Protein AF-A0A7J6L8Q7-F1 (afdb_monomer_lite)

InterPro domains:
  IPR004131 Pyrophosphate-energised proton pump [MF_01129] (77-822)
  IPR004131 Pyrophosphate-energised proton pump [PF03030] (88-817)
  IPR004131 Pyrophosphate-energised proton pump [PTHR31998] (104-821)
  IPR004131 Pyrophosphate-energised proton pump [TIGR01104] (84-822)
  IPR004424 4-diphosphocytidyl-2C-methyl-D-erythritol kinase [MF_00061] (928-1193)
  IPR006204 GHMP kinase N-terminal domain [PF00288] (993-1068)
  IPR014721 Small ribosomal subunit protein uS5 domain 2-type fold, subgroup [G3DSA:3.30.230.10] (916-1086)
  IPR020568 Ribosomal protein uS5 domain 2-type superfamily [SSF54211] (928-1085)
  IPR036554 GHMP kinase, C-terminal domain superfamily [G3DSA:3.30.70.890] (1096-1189)
  IPR036554 GHMP kinase, C-terminal domain superfamily [SSF55060] (1097-1183)

Radius of gyration: 38.2 Å; chains: 1; bounding box: 98×146×80 Å

Structure (mmCIF, N/CA/C/O backbone):
data_AF-A0A7J6L8Q7-F1
#
_entry.id   AF-A0A7J6L8Q7-F1
#
loop_
_atom_site.group_PDB
_atom_site.id
_atom_site.type_symbol
_atom_site.label_atom_id
_atom_site.label_alt_id
_atom_site.label_comp_id
_atom_site.label_asym_id
_atom_site.label_entity_id
_atom_site.label_seq_id
_atom_site.pdbx_PDB_ins_code
_atom_site.Cartn_x
_atom_site.Cartn_y
_atom_site.Cartn_z
_atom_site.occupancy
_atom_site.B_iso_or_equiv
_atom_site.auth_seq_id
_atom_site.auth_comp_id
_atom_site.auth_asym_id
_atom_site.auth_atom_id
_atom_site.pdbx_PDB_model_num
ATOM 1 N N . MET A 1 1 ? -12.107 59.059 9.192 1.00 25.80 1 MET A N 1
ATOM 2 C CA . MET A 1 1 ? -12.293 60.509 9.416 1.00 25.80 1 MET A CA 1
ATOM 3 C C . MET A 1 1 ? -12.096 61.217 8.083 1.00 25.80 1 MET A C 1
ATOM 5 O O . MET A 1 1 ? -11.189 60.836 7.359 1.00 25.80 1 MET A O 1
ATOM 9 N N . SER A 1 2 ? -13.020 62.126 7.769 1.00 32.31 2 SER A N 1
ATOM 10 C CA . SER A 1 2 ? -13.209 62.971 6.568 1.00 32.31 2 SER A CA 1
ATOM 11 C C . SER A 1 2 ? -11.951 63.774 6.161 1.00 32.31 2 SER A C 1
ATOM 13 O O . SER A 1 2 ? -11.139 64.045 7.037 1.00 32.31 2 SER A O 1
ATOM 15 N N . VAL A 1 3 ? -11.696 64.191 4.909 1.00 26.30 3 VAL A N 1
ATOM 16 C CA . VAL A 1 3 ? -12.485 65.068 4.011 1.00 26.30 3 VAL A CA 1
ATOM 17 C C . VAL A 1 3 ? -11.912 65.011 2.564 1.00 26.30 3 VAL A C 1
ATOM 19 O O . VAL A 1 3 ? -10.710 64.850 2.387 1.00 26.30 3 VAL A O 1
ATOM 22 N N . GLU A 1 4 ? -12.815 65.215 1.596 1.00 26.66 4 GLU A N 1
ATOM 23 C CA . GLU A 1 4 ? -12.697 65.734 0.211 1.00 26.66 4 GLU A CA 1
ATOM 24 C C . GLU A 1 4 ? -12.301 64.888 -1.016 1.00 26.66 4 GLU A C 1
ATOM 26 O O . GLU A 1 4 ? -11.191 64.403 -1.206 1.00 26.66 4 GLU A O 1
ATOM 31 N N . MET A 1 5 ? -13.307 64.854 -1.901 1.00 34.25 5 MET A N 1
ATOM 32 C CA . MET A 1 5 ? -13.326 64.590 -3.330 1.00 34.25 5 MET A CA 1
ATOM 33 C C . MET A 1 5 ? -12.489 65.621 -4.096 1.00 34.25 5 MET A C 1
ATOM 35 O O . MET A 1 5 ? -12.777 66.811 -4.027 1.00 34.25 5 MET A O 1
ATOM 39 N N . ASN A 1 6 ? -11.529 65.155 -4.885 1.00 26.23 6 ASN A N 1
ATOM 40 C CA . ASN A 1 6 ? -11.306 65.544 -6.281 1.00 26.23 6 ASN A CA 1
ATOM 41 C C . ASN A 1 6 ? -10.277 64.555 -6.858 1.00 26.23 6 ASN A C 1
ATOM 43 O O . ASN A 1 6 ? -9.420 64.077 -6.126 1.00 26.23 6 ASN A O 1
ATOM 47 N N . ASP A 1 7 ? -10.418 64.203 -8.135 1.00 27.53 7 ASP A N 1
ATOM 48 C CA . ASP A 1 7 ? -9.632 63.205 -8.896 1.00 27.53 7 ASP A CA 1
ATOM 49 C C . ASP A 1 7 ? -10.177 61.762 -8.964 1.00 27.53 7 ASP A C 1
ATOM 51 O O . ASP A 1 7 ? -9.454 60.820 -9.290 1.00 27.53 7 ASP A O 1
ATOM 55 N N . MET A 1 8 ? -11.494 61.575 -8.808 1.00 26.86 8 MET A N 1
ATOM 56 C CA . MET A 1 8 ? -12.193 60.461 -9.472 1.00 26.86 8 MET A CA 1
ATOM 57 C C . MET A 1 8 ? -12.725 60.919 -10.833 1.00 26.86 8 MET A C 1
ATOM 59 O O . MET A 1 8 ? -13.871 61.337 -10.964 1.00 26.86 8 MET A O 1
ATOM 63 N N . ALA A 1 9 ? -11.881 60.815 -11.858 1.00 28.19 9 ALA A N 1
ATOM 64 C CA . ALA A 1 9 ? -12.306 60.853 -13.255 1.00 28.19 9 ALA A CA 1
ATOM 65 C C . ALA A 1 9 ? -11.353 60.029 -14.138 1.00 28.19 9 ALA A C 1
ATOM 67 O O . ALA A 1 9 ? -10.681 60.584 -14.997 1.00 28.19 9 ALA A O 1
ATOM 68 N N . ALA A 1 10 ? -11.271 58.712 -13.896 1.00 26.73 10 ALA A N 1
ATOM 69 C CA . ALA A 1 10 ? -10.892 57.699 -14.900 1.00 26.73 10 ALA A CA 1
ATOM 70 C C . ALA A 1 10 ? -11.037 56.258 -14.355 1.00 26.73 10 ALA A C 1
ATOM 72 O O . ALA A 1 10 ? -10.087 55.482 -14.335 1.00 26.73 10 ALA A O 1
ATOM 73 N N . ILE A 1 11 ? -12.236 55.889 -13.899 1.00 33.75 11 ILE A N 1
ATOM 74 C CA . ILE A 1 11 ? -12.713 54.495 -13.904 1.00 33.75 11 ILE A CA 1
ATOM 75 C C . ILE A 1 11 ? -14.142 54.582 -14.453 1.00 33.75 11 ILE A C 1
ATOM 77 O O . ILE A 1 11 ? -14.962 55.280 -13.854 1.00 33.75 11 ILE A O 1
ATOM 81 N N . PRO A 1 12 ? -14.425 53.983 -15.623 1.00 33.72 12 PRO A N 1
ATOM 82 C CA . PRO A 1 12 ? -15.104 52.687 -15.583 1.00 33.72 12 PRO A CA 1
ATOM 83 C C . PRO A 1 12 ? -14.661 51.680 -16.662 1.00 33.72 12 PRO A C 1
ATOM 85 O O . PRO A 1 12 ? -14.015 52.036 -17.638 1.00 33.72 12 PRO A O 1
ATOM 88 N N . GLU A 1 13 ? -15.098 50.430 -16.446 1.00 26.98 13 GLU A N 1
ATOM 89 C CA . GLU A 1 13 ? -15.091 49.258 -17.350 1.00 26.98 13 GLU A CA 1
ATOM 90 C C . GLU A 1 13 ? -13.937 48.245 -17.210 1.00 26.98 13 GLU A C 1
ATOM 92 O O . GLU A 1 13 ? -13.098 48.087 -18.087 1.00 26.98 13 GLU A O 1
ATOM 97 N N . ALA A 1 14 ? -13.954 47.447 -16.133 1.00 31.03 14 ALA A N 1
ATOM 98 C CA . ALA A 1 14 ? -13.229 46.163 -16.082 1.00 31.03 14 ALA A CA 1
ATOM 99 C C . ALA A 1 14 ? -14.108 44.948 -15.703 1.00 31.03 14 ALA A C 1
ATOM 101 O O . ALA A 1 14 ? -13.593 43.846 -15.552 1.00 31.03 14 ALA A O 1
ATOM 102 N N . PHE A 1 15 ? -15.433 45.112 -15.573 1.00 33.34 15 PHE A N 1
ATOM 103 C CA . PHE A 1 15 ? -16.356 44.022 -15.200 1.00 33.34 15 PHE A CA 1
ATOM 104 C C . PHE A 1 15 ? -17.655 43.985 -16.030 1.00 33.34 15 PHE A C 1
ATOM 106 O O . PHE A 1 15 ? -18.718 43.634 -15.525 1.00 33.34 15 PHE A O 1
ATOM 113 N N . GLY A 1 16 ? -17.586 44.306 -17.324 1.00 36.53 16 GLY A N 1
ATOM 114 C CA . GLY A 1 16 ? -18.729 44.126 -18.223 1.00 36.53 16 GLY A CA 1
ATOM 115 C C . GLY A 1 16 ? -18.394 44.362 -19.693 1.00 36.53 16 GLY A C 1
ATOM 116 O O . GLY A 1 16 ? -18.393 45.496 -20.142 1.00 36.53 16 GLY A O 1
ATOM 117 N N . GLY A 1 17 ? -18.144 43.284 -20.440 1.00 25.72 17 GLY A N 1
ATOM 118 C CA . GLY A 1 17 ? -17.993 43.268 -21.900 1.00 25.72 17 GLY A CA 1
ATOM 119 C C . GLY A 1 17 ? -18.067 41.824 -22.428 1.00 25.72 17 GLY A C 1
ATOM 120 O O . GLY A 1 17 ? -17.743 40.904 -21.672 1.00 25.72 17 GLY A O 1
ATOM 121 N N . PRO A 1 18 ? -18.555 41.584 -23.663 1.00 26.09 18 PRO A N 1
ATOM 122 C CA . PRO A 1 18 ? -18.848 40.241 -24.168 1.00 26.09 18 PRO A CA 1
ATOM 123 C C . PRO A 1 18 ? -17.570 39.409 -24.323 1.00 26.09 18 PRO A C 1
ATOM 125 O O . PRO A 1 18 ? -16.492 39.960 -24.517 1.00 26.09 18 PRO A O 1
ATOM 128 N N . MET A 1 19 ? -17.709 38.080 -24.249 1.00 31.22 19 MET A N 1
ATOM 129 C CA . MET A 1 19 ? -16.639 37.099 -24.463 1.00 31.22 19 MET A CA 1
ATOM 130 C C . MET A 1 19 ? -15.773 37.451 -25.684 1.00 31.22 19 MET A C 1
ATOM 132 O O . MET A 1 19 ? -16.155 37.179 -26.821 1.00 31.22 19 MET A O 1
ATOM 136 N N . VAL A 1 20 ? -14.590 38.023 -25.452 1.00 26.64 20 VAL A N 1
ATOM 137 C CA . VAL A 1 20 ? -13.554 38.157 -26.478 1.00 26.64 20 VAL A CA 1
ATOM 138 C C . VAL A 1 20 ? -12.566 37.018 -26.279 1.00 26.64 20 VAL A C 1
ATOM 140 O O . VAL A 1 20 ? -11.847 36.959 -25.282 1.00 26.64 20 VAL A O 1
ATOM 143 N N . ASN A 1 21 ? -12.561 36.104 -27.249 1.00 30.62 21 ASN A N 1
ATOM 144 C CA . ASN A 1 21 ? -11.523 35.104 -27.468 1.00 30.62 21 ASN A CA 1
ATOM 145 C C . ASN A 1 21 ? -10.135 35.755 -27.386 1.00 30.62 21 ASN A C 1
ATOM 147 O O . ASN A 1 21 ? -9.696 36.399 -28.337 1.00 30.62 21 ASN A O 1
ATOM 151 N N . TYR A 1 22 ? -9.418 35.547 -26.282 1.00 28.62 22 TYR A N 1
ATOM 152 C CA . TYR A 1 22 ? -7.996 35.868 -26.210 1.00 28.62 22 TYR A CA 1
ATOM 153 C C . TYR A 1 22 ? -7.189 34.632 -26.620 1.00 28.62 22 TYR A C 1
ATOM 155 O O . TYR A 1 22 ? -6.690 33.870 -25.792 1.00 28.62 22 TYR A O 1
ATOM 163 N N . GLN A 1 23 ? -7.101 34.409 -27.933 1.00 32.41 23 GLN A N 1
ATOM 164 C CA . GLN A 1 23 ? -6.080 33.546 -28.516 1.00 32.41 23 GLN A CA 1
ATOM 165 C C . GLN A 1 23 ? -4.807 34.358 -28.798 1.00 32.41 23 GLN A C 1
ATOM 167 O O . GLN A 1 23 ? -4.817 35.328 -29.548 1.00 32.41 23 GLN A O 1
ATOM 172 N N . SER A 1 24 ? -3.695 33.835 -28.277 1.00 38.16 24 SER A N 1
ATOM 173 C CA . SER A 1 24 ? -2.312 33.986 -28.758 1.00 38.16 24 SER A CA 1
ATOM 174 C C . SER A 1 24 ? -1.552 35.304 -28.507 1.00 38.16 24 SER A C 1
ATOM 176 O O . SER A 1 24 ? -1.888 36.366 -29.016 1.00 38.16 24 SER A O 1
ATOM 178 N N . SER A 1 25 ? -0.445 35.182 -27.759 1.00 31.56 25 SER A N 1
ATOM 179 C CA . SER A 1 25 ? 0.814 35.962 -27.825 1.00 31.56 25 SER A CA 1
ATOM 180 C C . SER A 1 25 ? 1.642 35.572 -26.585 1.00 31.56 25 SER A C 1
ATOM 182 O O . SER A 1 25 ? 1.124 35.664 -25.481 1.00 31.56 25 SER A O 1
ATOM 184 N N . ARG A 1 26 ? 2.881 35.062 -26.591 1.00 34.50 26 ARG A N 1
ATOM 185 C CA . ARG A 1 26 ? 3.995 34.888 -27.541 1.00 34.50 26 ARG A CA 1
ATOM 186 C C . ARG A 1 26 ? 4.554 33.474 -27.257 1.00 34.50 26 ARG A C 1
ATOM 188 O O . ARG A 1 26 ? 4.876 33.196 -26.105 1.00 34.50 26 ARG A O 1
ATOM 195 N N . LYS A 1 27 ? 4.690 32.623 -28.287 1.00 38.53 27 LYS A N 1
ATOM 196 C CA . LYS A 1 27 ? 4.791 31.138 -28.236 1.00 38.53 27 LYS A CA 1
ATOM 197 C C . LYS A 1 27 ? 3.476 30.506 -27.770 1.00 38.53 27 LYS A C 1
ATOM 199 O O . LYS A 1 27 ? 3.126 30.637 -26.608 1.00 38.53 27 LYS A O 1
ATOM 204 N N . GLY A 1 28 ? 2.734 29.870 -28.675 1.00 34.56 28 GLY A N 1
ATOM 205 C CA . GLY A 1 28 ? 1.398 29.312 -28.433 1.00 34.56 28 GLY A CA 1
ATOM 206 C C . GLY A 1 28 ? 1.339 28.202 -27.378 1.00 34.56 28 GLY A C 1
ATOM 207 O O . GLY A 1 28 ? 1.118 27.051 -27.721 1.00 34.56 28 GLY A O 1
ATOM 208 N N . LYS A 1 29 ? 1.510 28.541 -26.098 1.00 43.66 29 LYS A N 1
ATOM 209 C CA . LYS A 1 29 ? 1.202 27.657 -24.976 1.00 43.66 29 LYS A CA 1
ATOM 210 C C . LYS A 1 29 ? -0.260 27.839 -24.598 1.00 43.66 29 LYS A C 1
ATOM 212 O O . LYS A 1 29 ? -0.662 28.902 -24.128 1.00 43.66 29 LYS A O 1
ATOM 217 N N . GLN A 1 30 ? -1.052 26.801 -24.824 1.00 43.91 30 GLN A N 1
ATOM 218 C CA . GLN A 1 30 ? -2.382 26.675 -24.246 1.00 43.91 30 GLN A CA 1
ATOM 219 C C . GLN A 1 30 ? -2.193 26.435 -22.741 1.00 43.91 30 GLN A C 1
ATOM 221 O O . GLN A 1 30 ? -1.557 25.458 -22.354 1.00 43.91 30 GLN A O 1
ATOM 226 N N . TYR A 1 31 ? -2.671 27.348 -21.890 1.00 50.81 31 TYR A N 1
ATOM 227 C CA . TYR A 1 31 ? -2.677 27.103 -20.445 1.00 50.81 31 TYR A CA 1
ATOM 228 C C . TYR A 1 31 ? -3.661 25.972 -20.160 1.00 50.81 31 TYR A C 1
ATOM 230 O O . TYR A 1 31 ? -4.850 26.101 -20.459 1.00 50.81 31 TYR A O 1
ATOM 238 N N . THR A 1 32 ? -3.150 24.879 -19.608 1.00 54.16 32 THR A N 1
ATOM 239 C CA . THR A 1 32 ? -3.900 23.651 -19.334 1.00 54.16 32 THR A CA 1
ATOM 240 C C . THR A 1 32 ? -4.656 23.723 -18.008 1.00 54.16 32 THR A C 1
ATOM 242 O O . THR A 1 32 ? -5.660 23.037 -17.848 1.00 54.16 32 THR A O 1
ATOM 245 N N . SER A 1 33 ? -4.245 24.598 -17.075 1.00 65.56 33 SER A N 1
ATOM 246 C CA . SER A 1 33 ? -4.936 24.778 -15.789 1.00 65.56 33 SER A CA 1
ATOM 247 C C . SER A 1 33 ? -5.021 26.235 -15.304 1.00 65.56 33 SER A C 1
ATOM 249 O O . SER A 1 33 ? -4.219 27.097 -15.670 1.00 65.56 33 SER A O 1
ATOM 251 N N . GLU A 1 34 ? -5.988 26.515 -14.423 1.00 70.19 34 GLU A N 1
ATOM 252 C CA . GLU A 1 34 ? -6.129 27.817 -13.744 1.00 70.19 34 GLU A CA 1
ATOM 253 C C . GLU A 1 34 ? -4.918 28.155 -12.859 1.00 70.19 34 GLU A C 1
ATOM 255 O O . GLU A 1 34 ? -4.528 29.317 -12.746 1.00 70.19 34 GLU A O 1
ATOM 260 N N . ILE A 1 35 ? -4.254 27.143 -12.288 1.00 67.81 35 ILE A N 1
ATOM 261 C CA . ILE A 1 35 ? -3.023 27.338 -11.511 1.00 67.81 35 ILE A CA 1
ATOM 262 C C . ILE A 1 35 ? -1.913 27.883 -12.418 1.00 67.81 35 ILE A C 1
ATOM 264 O O . ILE A 1 35 ? -1.219 28.821 -12.031 1.00 67.81 35 ILE A O 1
ATOM 268 N N . GLU A 1 36 ? -1.770 27.368 -13.643 1.00 72.25 36 GLU A N 1
ATOM 269 C CA . GLU A 1 36 ? -0.781 27.879 -14.602 1.00 72.25 36 GLU A CA 1
ATOM 270 C C . GLU A 1 36 ? -1.059 29.331 -14.992 1.00 72.25 36 GLU A C 1
ATOM 272 O O . GLU A 1 36 ? -0.122 30.124 -15.096 1.00 72.25 36 GLU A O 1
ATOM 277 N N . ARG A 1 37 ? -2.335 29.702 -15.161 1.00 71.94 37 ARG A N 1
ATOM 278 C CA . ARG A 1 37 ? -2.736 31.091 -15.431 1.00 71.94 37 ARG A CA 1
ATOM 279 C C . ARG A 1 37 ? -2.356 32.006 -14.274 1.00 71.94 37 ARG A C 1
ATOM 281 O O . ARG A 1 37 ? -1.705 33.027 -14.494 1.00 71.94 37 ARG A O 1
ATOM 288 N N . LEU A 1 38 ? -2.704 31.624 -13.046 1.00 75.50 38 LEU A N 1
ATOM 289 C CA . LEU A 1 38 ? -2.363 32.383 -11.842 1.00 75.50 38 LEU A CA 1
ATOM 290 C C . LEU A 1 38 ? -0.849 32.529 -11.683 1.00 75.50 38 LEU A C 1
ATOM 292 O O . LEU A 1 38 ? -0.355 33.629 -11.435 1.00 75.50 38 LEU A O 1
ATOM 296 N N . VAL A 1 39 ? -0.100 31.439 -11.861 1.00 76.00 39 VAL A N 1
ATOM 297 C CA . VAL A 1 39 ? 1.364 31.448 -11.796 1.00 76.00 39 VAL A CA 1
ATOM 298 C C . VAL A 1 39 ? 1.953 32.346 -12.880 1.00 76.00 39 VAL A C 1
ATOM 300 O O . VAL A 1 39 ? 2.870 33.120 -12.605 1.00 76.00 39 VAL A O 1
ATOM 303 N N . TYR A 1 40 ? 1.436 32.275 -14.106 1.00 75.44 40 TYR A N 1
ATOM 304 C CA . TYR A 1 40 ? 1.881 33.127 -15.201 1.00 75.44 40 TYR A CA 1
ATOM 305 C C . TYR A 1 40 ? 1.666 34.606 -14.870 1.00 75.44 40 TYR A C 1
ATOM 307 O O . TYR A 1 40 ? 2.618 35.384 -14.941 1.00 75.44 40 TYR A O 1
ATOM 315 N N . VAL A 1 41 ? 0.464 34.980 -14.425 1.00 77.62 41 VAL A N 1
ATOM 316 C CA . VAL A 1 41 ? 0.143 36.351 -14.000 1.00 77.62 41 VAL A CA 1
ATOM 317 C C . VAL A 1 41 ? 1.072 36.795 -12.869 1.00 77.62 41 VAL A C 1
ATOM 319 O O . VAL A 1 41 ? 1.698 37.850 -12.966 1.00 77.62 41 VAL A O 1
ATOM 322 N N . TYR A 1 42 ? 1.259 35.961 -11.842 1.00 78.56 42 TYR A N 1
ATOM 323 C CA . TYR A 1 42 ? 2.189 36.234 -10.745 1.00 78.56 42 TYR A CA 1
ATOM 324 C C . TYR A 1 42 ? 3.633 36.412 -11.231 1.00 78.56 42 TYR A C 1
ATOM 326 O O . TYR A 1 42 ? 4.381 37.246 -10.723 1.00 78.56 42 TYR A O 1
ATOM 334 N N . ASN A 1 43 ? 4.056 35.654 -12.241 1.00 79.81 43 ASN A N 1
ATOM 335 C CA . ASN A 1 43 ? 5.396 35.749 -12.804 1.00 79.81 43 ASN A CA 1
ATOM 336 C C . ASN A 1 43 ? 5.610 37.017 -13.633 1.00 79.81 43 ASN A C 1
ATOM 338 O O . ASN A 1 43 ? 6.722 37.549 -13.584 1.00 79.81 43 ASN A O 1
ATOM 342 N N . GLN A 1 44 ? 4.569 37.534 -14.291 1.00 79.31 44 GLN A N 1
ATOM 343 C CA . GLN A 1 44 ? 4.596 38.805 -15.027 1.00 79.31 44 GLN A CA 1
ATOM 344 C C . GLN A 1 44 ? 4.605 40.042 -14.117 1.00 79.31 44 GLN A C 1
ATOM 346 O O . GLN A 1 44 ? 5.009 41.117 -14.552 1.00 79.31 44 GLN A O 1
ATOM 351 N N . MET A 1 45 ? 4.203 39.909 -12.849 1.00 82.94 45 MET A N 1
ATOM 352 C CA . MET A 1 45 ? 4.239 41.020 -11.895 1.00 82.94 45 MET A CA 1
ATOM 353 C C . MET A 1 45 ? 5.663 41.547 -11.681 1.00 82.94 45 MET A C 1
ATOM 355 O O . MET A 1 45 ? 6.634 40.780 -11.592 1.00 82.94 45 MET A O 1
ATOM 359 N N . ASP A 1 46 ? 5.788 42.867 -11.548 1.00 82.25 46 ASP A N 1
ATOM 360 C CA . ASP A 1 46 ? 7.059 43.504 -11.232 1.00 82.25 46 ASP A CA 1
ATOM 361 C C . ASP A 1 46 ? 7.523 43.142 -9.807 1.00 82.25 46 ASP A C 1
ATOM 363 O O . ASP A 1 46 ? 6.790 42.588 -8.979 1.00 82.25 46 ASP A O 1
ATOM 367 N N . TRP A 1 47 ? 8.795 43.411 -9.512 1.00 71.81 47 TRP A N 1
ATOM 368 C CA . TRP A 1 47 ? 9.358 43.103 -8.197 1.00 71.81 47 TRP A CA 1
ATOM 369 C C . TRP A 1 47 ? 8.614 43.828 -7.070 1.00 71.81 47 TRP A C 1
ATOM 371 O O . TRP A 1 47 ? 8.431 43.248 -6.000 1.00 71.81 47 TRP A O 1
ATOM 381 N N . LYS A 1 48 ? 8.146 45.063 -7.306 1.00 73.56 48 LYS A N 1
ATOM 382 C CA . LYS A 1 48 ? 7.381 45.817 -6.309 1.00 73.56 48 LYS A CA 1
ATOM 383 C C . LYS A 1 48 ? 6.050 45.131 -6.020 1.00 73.56 48 LYS A C 1
ATOM 385 O O . LYS A 1 48 ? 5.790 44.875 -4.854 1.00 73.56 48 LYS A O 1
ATOM 390 N N . ALA A 1 49 ? 5.273 44.738 -7.026 1.00 75.31 49 ALA A N 1
ATOM 391 C CA . ALA A 1 49 ? 4.019 44.009 -6.856 1.00 75.31 49 ALA A CA 1
ATOM 392 C C . ALA A 1 49 ? 4.225 42.658 -6.161 1.00 75.31 49 ALA A C 1
ATOM 394 O O . ALA A 1 49 ? 3.498 42.346 -5.223 1.00 75.31 49 ALA A O 1
ATOM 395 N N . LYS A 1 50 ? 5.263 41.890 -6.522 1.00 76.12 50 LYS A N 1
ATOM 396 C CA . LYS A 1 50 ? 5.605 40.630 -5.829 1.00 76.12 50 LYS A CA 1
ATOM 397 C C . LYS A 1 50 ? 5.933 40.860 -4.355 1.00 76.12 50 LYS A C 1
ATOM 399 O O . LYS A 1 50 ? 5.463 40.117 -3.492 1.00 76.12 50 LYS A O 1
ATOM 404 N N . LYS A 1 51 ? 6.720 41.896 -4.059 1.00 75.12 51 LYS A N 1
ATOM 405 C CA . LYS A 1 51 ? 7.096 42.279 -2.694 1.00 75.12 51 LYS A CA 1
ATOM 406 C C . LYS A 1 51 ? 5.879 42.768 -1.902 1.00 75.12 51 LYS A C 1
ATOM 408 O O . LYS A 1 51 ? 5.703 42.350 -0.763 1.00 75.12 51 LYS A O 1
ATOM 413 N N . THR A 1 52 ? 5.018 43.575 -2.520 1.00 75.06 52 THR A N 1
ATOM 414 C CA . THR A 1 52 ? 3.752 44.046 -1.948 1.00 75.06 52 THR A CA 1
ATOM 415 C C . THR A 1 52 ? 2.835 42.875 -1.637 1.00 75.06 52 THR A C 1
ATOM 417 O O . THR A 1 52 ? 2.419 42.760 -0.499 1.00 75.06 52 THR A O 1
ATOM 420 N N . ILE A 1 53 ? 2.605 41.946 -2.569 1.00 75.69 53 ILE A N 1
ATOM 421 C CA . ILE A 1 53 ? 1.796 40.741 -2.321 1.00 75.69 53 ILE A CA 1
ATOM 422 C C . ILE A 1 53 ? 2.379 39.922 -1.171 1.00 75.69 53 ILE A C 1
ATOM 424 O O . ILE A 1 53 ? 1.647 39.519 -0.276 1.00 75.69 53 ILE A O 1
ATOM 428 N N . THR A 1 54 ? 3.698 39.722 -1.148 1.00 70.81 54 THR A N 1
ATOM 429 C CA . THR A 1 54 ? 4.362 38.949 -0.087 1.00 70.81 54 THR A CA 1
ATOM 430 C C . THR A 1 54 ? 4.197 39.615 1.283 1.00 70.81 54 THR A C 1
ATOM 432 O O . THR A 1 54 ? 3.857 38.944 2.255 1.00 70.81 54 THR A O 1
ATOM 435 N N . TYR A 1 55 ? 4.385 40.935 1.374 1.00 74.19 55 TYR A N 1
ATOM 436 C CA . TYR A 1 55 ? 4.171 41.673 2.620 1.00 74.19 55 TYR A CA 1
ATOM 437 C C . TYR A 1 55 ? 2.699 41.789 2.999 1.00 74.19 55 TYR A C 1
ATOM 439 O O . TYR A 1 55 ? 2.395 41.697 4.179 1.00 74.19 55 TYR A O 1
ATOM 447 N N . SER A 1 56 ? 1.785 41.954 2.045 1.00 72.31 56 SER A N 1
ATOM 448 C CA . SER A 1 56 ? 0.341 41.969 2.288 1.00 72.31 56 SER A CA 1
ATOM 449 C C . SER A 1 56 ? -0.145 40.617 2.794 1.00 72.31 56 SER A C 1
ATOM 451 O O . SER A 1 56 ? -0.951 40.578 3.716 1.00 72.31 56 SER A O 1
ATOM 453 N N . LEU A 1 57 ? 0.387 39.515 2.259 1.00 73.81 57 LEU A N 1
ATOM 454 C CA . LEU A 1 57 ? 0.142 38.176 2.779 1.00 73.81 57 LEU A CA 1
ATOM 455 C C . LEU A 1 57 ? 0.699 38.062 4.202 1.00 73.81 57 LEU A C 1
ATOM 457 O O . LEU A 1 57 ? -0.067 37.774 5.112 1.00 73.81 57 LEU A O 1
ATOM 461 N N . LEU A 1 58 ? 1.979 38.352 4.443 1.00 71.81 58 LEU A N 1
ATOM 462 C CA . LEU A 1 58 ? 2.566 38.277 5.791 1.00 71.81 58 LEU A CA 1
ATOM 463 C C . LEU A 1 58 ? 1.837 39.167 6.810 1.00 71.81 58 LEU A C 1
ATOM 465 O O . LEU A 1 58 ? 1.515 38.719 7.904 1.00 71.81 58 LEU A O 1
ATOM 469 N N . LEU A 1 59 ? 1.529 40.413 6.457 1.00 71.81 59 LEU A N 1
ATOM 470 C CA . LEU A 1 59 ? 0.787 41.333 7.316 1.00 71.81 59 LEU A CA 1
ATOM 471 C C . LEU A 1 59 ? -0.644 40.834 7.536 1.00 71.81 59 LEU A C 1
ATOM 473 O O . LEU A 1 59 ? -1.133 40.887 8.659 1.00 71.81 59 LEU A O 1
ATOM 477 N N . GLY A 1 60 ? -1.288 40.297 6.498 1.00 76.06 60 GLY A N 1
ATOM 478 C CA . GLY A 1 60 ? -2.595 39.649 6.577 1.00 76.06 60 GLY A CA 1
ATOM 479 C C . GLY A 1 60 ? -2.609 38.455 7.532 1.00 76.06 60 GLY A C 1
ATOM 480 O O . GLY A 1 60 ? -3.587 38.287 8.251 1.00 76.06 60 GLY A O 1
ATOM 481 N N . TYR A 1 61 ? -1.510 37.697 7.627 1.00 77.50 61 TYR A N 1
ATOM 482 C CA . TYR A 1 61 ? -1.395 36.529 8.508 1.00 77.50 61 TYR A CA 1
ATOM 483 C C . TYR A 1 61 ? -1.476 36.973 9.958 1.00 77.50 61 TYR A C 1
ATOM 485 O O . TYR A 1 61 ? -2.355 36.556 10.709 1.00 77.50 61 TYR A O 1
ATOM 493 N N . PHE A 1 62 ? -0.582 37.893 10.325 1.00 75.69 62 PHE A N 1
ATOM 494 C CA . PHE A 1 62 ? -0.526 38.448 11.669 1.00 75.69 62 PHE A CA 1
ATOM 495 C C . PHE A 1 62 ? -1.785 39.250 12.001 1.00 75.69 62 PHE A C 1
ATOM 497 O O . PHE A 1 62 ? -2.242 39.197 13.137 1.00 75.69 62 PHE A O 1
ATOM 504 N N . SER A 1 63 ? -2.383 39.933 11.021 1.00 69.69 63 SER A N 1
ATOM 505 C CA . SER A 1 63 ? -3.639 40.667 11.205 1.00 69.69 63 SER A CA 1
ATOM 506 C C . SER A 1 63 ? -4.814 39.726 11.457 1.00 69.69 63 SER A C 1
ATOM 508 O O . SER A 1 63 ? -5.578 39.970 12.382 1.00 69.69 63 SER A O 1
ATOM 510 N N . LEU A 1 64 ? -4.948 38.631 10.701 1.00 75.00 64 LEU A N 1
ATOM 511 C CA . LEU A 1 64 ? -5.995 37.627 10.912 1.00 75.00 64 LEU A CA 1
ATOM 512 C C . LEU A 1 64 ? -5.831 36.935 12.263 1.00 75.00 64 LEU A C 1
ATOM 514 O O . LEU A 1 64 ? -6.801 36.841 13.007 1.00 75.00 64 LEU A O 1
ATOM 518 N N . LEU A 1 65 ? -4.615 36.517 12.623 1.00 73.00 65 LEU A N 1
ATOM 519 C CA . LEU A 1 65 ? -4.345 35.933 13.940 1.00 73.00 65 LEU A CA 1
ATOM 520 C C . LEU A 1 65 ? -4.633 36.919 15.079 1.00 73.00 65 LEU A C 1
ATOM 522 O O . LEU A 1 65 ? -5.197 36.532 16.102 1.00 73.00 65 LEU A O 1
ATOM 526 N N . LEU A 1 66 ? -4.288 38.198 14.901 1.00 70.94 66 LEU A N 1
ATOM 527 C CA . LEU A 1 66 ? -4.599 39.251 15.864 1.00 70.94 66 LEU A CA 1
ATOM 528 C C . LEU A 1 66 ? -6.112 39.471 15.975 1.00 70.94 66 LEU A C 1
ATOM 530 O O . LEU A 1 66 ? -6.622 39.532 17.086 1.00 70.94 66 LEU A O 1
ATOM 534 N N . ILE A 1 67 ? -6.837 39.535 14.855 1.00 71.75 67 ILE A N 1
ATOM 535 C CA . ILE A 1 67 ? -8.300 39.665 14.829 1.00 71.75 67 ILE A CA 1
ATOM 536 C C . ILE A 1 67 ? -8.948 38.465 15.520 1.00 71.75 67 ILE A C 1
ATOM 538 O O . ILE A 1 67 ? -9.775 38.663 16.400 1.00 71.75 67 ILE A O 1
ATOM 542 N N . PHE A 1 68 ? -8.542 37.231 15.210 1.00 68.25 68 PHE A N 1
ATOM 543 C CA . PHE A 1 68 ? -9.061 36.043 15.893 1.00 68.25 68 PHE A CA 1
ATOM 544 C C . PHE A 1 68 ? -8.784 36.085 17.396 1.00 68.25 68 PHE A C 1
ATOM 546 O O . PHE A 1 68 ? -9.684 35.799 18.184 1.00 68.25 68 PHE A O 1
ATOM 553 N N . ARG A 1 69 ? -7.585 36.509 17.808 1.00 72.44 69 ARG A N 1
ATOM 554 C CA . ARG A 1 69 ? -7.244 36.685 19.226 1.00 72.44 69 ARG A CA 1
ATOM 555 C C . ARG A 1 69 ? -8.068 37.781 19.908 1.00 72.44 69 ARG A C 1
ATOM 557 O O . ARG A 1 69 ? -8.351 37.666 21.094 1.00 72.44 69 ARG A O 1
ATOM 564 N N . LEU A 1 70 ? -8.433 38.840 19.188 1.00 68.06 70 LEU A N 1
ATOM 565 C CA . LEU A 1 70 ? -9.267 39.929 19.705 1.00 68.06 70 LEU A CA 1
ATOM 566 C C . LEU A 1 70 ? -10.760 39.559 19.729 1.00 68.06 70 LEU A C 1
ATOM 568 O O . LEU A 1 70 ? -11.482 40.016 20.610 1.00 68.06 70 LEU A O 1
ATOM 572 N N . CYS A 1 71 ? -11.224 38.736 18.785 1.00 62.56 71 CYS A N 1
ATOM 573 C CA . CYS A 1 71 ? -12.627 38.342 18.638 1.00 62.56 71 CYS A CA 1
ATOM 574 C C . CYS A 1 71 ? -13.001 37.074 19.418 1.00 62.56 71 CYS A C 1
ATOM 576 O O . CYS A 1 71 ? -14.179 36.876 19.708 1.00 62.56 71 CYS A O 1
ATOM 578 N N . THR A 1 72 ? -12.038 36.206 19.747 1.00 66.44 72 THR A N 1
ATOM 579 C CA . THR A 1 72 ? -12.287 34.944 20.458 1.00 66.44 72 THR A CA 1
ATOM 580 C C . THR A 1 72 ? -11.512 34.897 21.771 1.00 66.44 72 THR A C 1
ATOM 582 O O . THR A 1 72 ? -10.292 35.028 21.801 1.00 66.44 72 THR A O 1
ATOM 585 N N . SER A 1 73 ? -12.229 34.703 22.878 1.00 62.53 73 SER A N 1
ATOM 586 C CA . SER A 1 73 ? -11.638 34.464 24.202 1.00 62.53 73 SER A CA 1
ATOM 587 C C . SER A 1 73 ? -11.378 32.979 24.476 1.00 62.53 73 SER A C 1
ATOM 589 O O . SER A 1 73 ? -10.690 32.637 25.436 1.00 62.53 73 SER A O 1
ATOM 591 N N . ASP A 1 74 ? -11.919 32.094 23.637 1.00 76.75 74 ASP A N 1
ATOM 592 C CA . ASP A 1 74 ? -11.781 30.650 23.767 1.00 76.75 74 ASP A CA 1
ATOM 593 C C . ASP A 1 74 ? -10.519 30.130 23.065 1.00 76.75 74 ASP A C 1
ATOM 595 O O . ASP A 1 74 ? -10.411 30.154 21.836 1.00 76.75 74 ASP A O 1
ATOM 599 N N . PHE A 1 75 ? -9.587 29.602 23.861 1.00 80.44 75 PHE A N 1
ATOM 600 C CA . PHE A 1 75 ? -8.312 29.061 23.389 1.00 80.44 75 PHE A CA 1
ATOM 601 C C . PHE A 1 75 ? -8.487 27.959 22.333 1.00 80.44 75 PHE A C 1
ATOM 603 O O . PHE A 1 75 ? -7.739 27.930 21.359 1.00 80.44 75 PHE A O 1
ATOM 610 N N . ALA A 1 76 ? -9.497 27.094 22.475 1.00 77.00 76 ALA A N 1
ATOM 611 C CA . ALA A 1 76 ? -9.741 25.996 21.541 1.00 77.00 76 ALA A CA 1
ATOM 612 C C . ALA A 1 76 ? -10.115 26.491 20.133 1.00 77.00 76 ALA A C 1
ATOM 614 O O . ALA A 1 76 ? -9.567 26.036 19.123 1.00 77.00 76 ALA A O 1
ATOM 615 N N . THR A 1 77 ? -11.031 27.465 20.063 1.00 79.81 77 THR A N 1
ATOM 616 C CA . THR A 1 77 ? -11.422 28.112 18.800 1.00 79.81 77 THR A CA 1
ATOM 617 C C . THR A 1 77 ? -10.237 28.845 18.186 1.00 79.81 77 THR A C 1
ATOM 619 O O . THR A 1 77 ? -9.992 28.716 16.988 1.00 79.81 77 THR A O 1
ATOM 622 N N . LEU A 1 78 ? -9.470 29.570 19.008 1.00 82.75 78 LEU A N 1
ATOM 623 C CA . LEU A 1 78 ? -8.293 30.304 18.557 1.00 82.75 78 LEU A CA 1
ATOM 624 C C . LEU A 1 78 ? -7.231 29.366 17.970 1.00 82.75 78 LEU A C 1
ATOM 626 O O . LEU A 1 78 ? -6.704 29.653 16.896 1.00 82.75 78 LEU A O 1
ATOM 630 N N . ALA A 1 79 ? -6.935 28.245 18.633 1.00 83.81 79 ALA A N 1
ATOM 631 C CA . ALA A 1 79 ? -5.956 27.266 18.165 1.00 83.81 79 ALA A CA 1
ATOM 632 C C . ALA A 1 79 ? -6.379 26.636 16.828 1.00 83.81 79 ALA A C 1
ATOM 634 O O . ALA A 1 79 ? -5.594 26.612 15.881 1.00 83.81 79 ALA A O 1
ATOM 635 N N . THR A 1 80 ? -7.645 26.224 16.714 1.00 86.25 80 THR A N 1
ATOM 636 C CA . THR A 1 80 ? -8.196 25.617 15.489 1.00 86.25 80 THR A CA 1
ATOM 637 C C . THR A 1 80 ? -8.234 26.614 14.325 1.00 86.25 80 THR A C 1
ATOM 639 O O . THR A 1 80 ? -7.831 26.296 13.208 1.00 86.25 80 THR A O 1
ATOM 642 N N . ALA A 1 81 ? -8.658 27.857 14.576 1.00 86.31 81 ALA A N 1
ATOM 643 C CA . ALA A 1 81 ? -8.648 28.913 13.565 1.00 86.31 81 ALA A CA 1
ATOM 644 C C . ALA A 1 81 ? -7.220 29.279 13.137 1.00 86.31 81 ALA A C 1
ATOM 646 O O . ALA A 1 81 ? -6.967 29.487 11.952 1.00 86.31 81 ALA A O 1
ATOM 647 N N . SER A 1 82 ? -6.269 29.306 14.075 1.00 86.31 82 SER A N 1
ATOM 648 C CA . SER A 1 82 ? -4.855 29.556 13.772 1.00 86.31 82 SER A CA 1
ATOM 649 C C . SER A 1 82 ? -4.262 28.451 12.897 1.00 86.31 82 SER A C 1
ATOM 651 O O . SER A 1 82 ? -3.512 28.752 11.967 1.00 86.31 82 SER A O 1
ATOM 653 N N . ALA A 1 83 ? -4.632 27.191 13.144 1.00 90.31 83 ALA A N 1
ATOM 654 C CA . ALA A 1 83 ? -4.231 26.059 12.314 1.00 90.31 83 ALA A CA 1
ATOM 655 C C . ALA A 1 83 ? -4.792 26.176 10.886 1.00 90.31 83 ALA A C 1
ATOM 657 O O . ALA A 1 83 ? -4.045 26.058 9.912 1.00 90.31 83 ALA A O 1
ATOM 658 N N . LEU A 1 84 ? -6.076 26.534 10.746 1.00 90.75 84 LEU A N 1
ATOM 659 C CA . LEU A 1 84 ? -6.692 26.796 9.442 1.00 90.75 84 LEU A CA 1
ATOM 660 C C . LEU A 1 84 ? -5.993 27.946 8.702 1.00 90.75 84 LEU A C 1
ATOM 662 O O . LEU A 1 84 ? -5.637 27.801 7.534 1.00 90.75 84 LEU A O 1
ATOM 666 N N . VAL A 1 85 ? -5.736 29.069 9.375 1.00 88.44 85 VAL A N 1
ATOM 667 C CA . VAL A 1 85 ? -5.012 30.198 8.776 1.00 88.44 85 VAL A CA 1
ATOM 668 C C . VAL A 1 85 ? -3.613 29.752 8.339 1.00 88.44 85 VAL A C 1
ATOM 670 O O . VAL A 1 85 ? -3.235 29.985 7.196 1.00 88.44 85 VAL A O 1
ATOM 673 N N . THR A 1 86 ? -2.870 29.035 9.183 1.00 88.50 86 THR A N 1
ATOM 674 C CA . THR A 1 86 ? -1.528 28.529 8.841 1.00 88.50 86 THR A CA 1
ATOM 675 C C . THR A 1 86 ? -1.555 27.624 7.606 1.00 88.50 86 THR A C 1
ATOM 677 O O . THR A 1 86 ? -0.702 27.770 6.728 1.00 88.50 86 THR A O 1
ATOM 680 N N . SER A 1 87 ? -2.568 26.759 7.476 1.00 91.81 87 SER A N 1
ATOM 681 C CA . SER A 1 87 ? -2.739 25.908 6.290 1.00 91.81 87 SER A CA 1
ATOM 682 C C . SER A 1 87 ? -2.922 26.724 5.003 1.00 91.81 87 SER A C 1
ATOM 684 O O . SER A 1 87 ? -2.246 26.467 4.008 1.00 91.81 87 SER A O 1
ATOM 686 N N . ILE A 1 88 ? -3.732 27.788 5.040 1.00 89.94 88 ILE A N 1
ATOM 687 C CA . ILE A 1 88 ? -3.927 28.707 3.908 1.00 89.94 88 ILE A CA 1
ATOM 688 C C . ILE A 1 88 ? -2.605 29.400 3.540 1.00 89.94 88 ILE A C 1
ATOM 690 O O . ILE A 1 88 ? -2.264 29.525 2.363 1.00 89.94 88 ILE A O 1
ATOM 694 N N . TYR A 1 89 ? -1.818 29.814 4.535 1.00 86.50 89 TYR A N 1
ATOM 695 C CA . TYR A 1 89 ? -0.513 30.439 4.307 1.00 86.50 89 TYR A CA 1
ATOM 696 C C . TYR A 1 89 ? 0.515 29.501 3.690 1.00 86.50 89 TYR A C 1
ATOM 698 O O . TYR A 1 89 ? 1.280 29.911 2.815 1.00 86.50 89 TYR A O 1
ATOM 706 N N . ALA A 1 90 ? 0.512 28.237 4.091 1.00 89.81 90 ALA A N 1
ATOM 707 C CA . ALA A 1 90 ? 1.359 27.247 3.457 1.00 89.81 90 ALA A CA 1
ATOM 708 C C . ALA A 1 90 ? 0.940 26.951 2.017 1.00 89.81 90 ALA A C 1
ATOM 710 O O . ALA A 1 90 ? 1.820 26.774 1.181 1.00 89.81 90 ALA A O 1
ATOM 711 N N . LEU A 1 91 ? -0.357 26.989 1.686 1.00 90.56 91 LEU A N 1
ATOM 712 C CA . LEU A 1 91 ? -0.810 26.915 0.291 1.00 90.56 91 LEU A CA 1
ATOM 713 C C . LEU A 1 91 ? -0.304 28.109 -0.534 1.00 90.56 91 LEU A C 1
ATOM 715 O O . LEU A 1 91 ? 0.127 27.926 -1.673 1.00 90.56 91 LEU A O 1
ATOM 719 N N . PHE A 1 92 ? -0.265 29.320 0.035 1.00 88.44 92 PHE A N 1
ATOM 720 C CA . PHE A 1 92 ? 0.370 30.468 -0.626 1.00 88.44 92 PHE A CA 1
ATOM 721 C C . PHE A 1 92 ? 1.879 30.272 -0.828 1.00 88.44 92 PHE A C 1
ATOM 723 O O . PHE A 1 92 ? 2.410 30.607 -1.890 1.00 88.44 92 PHE A O 1
ATOM 730 N N . PHE A 1 93 ? 2.583 29.718 0.162 1.00 88.25 93 PHE A N 1
ATOM 731 C CA . PHE A 1 93 ? 4.006 29.405 0.023 1.00 88.25 93 PHE A CA 1
ATOM 732 C C . PHE A 1 93 ? 4.251 28.293 -1.009 1.00 88.25 93 PHE A C 1
ATOM 734 O O . PHE A 1 93 ? 5.161 28.407 -1.831 1.00 88.25 93 PHE A O 1
ATOM 741 N N . ALA A 1 94 ? 3.395 27.272 -1.054 1.00 91.19 94 ALA A N 1
ATOM 742 C CA . ALA A 1 94 ? 3.409 26.252 -2.093 1.00 91.19 94 ALA A CA 1
ATOM 743 C C . ALA A 1 94 ? 3.200 26.894 -3.476 1.00 91.19 94 ALA A C 1
ATOM 745 O O . ALA A 1 94 ? 4.000 26.679 -4.384 1.00 91.19 94 ALA A O 1
ATOM 746 N N . PHE A 1 95 ? 2.218 27.783 -3.636 1.00 87.88 95 PHE A N 1
ATOM 747 C CA . PHE A 1 95 ? 2.025 28.524 -4.886 1.00 87.88 95 PHE A CA 1
ATOM 748 C C . PHE A 1 95 ? 3.275 29.322 -5.300 1.00 87.88 95 PHE A C 1
ATOM 750 O O . PHE A 1 95 ? 3.632 29.361 -6.479 1.00 87.88 95 PHE A O 1
ATOM 757 N N . TRP A 1 96 ? 3.995 29.909 -4.341 1.00 88.25 96 TRP A N 1
ATOM 758 C CA . TRP A 1 96 ? 5.278 30.558 -4.607 1.00 88.25 96 TRP A CA 1
ATOM 759 C C . TRP A 1 96 ? 6.359 29.571 -5.092 1.00 88.25 96 TRP A C 1
ATOM 761 O O . TRP A 1 96 ? 7.093 29.894 -6.031 1.00 88.25 96 TRP A O 1
ATOM 771 N N . LEU A 1 97 ? 6.437 28.361 -4.520 1.00 90.00 97 LEU A N 1
ATOM 772 C CA . LEU A 1 97 ? 7.332 27.294 -4.997 1.00 90.00 97 LEU A CA 1
ATOM 773 C C . LEU A 1 97 ? 6.977 26.851 -6.418 1.00 90.00 97 LEU A C 1
ATOM 775 O O . LEU A 1 97 ? 7.863 26.767 -7.269 1.00 90.00 97 LEU A O 1
ATOM 779 N N . ALA A 1 98 ? 5.690 26.645 -6.704 1.00 88.81 98 ALA A N 1
ATOM 780 C CA . ALA A 1 98 ? 5.216 26.344 -8.049 1.00 88.81 98 ALA A CA 1
ATOM 781 C C . ALA A 1 98 ? 5.632 27.457 -9.022 1.00 88.81 98 ALA A C 1
ATOM 783 O O . ALA A 1 98 ? 6.238 27.192 -10.059 1.00 88.81 98 ALA A O 1
ATOM 784 N N . ALA A 1 99 ? 5.416 28.724 -8.656 1.00 86.94 99 ALA A N 1
ATOM 785 C CA . ALA A 1 99 ? 5.838 29.856 -9.468 1.00 86.94 99 ALA A CA 1
ATOM 786 C C . ALA A 1 99 ? 7.351 29.891 -9.722 1.00 86.94 99 ALA A C 1
ATOM 788 O O . ALA A 1 99 ? 7.767 30.267 -10.820 1.00 86.94 99 ALA A O 1
ATOM 789 N N . PHE A 1 100 ? 8.174 29.479 -8.752 1.00 88.44 100 PHE A N 1
ATOM 790 C CA . PHE A 1 100 ? 9.614 29.305 -8.945 1.00 88.44 100 PHE A CA 1
ATOM 791 C C . PHE A 1 100 ? 9.925 28.211 -9.980 1.00 88.44 100 PHE A C 1
ATOM 793 O O . PHE A 1 100 ? 10.723 28.457 -10.886 1.00 88.44 100 PHE A O 1
ATOM 800 N N . VAL A 1 101 ? 9.277 27.046 -9.895 1.00 90.50 101 VAL A N 1
ATOM 801 C CA . VAL A 1 101 ? 9.456 25.941 -10.854 1.00 90.50 101 VAL A CA 1
ATOM 802 C C . VAL A 1 101 ? 9.053 26.383 -12.266 1.00 90.50 101 VAL A C 1
ATOM 804 O O . VAL A 1 101 ? 9.858 26.309 -13.191 1.00 90.50 101 VAL A O 1
ATOM 807 N N . PHE A 1 102 ? 7.866 26.971 -12.430 1.00 87.62 102 PHE A N 1
ATOM 808 C CA . PHE A 1 102 ? 7.320 27.354 -13.739 1.00 87.62 102 PHE A CA 1
ATOM 809 C C . PHE A 1 102 ? 8.056 28.491 -14.458 1.00 87.62 102 PHE A C 1
ATOM 811 O O . PHE A 1 102 ? 7.868 28.661 -15.662 1.00 87.62 102 PHE A O 1
ATOM 818 N N . ARG A 1 103 ? 8.898 29.269 -13.762 1.00 87.69 103 ARG A N 1
ATOM 819 C CA . ARG A 1 103 ? 9.772 30.270 -14.408 1.00 87.69 103 ARG A CA 1
ATOM 820 C C . ARG A 1 103 ? 10.887 29.647 -15.242 1.00 87.69 103 ARG A C 1
ATOM 822 O O . ARG A 1 103 ? 11.437 30.339 -16.094 1.00 87.69 103 ARG A O 1
ATOM 829 N N . HIS A 1 104 ? 11.237 28.393 -14.976 1.00 89.38 104 HIS A N 1
ATOM 830 C CA . HIS A 1 104 ? 12.282 27.686 -15.703 1.00 89.38 104 HIS A CA 1
ATOM 831 C C . HIS A 1 104 ? 11.706 27.072 -16.983 1.00 89.38 104 HIS A C 1
ATOM 833 O O . HIS A 1 104 ? 10.526 26.705 -17.039 1.00 89.38 104 HIS A O 1
ATOM 839 N N . ASP A 1 105 ? 12.527 27.027 -18.032 1.00 90.75 105 ASP A N 1
ATOM 840 C CA . ASP A 1 105 ? 12.119 26.532 -19.343 1.00 90.75 105 ASP A CA 1
ATOM 841 C C . ASP A 1 105 ? 11.997 25.002 -19.382 1.00 90.75 105 ASP A C 1
ATOM 843 O O . ASP A 1 105 ? 12.608 24.288 -18.593 1.00 90.75 105 ASP A O 1
ATOM 847 N N . GLU A 1 106 ? 11.207 24.512 -20.333 1.00 89.25 106 GLU A N 1
ATOM 848 C CA . GLU A 1 106 ? 10.920 23.085 -20.552 1.00 89.25 106 GLU A CA 1
ATOM 849 C C . GLU A 1 106 ? 11.923 22.430 -21.518 1.00 89.25 106 GLU A C 1
ATOM 851 O O . GLU A 1 106 ? 11.598 21.456 -22.184 1.00 89.25 106 GLU A O 1
ATOM 856 N N . GLY A 1 107 ? 13.131 22.983 -21.655 1.00 89.81 107 GLY A N 1
ATOM 857 C CA . GLY A 1 107 ? 14.150 22.421 -22.539 1.00 89.81 107 GLY A CA 1
ATOM 858 C C . GLY A 1 107 ? 13.867 22.629 -24.027 1.00 89.81 107 GLY A C 1
ATOM 859 O O . GLY A 1 107 ? 13.145 23.549 -24.428 1.00 89.81 107 GLY A O 1
ATOM 860 N N . ASP A 1 108 ? 14.503 21.804 -24.856 1.00 91.75 108 ASP A N 1
ATOM 861 C CA . ASP A 1 108 ? 14.354 21.834 -26.313 1.00 91.75 108 ASP A CA 1
ATOM 862 C C . ASP A 1 108 ? 13.112 21.061 -26.793 1.00 91.75 108 ASP A C 1
ATOM 864 O O . ASP A 1 108 ? 12.348 20.500 -26.008 1.00 91.75 108 ASP A O 1
ATOM 868 N N . ALA A 1 109 ? 12.876 21.075 -28.107 1.00 92.12 109 ALA A N 1
ATOM 869 C CA . ALA A 1 109 ? 11.718 20.416 -28.706 1.00 92.12 109 ALA A CA 1
ATOM 870 C C . ALA A 1 109 ? 11.749 18.885 -28.545 1.00 92.12 109 ALA A C 1
ATOM 872 O O . ALA A 1 109 ? 10.687 18.272 -28.473 1.00 92.12 109 ALA A O 1
ATOM 873 N N . ALA A 1 110 ? 12.939 18.276 -28.465 1.00 90.00 110 ALA A N 1
ATOM 874 C CA . ALA A 1 110 ? 13.074 16.836 -28.268 1.00 90.00 110 ALA A CA 1
ATOM 875 C C . ALA A 1 110 ? 12.607 16.451 -26.859 1.00 90.00 110 ALA A C 1
ATOM 877 O O . ALA A 1 110 ? 11.748 15.583 -26.724 1.00 90.00 110 ALA A O 1
ATOM 878 N N . MET A 1 111 ? 13.063 17.172 -25.830 1.00 92.94 111 MET A N 1
ATOM 879 C CA . MET A 1 111 ? 12.594 16.989 -24.450 1.00 92.94 111 MET A CA 1
ATOM 880 C C . MET A 1 111 ? 11.075 17.163 -24.321 1.00 92.94 111 MET A C 1
ATOM 882 O O . MET A 1 111 ? 10.407 16.333 -23.707 1.00 92.94 111 MET A O 1
ATOM 886 N N . GLN A 1 112 ? 10.512 18.211 -24.933 1.00 92.00 112 GLN A N 1
ATOM 887 C CA . GLN A 1 112 ? 9.064 18.467 -24.902 1.00 92.00 112 GLN A CA 1
ATOM 888 C C . GLN A 1 112 ? 8.269 17.336 -25.567 1.00 92.00 112 GLN A C 1
ATOM 890 O O . GLN A 1 112 ? 7.259 16.902 -25.022 1.00 92.00 112 GLN A O 1
ATOM 895 N N . SER A 1 113 ? 8.765 16.794 -26.685 1.00 89.19 113 SER A N 1
ATOM 896 C CA . SER A 1 113 ? 8.096 15.700 -27.399 1.00 89.19 113 SER A CA 1
ATOM 897 C C . SER A 1 113 ? 7.997 14.390 -26.606 1.00 89.19 113 SER A C 1
ATOM 899 O O . SER A 1 113 ? 7.137 13.570 -26.918 1.00 89.19 113 SER A O 1
ATOM 901 N N . ILE A 1 114 ? 8.847 14.207 -25.588 1.00 91.81 114 ILE A N 1
ATOM 902 C CA . ILE A 1 114 ? 8.791 13.076 -24.650 1.00 91.81 114 ILE A CA 1
ATOM 903 C C . ILE A 1 114 ? 7.949 13.425 -23.418 1.00 91.81 114 ILE A C 1
ATOM 905 O O . ILE A 1 114 ? 7.139 12.619 -22.967 1.00 91.81 114 ILE A O 1
ATOM 909 N N . ALA A 1 115 ? 8.100 14.641 -22.891 1.00 91.25 115 ALA A N 1
ATOM 910 C CA . ALA A 1 115 ? 7.372 15.090 -21.708 1.00 91.25 115 ALA A CA 1
ATOM 911 C C . ALA A 1 115 ? 5.851 15.178 -21.932 1.00 91.25 115 ALA A C 1
ATOM 913 O O . ALA A 1 115 ? 5.079 14.908 -21.012 1.00 91.25 115 ALA A O 1
ATOM 914 N N . ASP A 1 116 ? 5.411 15.538 -23.142 1.00 91.00 116 ASP A N 1
ATOM 915 C CA . ASP A 1 116 ? 3.990 15.673 -23.471 1.00 91.00 116 ASP A CA 1
ATOM 916 C C . ASP A 1 116 ? 3.218 14.340 -23.350 1.00 91.00 116 ASP A C 1
ATOM 918 O O . ASP A 1 116 ? 2.250 14.311 -22.585 1.00 91.00 116 ASP A O 1
ATOM 922 N N . PRO A 1 117 ? 3.653 13.220 -23.969 1.00 90.75 117 PRO A N 1
ATOM 923 C CA . PRO A 1 117 ? 3.047 11.904 -23.749 1.00 90.75 117 PRO A CA 1
ATOM 924 C C . PRO A 1 117 ? 3.027 11.448 -22.285 1.00 90.75 117 PRO A C 1
ATOM 926 O O . PRO A 1 117 ? 2.033 10.874 -21.842 1.00 90.75 117 PRO A O 1
ATOM 929 N N . ILE A 1 118 ? 4.089 11.721 -21.514 1.00 92.88 118 ILE A N 1
ATOM 930 C CA . ILE A 1 118 ? 4.141 11.384 -20.080 1.00 92.88 118 ILE A CA 1
ATOM 931 C C . ILE A 1 118 ? 3.058 12.156 -19.318 1.00 92.88 118 ILE A C 1
ATOM 933 O O . ILE A 1 118 ? 2.330 11.593 -18.496 1.00 92.88 118 ILE A O 1
ATOM 937 N N . ARG A 1 119 ? 2.909 13.450 -19.611 1.00 92.12 119 ARG A N 1
ATOM 938 C CA . ARG A 1 119 ? 1.882 14.301 -19.005 1.00 92.12 119 ARG A CA 1
ATOM 939 C C . ARG A 1 119 ? 0.474 13.843 -19.383 1.00 92.12 119 ARG A C 1
ATOM 941 O O . ARG A 1 119 ? -0.358 13.684 -18.494 1.00 92.12 119 ARG A O 1
ATOM 948 N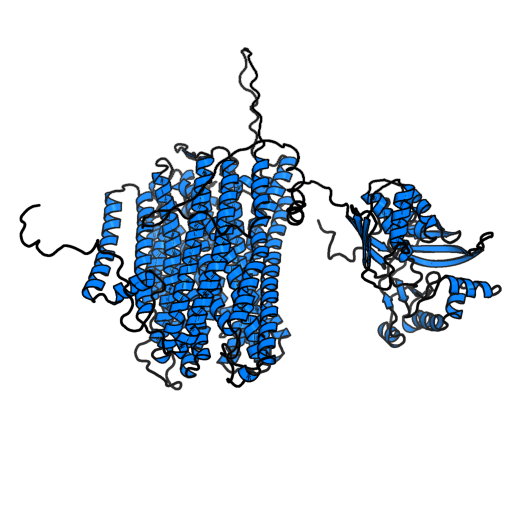 N . GLU A 1 120 ? 0.215 13.607 -20.667 1.00 90.38 120 GLU A N 1
ATOM 949 C CA . GLU A 1 120 ? -1.090 13.147 -21.159 1.00 90.38 120 GLU A CA 1
ATOM 950 C C . GLU A 1 120 ? -1.467 11.777 -20.578 1.00 90.38 120 GLU A C 1
ATOM 952 O O . GLU A 1 120 ? -2.596 11.590 -20.120 1.00 90.38 120 GLU A O 1
ATOM 957 N N . GLY A 1 121 ? -0.516 10.838 -20.531 1.00 90.81 121 GLY A N 1
ATOM 958 C CA . GLY A 1 121 ? -0.709 9.517 -19.934 1.00 90.81 121 GLY A CA 1
ATOM 959 C C . GLY A 1 121 ? -1.007 9.589 -18.435 1.00 90.81 121 GLY A C 1
ATOM 960 O O . GLY A 1 121 ? -1.946 8.946 -17.963 1.00 90.81 121 GLY A O 1
ATOM 961 N N . SER A 1 122 ? -0.270 10.426 -17.699 1.00 92.12 122 SER A N 1
ATOM 962 C CA . SER A 1 122 ? -0.452 10.606 -16.252 1.00 92.12 122 SER A CA 1
ATOM 963 C C . SER A 1 122 ? -1.797 11.245 -15.914 1.00 92.12 122 SER A C 1
ATOM 965 O O . SER A 1 122 ? -2.535 10.730 -15.074 1.00 92.12 122 SER A O 1
ATOM 967 N N . GLU A 1 123 ? -2.159 12.340 -16.592 1.00 90.31 123 GLU A N 1
ATOM 968 C CA . GLU A 1 123 ? -3.444 13.021 -16.388 1.00 90.31 123 GLU A CA 1
ATOM 969 C C . GLU A 1 123 ? -4.624 12.132 -16.826 1.00 90.31 123 GLU A C 1
ATOM 971 O O . GLU A 1 123 ? -5.651 12.077 -16.142 1.00 90.31 123 GLU A O 1
ATOM 976 N N . GLY A 1 124 ? -4.459 11.374 -17.917 1.00 89.06 124 GLY A N 1
ATOM 977 C CA . GLY A 1 124 ? -5.444 10.417 -18.414 1.00 89.06 124 GLY A CA 1
ATOM 978 C C . GLY A 1 124 ? -5.702 9.262 -17.445 1.00 89.06 124 GLY A C 1
ATOM 979 O O . GLY A 1 124 ? -6.855 9.010 -17.084 1.00 89.06 124 GLY A O 1
ATOM 980 N N . PHE A 1 125 ? -4.651 8.579 -16.976 1.00 89.56 125 PHE A N 1
ATOM 981 C CA . PHE A 1 125 ? -4.793 7.495 -15.999 1.00 89.56 125 PHE A CA 1
ATOM 982 C C . PHE A 1 125 ? -5.386 8.005 -14.684 1.00 89.56 125 PHE A C 1
ATOM 984 O O . PHE A 1 125 ? -6.330 7.403 -14.164 1.00 89.56 125 PHE A O 1
ATOM 991 N N . PHE A 1 126 ? -4.906 9.153 -14.195 1.00 87.88 126 PHE A N 1
ATOM 992 C CA . PHE A 1 126 ? -5.422 9.778 -12.982 1.00 87.88 126 PHE A CA 1
ATOM 993 C C . PHE A 1 126 ? -6.931 10.027 -13.076 1.00 87.88 126 PHE A C 1
ATOM 995 O O . PHE A 1 126 ? -7.676 9.628 -12.180 1.00 87.88 126 PHE A O 1
ATOM 1002 N N . ALA A 1 127 ? -7.411 10.616 -14.177 1.00 87.88 127 ALA A N 1
ATOM 1003 C CA . ALA A 1 127 ? -8.835 10.884 -14.377 1.00 87.88 127 ALA A CA 1
ATOM 1004 C C . ALA A 1 127 ? -9.693 9.605 -14.308 1.00 87.88 127 ALA A C 1
ATOM 1006 O O . ALA A 1 127 ? -10.783 9.613 -13.726 1.00 87.88 127 ALA A O 1
ATOM 1007 N N . VAL A 1 128 ? -9.202 8.488 -14.854 1.00 88.62 128 VAL A N 1
ATOM 1008 C CA . VAL A 1 128 ? -9.927 7.209 -14.841 1.00 88.62 128 VAL A CA 1
ATOM 1009 C C . VAL A 1 128 ? -9.863 6.530 -13.469 1.00 88.62 128 VAL A C 1
ATOM 1011 O O . VAL A 1 128 ? -10.897 6.076 -12.960 1.00 88.62 128 VAL A O 1
ATOM 1014 N N . GLN A 1 129 ? -8.683 6.475 -12.844 1.00 91.00 129 GLN A N 1
ATOM 1015 C CA . GLN A 1 129 ? -8.492 5.875 -11.521 1.00 91.00 129 GLN A CA 1
ATOM 1016 C C . GLN A 1 129 ? -9.313 6.624 -10.474 1.00 91.00 129 GLN A C 1
ATOM 1018 O O . GLN A 1 129 ? -10.147 6.023 -9.796 1.00 91.00 129 GLN A O 1
ATOM 1023 N N . TYR A 1 130 ? -9.174 7.945 -10.403 1.00 89.88 130 TYR A N 1
ATOM 1024 C CA . TYR A 1 130 ? -9.879 8.761 -9.421 1.00 89.88 130 TYR A CA 1
ATOM 1025 C C . TYR A 1 130 ? -11.369 8.877 -9.726 1.00 89.88 130 TYR A C 1
ATOM 1027 O O . TYR A 1 130 ? -12.173 8.918 -8.799 1.00 89.88 130 TYR A O 1
ATOM 1035 N N . GLY A 1 131 ? -11.775 8.830 -10.998 1.00 89.81 131 GLY A N 1
ATOM 1036 C CA . GLY A 1 131 ? -13.184 8.691 -11.366 1.00 89.81 131 GLY A CA 1
ATOM 1037 C C . GLY A 1 131 ? -13.796 7.372 -10.877 1.00 89.81 131 GLY A C 1
ATOM 1038 O O . GLY A 1 131 ? -14.975 7.327 -10.525 1.00 89.81 131 GLY A O 1
ATOM 1039 N N . THR A 1 132 ? -13.007 6.296 -10.817 1.00 90.12 132 THR A N 1
ATOM 1040 C CA . THR A 1 132 ? -13.429 5.005 -10.253 1.00 90.12 132 THR A CA 1
ATOM 1041 C C . THR A 1 132 ? -13.476 5.061 -8.729 1.00 90.12 132 THR A C 1
ATOM 1043 O O . THR A 1 132 ? -14.493 4.696 -8.141 1.00 90.12 132 THR A O 1
ATOM 1046 N N . ILE A 1 133 ? -12.430 5.596 -8.093 1.00 91.50 133 ILE A N 1
ATOM 1047 C CA . ILE A 1 133 ? -12.371 5.787 -6.639 1.00 91.50 133 ILE A CA 1
ATOM 1048 C C . ILE A 1 133 ? -13.530 6.672 -6.169 1.00 91.50 133 ILE A C 1
ATOM 1050 O O . ILE A 1 133 ? -14.218 6.305 -5.227 1.00 91.50 133 ILE A O 1
ATOM 1054 N N . ALA A 1 134 ? -13.835 7.772 -6.861 1.00 93.12 134 ALA A N 1
ATOM 1055 C CA . ALA A 1 134 ? -14.951 8.653 -6.521 1.00 93.12 134 ALA A CA 1
ATOM 1056 C C . ALA A 1 134 ? -16.302 7.920 -6.526 1.00 93.12 134 ALA A C 1
ATOM 1058 O O . ALA A 1 134 ? -17.111 8.124 -5.623 1.00 93.12 134 ALA A O 1
ATOM 1059 N N . LYS A 1 135 ? -16.543 7.024 -7.496 1.00 92.88 135 LYS A N 1
ATOM 1060 C CA . LYS A 1 135 ? -17.759 6.190 -7.525 1.00 92.88 135 LYS A CA 1
ATOM 1061 C C . LYS A 1 135 ? -17.820 5.252 -6.318 1.00 92.88 135 LYS A C 1
ATOM 1063 O O . LYS A 1 135 ? -18.874 5.139 -5.696 1.00 92.88 135 LYS A O 1
ATOM 1068 N N . ILE A 1 136 ? -16.697 4.618 -5.969 1.00 91.06 136 ILE A N 1
ATOM 1069 C CA . ILE A 1 136 ? -16.588 3.743 -4.791 1.00 91.06 136 ILE A CA 1
ATOM 1070 C C . ILE A 1 136 ? -16.790 4.551 -3.499 1.00 91.06 136 ILE A C 1
ATOM 1072 O O . ILE A 1 136 ? -17.503 4.099 -2.610 1.00 91.06 136 ILE A O 1
ATOM 1076 N N . SER A 1 137 ? -16.242 5.763 -3.403 1.00 93.50 137 SER A N 1
ATOM 1077 C CA . SER A 1 137 ? -16.405 6.647 -2.246 1.00 93.50 137 SER A CA 1
ATOM 1078 C C . SER A 1 137 ? -17.845 7.131 -2.087 1.00 93.50 137 SER A C 1
ATOM 1080 O O . SER A 1 137 ? -18.383 7.078 -0.987 1.00 93.50 137 SER A O 1
ATOM 1082 N N . VAL A 1 138 ? -18.520 7.551 -3.162 1.00 94.62 138 VAL A N 1
ATOM 1083 C CA . VAL A 1 138 ? -19.945 7.938 -3.098 1.00 94.62 138 VAL A CA 1
ATOM 1084 C C . VAL A 1 138 ? -20.801 6.769 -2.627 1.00 94.62 138 VAL A C 1
ATOM 1086 O O . VAL A 1 138 ? -21.681 6.936 -1.782 1.00 94.62 138 VAL A O 1
ATOM 1089 N N . LEU A 1 139 ? -20.506 5.571 -3.126 1.00 92.62 139 LEU A N 1
ATOM 1090 C CA . LEU A 1 139 ? -21.142 4.365 -2.639 1.00 92.62 139 LEU A CA 1
ATOM 1091 C C . LEU A 1 139 ? -20.873 4.135 -1.143 1.00 92.62 139 LEU A C 1
ATOM 1093 O O . LEU A 1 139 ? -21.809 3.927 -0.373 1.00 92.62 139 LEU A O 1
ATOM 1097 N N . ALA A 1 140 ? -19.609 4.137 -0.726 1.00 91.06 140 ALA A N 1
ATOM 1098 C CA . ALA A 1 140 ? -19.241 3.893 0.662 1.00 91.06 140 ALA A CA 1
ATOM 1099 C C . ALA A 1 140 ? -19.914 4.915 1.590 1.00 91.06 140 ALA A C 1
ATOM 1101 O O . ALA A 1 140 ? -20.475 4.530 2.610 1.00 91.06 140 ALA A O 1
ATOM 1102 N N . ALA A 1 141 ? -19.974 6.188 1.189 1.00 93.94 141 ALA A N 1
ATOM 1103 C CA . ALA A 1 141 ? -20.689 7.239 1.905 1.00 93.94 141 ALA A CA 1
ATOM 1104 C C . ALA A 1 141 ? -22.192 6.946 2.033 1.00 93.94 141 ALA A C 1
ATOM 1106 O O . ALA A 1 141 ? -22.762 7.140 3.104 1.00 93.94 141 ALA A O 1
ATOM 1107 N N . PHE A 1 142 ? -22.834 6.438 0.976 1.00 93.31 142 PHE A N 1
ATOM 1108 C CA . PHE A 1 142 ? -24.235 6.017 1.030 1.00 93.31 142 PHE A CA 1
ATOM 1109 C C . PHE A 1 142 ? -24.449 4.829 1.979 1.00 93.31 142 PHE A C 1
ATOM 1111 O O . PHE A 1 142 ? -25.396 4.834 2.766 1.00 93.31 142 PHE A O 1
ATOM 1118 N N . LEU A 1 143 ? -23.560 3.830 1.954 1.00 89.69 143 LEU A N 1
ATOM 1119 C CA . LEU A 1 143 ? -23.625 2.687 2.870 1.00 89.69 143 LEU A CA 1
ATOM 1120 C C . LEU A 1 143 ? -23.409 3.117 4.325 1.00 89.69 143 LEU A C 1
ATOM 1122 O O . LEU A 1 143 ? -24.158 2.686 5.199 1.00 89.69 143 LEU A O 1
ATOM 1126 N N . LEU A 1 144 ? -22.446 4.007 4.583 1.00 88.75 144 LEU A N 1
ATOM 1127 C CA . LEU A 1 144 ? -22.232 4.610 5.900 1.00 88.75 144 LEU A CA 1
ATOM 1128 C C . LEU A 1 144 ? -23.456 5.405 6.353 1.00 88.75 144 LEU A C 1
ATOM 1130 O O . LEU A 1 144 ? -23.894 5.253 7.488 1.00 88.75 144 LEU A O 1
ATOM 1134 N N . PHE A 1 145 ? -24.048 6.209 5.471 1.00 90.69 145 PHE A N 1
ATOM 1135 C CA . PHE A 1 145 ? -25.265 6.952 5.778 1.00 90.69 145 PHE A CA 1
ATOM 1136 C C . PHE A 1 145 ? -26.406 6.008 6.190 1.00 90.69 145 PHE A C 1
ATOM 1138 O O . PHE A 1 145 ? -27.022 6.204 7.236 1.00 90.69 145 PHE A O 1
ATOM 1145 N N . MET A 1 146 ? -26.647 4.945 5.415 1.00 88.19 146 MET A N 1
ATOM 1146 C CA . MET A 1 146 ? -27.680 3.943 5.715 1.00 88.19 146 MET A CA 1
ATOM 1147 C C . MET A 1 146 ? -27.401 3.164 7.005 1.00 88.19 146 MET A C 1
ATOM 1149 O O . MET A 1 146 ? -28.320 2.779 7.726 1.00 88.19 146 MET A O 1
ATOM 1153 N N . LEU A 1 147 ? -26.131 2.953 7.324 1.00 84.06 147 LEU A N 1
ATOM 1154 C CA . LEU A 1 147 ? -25.717 2.300 8.555 1.00 84.06 147 LEU A CA 1
ATOM 1155 C C . LEU A 1 147 ? -25.957 3.201 9.770 1.00 84.06 147 LEU A C 1
ATOM 1157 O O . LEU A 1 147 ? -26.565 2.766 10.745 1.00 84.06 147 LEU A O 1
ATOM 1161 N N . TYR A 1 148 ? -25.556 4.468 9.703 1.00 81.62 148 TYR A N 1
ATOM 1162 C CA . TYR A 1 148 ? -25.703 5.405 10.816 1.00 81.62 148 TYR A CA 1
ATOM 1163 C C . TYR A 1 148 ? -27.143 5.898 11.012 1.00 81.62 148 TYR A C 1
ATOM 1165 O O . TYR A 1 148 ? -27.515 6.189 12.143 1.00 81.62 148 TYR A O 1
ATOM 1173 N N . ILE A 1 149 ? -27.982 5.942 9.969 1.00 84.00 149 ILE A N 1
ATOM 1174 C CA . ILE A 1 149 ? -29.411 6.275 10.132 1.00 84.00 149 ILE A CA 1
ATOM 1175 C C . ILE A 1 149 ? -30.191 5.144 10.813 1.00 84.00 149 ILE A C 1
ATOM 1177 O O . ILE A 1 149 ? -31.200 5.395 11.463 1.00 84.00 149 ILE A O 1
ATOM 1181 N N . SER A 1 150 ? -29.717 3.898 10.692 1.00 74.69 150 SER A N 1
ATOM 1182 C CA . SER A 1 150 ? -30.296 2.745 11.392 1.00 74.69 150 SER A CA 1
ATOM 1183 C C . SER A 1 150 ? -29.942 2.696 12.887 1.00 74.69 150 SER A C 1
ATOM 1185 O O . SER A 1 150 ? -30.397 1.801 13.596 1.00 74.69 150 SER A O 1
ATOM 1187 N N . ARG A 1 151 ? -29.127 3.649 13.360 1.00 69.69 151 ARG A N 1
ATOM 1188 C CA . ARG A 1 151 ? -28.698 3.795 14.753 1.00 69.69 151 ARG A CA 1
ATOM 1189 C C . ARG A 1 151 ? -29.739 4.576 15.561 1.00 69.69 151 ARG A C 1
ATOM 1191 O O . ARG A 1 151 ? -30.376 5.487 15.040 1.00 69.69 151 ARG A O 1
ATOM 1198 N N . ASP A 1 152 ? -29.826 4.278 16.854 1.00 67.50 152 ASP A N 1
ATOM 1199 C CA . ASP A 1 152 ? -30.513 5.140 17.820 1.00 67.50 152 ASP A CA 1
ATOM 1200 C C . ASP A 1 152 ? -29.781 6.481 18.017 1.00 67.50 152 ASP A C 1
ATOM 1202 O O . ASP A 1 152 ? -28.587 6.619 17.721 1.00 67.50 152 ASP A O 1
ATOM 1206 N N . ASP A 1 153 ? -30.501 7.479 18.533 1.00 66.50 153 ASP A N 1
ATOM 1207 C CA . ASP A 1 153 ? -29.953 8.810 18.794 1.00 66.50 153 ASP A CA 1
ATOM 1208 C C . ASP A 1 153 ? -28.719 8.741 19.704 1.00 66.50 153 ASP A C 1
ATOM 1210 O O . ASP A 1 153 ? -28.704 8.078 20.744 1.00 66.50 153 ASP A O 1
ATOM 1214 N N . THR A 1 154 ? -27.653 9.435 19.300 1.00 64.56 154 THR A N 1
ATOM 1215 C CA . THR A 1 154 ? -26.389 9.420 20.038 1.00 64.56 154 THR A CA 1
ATOM 1216 C C . THR A 1 154 ? -26.415 10.516 21.086 1.00 64.56 154 THR A C 1
ATOM 1218 O O . THR A 1 154 ? -26.409 11.705 20.769 1.00 64.56 154 THR A O 1
ATOM 1221 N N . VAL A 1 155 ? -26.430 10.120 22.353 1.00 59.75 155 VAL A N 1
ATOM 1222 C CA . VAL A 1 155 ? -26.251 11.048 23.467 1.00 59.75 155 VAL A CA 1
ATOM 1223 C C . VAL A 1 155 ? -24.749 11.231 23.687 1.00 59.75 155 VAL A C 1
ATOM 1225 O O . VAL A 1 155 ? -24.105 10.393 24.311 1.00 59.75 155 VAL A O 1
ATOM 1228 N N . LEU A 1 156 ? -24.173 12.315 23.168 1.00 57.81 156 LEU A N 1
ATOM 1229 C CA . LEU A 1 156 ? -22.809 12.719 23.512 1.00 57.81 156 LEU A CA 1
ATOM 1230 C C . LEU A 1 156 ? -22.880 13.438 24.863 1.00 57.81 156 LEU A C 1
ATOM 1232 O O . LEU A 1 156 ? -23.241 14.611 24.928 1.00 57.81 156 LEU A O 1
ATOM 1236 N N . GLY A 1 157 ? -22.650 12.729 25.972 1.00 51.38 157 GLY A N 1
ATOM 1237 C CA . GLY A 1 157 ? -22.857 13.314 27.299 1.00 51.38 157 GLY A CA 1
ATOM 1238 C C . GLY A 1 157 ? -22.176 12.615 28.475 1.00 51.38 157 GLY A C 1
ATOM 1239 O O . GLY A 1 157 ? -22.646 11.586 28.941 1.00 51.38 157 GLY A O 1
ATOM 1240 N N . ALA A 1 158 ? -21.159 13.302 29.009 1.00 39.34 158 ALA A N 1
ATOM 1241 C CA . ALA A 1 158 ? -20.725 13.376 30.408 1.00 39.34 158 ALA A CA 1
ATOM 1242 C C . ALA A 1 158 ? -20.299 12.093 31.143 1.00 39.34 158 ALA A C 1
ATOM 1244 O O . ALA A 1 158 ? -20.829 11.777 32.210 1.00 39.34 158 ALA A O 1
ATOM 1245 N N . VAL A 1 159 ? -19.183 11.499 30.724 1.00 39.84 159 VAL A N 1
ATOM 1246 C CA . VAL A 1 159 ? -18.223 11.013 31.729 1.00 39.84 159 VAL A CA 1
ATOM 1247 C C . VAL A 1 159 ? -17.525 12.265 32.288 1.00 39.84 159 VAL A C 1
ATOM 1249 O O . VAL A 1 159 ? -16.527 12.701 31.740 1.00 39.84 159 VAL A O 1
ATOM 1252 N N . GLY A 1 160 ? -18.122 12.944 33.283 1.00 39.69 160 GLY A N 1
ATOM 1253 C CA . GLY A 1 160 ? -17.497 14.125 33.924 1.00 39.69 160 GLY A CA 1
ATOM 1254 C C . GLY A 1 160 ? -18.354 15.387 34.145 1.00 39.69 160 GLY A C 1
ATOM 1255 O O . GLY A 1 160 ? -17.821 16.414 34.552 1.00 39.69 160 GLY A O 1
ATOM 1256 N N . GLY A 1 161 ? -19.676 15.354 33.928 1.00 37.72 161 GLY A N 1
ATOM 1257 C CA . GLY A 1 161 ? -20.585 16.445 34.344 1.00 37.72 161 GLY A CA 1
ATOM 1258 C C . GLY A 1 161 ? -20.878 17.569 33.328 1.00 37.72 161 GLY A C 1
ATOM 1259 O O . GLY A 1 161 ? -21.465 18.584 33.707 1.00 37.72 161 GLY A O 1
ATOM 1260 N N . GLY A 1 162 ? -20.520 17.411 32.048 1.00 46.75 162 GLY A N 1
ATOM 1261 C CA . GLY A 1 162 ? -20.946 18.310 30.958 1.00 46.75 162 GLY A CA 1
ATOM 1262 C C . GLY A 1 162 ? -22.443 18.201 30.602 1.00 46.75 162 GLY A C 1
ATOM 1263 O O . GLY A 1 162 ? -23.122 17.240 30.965 1.00 46.75 162 GLY A O 1
ATOM 1264 N N . LYS A 1 163 ? -22.997 19.182 29.869 1.00 50.56 163 LYS A N 1
ATOM 1265 C CA . LYS A 1 163 ? -24.365 19.072 29.317 1.00 50.56 163 LYS A CA 1
ATOM 1266 C C . LYS A 1 163 ? -24.368 18.043 28.183 1.00 50.56 163 LYS A C 1
ATOM 1268 O O . LYS A 1 163 ? -23.662 18.231 27.198 1.00 50.56 163 LYS A O 1
ATOM 1273 N N . ALA A 1 164 ? -25.187 17.000 28.303 1.00 59.09 164 ALA A N 1
ATOM 1274 C CA . ALA A 1 164 ? -25.370 16.018 27.241 1.00 59.09 164 ALA A CA 1
ATOM 1275 C C . ALA A 1 164 ? -25.904 16.691 25.963 1.00 59.09 164 ALA A C 1
ATOM 1277 O O . ALA A 1 164 ? -26.972 17.305 25.977 1.00 59.09 164 ALA A O 1
ATOM 1278 N N . THR A 1 165 ? -25.152 16.584 24.870 1.00 64.75 165 THR A N 1
ATOM 1279 C CA . THR A 1 165 ? -25.567 17.000 23.532 1.00 64.75 165 THR A CA 1
ATOM 1280 C C . THR A 1 165 ? -26.120 15.778 22.812 1.00 64.75 165 THR A C 1
ATOM 1282 O O . THR A 1 165 ? -25.397 14.837 22.493 1.00 64.75 165 THR A O 1
ATOM 1285 N N . THR A 1 166 ? -27.424 15.766 22.562 1.00 67.81 166 THR A N 1
ATOM 1286 C CA . THR A 1 166 ? -28.062 14.729 21.751 1.00 67.81 166 THR A CA 1
ATOM 1287 C C . THR A 1 166 ? -27.877 15.051 20.274 1.00 67.81 166 THR A C 1
ATOM 1289 O O . THR A 1 166 ? -28.363 16.067 19.777 1.00 67.81 166 THR A O 1
ATOM 1292 N N . VAL A 1 167 ? -27.173 14.178 19.557 1.00 72.75 167 VAL A N 1
ATOM 1293 C CA . VAL A 1 167 ? -27.054 14.241 18.100 1.00 72.75 167 VAL A CA 1
ATOM 1294 C C . VAL A 1 167 ? -27.988 13.191 17.513 1.00 72.75 167 VAL A C 1
ATOM 1296 O O . VAL A 1 167 ? -27.837 11.996 17.773 1.00 72.75 167 VAL A O 1
ATOM 1299 N N . SER A 1 168 ? -28.976 13.648 16.739 1.00 80.62 168 SER A N 1
ATOM 1300 C CA . SER A 1 168 ? -29.931 12.745 16.085 1.00 80.62 168 SER A CA 1
ATOM 1301 C C . SER A 1 168 ? -29.224 11.740 15.171 1.00 80.62 168 SER A C 1
ATOM 1303 O O . SER A 1 168 ? -28.177 12.049 14.591 1.00 80.62 168 SER A O 1
ATOM 1305 N N . SER A 1 169 ? -29.814 10.561 14.991 1.00 79.00 169 SER A N 1
ATOM 1306 C CA . SER A 1 169 ? -29.308 9.533 14.067 1.00 79.00 169 SER A CA 1
ATOM 1307 C C . SER A 1 169 ? -29.086 10.064 12.644 1.00 79.00 169 SER A C 1
ATOM 1309 O O . SER A 1 169 ? -28.041 9.821 12.036 1.00 79.00 169 SER A O 1
ATOM 1311 N N . LEU A 1 170 ? -30.014 10.887 12.141 1.00 84.38 170 LEU A N 1
ATOM 1312 C CA . LEU A 1 170 ? -29.896 11.555 10.843 1.00 84.38 170 LEU A CA 1
ATOM 1313 C C . LEU A 1 170 ? -28.701 12.516 10.794 1.00 84.38 170 LEU A C 1
ATOM 1315 O O . LEU A 1 170 ? -27.961 12.534 9.811 1.00 84.38 170 LEU A O 1
ATOM 1319 N N . ALA A 1 171 ? -28.499 13.312 11.846 1.00 84.31 171 ALA A N 1
ATOM 1320 C CA . ALA A 1 171 ? -27.367 14.226 11.922 1.00 84.31 171 ALA A CA 1
ATOM 1321 C C . ALA A 1 171 ? -26.032 13.474 11.942 1.00 84.31 171 ALA A C 1
ATOM 1323 O O . ALA A 1 171 ? -25.128 13.848 11.201 1.00 84.31 171 ALA A O 1
ATOM 1324 N N . MET A 1 172 ? -25.919 12.394 12.720 1.00 81.69 172 MET A N 1
ATOM 1325 C CA . MET A 1 172 ? -24.719 11.552 12.737 1.00 81.69 172 MET A CA 1
ATOM 1326 C C . MET A 1 172 ? -24.440 10.944 11.363 1.00 81.69 172 MET A C 1
ATOM 1328 O O . MET A 1 172 ? -23.317 11.030 10.876 1.00 81.69 172 MET A O 1
ATOM 1332 N N . ALA A 1 173 ? -25.465 10.397 10.707 1.00 86.25 173 ALA A N 1
ATOM 1333 C CA . ALA A 1 173 ? -25.332 9.832 9.369 1.00 86.25 173 ALA A CA 1
ATOM 1334 C C . ALA A 1 173 ? -24.833 10.865 8.349 1.00 86.25 173 ALA A C 1
ATOM 1336 O O . ALA A 1 173 ? -23.926 10.574 7.569 1.00 86.25 173 ALA A O 1
ATOM 1337 N N . LEU A 1 174 ? -25.384 12.084 8.379 1.00 90.75 174 LEU A N 1
ATOM 1338 C CA . LEU A 1 174 ? -24.943 13.180 7.515 1.00 90.75 174 LEU A CA 1
ATOM 1339 C C . LEU A 1 174 ? -23.520 13.630 7.840 1.00 90.75 174 LEU A C 1
ATOM 1341 O O . LEU A 1 174 ? -22.725 13.806 6.923 1.00 90.75 174 LEU A O 1
ATOM 1345 N N . ILE A 1 175 ? -23.182 13.804 9.119 1.00 90.12 175 ILE A N 1
ATOM 1346 C CA . ILE A 1 175 ? -21.843 14.230 9.535 1.00 90.12 175 ILE A CA 1
ATOM 1347 C C . ILE A 1 175 ? -20.814 13.190 9.097 1.00 90.12 175 ILE A C 1
ATOM 1349 O O . ILE A 1 175 ? -19.875 13.552 8.398 1.00 90.12 175 ILE A O 1
ATOM 1353 N N . THR A 1 176 ? -21.001 11.910 9.422 1.00 88.50 176 THR A N 1
ATOM 1354 C CA . THR A 1 176 ? -20.050 10.850 9.061 1.00 88.50 176 THR A CA 1
ATOM 1355 C C . THR A 1 176 ? -19.903 10.702 7.546 1.00 88.50 176 THR A C 1
ATOM 1357 O O . THR A 1 176 ? -18.780 10.610 7.056 1.00 88.50 176 THR A O 1
ATOM 1360 N N . ALA A 1 177 ? -21.002 10.729 6.782 1.00 92.69 177 ALA A N 1
ATOM 1361 C CA . ALA A 1 177 ? -20.938 10.636 5.323 1.00 92.69 177 ALA A CA 1
ATOM 1362 C C . ALA A 1 177 ? -20.271 11.871 4.686 1.00 92.69 177 ALA A C 1
ATOM 1364 O O . ALA A 1 177 ? -19.447 11.732 3.781 1.00 92.69 177 ALA A O 1
ATOM 1365 N N . CYS A 1 178 ? -20.575 13.080 5.168 1.00 93.56 178 CYS A N 1
ATOM 1366 C CA . CYS A 1 178 ? -19.969 14.313 4.666 1.00 93.56 178 CYS A CA 1
ATOM 1367 C C . CYS A 1 178 ? -18.485 14.411 5.026 1.00 93.56 178 CYS A C 1
ATOM 1369 O O . CYS A 1 178 ? -17.679 14.741 4.160 1.00 93.56 178 CYS A O 1
ATOM 1371 N N . THR A 1 179 ? -18.097 14.109 6.270 1.00 93.88 179 THR A N 1
ATOM 1372 C CA . THR A 1 179 ? -16.682 14.126 6.672 1.00 93.88 179 THR A CA 1
ATOM 1373 C C . THR A 1 179 ? -15.884 13.076 5.915 1.00 93.88 179 THR A C 1
ATOM 1375 O O . THR A 1 179 ? -14.784 13.385 5.464 1.00 93.88 179 THR A O 1
ATOM 1378 N N . PHE A 1 180 ? -16.465 11.899 5.663 1.00 95.00 180 PHE A N 1
ATOM 1379 C CA . PHE A 1 180 ? -15.900 10.888 4.772 1.00 95.00 180 PHE A CA 1
ATOM 1380 C C . PHE A 1 180 ? -15.655 11.413 3.356 1.00 95.00 180 PHE A C 1
ATOM 1382 O O . PHE A 1 180 ? -14.543 11.290 2.842 1.00 95.00 180 PHE A O 1
ATOM 1389 N N . LEU A 1 181 ? -16.646 12.052 2.728 1.00 96.00 181 LEU A N 1
ATOM 1390 C CA . LEU A 1 181 ? -16.480 12.599 1.378 1.00 96.00 181 LEU A CA 1
ATOM 1391 C C . LEU A 1 181 ? -15.457 13.740 1.333 1.00 96.00 181 LEU A C 1
ATOM 1393 O O . LEU A 1 181 ? -14.691 13.825 0.376 1.00 96.00 181 LEU A O 1
ATOM 1397 N N . ILE A 1 182 ? -15.407 14.588 2.365 1.00 95.56 182 ILE A N 1
ATOM 1398 C CA . ILE A 1 182 ? -14.403 15.654 2.475 1.00 95.56 182 ILE A CA 1
ATOM 1399 C C . ILE A 1 182 ? -13.001 15.053 2.638 1.00 95.56 182 ILE A C 1
ATOM 1401 O O . ILE A 1 182 ? -12.082 15.487 1.951 1.00 95.56 182 ILE A O 1
ATOM 1405 N N . GLY A 1 183 ? -12.831 14.035 3.486 1.00 95.25 183 GLY A N 1
ATOM 1406 C CA . GLY A 1 183 ? -11.555 13.332 3.657 1.00 95.25 183 GLY A CA 1
ATOM 1407 C C . GLY A 1 183 ? -11.079 12.668 2.368 1.00 95.25 183 GLY A C 1
ATOM 1408 O O . GLY A 1 183 ? -9.937 12.867 1.955 1.00 95.25 183 GLY A O 1
ATOM 1409 N N . ALA A 1 184 ? -11.984 11.973 1.673 1.00 95.75 184 ALA A N 1
ATOM 1410 C CA . ALA A 1 184 ? -11.714 11.384 0.365 1.00 95.75 184 ALA A CA 1
ATOM 1411 C C . ALA A 1 184 ? -11.324 12.451 -0.673 1.00 95.75 184 ALA A C 1
ATOM 1413 O O . ALA A 1 184 ? -10.358 12.276 -1.412 1.00 95.75 184 ALA A O 1
ATOM 1414 N N . PHE A 1 185 ? -12.033 13.582 -0.712 1.00 95.69 185 PHE A N 1
ATOM 1415 C CA . PHE A 1 185 ? -11.728 14.683 -1.624 1.00 95.69 185 PHE A CA 1
ATOM 1416 C C . PHE A 1 185 ? -10.370 15.333 -1.328 1.00 95.69 185 PHE A C 1
ATOM 1418 O O . PHE A 1 185 ? -9.589 15.565 -2.249 1.00 95.69 185 PHE A O 1
ATOM 1425 N N . CYS A 1 186 ? -10.059 15.603 -0.058 1.00 96.00 186 CYS A N 1
ATOM 1426 C CA . CYS A 1 186 ? -8.791 16.211 0.338 1.00 96.00 186 CYS A CA 1
ATOM 1427 C C . CYS A 1 186 ? -7.598 15.282 0.069 1.00 96.00 186 CYS A C 1
ATOM 1429 O O . CYS A 1 186 ? -6.606 15.740 -0.496 1.00 96.00 186 CYS A O 1
ATOM 1431 N N . SER A 1 187 ? -7.716 13.988 0.396 1.00 95.44 187 SER A N 1
ATOM 1432 C CA . SER A 1 187 ? -6.710 12.971 0.051 1.00 95.44 187 SER A CA 1
ATOM 1433 C C . SER A 1 187 ? -6.520 12.894 -1.463 1.00 95.44 187 SER A C 1
ATOM 1435 O O . SER A 1 187 ? -5.395 12.887 -1.970 1.00 95.44 187 SER A O 1
ATOM 1437 N N . ALA A 1 188 ? -7.629 12.944 -2.207 1.00 94.56 188 ALA A N 1
ATOM 1438 C CA . ALA A 1 188 ? -7.568 12.894 -3.648 1.00 94.56 188 ALA A CA 1
ATOM 1439 C C . ALA A 1 188 ? -6.858 14.118 -4.258 1.00 94.56 188 ALA A C 1
ATOM 1441 O O . ALA A 1 188 ? -6.036 13.982 -5.167 1.00 94.56 188 ALA A O 1
ATOM 1442 N N . LEU A 1 189 ? -7.147 15.311 -3.735 1.00 93.69 189 LEU A N 1
ATOM 1443 C CA . LEU A 1 189 ? -6.511 16.553 -4.162 1.00 93.69 189 LEU A CA 1
ATOM 1444 C C . LEU A 1 189 ? -5.017 16.583 -3.810 1.00 93.69 189 LEU A C 1
ATOM 1446 O O . LEU A 1 189 ? -4.228 17.101 -4.597 1.00 93.69 189 LEU A O 1
ATOM 1450 N N . ALA A 1 190 ? -4.621 16.009 -2.670 1.00 92.69 190 ALA A N 1
ATOM 1451 C CA . ALA A 1 190 ? -3.217 15.872 -2.293 1.00 92.69 190 ALA A CA 1
ATOM 1452 C C . ALA A 1 190 ? -2.448 14.982 -3.287 1.00 92.69 190 ALA A C 1
ATOM 1454 O O . ALA A 1 190 ? -1.394 15.390 -3.778 1.00 92.69 190 ALA A O 1
ATOM 1455 N N . GLY A 1 191 ? -3.008 13.822 -3.656 1.00 92.56 191 GLY A N 1
ATOM 1456 C CA . GLY A 1 191 ? -2.439 12.954 -4.695 1.00 92.56 191 GLY A CA 1
ATOM 1457 C C . GLY A 1 191 ? -2.362 13.637 -6.066 1.00 92.56 191 GLY A C 1
ATOM 1458 O O . GLY A 1 191 ? -1.325 13.589 -6.729 1.00 92.56 191 GLY A O 1
ATOM 1459 N N . TYR A 1 192 ? -3.420 14.358 -6.459 1.00 92.44 192 TYR A N 1
ATOM 1460 C CA . TYR A 1 192 ? -3.432 15.140 -7.699 1.00 92.44 192 TYR A CA 1
ATOM 1461 C C . TYR A 1 192 ? -2.345 16.214 -7.719 1.00 92.44 192 TYR A C 1
ATOM 1463 O O . TYR A 1 192 ? -1.639 16.346 -8.712 1.00 92.44 192 TYR A O 1
ATOM 1471 N N . ALA A 1 193 ? -2.200 16.984 -6.637 1.00 92.06 193 ALA A N 1
ATOM 1472 C CA . ALA A 1 193 ? -1.216 18.057 -6.553 1.00 92.06 193 ALA A CA 1
ATOM 1473 C C . ALA A 1 193 ? 0.219 17.532 -6.710 1.00 92.06 193 ALA A C 1
ATOM 1475 O O . ALA A 1 193 ? 1.029 18.193 -7.363 1.00 92.06 193 ALA A O 1
ATOM 1476 N N . GLY A 1 194 ? 0.501 16.343 -6.160 1.00 92.06 194 GLY A N 1
ATOM 1477 C CA . GLY A 1 194 ? 1.760 15.623 -6.347 1.00 92.06 194 GLY A CA 1
ATOM 1478 C C . GLY A 1 194 ? 2.034 15.292 -7.811 1.00 92.06 194 GLY A C 1
ATOM 1479 O O . GLY A 1 194 ? 2.989 15.807 -8.388 1.00 92.06 194 GLY A O 1
ATOM 1480 N N . MET A 1 195 ? 1.159 14.513 -8.449 1.00 93.25 195 MET A N 1
ATOM 1481 C CA . MET A 1 195 ? 1.325 14.161 -9.866 1.00 93.25 195 MET A CA 1
ATOM 1482 C C . MET A 1 195 ? 1.382 15.402 -10.766 1.00 93.25 195 MET A C 1
ATOM 1484 O O . MET A 1 195 ? 2.267 15.515 -11.613 1.00 93.25 195 MET A O 1
ATOM 1488 N N . TRP A 1 196 ? 0.494 16.374 -10.536 1.00 92.50 196 TRP A N 1
ATOM 1489 C CA . TRP A 1 196 ? 0.371 17.581 -11.351 1.00 92.50 196 TRP A CA 1
ATOM 1490 C C . TRP A 1 196 ? 1.661 18.406 -11.389 1.00 92.50 196 TRP A C 1
ATOM 1492 O O . TRP A 1 196 ? 2.024 18.912 -12.457 1.00 92.50 196 TRP A O 1
ATOM 1502 N N . VAL A 1 197 ? 2.356 18.550 -10.251 1.00 92.62 197 VAL A N 1
ATOM 1503 C CA . VAL A 1 197 ? 3.645 19.255 -10.213 1.00 92.62 197 VAL A CA 1
ATOM 1504 C C . VAL A 1 197 ? 4.765 18.406 -10.805 1.00 92.62 197 VAL A C 1
ATOM 1506 O O . VAL A 1 197 ? 5.600 18.956 -11.520 1.00 92.62 197 VAL A O 1
ATOM 1509 N N . SER A 1 198 ? 4.770 17.092 -10.567 1.00 92.81 198 SER A N 1
ATOM 1510 C CA . SER A 1 198 ? 5.846 16.190 -10.993 1.00 92.81 198 SER A CA 1
ATOM 1511 C C . SER A 1 198 ? 5.972 16.119 -12.513 1.00 92.81 198 SER A C 1
ATOM 1513 O O . SER A 1 198 ? 7.048 16.412 -13.038 1.00 92.81 198 SER A O 1
ATOM 1515 N N . VAL A 1 199 ? 4.857 15.924 -13.230 1.00 92.88 199 VAL A N 1
ATOM 1516 C CA . VAL A 1 199 ? 4.825 15.876 -14.710 1.00 92.88 199 VAL A CA 1
ATOM 1517 C C . VAL A 1 199 ? 5.191 17.202 -15.383 1.00 92.88 199 VAL A C 1
ATOM 1519 O O . VAL A 1 199 ? 5.403 17.266 -16.590 1.00 92.88 199 VAL A O 1
ATOM 1522 N N . ARG A 1 200 ? 5.211 18.301 -14.621 1.00 92.69 200 ARG A N 1
ATOM 1523 C CA . ARG A 1 200 ? 5.626 19.631 -15.092 1.00 92.69 200 ARG A CA 1
ATOM 1524 C C . ARG A 1 200 ? 7.047 19.966 -14.644 1.00 92.69 200 ARG A C 1
ATOM 1526 O O . ARG A 1 200 ? 7.714 20.783 -15.284 1.00 92.69 200 ARG A O 1
ATOM 1533 N N . ALA A 1 201 ? 7.512 19.386 -13.545 1.00 94.81 201 ALA A N 1
ATOM 1534 C CA . ALA A 1 201 ? 8.836 19.617 -12.996 1.00 94.81 201 ALA A CA 1
ATOM 1535 C C . ALA A 1 201 ? 9.901 18.751 -13.675 1.00 94.81 201 ALA A C 1
ATOM 1537 O O . ALA A 1 201 ? 10.986 19.270 -13.927 1.00 94.81 201 ALA A O 1
ATOM 1538 N N . ASN A 1 202 ? 9.594 17.498 -14.019 1.00 94.81 202 ASN A N 1
ATOM 1539 C CA . ASN A 1 202 ? 10.528 16.542 -14.625 1.00 94.81 202 ASN A CA 1
ATOM 1540 C C . ASN A 1 202 ? 11.321 17.134 -15.812 1.00 94.81 202 ASN A C 1
ATOM 1542 O O . ASN A 1 202 ? 12.542 17.250 -15.741 1.00 94.81 202 ASN A O 1
ATOM 1546 N N . VAL A 1 203 ? 10.647 17.663 -16.837 1.00 95.19 203 VAL A N 1
ATOM 1547 C CA . VAL A 1 203 ? 11.282 18.256 -18.027 1.00 95.19 203 VAL A CA 1
ATOM 1548 C C . VAL A 1 203 ? 12.119 19.501 -17.699 1.00 95.19 203 VAL A C 1
ATOM 1550 O O . VAL A 1 203 ? 13.135 19.788 -18.335 1.00 95.19 203 VAL A O 1
ATOM 1553 N N . ARG A 1 204 ? 11.727 20.255 -16.665 1.00 95.25 204 ARG A N 1
ATOM 1554 C CA . ARG A 1 204 ? 12.464 21.441 -16.197 1.00 95.25 204 ARG A CA 1
ATOM 1555 C C . ARG A 1 204 ? 13.726 21.044 -15.444 1.00 95.25 204 ARG A C 1
ATOM 1557 O O . ARG A 1 204 ? 14.735 21.741 -15.549 1.00 95.25 204 ARG A O 1
ATOM 1564 N N . VAL A 1 205 ? 13.683 19.932 -14.712 1.00 94.50 205 VAL A N 1
ATOM 1565 C CA . VAL A 1 205 ? 14.858 19.332 -14.075 1.00 94.50 205 VAL A CA 1
ATOM 1566 C C . VAL A 1 205 ? 15.818 18.817 -15.149 1.00 94.50 205 VAL A C 1
ATOM 1568 O O . VAL A 1 205 ? 16.993 19.179 -15.094 1.00 94.50 205 VAL A O 1
ATOM 1571 N N . SER A 1 206 ? 15.328 18.118 -16.182 1.00 93.38 206 SER A N 1
ATOM 1572 C CA . SER A 1 206 ? 16.132 17.698 -17.345 1.00 93.38 206 SER A CA 1
ATOM 1573 C C . SER A 1 206 ? 16.809 18.888 -18.037 1.00 93.38 206 SER A C 1
ATOM 1575 O O . SER A 1 206 ? 18.015 18.874 -18.293 1.00 93.38 206 SER A O 1
ATOM 1577 N N . SER A 1 207 ? 16.070 19.976 -18.288 1.00 93.50 207 SER A N 1
ATOM 1578 C CA . SER A 1 207 ? 16.636 21.191 -18.895 1.00 93.50 207 SER A CA 1
ATOM 1579 C C . SER A 1 207 ? 17.671 21.876 -17.993 1.00 93.50 207 SER A C 1
ATOM 1581 O O . SER A 1 207 ? 18.707 22.353 -18.465 1.00 93.50 207 SER A O 1
ATOM 1583 N N . ALA A 1 208 ? 17.429 21.914 -16.680 1.00 90.62 208 ALA A N 1
ATOM 1584 C CA . ALA A 1 208 ? 18.358 22.500 -15.721 1.00 90.62 208 ALA A CA 1
ATOM 1585 C C . ALA A 1 208 ? 19.641 21.675 -15.560 1.00 90.62 208 ALA A C 1
ATOM 1587 O O . ALA A 1 208 ? 20.713 22.269 -15.405 1.00 90.62 208 ALA A O 1
ATOM 1588 N N . ALA A 1 209 ? 19.559 20.343 -15.651 1.00 88.81 209 ALA A N 1
ATOM 1589 C CA . ALA A 1 209 ? 20.710 19.443 -15.586 1.00 88.81 209 ALA A CA 1
ATOM 1590 C C . ALA A 1 209 ? 21.744 19.749 -16.683 1.00 88.81 209 ALA A C 1
ATOM 1592 O O . ALA A 1 209 ? 22.942 19.694 -16.425 1.00 88.81 209 ALA A O 1
ATOM 1593 N N . ARG A 1 210 ? 21.300 20.222 -17.857 1.00 87.06 210 ARG A N 1
ATOM 1594 C CA . ARG A 1 210 ? 22.182 20.663 -18.956 1.00 87.06 210 ARG A CA 1
ATOM 1595 C C . ARG A 1 210 ? 23.040 21.886 -18.639 1.00 87.06 210 ARG A C 1
ATOM 1597 O O . ARG A 1 210 ? 23.961 22.184 -19.387 1.00 87.06 210 ARG A O 1
ATOM 1604 N N . ARG A 1 211 ? 22.686 22.668 -17.614 1.00 82.06 211 ARG A N 1
ATOM 1605 C CA . ARG A 1 211 ? 23.310 23.977 -17.339 1.00 82.06 211 ARG A CA 1
ATOM 1606 C C . ARG A 1 211 ? 23.943 24.036 -15.963 1.00 82.06 211 ARG A C 1
ATOM 1608 O O . ARG A 1 211 ? 25.022 24.597 -15.799 1.00 82.06 211 ARG A O 1
ATOM 1615 N N . CYS A 1 212 ? 23.228 23.555 -14.947 1.00 81.19 212 CYS A N 1
ATOM 1616 C CA . CYS A 1 212 ? 23.609 23.745 -13.559 1.00 81.19 212 CYS A CA 1
ATOM 1617 C C . CYS A 1 212 ? 23.008 22.667 -12.650 1.00 81.19 212 CYS A C 1
ATOM 1619 O O . CYS A 1 212 ? 21.819 22.708 -12.325 1.00 81.19 212 CYS A O 1
ATOM 1621 N N . TYR A 1 213 ? 23.877 21.800 -12.128 1.00 82.56 213 TYR A N 1
ATOM 1622 C CA . TYR A 1 213 ? 23.549 20.793 -11.114 1.00 82.56 213 TYR A CA 1
ATOM 1623 C C . TYR A 1 213 ? 22.793 21.378 -9.907 1.00 82.56 213 TYR A C 1
ATOM 1625 O O . TYR A 1 213 ? 21.743 20.876 -9.512 1.00 82.56 213 TYR A O 1
ATOM 1633 N N . ASN A 1 214 ? 23.257 22.515 -9.369 1.00 85.19 214 ASN A N 1
ATOM 1634 C CA . ASN A 1 214 ? 22.592 23.180 -8.244 1.00 85.19 214 ASN A CA 1
ATOM 1635 C C . ASN A 1 214 ? 21.161 23.643 -8.579 1.00 85.19 214 ASN A C 1
ATOM 1637 O O . ASN A 1 214 ? 20.302 23.682 -7.703 1.00 85.19 214 ASN A O 1
ATOM 1641 N N . THR A 1 215 ? 20.896 24.022 -9.830 1.00 87.12 215 THR A N 1
ATOM 1642 C CA . THR A 1 215 ? 19.544 24.424 -10.242 1.00 87.12 215 THR A CA 1
ATOM 1643 C C . THR A 1 215 ? 18.650 23.197 -10.409 1.00 87.12 215 THR A C 1
ATOM 1645 O O . THR A 1 215 ? 17.505 23.235 -9.968 1.00 87.12 215 THR A O 1
ATOM 1648 N N . ALA A 1 216 ? 19.183 22.098 -10.956 1.00 89.38 216 ALA A N 1
ATOM 1649 C CA . ALA A 1 216 ? 18.462 20.834 -11.107 1.00 89.38 216 ALA A CA 1
ATOM 1650 C C . ALA A 1 216 ? 17.992 20.273 -9.753 1.00 89.38 216 ALA A C 1
ATOM 1652 O O . ALA A 1 216 ? 16.796 20.050 -9.570 1.00 89.38 216 ALA A O 1
ATOM 1653 N N . ILE A 1 217 ? 18.890 20.159 -8.764 1.00 89.56 217 ILE A N 1
ATOM 1654 C CA . ILE A 1 217 ? 18.525 19.672 -7.421 1.00 89.56 217 ILE A CA 1
ATOM 1655 C C . ILE A 1 217 ? 17.526 20.605 -6.716 1.00 89.56 217 ILE A C 1
ATOM 1657 O O . ILE A 1 217 ? 16.591 20.135 -6.072 1.00 89.56 217 ILE A O 1
ATOM 1661 N N . GLN A 1 218 ? 17.668 21.930 -6.865 1.00 90.69 218 GLN A N 1
ATOM 1662 C CA . GLN A 1 218 ? 16.727 22.891 -6.279 1.00 90.69 218 GLN A CA 1
ATOM 1663 C C . GLN A 1 218 ? 15.338 22.803 -6.906 1.00 90.69 218 GLN A C 1
ATOM 1665 O O . GLN A 1 218 ? 14.349 22.914 -6.185 1.00 90.69 218 GLN A O 1
ATOM 1670 N N . LEU A 1 219 ? 15.253 22.645 -8.228 1.00 92.19 219 LEU A N 1
ATOM 1671 C CA . LEU A 1 219 ? 13.979 22.489 -8.926 1.00 92.19 219 LEU A CA 1
ATOM 1672 C C . LEU A 1 219 ? 13.288 21.197 -8.519 1.00 92.19 219 LEU A C 1
ATOM 1674 O O . LEU A 1 219 ? 12.123 21.245 -8.132 1.00 92.19 219 LEU A O 1
ATOM 1678 N N . CYS A 1 220 ? 14.028 20.090 -8.539 1.00 92.19 220 CYS A N 1
ATOM 1679 C CA . CYS A 1 220 ? 13.516 18.782 -8.165 1.00 92.19 220 CYS A CA 1
ATOM 1680 C C . CYS A 1 220 ? 12.979 18.797 -6.723 1.00 92.19 220 CYS A C 1
ATOM 1682 O O . CYS A 1 220 ? 11.811 18.499 -6.476 1.00 92.19 220 CYS A O 1
ATOM 1684 N N . PHE A 1 221 ? 13.782 19.286 -5.769 1.00 92.44 221 PHE A N 1
ATOM 1685 C CA . PHE A 1 221 ? 13.387 19.306 -4.360 1.00 92.44 221 PHE A CA 1
ATOM 1686 C C . PHE A 1 221 ? 12.238 20.277 -4.061 1.00 92.44 221 PHE A C 1
ATOM 1688 O O . PHE A 1 221 ? 11.357 19.972 -3.262 1.00 92.44 221 PHE A O 1
ATOM 1695 N N . ARG A 1 222 ? 12.208 21.460 -4.692 1.00 93.94 222 ARG A N 1
ATOM 1696 C CA . ARG A 1 222 ? 11.122 22.437 -4.481 1.00 93.94 222 ARG A CA 1
ATOM 1697 C C . ARG A 1 222 ? 9.806 22.003 -5.113 1.00 93.94 222 ARG A C 1
ATOM 1699 O O . ARG A 1 222 ? 8.759 22.353 -4.575 1.00 93.94 222 ARG A O 1
ATOM 1706 N N . ALA A 1 223 ? 9.852 21.258 -6.216 1.00 94.19 223 ALA A N 1
ATOM 1707 C CA . ALA A 1 223 ? 8.671 20.626 -6.788 1.00 94.19 223 ALA A CA 1
ATOM 1708 C C . ALA A 1 223 ? 8.108 19.562 -5.832 1.00 94.19 223 ALA A C 1
ATOM 1710 O O . ALA A 1 223 ? 6.930 19.630 -5.487 1.00 94.19 223 ALA A O 1
ATOM 1711 N N . GLY A 1 224 ? 8.958 18.682 -5.290 1.00 93.25 224 GLY A N 1
ATOM 1712 C CA . GLY A 1 224 ? 8.543 17.751 -4.233 1.00 93.25 224 GLY A CA 1
ATOM 1713 C C . GLY A 1 224 ? 8.005 18.465 -2.986 1.00 93.25 224 GLY A C 1
ATOM 1714 O O . GLY A 1 224 ? 6.990 18.065 -2.422 1.00 93.25 224 GLY A O 1
ATOM 1715 N N . GLY A 1 225 ? 8.620 19.588 -2.612 1.00 93.44 225 GLY A N 1
ATOM 1716 C CA . GLY A 1 225 ? 8.183 20.455 -1.520 1.00 93.44 225 GLY A CA 1
ATOM 1717 C C . GLY A 1 225 ? 6.801 21.084 -1.702 1.00 93.44 225 GLY A C 1
ATOM 1718 O O . GLY A 1 225 ? 6.043 21.187 -0.737 1.00 93.44 225 GLY A O 1
ATOM 1719 N N . PHE A 1 226 ? 6.444 21.476 -2.931 1.00 94.94 226 PHE A N 1
ATOM 1720 C CA . PHE A 1 226 ? 5.092 21.935 -3.259 1.00 94.94 226 PHE A CA 1
ATOM 1721 C C . PHE A 1 226 ? 4.058 20.856 -2.936 1.00 94.94 226 PHE A C 1
ATOM 1723 O O . PHE A 1 226 ? 3.098 21.131 -2.216 1.00 94.94 226 PHE A O 1
ATOM 1730 N N . ALA A 1 227 ? 4.285 19.635 -3.428 1.00 93.88 227 ALA A N 1
ATOM 1731 C CA . ALA A 1 227 ? 3.386 18.510 -3.209 1.00 93.88 227 ALA A CA 1
ATOM 1732 C C . ALA A 1 227 ? 3.210 18.220 -1.710 1.00 93.88 227 ALA A C 1
ATOM 1734 O O . ALA A 1 227 ? 2.083 18.113 -1.230 1.00 93.88 227 ALA A O 1
ATOM 1735 N N . SER A 1 228 ? 4.308 18.203 -0.948 1.00 94.56 228 SER A N 1
ATOM 1736 C CA . SER A 1 228 ? 4.277 17.942 0.495 1.00 94.56 228 SER A CA 1
ATOM 1737 C C . SER A 1 228 ? 3.539 19.010 1.297 1.00 94.56 228 SER A C 1
ATOM 1739 O O . SER A 1 228 ? 2.790 18.686 2.217 1.00 94.56 228 SER A O 1
ATOM 1741 N N . LEU A 1 229 ? 3.721 20.289 0.956 1.00 95.00 229 LEU A N 1
ATOM 1742 C CA . LEU A 1 229 ? 3.027 21.384 1.636 1.00 95.00 229 LEU A CA 1
ATOM 1743 C C . LEU A 1 229 ? 1.534 21.380 1.350 1.00 95.00 229 LEU A C 1
ATOM 1745 O O . LEU A 1 229 ? 0.753 21.574 2.276 1.00 95.00 229 LEU A O 1
ATOM 1749 N N . VAL A 1 230 ? 1.140 21.156 0.092 1.00 95.50 230 VAL A N 1
ATOM 1750 C CA . VAL A 1 230 ? -0.278 21.020 -0.260 1.00 95.50 230 VAL A CA 1
ATOM 1751 C C . VAL A 1 230 ? -0.879 19.838 0.489 1.00 95.50 230 VAL A C 1
ATOM 1753 O O . VAL A 1 230 ? -1.941 19.989 1.082 1.00 95.50 230 VAL A O 1
ATOM 1756 N N . ASN A 1 231 ? -0.178 18.705 0.536 1.00 95.06 231 ASN A N 1
ATOM 1757 C CA . ASN A 1 231 ? -0.624 17.515 1.246 1.00 95.06 231 ASN A CA 1
ATOM 1758 C C . ASN A 1 231 ? -0.963 17.811 2.721 1.00 95.06 231 ASN A C 1
ATOM 1760 O O . ASN A 1 231 ? -2.127 17.733 3.119 1.00 95.06 231 ASN A O 1
ATOM 1764 N N . VAL A 1 232 ? 0.017 18.255 3.514 1.00 94.62 232 VAL A N 1
ATOM 1765 C CA . VAL A 1 232 ? -0.192 18.494 4.954 1.00 94.62 232 VAL A CA 1
ATOM 1766 C C . VAL A 1 232 ? -1.138 19.674 5.211 1.00 94.62 232 VAL A C 1
ATOM 1768 O O . VAL A 1 232 ? -1.963 19.617 6.126 1.00 94.62 232 VAL A O 1
ATOM 1771 N N . ALA A 1 233 ? -1.116 20.713 4.366 1.00 95.62 233 ALA A N 1
ATOM 1772 C CA . ALA A 1 233 ? -2.073 21.814 4.463 1.00 95.62 233 ALA A CA 1
ATOM 1773 C C . ALA A 1 233 ? -3.523 21.347 4.260 1.00 95.62 233 ALA A C 1
ATOM 1775 O O . ALA A 1 233 ? -4.412 21.825 4.964 1.00 95.62 233 ALA A O 1
ATOM 1776 N N . MET A 1 234 ? -3.773 20.405 3.346 1.00 95.31 234 MET A N 1
ATOM 1777 C CA . MET A 1 234 ? -5.110 19.848 3.123 1.00 95.31 234 MET A CA 1
ATOM 1778 C C . MET A 1 234 ? -5.584 18.980 4.298 1.00 95.31 234 MET A C 1
ATOM 1780 O O . MET A 1 234 ? -6.785 18.985 4.591 1.00 95.31 234 MET A O 1
ATOM 1784 N N . VAL A 1 235 ? -4.670 18.296 5.002 1.00 94.88 235 VAL A N 1
ATOM 1785 C CA . VAL A 1 235 ? -4.999 17.549 6.231 1.00 94.88 235 VAL A CA 1
ATOM 1786 C C . VAL A 1 235 ? -5.438 18.507 7.338 1.00 94.88 235 VAL A C 1
ATOM 1788 O O . VAL A 1 235 ? -6.577 18.454 7.808 1.00 94.88 235 VAL A O 1
ATOM 1791 N N . ILE A 1 236 ? -4.554 19.434 7.725 1.00 94.44 236 ILE A N 1
ATOM 1792 C CA . ILE A 1 236 ? -4.812 20.370 8.829 1.00 94.44 236 ILE A CA 1
ATOM 1793 C C . ILE A 1 236 ? -5.995 21.276 8.499 1.00 94.44 236 ILE A C 1
ATOM 1795 O O . ILE A 1 236 ? -6.870 21.487 9.340 1.00 94.44 236 ILE A O 1
ATOM 1799 N N . GLY A 1 237 ? -6.029 21.813 7.278 1.00 94.44 237 GLY A N 1
ATOM 1800 C CA . GLY A 1 237 ? -7.092 22.691 6.811 1.00 94.44 237 GLY A CA 1
ATOM 1801 C C . GLY A 1 237 ? -8.441 21.980 6.784 1.00 94.44 237 GLY A C 1
ATOM 1802 O O . GLY A 1 237 ? -9.419 22.536 7.277 1.00 94.44 237 GLY A O 1
ATOM 1803 N N . GLY A 1 238 ? -8.490 20.735 6.295 1.00 94.00 238 GLY A N 1
ATOM 1804 C CA . GLY A 1 238 ? -9.707 19.922 6.270 1.00 94.00 238 GLY A CA 1
ATOM 1805 C C . GLY A 1 238 ? -10.254 19.637 7.669 1.00 94.00 238 GLY A C 1
ATOM 1806 O O . GLY A 1 238 ? -11.419 19.927 7.939 1.00 94.00 238 GLY A O 1
ATOM 1807 N N . LEU A 1 239 ? -9.409 19.144 8.579 1.00 93.38 239 LEU A N 1
ATOM 1808 C CA . LEU A 1 239 ? -9.802 18.862 9.963 1.00 93.38 239 LEU A CA 1
ATOM 1809 C C . LEU A 1 239 ? -10.237 20.135 10.703 1.00 93.38 239 LEU A C 1
ATOM 1811 O O . LEU A 1 239 ? -11.320 20.174 11.288 1.00 93.38 239 LEU A O 1
ATOM 1815 N N . SER A 1 240 ? -9.444 21.207 10.610 1.00 92.94 240 SER A N 1
ATOM 1816 C CA . SER A 1 240 ? -9.737 22.485 11.275 1.00 92.94 240 SER A CA 1
ATOM 1817 C C . SER A 1 240 ? -11.023 23.124 10.747 1.00 92.94 240 SER A C 1
ATOM 1819 O O . SER A 1 240 ? -11.819 23.653 11.523 1.00 92.94 240 SER A O 1
ATOM 1821 N N . PHE A 1 241 ? -11.261 23.052 9.432 1.00 92.06 241 PHE A N 1
ATOM 1822 C CA . PHE A 1 241 ? -12.485 23.552 8.811 1.00 92.06 241 PHE A CA 1
ATOM 1823 C C . PHE A 1 241 ? -13.720 22.815 9.335 1.00 92.06 241 PHE A C 1
ATOM 1825 O O . PHE A 1 241 ? -14.670 23.462 9.779 1.00 92.06 241 PHE A O 1
ATOM 1832 N N . ILE A 1 242 ? -13.698 21.477 9.343 1.00 91.62 242 ILE A N 1
ATOM 1833 C CA . ILE A 1 242 ? -14.838 20.687 9.819 1.00 91.62 242 ILE A CA 1
ATOM 1834 C C . ILE A 1 242 ? -15.093 20.957 11.307 1.00 91.62 242 ILE A C 1
ATOM 1836 O O . ILE A 1 242 ? -16.243 21.152 11.691 1.00 91.62 242 ILE A O 1
ATOM 1840 N N . MET A 1 243 ? -14.052 21.043 12.142 1.00 88.50 243 MET A N 1
ATOM 1841 C CA . MET A 1 243 ? -14.208 21.376 13.565 1.00 88.50 243 MET A CA 1
ATOM 1842 C C . MET A 1 243 ? -14.898 22.726 13.789 1.00 88.50 243 MET A C 1
ATOM 1844 O O . MET A 1 243 ? -15.790 22.829 14.632 1.00 88.50 243 MET A O 1
ATOM 1848 N N . ILE A 1 244 ? -14.513 23.758 13.031 1.00 88.06 244 ILE A N 1
ATOM 1849 C CA . ILE A 1 244 ? -15.141 25.084 13.117 1.00 88.06 244 ILE A CA 1
ATOM 1850 C C . ILE A 1 244 ? -16.608 25.004 12.682 1.00 88.06 244 ILE A C 1
ATOM 1852 O O . ILE A 1 244 ? -17.480 25.511 13.385 1.00 88.06 244 ILE A O 1
ATOM 1856 N N . VAL A 1 245 ? -16.898 24.332 11.563 1.00 88.81 245 VAL A N 1
ATOM 1857 C CA . VAL A 1 245 ? -18.269 24.163 11.056 1.00 88.81 245 VAL A CA 1
ATOM 1858 C C . VAL A 1 245 ? -19.145 23.408 12.057 1.00 88.81 245 VAL A C 1
ATOM 1860 O O . VAL A 1 245 ? -20.243 23.868 12.367 1.00 88.81 245 VAL A O 1
ATOM 1863 N N . LEU A 1 246 ? -18.660 22.296 12.618 1.00 86.25 246 LEU A N 1
ATOM 1864 C CA . LEU A 1 246 ? -19.389 21.524 13.627 1.00 86.25 246 LEU A CA 1
ATOM 1865 C C . LEU A 1 246 ? -19.719 22.370 14.853 1.00 86.25 246 LEU A C 1
ATOM 1867 O O . LEU A 1 246 ? -20.820 22.268 15.380 1.00 86.25 246 LEU A O 1
ATOM 1871 N N . ARG A 1 247 ? -18.809 23.252 15.268 1.00 81.94 247 ARG A N 1
ATOM 1872 C CA . ARG A 1 247 ? -19.026 24.143 16.408 1.00 81.94 247 ARG A CA 1
ATOM 1873 C C . ARG A 1 247 ? -20.003 25.282 16.117 1.00 81.94 247 ARG A C 1
ATOM 1875 O O . ARG A 1 247 ? -20.694 25.737 17.022 1.00 81.94 247 ARG A O 1
ATOM 1882 N N . VAL A 1 248 ? -20.086 25.733 14.866 1.00 84.19 248 VAL A N 1
ATOM 1883 C CA . VAL A 1 248 ? -21.106 26.702 14.432 1.00 84.19 248 VAL A CA 1
ATOM 1884 C C . VAL A 1 248 ? -22.490 26.050 14.390 1.00 84.19 248 VAL A C 1
ATOM 1886 O O . VAL A 1 248 ? -23.461 26.663 14.826 1.00 84.19 248 VAL A O 1
ATOM 1889 N N . ILE A 1 249 ? -22.586 24.810 13.897 1.00 84.44 249 ILE A N 1
ATOM 1890 C CA . ILE A 1 249 ? -23.853 24.065 13.802 1.00 84.44 249 ILE A CA 1
ATOM 1891 C C . ILE A 1 249 ? -24.318 23.579 15.185 1.00 84.44 249 ILE A C 1
ATOM 1893 O O . ILE A 1 249 ? -25.506 23.660 15.493 1.00 84.44 249 ILE A O 1
ATOM 1897 N N . TYR A 1 250 ? -23.388 23.132 16.034 1.00 82.31 250 TYR A N 1
ATOM 1898 C CA . TYR A 1 250 ? -23.629 22.668 17.403 1.00 82.31 250 TYR A CA 1
ATOM 1899 C C . TYR A 1 250 ? -22.833 23.505 18.418 1.00 82.31 250 TYR A C 1
ATOM 1901 O O . TYR A 1 250 ? -21.816 23.044 18.940 1.00 82.31 250 TYR A O 1
ATOM 1909 N N . PRO A 1 251 ? -23.294 24.721 18.771 1.00 78.44 251 PRO A N 1
ATOM 1910 C CA . PRO A 1 251 ? -22.588 25.590 19.718 1.00 78.44 251 PRO A CA 1
ATOM 1911 C C . PRO A 1 251 ? -22.406 24.994 21.120 1.00 78.44 251 PRO A C 1
ATOM 1913 O O . PRO A 1 251 ? -21.559 25.458 21.881 1.00 78.44 251 PRO A O 1
ATOM 1916 N N . THR A 1 252 ? -23.213 23.991 21.480 1.00 74.69 252 THR A N 1
ATOM 1917 C CA . THR A 1 252 ? -23.141 23.282 22.766 1.00 74.69 252 THR A CA 1
ATOM 1918 C C . THR A 1 252 ? -22.165 22.108 22.766 1.00 74.69 252 THR A C 1
ATOM 1920 O O . THR A 1 252 ? -21.916 21.562 23.838 1.00 74.69 252 THR A O 1
ATOM 1923 N N . LEU A 1 253 ? -21.627 21.716 21.604 1.00 75.38 253 LEU A N 1
ATOM 1924 C CA . LEU A 1 253 ? -20.673 20.617 21.485 1.00 75.38 253 LEU A CA 1
ATOM 1925 C C . LEU A 1 253 ? -19.362 20.994 22.182 1.00 75.38 253 LEU A C 1
ATOM 1927 O O . LEU A 1 253 ? -18.736 22.008 21.855 1.00 75.38 253 LEU A O 1
ATOM 1931 N N . GLU A 1 254 ? -18.942 20.175 23.143 1.00 76.44 254 GLU A N 1
ATOM 1932 C CA . GLU A 1 254 ? -17.657 20.370 23.807 1.00 76.44 254 GLU A CA 1
ATOM 1933 C C . GLU A 1 254 ? -16.507 20.046 22.846 1.00 76.44 254 GLU A C 1
ATOM 1935 O O . GLU A 1 254 ? -16.583 19.136 22.019 1.00 76.44 254 GLU A O 1
ATOM 1940 N N . PHE A 1 255 ? -15.426 20.823 22.931 1.00 78.81 255 PHE A N 1
ATOM 1941 C CA . PHE A 1 255 ? -14.318 20.764 21.972 1.00 78.81 255 PHE A CA 1
ATOM 1942 C C . PHE A 1 255 ? -13.655 19.381 21.906 1.00 78.81 255 PHE A C 1
ATOM 1944 O O . PHE A 1 255 ? -13.200 18.955 20.850 1.00 78.81 255 PHE A O 1
ATOM 1951 N N . GLN A 1 256 ? -13.650 18.674 23.030 1.00 74.88 256 GLN A N 1
ATOM 1952 C CA . GLN A 1 256 ? -13.063 17.354 23.233 1.00 74.88 256 GLN A CA 1
ATOM 1953 C C . GLN A 1 256 ? -13.835 16.242 22.530 1.00 74.88 256 GLN A C 1
ATOM 1955 O O . GLN A 1 256 ? -13.259 15.215 22.193 1.00 74.88 256 GLN A O 1
ATOM 1960 N N . GLN A 1 257 ? -15.130 16.453 22.293 1.00 75.75 257 GLN A N 1
ATOM 1961 C CA . GLN A 1 257 ? -16.019 15.472 21.671 1.00 75.75 257 GLN A CA 1
ATOM 1962 C C . GLN A 1 257 ? -16.055 15.622 20.147 1.00 75.75 257 GLN A C 1
ATOM 1964 O O . GLN A 1 257 ? -16.426 14.690 19.438 1.00 75.75 257 GLN A O 1
ATOM 1969 N N . ALA A 1 258 ? -15.647 16.782 19.620 1.00 81.19 258 ALA A N 1
ATOM 1970 C CA . ALA A 1 258 ? -15.634 17.041 18.184 1.00 81.19 258 ALA A CA 1
ATOM 1971 C C . ALA A 1 258 ? -14.784 16.039 17.368 1.00 81.19 258 ALA A C 1
ATOM 1973 O O . ALA A 1 258 ? -15.270 15.619 16.318 1.00 81.19 258 ALA A O 1
ATOM 1974 N N . PRO A 1 259 ? -13.585 15.597 17.807 1.00 84.69 259 PRO A N 1
ATOM 1975 C CA . PRO A 1 259 ? -12.769 14.631 17.065 1.00 84.69 259 PRO A CA 1
ATOM 1976 C C . PRO A 1 259 ? -13.469 13.297 16.765 1.00 84.69 259 PRO A C 1
ATOM 1978 O O . PRO A 1 259 ? -13.290 12.756 15.675 1.00 84.69 259 PRO A O 1
ATOM 1981 N N . LEU A 1 260 ? -14.332 12.806 17.664 1.00 77.19 260 LEU A N 1
ATOM 1982 C CA . LEU A 1 260 ? -15.107 11.570 17.458 1.00 77.19 260 LEU A CA 1
ATOM 1983 C C . LEU A 1 260 ? -16.069 11.677 16.260 1.00 77.19 260 LEU A C 1
ATOM 1985 O O . LEU A 1 260 ? -16.365 10.691 15.589 1.00 77.19 260 LEU A O 1
ATOM 1989 N N . LEU A 1 261 ? -16.518 12.891 15.931 1.00 82.06 261 LEU A N 1
ATOM 1990 C CA . LEU A 1 261 ? -17.376 13.157 14.771 1.00 82.06 261 LEU A CA 1
ATOM 1991 C C . LEU A 1 261 ? -16.595 13.251 13.450 1.00 82.06 261 LEU A C 1
ATOM 1993 O O . LEU A 1 261 ? -17.192 13.248 12.372 1.00 82.06 261 LEU A O 1
ATOM 1997 N N . LEU A 1 262 ? -15.264 13.331 13.519 1.00 87.31 262 LEU A N 1
ATOM 1998 C CA . LEU A 1 262 ? -14.371 13.450 12.364 1.00 87.31 262 LEU A CA 1
ATOM 1999 C C . LEU A 1 262 ? -13.833 12.098 11.888 1.00 87.31 262 LEU A C 1
ATOM 2001 O O . LEU A 1 262 ? -13.121 12.046 10.891 1.00 87.31 262 LEU A O 1
ATOM 2005 N N . VAL A 1 263 ? -14.191 11.001 12.553 1.00 82.25 263 VAL A N 1
ATOM 2006 C CA . VAL A 1 263 ? -13.739 9.637 12.237 1.00 82.25 263 VAL A CA 1
ATOM 2007 C C . VAL A 1 263 ? -14.021 9.253 10.773 1.00 82.25 263 VAL A C 1
ATOM 2009 O O . VAL A 1 263 ? -13.204 8.587 10.135 1.00 82.25 263 VAL A O 1
ATOM 2012 N N . GLY A 1 264 ? -15.111 9.769 10.189 1.00 88.25 264 GLY A N 1
ATOM 2013 C CA . GLY A 1 264 ? -15.405 9.617 8.761 1.00 88.25 264 GLY A CA 1
ATOM 2014 C C . GLY A 1 264 ? -14.300 10.167 7.850 1.00 88.25 264 GLY A C 1
ATOM 2015 O O . GLY A 1 264 ? -13.961 9.518 6.865 1.00 88.25 264 GLY A O 1
ATOM 2016 N N . TYR A 1 265 ? -13.682 11.302 8.201 1.00 92.75 265 TYR A N 1
ATOM 2017 C CA . TYR A 1 265 ? -12.601 11.931 7.427 1.00 92.75 265 TYR A CA 1
ATOM 2018 C C . TYR A 1 265 ? -11.393 11.009 7.264 1.00 92.75 265 TYR A C 1
ATOM 2020 O O . TYR A 1 265 ? -10.906 10.838 6.146 1.00 92.75 265 TYR A O 1
ATOM 2028 N N . GLY A 1 266 ? -10.952 10.382 8.361 1.00 90.31 266 GLY A N 1
ATOM 2029 C CA . GLY A 1 266 ? -9.853 9.417 8.341 1.00 90.31 266 GLY A CA 1
ATOM 2030 C C . GLY A 1 266 ? -10.167 8.236 7.425 1.00 90.31 266 GLY A C 1
ATOM 2031 O O . GLY A 1 266 ? -9.382 7.925 6.539 1.00 90.31 266 GLY A O 1
ATOM 2032 N N . PHE A 1 267 ? -11.360 7.648 7.543 1.00 90.25 267 PHE A N 1
ATOM 2033 C CA . PHE A 1 267 ? -11.753 6.529 6.682 1.00 90.25 267 PHE A CA 1
ATOM 2034 C C . PHE A 1 267 ? -11.858 6.908 5.196 1.00 90.25 267 PHE A C 1
ATOM 2036 O O . PHE A 1 267 ? -11.419 6.147 4.332 1.00 90.25 267 PHE A O 1
ATOM 2043 N N . GLY A 1 268 ? -12.386 8.094 4.882 1.00 93.94 268 GLY A N 1
ATOM 2044 C CA . GLY A 1 268 ? -12.421 8.606 3.510 1.00 93.94 268 GLY A CA 1
ATOM 2045 C C . GLY A 1 268 ? -11.025 8.759 2.916 1.00 93.94 268 GLY A C 1
ATOM 2046 O O . GLY A 1 268 ? -10.791 8.355 1.776 1.00 93.94 268 GLY A O 1
ATOM 2047 N N . ALA A 1 269 ? -10.088 9.279 3.710 1.00 93.88 269 ALA A N 1
ATOM 2048 C CA . ALA A 1 269 ? -8.684 9.374 3.339 1.00 93.88 269 ALA A CA 1
ATOM 2049 C C . ALA A 1 269 ? -8.049 7.991 3.110 1.00 93.88 269 ALA A C 1
ATOM 2051 O O . ALA A 1 269 ? -7.436 7.779 2.064 1.00 93.88 269 ALA A O 1
ATOM 2052 N N . SER A 1 270 ? -8.257 7.035 4.026 1.00 92.00 270 SER A N 1
ATOM 2053 C CA . SER A 1 270 ? -7.700 5.680 3.912 1.00 92.00 270 SER A CA 1
ATOM 2054 C C . SER A 1 270 ? -8.220 4.918 2.703 1.00 92.00 270 SER A C 1
ATOM 2056 O O . SER A 1 270 ? -7.451 4.218 2.044 1.00 92.00 270 SER A O 1
ATOM 2058 N N . LEU A 1 271 ? -9.504 5.069 2.366 1.00 91.81 271 LEU A N 1
ATOM 2059 C CA . LEU A 1 271 ? -10.077 4.396 1.202 1.00 91.81 271 LEU A CA 1
ATOM 2060 C C . LEU A 1 271 ? -9.438 4.890 -0.102 1.00 91.81 271 LEU A C 1
ATOM 2062 O O . LEU A 1 271 ? -9.087 4.081 -0.960 1.00 91.81 271 LEU A O 1
ATOM 2066 N N . VAL A 1 272 ? -9.265 6.208 -0.250 1.00 93.88 272 VAL A N 1
ATOM 2067 C CA . VAL A 1 272 ? -8.618 6.793 -1.432 1.00 93.88 272 VAL A CA 1
ATOM 2068 C C . VAL A 1 272 ? -7.154 6.376 -1.505 1.00 93.88 272 VAL A C 1
ATOM 2070 O O . VAL A 1 272 ? -6.727 5.899 -2.555 1.00 93.88 272 VAL A O 1
ATOM 2073 N N . ALA A 1 273 ? -6.415 6.484 -0.397 1.00 93.50 273 ALA A N 1
ATOM 2074 C CA . ALA A 1 273 ? -5.011 6.087 -0.323 1.00 93.50 273 ALA A CA 1
ATOM 2075 C C . ALA A 1 273 ? -4.803 4.626 -0.738 1.00 93.50 273 ALA A C 1
ATOM 2077 O O . ALA A 1 273 ? -3.907 4.329 -1.523 1.00 93.50 273 ALA A O 1
ATOM 2078 N N . MET A 1 274 ? -5.681 3.723 -0.293 1.00 93.31 274 MET A N 1
ATOM 2079 C CA . MET A 1 274 ? -5.579 2.299 -0.599 1.00 93.31 274 MET A CA 1
ATOM 2080 C C . MET A 1 274 ? -5.664 2.008 -2.100 1.00 93.31 274 MET A C 1
ATOM 2082 O O . MET A 1 274 ? -4.826 1.296 -2.652 1.00 93.31 274 MET A O 1
ATOM 2086 N N . PHE A 1 275 ? -6.672 2.559 -2.780 1.00 92.38 275 PHE A N 1
ATOM 2087 C CA . PHE A 1 275 ? -6.842 2.343 -4.219 1.00 92.38 275 PHE A CA 1
ATOM 2088 C C . PHE A 1 275 ? -5.852 3.154 -5.062 1.00 92.38 275 PHE A C 1
ATOM 2090 O O . PHE A 1 275 ? -5.465 2.693 -6.138 1.00 92.38 275 PHE A O 1
ATOM 2097 N N . ALA A 1 276 ? -5.432 4.332 -4.588 1.00 92.62 276 ALA A N 1
ATOM 2098 C CA . ALA A 1 276 ? -4.406 5.138 -5.239 1.00 92.62 276 ALA A CA 1
ATOM 2099 C C . ALA A 1 276 ? -3.058 4.404 -5.235 1.00 92.62 276 ALA A C 1
ATOM 2101 O O . ALA A 1 276 ? -2.495 4.180 -6.304 1.00 92.62 276 ALA A O 1
ATOM 2102 N N . GLN A 1 277 ? -2.604 3.943 -4.063 1.00 92.38 277 GLN A N 1
ATOM 2103 C CA . GLN A 1 277 ? -1.329 3.241 -3.899 1.00 92.38 277 GLN A CA 1
ATOM 2104 C C . GLN A 1 277 ? -1.315 1.899 -4.634 1.00 92.38 277 GLN A C 1
ATOM 2106 O O . GLN A 1 277 ? -0.389 1.618 -5.390 1.00 92.38 277 GLN A O 1
ATOM 2111 N N . LEU A 1 278 ? -2.357 1.079 -4.464 1.00 93.75 278 LEU A N 1
ATOM 2112 C CA . LEU A 1 278 ? -2.421 -0.235 -5.100 1.00 93.75 278 LEU A CA 1
ATOM 2113 C C . LEU A 1 278 ? -2.579 -0.122 -6.621 1.00 93.75 278 LEU A C 1
ATOM 2115 O O . LEU A 1 278 ? -1.887 -0.811 -7.366 1.00 93.75 278 LEU A O 1
ATOM 2119 N N . GLY A 1 279 ? -3.493 0.731 -7.092 1.00 93.38 279 GLY A N 1
ATOM 2120 C CA . GLY A 1 279 ? -3.728 0.921 -8.523 1.00 93.38 279 GLY A CA 1
ATOM 2121 C C . GLY A 1 279 ? -2.536 1.567 -9.224 1.00 93.38 279 GLY A C 1
ATOM 2122 O O . GLY A 1 279 ? -2.145 1.106 -10.293 1.00 93.38 279 GLY A O 1
ATOM 2123 N N . GLY A 1 280 ? -1.929 2.580 -8.601 1.00 92.38 280 GLY A N 1
ATOM 2124 C CA . GLY A 1 280 ? -0.713 3.218 -9.093 1.00 92.38 280 GLY A CA 1
ATOM 2125 C C . GLY A 1 280 ? 0.457 2.238 -9.131 1.00 92.38 280 GLY A C 1
ATOM 2126 O O . GLY A 1 280 ? 1.084 2.104 -10.174 1.00 92.38 280 GLY A O 1
ATOM 2127 N N . GLY A 1 281 ? 0.674 1.467 -8.059 1.00 92.94 281 GLY A N 1
ATOM 2128 C CA . GLY A 1 281 ? 1.720 0.440 -7.984 1.00 92.94 281 GLY A CA 1
ATOM 2129 C C . GLY A 1 281 ? 1.596 -0.640 -9.065 1.00 92.94 281 GLY A C 1
ATOM 2130 O O . GLY A 1 281 ? 2.569 -0.938 -9.754 1.00 92.94 281 GLY A O 1
ATOM 2131 N N . ILE A 1 282 ? 0.385 -1.176 -9.287 1.00 94.94 282 ILE A N 1
ATOM 2132 C CA . ILE A 1 282 ? 0.144 -2.162 -10.361 1.00 94.94 282 ILE A CA 1
ATOM 2133 C C . ILE A 1 282 ? 0.442 -1.560 -11.738 1.00 94.94 282 ILE A C 1
ATOM 2135 O O . ILE A 1 282 ? 0.954 -2.262 -12.610 1.00 94.94 282 ILE A O 1
ATOM 2139 N N . TYR A 1 283 ? 0.119 -0.280 -11.935 1.00 94.81 283 TYR A N 1
ATOM 2140 C CA . TYR A 1 283 ? 0.412 0.424 -13.175 1.00 94.81 283 TYR A CA 1
ATOM 2141 C C . TYR A 1 283 ? 1.924 0.568 -13.387 1.00 94.81 283 TYR A C 1
ATOM 2143 O O . TYR A 1 283 ? 2.420 0.082 -14.401 1.00 94.81 283 TYR A O 1
ATOM 2151 N N . THR A 1 284 ? 2.642 1.195 -12.441 1.00 92.44 284 THR A N 1
ATOM 2152 C CA . THR A 1 284 ? 4.081 1.477 -12.596 1.00 92.44 284 THR A CA 1
ATOM 2153 C C . THR A 1 284 ? 4.871 0.188 -12.738 1.00 92.44 284 THR A C 1
ATOM 2155 O O . THR A 1 284 ? 5.488 -0.034 -13.770 1.00 92.44 284 THR A O 1
ATOM 2158 N N . LYS A 1 285 ? 4.739 -0.752 -11.798 1.00 92.75 285 LYS A N 1
ATOM 2159 C CA . LYS A 1 285 ? 5.556 -1.969 -11.820 1.00 92.75 285 LYS A CA 1
ATOM 2160 C C . LYS A 1 285 ? 5.131 -2.964 -12.891 1.00 92.75 285 LYS A C 1
ATOM 2162 O O . LYS A 1 285 ? 5.919 -3.806 -13.305 1.00 92.75 285 LYS A O 1
ATOM 2167 N N . GLY A 1 286 ? 3.885 -2.880 -13.360 1.00 92.81 286 GLY A N 1
ATOM 2168 C CA . GLY A 1 286 ? 3.455 -3.609 -14.549 1.00 92.81 286 GLY A CA 1
ATOM 2169 C C . GLY A 1 286 ? 4.172 -3.125 -15.813 1.00 92.81 286 GLY A C 1
ATOM 2170 O O . GLY A 1 286 ? 4.471 -3.945 -16.679 1.00 92.81 286 GLY A O 1
ATOM 2171 N N . ALA A 1 287 ? 4.448 -1.820 -15.914 1.00 93.50 287 ALA A N 1
ATOM 2172 C CA . ALA A 1 287 ? 5.204 -1.229 -17.013 1.00 93.50 287 ALA A CA 1
ATOM 2173 C C . ALA A 1 287 ? 6.715 -1.459 -16.857 1.00 93.50 287 ALA A C 1
ATOM 2175 O O . ALA A 1 287 ? 7.309 -2.011 -17.778 1.00 93.50 287 ALA A O 1
ATOM 2176 N N . ASP A 1 288 ? 7.275 -1.131 -15.692 1.00 90.50 288 ASP A N 1
ATOM 2177 C CA . ASP A 1 288 ? 8.698 -1.229 -15.326 1.00 90.50 288 ASP A CA 1
ATOM 2178 C C . ASP A 1 288 ? 9.265 -2.635 -15.594 1.00 90.50 288 ASP A C 1
ATOM 2180 O O . ASP A 1 288 ? 10.066 -2.842 -16.505 1.00 90.50 288 ASP A O 1
ATOM 2184 N N . VAL A 1 289 ? 8.694 -3.668 -14.954 1.00 90.06 289 VAL A N 1
ATOM 2185 C CA . VAL A 1 289 ? 9.116 -5.070 -15.146 1.00 90.06 289 VAL A CA 1
ATOM 2186 C C . VAL A 1 289 ? 9.009 -5.501 -16.614 1.00 90.06 289 VAL A C 1
ATOM 2188 O O . VAL A 1 289 ? 9.823 -6.282 -17.111 1.00 90.06 289 VAL A O 1
ATOM 2191 N N . GLY A 1 290 ? 7.992 -5.009 -17.328 1.00 88.88 290 GLY A N 1
ATOM 2192 C CA . GLY A 1 290 ? 7.813 -5.300 -18.746 1.00 88.88 290 GLY A CA 1
ATOM 2193 C C . GLY A 1 290 ? 8.853 -4.624 -19.639 1.00 88.88 290 GLY A C 1
ATOM 2194 O O . GLY A 1 290 ? 9.342 -5.250 -20.584 1.00 88.88 290 GLY A O 1
ATOM 2195 N N . ALA A 1 291 ? 9.196 -3.373 -19.333 1.00 89.00 291 ALA A N 1
ATOM 2196 C CA . ALA A 1 291 ? 10.198 -2.588 -20.034 1.00 89.00 291 ALA A CA 1
ATOM 2197 C C . ALA A 1 291 ? 11.599 -3.165 -19.808 1.00 89.00 291 ALA A C 1
ATOM 2199 O O . ALA A 1 291 ? 12.319 -3.406 -20.780 1.00 89.00 291 ALA A O 1
ATOM 2200 N N . ASP A 1 292 ? 11.945 -3.461 -18.559 1.00 86.81 292 ASP A N 1
ATOM 2201 C CA . ASP A 1 292 ? 13.281 -3.879 -18.152 1.00 86.81 292 ASP A CA 1
ATOM 2202 C C . ASP A 1 292 ? 13.638 -5.297 -18.595 1.00 86.81 292 ASP A C 1
ATOM 2204 O O . ASP A 1 292 ? 14.736 -5.526 -19.111 1.00 86.81 292 ASP A O 1
ATOM 2208 N N . LEU A 1 293 ? 12.713 -6.256 -18.475 1.00 86.19 293 LEU A N 1
ATOM 2209 C CA . LEU A 1 293 ? 12.978 -7.631 -18.907 1.00 86.19 293 LEU A CA 1
ATOM 2210 C C . LEU A 1 293 ? 13.235 -7.705 -20.414 1.00 86.19 293 LEU A C 1
ATOM 2212 O O . LEU A 1 293 ? 14.220 -8.300 -20.854 1.00 86.19 293 LEU A O 1
ATOM 2216 N N . VAL A 1 294 ? 12.379 -7.084 -21.225 1.00 89.25 294 VAL A N 1
ATOM 2217 C CA . VAL A 1 294 ? 12.535 -7.173 -22.682 1.00 89.25 294 VAL A CA 1
ATOM 2218 C C . VAL A 1 294 ? 13.636 -6.237 -23.178 1.00 89.25 294 VAL A C 1
ATOM 2220 O O . VAL A 1 294 ? 14.402 -6.610 -24.064 1.00 89.25 294 VAL A O 1
ATOM 2223 N N . GLY A 1 295 ? 13.765 -5.045 -22.595 1.00 87.00 295 GLY A N 1
ATOM 2224 C CA . GLY A 1 295 ? 14.792 -4.074 -22.958 1.00 87.00 295 GLY A CA 1
ATOM 2225 C C . GLY A 1 295 ? 16.197 -4.529 -22.562 1.00 87.00 295 GLY A C 1
ATOM 2226 O O . GLY A 1 295 ? 17.034 -4.793 -23.427 1.00 87.00 295 GLY A O 1
ATOM 2227 N N . LYS A 1 296 ? 16.457 -4.661 -21.257 1.00 82.62 296 LYS A N 1
ATOM 2228 C CA . LYS A 1 296 ? 17.806 -4.904 -20.722 1.00 82.62 296 LYS A CA 1
ATOM 2229 C C . LYS A 1 296 ? 18.242 -6.362 -20.882 1.00 82.62 296 LYS A C 1
ATOM 2231 O O . LYS A 1 296 ? 19.385 -6.618 -21.260 1.00 82.62 296 LYS A O 1
ATOM 2236 N N . VAL A 1 297 ? 17.357 -7.326 -20.602 1.00 82.88 297 VAL A N 1
ATOM 2237 C CA . VAL A 1 297 ? 17.734 -8.756 -20.560 1.00 82.88 297 VAL A CA 1
ATOM 2238 C C . VAL A 1 297 ? 17.665 -9.418 -21.937 1.00 82.88 297 VAL A C 1
ATOM 2240 O O . VAL A 1 297 ? 18.585 -10.152 -22.299 1.00 82.88 297 VAL A O 1
ATOM 2243 N N . GLU A 1 298 ? 16.604 -9.170 -22.711 1.00 88.00 298 GLU A N 1
ATOM 2244 C CA . GLU A 1 298 ? 16.405 -9.819 -24.018 1.00 88.00 298 GLU A CA 1
ATOM 2245 C C . GLU A 1 298 ? 17.043 -9.047 -25.177 1.00 88.00 298 GLU A C 1
ATOM 2247 O O . GLU A 1 298 ? 17.762 -9.641 -25.982 1.00 88.00 298 GLU A O 1
ATOM 2252 N N . ALA A 1 299 ? 16.785 -7.740 -25.276 1.00 86.81 299 ALA A N 1
ATOM 2253 C CA . ALA A 1 299 ? 17.243 -6.917 -26.396 1.00 86.81 299 ALA A CA 1
ATOM 2254 C C . ALA A 1 299 ? 18.633 -6.293 -26.176 1.00 86.81 299 ALA A C 1
ATOM 2256 O O . ALA A 1 299 ? 19.284 -5.911 -27.149 1.00 86.81 299 ALA A O 1
ATOM 2257 N N . GLY A 1 300 ? 19.096 -6.191 -24.925 1.00 84.12 300 GLY A N 1
ATOM 2258 C CA . GLY A 1 300 ? 20.378 -5.571 -24.575 1.00 84.12 300 GLY A CA 1
ATOM 2259 C C . GLY A 1 300 ? 20.437 -4.070 -24.876 1.00 84.12 300 GLY A C 1
ATOM 2260 O O . GLY A 1 300 ? 21.510 -3.551 -25.189 1.00 84.12 300 GLY A O 1
ATOM 2261 N N . ILE A 1 301 ? 19.291 -3.383 -24.838 1.00 88.19 301 ILE A N 1
ATOM 2262 C CA . ILE A 1 301 ? 19.206 -1.926 -25.004 1.00 88.19 301 ILE A CA 1
ATOM 2263 C C . ILE A 1 301 ? 19.289 -1.216 -23.638 1.00 88.19 301 ILE A C 1
ATOM 2265 O O . ILE A 1 301 ? 18.976 -1.837 -22.619 1.00 88.19 301 ILE A O 1
ATOM 2269 N N . PRO A 1 302 ? 19.737 0.055 -23.597 1.00 84.38 302 PRO A N 1
ATOM 2270 C CA . PRO A 1 302 ? 19.766 0.856 -22.373 1.00 84.38 302 PRO A CA 1
ATOM 2271 C C . PRO A 1 302 ? 18.417 0.944 -21.635 1.00 84.38 302 PRO A C 1
ATOM 2273 O O . PRO A 1 302 ? 17.350 0.740 -22.215 1.00 84.38 302 PRO A O 1
ATOM 2276 N N . GLU A 1 303 ? 18.493 1.278 -20.343 1.00 82.25 303 GLU A N 1
ATOM 2277 C CA . GLU A 1 303 ? 17.351 1.744 -19.538 1.00 82.25 303 GLU A CA 1
ATOM 2278 C C . GLU A 1 303 ? 16.736 2.988 -20.189 1.00 82.25 303 GLU A C 1
ATOM 2280 O O . GLU A 1 303 ? 17.476 3.784 -20.757 1.00 82.25 303 GLU A O 1
ATOM 2285 N N . ASP A 1 304 ? 15.412 3.147 -20.131 1.00 87.12 304 ASP A N 1
ATOM 2286 C CA . ASP A 1 304 ? 14.688 4.288 -20.717 1.00 87.12 304 ASP A CA 1
ATOM 2287 C C . ASP A 1 304 ? 14.907 4.526 -22.223 1.00 87.12 304 ASP A C 1
ATOM 2289 O O . ASP A 1 304 ? 14.676 5.626 -22.733 1.00 87.12 304 ASP A O 1
ATOM 2293 N N . ASP A 1 305 ? 15.334 3.508 -22.975 1.00 89.88 305 ASP A N 1
ATOM 2294 C CA . ASP A 1 305 ? 15.614 3.676 -24.399 1.00 89.88 305 ASP A CA 1
ATOM 2295 C C . ASP A 1 305 ? 14.322 3.973 -25.197 1.00 89.88 305 ASP A C 1
ATOM 2297 O O . ASP A 1 305 ? 13.323 3.250 -25.078 1.00 89.88 305 ASP A O 1
ATOM 2301 N N . PRO A 1 306 ? 14.316 4.997 -26.073 1.00 89.94 306 PRO A N 1
ATOM 2302 C CA . PRO A 1 306 ? 13.128 5.390 -26.830 1.00 89.94 306 PRO A CA 1
ATOM 2303 C C . PRO A 1 306 ? 12.697 4.374 -27.896 1.00 89.94 306 PRO A C 1
ATOM 2305 O O . PRO A 1 306 ? 11.664 4.557 -28.532 1.00 89.94 306 PRO A O 1
ATOM 2308 N N . ARG A 1 307 ? 13.453 3.298 -28.124 1.00 92.19 307 ARG A N 1
ATOM 2309 C CA . ARG A 1 307 ? 13.016 2.164 -28.947 1.00 92.19 307 ARG A CA 1
ATOM 2310 C C . ARG A 1 307 ? 12.034 1.271 -28.195 1.00 92.19 307 ARG A C 1
ATOM 2312 O O . ARG A 1 307 ? 11.220 0.607 -28.827 1.00 92.19 307 ARG A O 1
ATOM 2319 N N . ASN A 1 308 ? 12.072 1.250 -26.865 1.00 94.06 308 ASN A N 1
ATOM 2320 C CA . ASN A 1 308 ? 11.208 0.396 -26.062 1.00 94.06 308 ASN A CA 1
ATOM 2321 C C . ASN A 1 308 ? 9.795 1.009 -25.918 1.00 94.06 308 ASN A C 1
ATOM 2323 O O . ASN A 1 308 ? 9.656 2.082 -25.338 1.00 94.06 308 ASN A O 1
ATOM 2327 N N . PRO A 1 309 ? 8.718 0.351 -26.393 1.00 93.12 309 PRO A N 1
ATOM 2328 C CA . PRO A 1 309 ? 7.354 0.881 -26.299 1.00 93.12 309 PRO A CA 1
ATOM 2329 C C . PRO A 1 309 ? 6.823 1.014 -24.864 1.00 93.12 309 PRO A C 1
ATOM 2331 O O . PRO A 1 309 ? 5.814 1.687 -24.655 1.00 93.12 309 PRO A O 1
ATOM 2334 N N . ALA A 1 310 ? 7.439 0.366 -23.873 1.00 94.75 310 ALA A N 1
ATOM 2335 C CA . ALA A 1 310 ? 6.971 0.407 -22.489 1.00 94.75 310 ALA A CA 1
ATOM 2336 C C . ALA A 1 310 ? 7.528 1.589 -21.671 1.00 94.75 310 ALA A C 1
ATOM 2338 O O . ALA A 1 310 ? 6.957 1.897 -20.630 1.00 94.75 310 ALA A O 1
ATOM 2339 N N . THR A 1 311 ? 8.555 2.303 -22.144 1.00 93.38 311 THR A N 1
ATOM 2340 C CA . THR A 1 311 ? 9.241 3.350 -21.355 1.00 93.38 311 THR A CA 1
ATOM 2341 C C . THR A 1 311 ? 8.347 4.534 -21.013 1.00 93.38 311 THR A C 1
ATOM 2343 O O . THR A 1 311 ? 8.325 4.973 -19.873 1.00 93.38 311 THR A O 1
ATOM 2346 N N . ILE A 1 312 ? 7.504 5.017 -21.933 1.00 93.56 312 ILE A N 1
ATOM 2347 C CA . ILE A 1 312 ? 6.531 6.069 -21.575 1.00 93.56 312 ILE A CA 1
ATOM 2348 C C . ILE A 1 312 ? 5.541 5.568 -20.516 1.00 93.56 312 ILE A C 1
ATOM 2350 O O . ILE A 1 312 ? 5.154 6.333 -19.637 1.00 93.56 312 ILE A O 1
ATOM 2354 N N . ALA A 1 313 ? 5.111 4.303 -20.586 1.00 94.06 313 ALA A N 1
ATOM 2355 C CA . ALA A 1 313 ? 4.203 3.750 -19.585 1.00 94.06 313 ALA A CA 1
ATOM 2356 C C . ALA A 1 313 ? 4.879 3.661 -18.210 1.00 94.06 313 ALA A C 1
ATOM 2358 O O . ALA A 1 313 ? 4.225 3.946 -17.213 1.00 94.06 313 ALA A O 1
ATOM 2359 N N . ASP A 1 314 ? 6.167 3.340 -18.171 1.00 93.25 314 ASP A N 1
ATOM 2360 C CA . ASP A 1 314 ? 6.974 3.323 -16.954 1.00 93.25 314 ASP A CA 1
ATOM 2361 C C . ASP A 1 314 ? 7.092 4.722 -16.326 1.00 93.25 314 ASP A C 1
ATOM 2363 O O . ASP A 1 314 ? 6.611 4.953 -15.217 1.00 93.25 314 ASP A O 1
ATOM 2367 N N . LEU A 1 315 ? 7.513 5.717 -17.116 1.00 92.81 315 LEU A N 1
ATOM 2368 C CA . LEU A 1 315 ? 7.638 7.106 -16.656 1.00 92.81 315 LEU A CA 1
ATOM 2369 C C . LEU A 1 315 ? 6.293 7.723 -16.233 1.00 92.81 315 LEU A C 1
ATOM 2371 O O . LEU A 1 315 ? 6.231 8.529 -15.301 1.00 92.81 315 LEU A O 1
ATOM 2375 N N . VAL A 1 316 ? 5.183 7.360 -16.889 1.00 94.31 316 VAL A N 1
ATOM 2376 C CA . VAL A 1 316 ? 3.830 7.709 -16.412 1.00 94.31 316 VAL A CA 1
ATOM 2377 C C . VAL A 1 316 ? 3.573 7.074 -15.044 1.00 94.31 316 VAL A C 1
ATOM 2379 O O . VAL A 1 316 ? 3.004 7.715 -14.158 1.00 94.31 316 VAL A O 1
ATOM 2382 N N . GLY A 1 317 ? 4.010 5.828 -14.876 1.00 91.44 317 GLY A N 1
ATOM 2383 C CA . GLY A 1 317 ? 3.931 5.053 -13.652 1.00 91.44 317 GLY A CA 1
ATOM 2384 C C . GLY A 1 317 ? 4.524 5.761 -12.444 1.00 91.44 317 GLY A C 1
ATOM 2385 O O . GLY A 1 317 ? 3.828 5.874 -11.435 1.00 91.44 317 GLY A O 1
ATOM 2386 N N . ASP A 1 318 ? 5.730 6.310 -12.551 1.00 91.25 318 ASP A N 1
ATOM 2387 C CA . ASP A 1 318 ? 6.382 7.017 -11.435 1.00 91.25 318 ASP A CA 1
ATOM 2388 C C . ASP A 1 318 ? 5.545 8.198 -10.922 1.00 91.25 318 ASP A C 1
ATOM 2390 O O . ASP A 1 318 ? 5.497 8.509 -9.729 1.00 91.25 318 ASP A O 1
ATOM 2394 N N . ASN A 1 319 ? 4.826 8.872 -11.823 1.00 92.19 319 ASN A N 1
ATOM 2395 C CA . ASN A 1 319 ? 3.989 10.008 -11.457 1.00 92.19 319 ASN A CA 1
ATOM 2396 C C . ASN A 1 319 ? 2.686 9.568 -10.769 1.00 92.19 319 ASN A C 1
ATOM 2398 O O . ASN A 1 319 ? 2.241 10.209 -9.812 1.00 92.19 319 ASN A O 1
ATOM 2402 N N . VAL A 1 320 ? 2.051 8.495 -11.248 1.00 90.50 320 VAL A N 1
ATOM 2403 C CA . VAL A 1 320 ? 0.733 8.049 -10.755 1.00 90.50 320 VAL A CA 1
ATOM 2404 C C . VAL A 1 320 ? 0.821 7.078 -9.574 1.00 90.50 320 VAL A C 1
ATOM 2406 O O . VAL A 1 320 ? -0.090 7.038 -8.750 1.00 90.50 320 VAL A O 1
ATOM 2409 N N . GLY A 1 321 ? 1.907 6.315 -9.469 1.00 86.62 321 GLY A N 1
ATOM 2410 C CA . GLY A 1 321 ? 2.218 5.437 -8.345 1.00 86.62 321 GLY A CA 1
ATOM 2411 C C . GLY A 1 321 ? 3.053 6.165 -7.302 1.00 86.62 321 GLY A C 1
ATOM 2412 O O . GLY A 1 321 ? 2.530 6.590 -6.269 1.00 86.62 321 GLY A O 1
ATOM 2413 N N . ASP A 1 322 ? 4.336 6.353 -7.601 1.00 85.94 322 ASP A N 1
ATOM 2414 C CA . ASP A 1 322 ? 5.338 6.785 -6.623 1.00 85.94 322 ASP A CA 1
ATOM 2415 C C . ASP A 1 322 ? 5.149 8.228 -6.132 1.00 85.94 322 ASP A C 1
ATOM 2417 O O . ASP A 1 322 ? 5.616 8.571 -5.044 1.00 85.94 322 ASP A O 1
ATOM 2421 N N . CYS A 1 323 ? 4.443 9.079 -6.886 1.00 88.31 323 CYS A N 1
ATOM 2422 C CA . CYS A 1 323 ? 4.105 10.434 -6.448 1.00 88.31 323 CYS A CA 1
ATOM 2423 C C . CYS A 1 323 ? 2.658 10.568 -5.942 1.00 88.31 323 CYS A C 1
ATOM 2425 O O . CYS A 1 323 ? 2.447 10.939 -4.782 1.00 88.31 323 CYS A O 1
ATOM 2427 N N . ALA A 1 324 ? 1.646 10.273 -6.771 1.00 91.62 324 ALA A N 1
ATOM 2428 C CA . ALA A 1 324 ? 0.244 10.452 -6.368 1.00 91.62 324 ALA A CA 1
ATOM 2429 C C . ALA A 1 324 ? -0.171 9.505 -5.232 1.00 91.62 324 ALA A C 1
ATOM 2431 O O . ALA A 1 324 ? -0.774 9.955 -4.252 1.00 91.62 324 ALA A O 1
ATOM 2432 N N . GLY A 1 325 ? 0.176 8.218 -5.351 1.00 89.38 325 GLY A N 1
ATOM 2433 C CA . GLY A 1 325 ? -0.092 7.201 -4.335 1.00 89.38 325 GLY A CA 1
ATOM 2434 C C . GLY A 1 325 ? 0.588 7.547 -3.014 1.00 89.38 325 GLY A C 1
ATOM 2435 O O . GLY A 1 325 ? -0.082 7.641 -1.985 1.00 89.38 325 GLY A O 1
ATOM 2436 N N . GLN A 1 326 ? 1.883 7.873 -3.062 1.00 88.12 326 GLN A N 1
ATOM 2437 C CA . GLN A 1 326 ? 2.662 8.229 -1.873 1.00 88.12 326 GLN A CA 1
ATOM 2438 C C . GLN A 1 326 ? 2.117 9.476 -1.163 1.00 88.12 326 GLN A C 1
ATOM 2440 O O . GLN A 1 326 ? 2.061 9.527 0.068 1.00 88.12 326 GLN A O 1
ATOM 2445 N N . CYS A 1 327 ? 1.674 10.488 -1.919 1.00 91.69 327 CYS A N 1
ATOM 2446 C CA . CYS A 1 327 ? 1.014 11.651 -1.335 1.00 91.69 327 CYS A CA 1
ATOM 2447 C C . CYS A 1 327 ? -0.302 11.259 -0.643 1.00 91.69 327 CYS A C 1
ATOM 2449 O O . CYS A 1 327 ? -0.550 11.710 0.476 1.00 91.69 327 CYS A O 1
ATOM 2451 N N . ALA A 1 328 ? -1.122 10.401 -1.255 1.00 92.19 328 ALA A N 1
ATOM 2452 C CA . ALA A 1 328 ? -2.366 9.934 -0.646 1.00 92.19 328 ALA A CA 1
ATOM 2453 C C . ALA A 1 328 ? -2.125 9.087 0.623 1.00 92.19 328 ALA A C 1
ATOM 2455 O O . ALA A 1 328 ? -2.832 9.271 1.613 1.00 92.19 328 ALA A O 1
ATOM 2456 N N . ASP A 1 329 ? -1.105 8.224 0.637 1.00 89.50 329 ASP A N 1
ATOM 2457 C CA . ASP A 1 329 ? -0.693 7.443 1.815 1.00 89.50 329 ASP A CA 1
ATOM 2458 C C . ASP A 1 329 ? -0.195 8.334 2.966 1.00 89.50 329 ASP A C 1
ATOM 2460 O O . ASP A 1 329 ? -0.620 8.208 4.119 1.00 89.50 329 ASP A O 1
ATOM 2464 N N . THR A 1 330 ? 0.677 9.299 2.674 1.00 88.75 330 THR A N 1
ATOM 2465 C CA . THR A 1 330 ? 1.182 10.193 3.726 1.00 88.75 330 THR A CA 1
ATOM 2466 C C . THR A 1 330 ? 0.078 11.109 4.265 1.00 88.75 330 THR A C 1
ATOM 2468 O O . THR A 1 330 ? 0.035 11.367 5.469 1.00 88.75 330 THR A O 1
ATOM 2471 N N . PHE A 1 331 ? -0.853 11.544 3.404 1.00 92.94 331 PHE A N 1
ATOM 2472 C CA . PHE A 1 331 ? -2.046 12.293 3.812 1.00 92.94 331 PHE A CA 1
ATOM 2473 C C . PHE A 1 331 ? -2.851 11.509 4.854 1.00 92.94 331 PHE A C 1
ATOM 2475 O O . PHE A 1 331 ? -3.192 12.026 5.917 1.00 92.94 331 PHE A O 1
ATOM 2482 N N . GLU A 1 332 ? -3.144 10.249 4.534 1.00 91.12 332 GLU A N 1
ATOM 2483 C CA . GLU A 1 332 ? -3.882 9.318 5.383 1.00 91.12 332 GLU A CA 1
ATOM 2484 C C . GLU A 1 332 ? -3.186 9.119 6.731 1.00 91.12 332 GLU A C 1
ATOM 2486 O O . GLU A 1 332 ? -3.827 9.252 7.772 1.00 91.12 332 GLU A O 1
ATOM 2491 N N . SER A 1 333 ? -1.868 8.916 6.711 1.00 89.00 333 SER A N 1
ATOM 2492 C CA . SER A 1 333 ? -1.060 8.679 7.911 1.00 89.00 333 SER A CA 1
ATOM 2493 C C . SER A 1 333 ? -1.128 9.847 8.894 1.00 89.00 333 SER A C 1
ATOM 2495 O O . SER A 1 333 ? -1.329 9.652 10.093 1.00 89.00 333 SER A O 1
ATOM 2497 N N . ILE A 1 334 ? -0.984 11.073 8.383 1.00 90.81 334 ILE A N 1
ATOM 2498 C CA . ILE A 1 334 ? -1.033 12.293 9.197 1.00 90.81 334 ILE A CA 1
ATOM 2499 C C . ILE A 1 334 ? -2.463 12.547 9.686 1.00 90.81 334 ILE A C 1
ATOM 2501 O O . ILE A 1 334 ? -2.665 12.902 10.845 1.00 90.81 334 ILE A O 1
ATOM 2505 N N . ALA A 1 335 ? -3.472 12.326 8.839 1.00 91.50 335 ALA A N 1
ATOM 2506 C CA . ALA A 1 335 ? -4.871 12.476 9.228 1.00 91.50 335 ALA A CA 1
ATOM 2507 C C . ALA A 1 335 ? -5.264 11.503 10.350 1.00 91.50 335 ALA A C 1
ATOM 2509 O O . ALA A 1 335 ? -5.893 11.913 11.326 1.00 91.50 335 ALA A O 1
ATOM 2510 N N . ALA A 1 336 ? -4.883 10.229 10.227 1.00 87.25 336 ALA A N 1
ATOM 2511 C CA . ALA A 1 336 ? -5.171 9.197 11.215 1.00 87.25 336 ALA A CA 1
ATOM 2512 C C . ALA A 1 336 ? -4.464 9.468 12.550 1.00 87.25 336 ALA A C 1
ATOM 2514 O O . ALA A 1 336 ? -5.080 9.317 13.608 1.00 87.25 336 ALA A O 1
ATOM 2515 N N . GLU A 1 337 ? -3.206 9.914 12.515 1.00 90.50 337 GLU A N 1
ATOM 2516 C CA . GLU A 1 337 ? -2.465 10.292 13.718 1.00 90.50 337 GLU A CA 1
ATOM 2517 C C . GLU A 1 337 ? -3.107 11.486 14.430 1.00 90.50 337 GLU A C 1
ATOM 2519 O O . GLU A 1 337 ? -3.455 11.354 15.606 1.00 90.50 337 GLU A O 1
ATOM 2524 N N . ILE A 1 338 ? -3.345 12.598 13.719 1.00 91.69 338 ILE A N 1
ATOM 2525 C CA . ILE A 1 338 ? -3.982 13.791 14.293 1.00 91.69 338 ILE A CA 1
ATOM 2526 C C . ILE A 1 338 ? -5.313 13.403 14.941 1.00 91.69 338 ILE A C 1
ATOM 2528 O O . ILE A 1 338 ? -5.534 13.710 16.108 1.00 91.69 338 ILE A O 1
ATOM 2532 N N . LEU A 1 339 ? -6.188 12.688 14.226 1.00 88.44 339 LEU A N 1
ATOM 2533 C CA . LEU A 1 339 ? -7.496 12.287 14.751 1.00 88.44 339 LEU A CA 1
ATOM 2534 C C . LEU A 1 339 ? -7.383 11.424 16.014 1.00 88.44 339 LEU A C 1
ATOM 2536 O O . LEU A 1 339 ? -8.032 11.725 17.016 1.00 88.44 339 LEU A O 1
ATOM 2540 N N . SER A 1 340 ? -6.540 10.391 15.992 1.00 85.62 340 SER A N 1
ATOM 2541 C CA . SER A 1 340 ? -6.377 9.472 17.128 1.00 85.62 340 SER A CA 1
ATOM 2542 C C . SER A 1 340 ? -5.823 10.190 18.354 1.00 85.62 340 SER A C 1
ATOM 2544 O O . SER A 1 340 ? -6.306 10.010 19.471 1.00 85.62 340 SER A O 1
ATOM 2546 N N . ALA A 1 341 ? -4.836 11.059 18.148 1.00 88.94 341 ALA A N 1
ATOM 2547 C CA . ALA A 1 341 ? -4.250 11.837 19.221 1.00 88.94 341 ALA A CA 1
ATOM 2548 C C . ALA A 1 341 ? -5.211 12.874 19.809 1.00 88.94 341 ALA A C 1
ATOM 2550 O O . ALA A 1 341 ? -5.216 13.087 21.021 1.00 88.94 341 ALA A O 1
ATOM 2551 N N . MET A 1 342 ? -6.037 13.503 18.971 1.00 88.81 342 MET A N 1
ATOM 2552 C CA . MET A 1 342 ? -7.085 14.415 19.420 1.00 88.81 342 MET A CA 1
ATOM 2553 C C . MET A 1 342 ? -8.126 13.692 20.284 1.00 88.81 342 MET A C 1
ATOM 2555 O O . MET A 1 342 ? -8.529 14.230 21.315 1.00 88.81 342 MET A O 1
ATOM 2559 N N . ILE A 1 343 ? -8.529 12.475 19.895 1.00 83.38 343 ILE A N 1
ATOM 2560 C CA . ILE A 1 343 ? -9.465 11.631 20.657 1.00 83.38 343 ILE A CA 1
ATOM 2561 C C . ILE A 1 343 ? -8.863 11.259 22.022 1.00 83.38 343 ILE A C 1
ATOM 2563 O O . ILE A 1 343 ? -9.482 11.517 23.055 1.00 83.38 343 ILE A O 1
ATOM 2567 N N . LEU A 1 344 ? -7.627 10.745 22.045 1.00 82.38 344 LEU A N 1
ATOM 2568 C CA . LEU A 1 344 ? -6.929 10.383 23.288 1.00 82.38 344 LEU A CA 1
ATOM 2569 C C . LEU A 1 344 ? -6.693 11.598 24.198 1.00 82.38 344 LEU 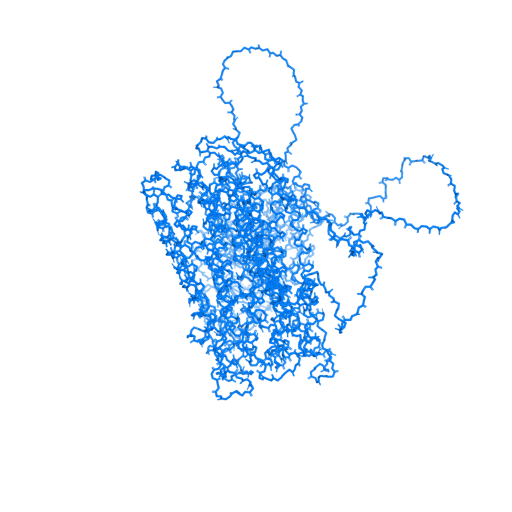A C 1
ATOM 2571 O O . LEU A 1 344 ? -6.880 11.516 25.412 1.00 82.38 344 LEU A O 1
ATOM 2575 N N . GLY A 1 345 ? -6.316 12.742 23.618 1.00 84.06 345 GLY A N 1
ATOM 2576 C CA . GLY A 1 345 ? -6.128 13.998 24.346 1.00 84.06 345 GLY A CA 1
ATOM 2577 C C . GLY A 1 345 ? -7.422 14.530 24.966 1.00 84.06 345 GLY A C 1
ATOM 2578 O O . GLY A 1 345 ? -7.384 15.106 26.052 1.00 84.06 345 GLY A O 1
ATOM 2579 N N . GLY A 1 346 ? -8.565 14.302 24.308 1.00 79.44 346 GLY A N 1
ATOM 2580 C CA . GLY A 1 346 ? -9.892 14.592 24.848 1.00 79.44 346 GLY A CA 1
ATOM 2581 C C . GLY A 1 346 ? -10.237 13.683 26.027 1.00 79.44 346 GLY A C 1
ATOM 2582 O O . GLY A 1 346 ? -10.537 14.185 27.110 1.00 79.44 346 GLY A O 1
ATOM 2583 N N . SER A 1 347 ? -10.107 12.360 25.855 1.00 75.31 347 SER A N 1
ATOM 2584 C CA . SER A 1 347 ? -10.444 11.396 26.914 1.00 75.31 347 SER A CA 1
ATOM 2585 C C . SER A 1 347 ? -9.585 11.564 28.169 1.00 75.31 347 SER A C 1
ATOM 2587 O O . SER A 1 347 ? -10.122 11.487 29.273 1.00 75.31 347 SER A O 1
ATOM 2589 N N . LEU A 1 348 ? -8.280 11.818 28.026 1.00 75.31 348 LEU A N 1
ATOM 2590 C CA . LEU A 1 348 ? -7.375 12.012 29.165 1.00 75.31 348 LEU A CA 1
ATOM 2591 C C . LEU A 1 348 ? -7.797 13.196 30.049 1.00 75.31 348 LEU A C 1
ATOM 2593 O O . LEU A 1 348 ? -7.599 13.188 31.266 1.00 75.31 348 LEU A O 1
ATOM 2597 N N . ALA A 1 349 ? -8.348 14.238 29.434 1.00 66.12 349 ALA A N 1
ATOM 2598 C CA . ALA A 1 349 ? -8.612 15.493 30.109 1.00 66.12 349 ALA A CA 1
ATOM 2599 C C . ALA A 1 349 ? -10.040 15.595 30.689 1.00 66.12 349 ALA A C 1
ATOM 2601 O O . ALA A 1 349 ? -10.231 16.358 31.640 1.00 66.12 349 ALA A O 1
ATOM 2602 N N . ASP A 1 350 ? -10.996 14.793 30.202 1.00 63.34 350 ASP A N 1
ATOM 2603 C CA . ASP A 1 350 ? -12.354 14.677 30.767 1.00 63.34 350 ASP A CA 1
ATOM 2604 C C . ASP A 1 350 ? -12.366 13.963 32.137 1.00 63.34 350 ASP A C 1
ATOM 2606 O O . ASP A 1 350 ? -13.114 14.341 33.039 1.00 63.34 350 ASP A O 1
ATOM 2610 N N . GLU A 1 351 ? -11.486 12.983 32.353 1.00 55.97 351 GLU A N 1
ATOM 2611 C CA . GLU A 1 351 ? -11.457 12.186 33.593 1.00 55.97 351 GLU A CA 1
ATOM 2612 C C . GLU A 1 351 ? -10.596 12.805 34.707 1.00 55.97 351 GLU A C 1
ATOM 2614 O O . GLU A 1 351 ? -10.823 12.561 35.894 1.00 55.97 351 GLU A O 1
ATOM 2619 N N . GLY A 1 352 ? -9.633 13.659 34.349 1.00 52.78 352 GLY A N 1
ATOM 2620 C CA . GLY A 1 352 ? -8.706 14.297 35.290 1.00 52.78 352 GLY A CA 1
ATOM 2621 C C . GLY A 1 352 ? -9.252 15.521 36.037 1.00 52.78 352 GLY A C 1
ATOM 2622 O O . GLY A 1 352 ? -8.481 16.179 36.731 1.00 52.78 352 GLY A O 1
ATOM 2623 N N . SER A 1 353 ? -10.534 15.886 35.875 1.00 54.94 353 SER A N 1
ATOM 2624 C CA . SER A 1 353 ? -11.094 17.165 36.368 1.00 54.94 353 SER A CA 1
ATOM 2625 C C . SER A 1 353 ? -10.238 18.383 35.967 1.00 54.94 353 SER A C 1
ATOM 2627 O O . SER A 1 353 ? -10.081 19.338 36.734 1.00 54.94 353 SER A O 1
ATOM 2629 N N . MET A 1 354 ? -9.623 18.342 34.777 1.00 64.44 354 MET A N 1
ATOM 2630 C CA . MET A 1 354 ? -8.742 19.410 34.306 1.00 64.44 354 MET A CA 1
ATOM 2631 C C . MET A 1 354 ? -9.561 20.613 33.814 1.00 64.44 354 MET A C 1
ATOM 2633 O O . MET A 1 354 ? -10.660 20.478 33.280 1.00 64.44 354 MET A O 1
ATOM 2637 N N . ASN A 1 355 ? -9.025 21.826 33.986 1.00 68.81 355 ASN A N 1
ATOM 2638 C CA . ASN A 1 355 ? -9.666 23.048 33.491 1.00 68.81 355 ASN A CA 1
ATOM 2639 C C . ASN A 1 355 ? -9.853 22.997 31.965 1.00 68.81 355 ASN A C 1
ATOM 2641 O O . ASN A 1 355 ? -8.916 22.645 31.252 1.00 68.81 355 ASN A O 1
ATOM 2645 N N . LYS A 1 356 ? -10.992 23.496 31.457 1.00 68.19 356 LYS A N 1
ATOM 2646 C CA . LYS A 1 356 ? -11.344 23.498 30.016 1.00 68.19 356 LYS A CA 1
ATOM 2647 C C . LYS A 1 356 ? -10.234 24.014 29.084 1.00 68.19 356 LYS A C 1
ATOM 2649 O O . LYS A 1 356 ? -10.098 23.527 27.966 1.00 68.19 356 LYS A O 1
ATOM 2654 N N . GLY A 1 357 ? -9.428 24.979 29.540 1.00 70.38 357 GLY A N 1
ATOM 2655 C CA . GLY A 1 357 ? -8.286 25.505 28.782 1.00 70.38 357 GLY A CA 1
ATOM 2656 C C . GLY A 1 357 ? -7.113 24.525 28.643 1.00 70.38 357 GLY A C 1
ATOM 2657 O O . GLY A 1 357 ? -6.489 24.482 27.589 1.00 70.38 357 GLY A O 1
ATOM 2658 N N . VAL A 1 358 ? -6.844 23.707 29.666 1.00 76.75 358 VAL A N 1
ATOM 2659 C CA . VAL A 1 358 ? -5.822 22.645 29.621 1.00 76.75 358 VAL A CA 1
ATOM 2660 C C . VAL A 1 358 ? -6.287 21.539 28.678 1.00 76.75 358 VAL A C 1
ATOM 2662 O O . VAL A 1 358 ? -5.561 21.158 27.770 1.00 76.75 358 VAL A O 1
ATOM 2665 N N . THR A 1 359 ? -7.541 21.112 28.814 1.00 76.88 359 THR A N 1
ATOM 2666 C CA . THR A 1 359 ? -8.196 20.106 27.969 1.00 76.88 359 THR A CA 1
ATOM 2667 C C . THR A 1 359 ? -8.151 20.486 26.481 1.00 76.88 359 THR A C 1
ATOM 2669 O O . THR A 1 359 ? -7.834 19.667 25.622 1.00 76.88 359 THR A O 1
ATOM 2672 N N . ALA A 1 360 ? -8.397 21.759 26.159 1.00 80.50 360 ALA A N 1
ATOM 2673 C CA . ALA A 1 360 ? -8.245 22.281 24.802 1.00 80.50 360 ALA A CA 1
ATOM 2674 C C . ALA A 1 360 ? -6.796 22.233 24.284 1.00 80.50 360 ALA A C 1
ATOM 2676 O O . ALA A 1 360 ? -6.586 22.046 23.088 1.00 80.50 360 ALA A O 1
ATOM 2677 N N . GLY A 1 361 ? -5.808 22.379 25.171 1.00 85.81 361 GLY A N 1
ATOM 2678 C CA . GLY A 1 361 ? -4.386 22.228 24.864 1.00 85.81 361 GLY A CA 1
ATOM 2679 C C . GLY A 1 361 ? -4.034 20.833 24.358 1.00 85.81 361 GLY A C 1
ATOM 2680 O O . GLY A 1 361 ? -3.446 20.714 23.288 1.00 85.81 361 GLY A O 1
ATOM 2681 N N . PHE A 1 362 ? -4.460 19.785 25.064 1.00 87.56 362 PHE A N 1
ATOM 2682 C CA . PHE A 1 362 ? -4.196 18.393 24.673 1.00 87.56 362 PHE A CA 1
ATOM 2683 C C . PHE A 1 362 ? -4.840 18.034 23.329 1.00 87.56 362 PHE A C 1
ATOM 2685 O O . PHE A 1 362 ? -4.190 17.432 22.479 1.00 87.56 362 PHE A O 1
ATOM 2692 N N . VAL A 1 363 ? -6.085 18.466 23.105 1.00 88.50 363 VAL A N 1
ATOM 2693 C CA . VAL A 1 363 ? -6.808 18.206 21.851 1.00 88.50 363 VAL A CA 1
ATOM 2694 C C . VAL A 1 363 ? -6.234 19.017 20.685 1.00 88.50 363 VAL A C 1
ATOM 2696 O O . VAL A 1 363 ? -6.135 18.506 19.582 1.00 88.50 363 VAL A O 1
ATOM 2699 N N . ALA A 1 364 ? -5.825 20.274 20.874 1.00 90.00 364 ALA A N 1
ATOM 2700 C CA . ALA A 1 364 ? -5.300 21.091 19.772 1.00 90.00 364 ALA A CA 1
ATOM 2701 C C . ALA A 1 364 ? -3.804 20.860 19.475 1.00 90.00 364 ALA A C 1
ATOM 2703 O O . ALA A 1 364 ? -3.310 21.306 18.437 1.00 90.00 364 ALA A O 1
ATOM 2704 N N . PHE A 1 365 ? -3.077 20.179 20.366 1.00 91.94 365 PHE A N 1
ATOM 2705 C CA . PHE A 1 365 ? -1.636 19.948 20.245 1.00 91.94 365 PHE A CA 1
ATOM 2706 C C . PHE A 1 365 ? -1.202 19.293 18.916 1.00 91.94 365 PHE A C 1
ATOM 2708 O O . PHE A 1 365 ? -0.282 19.832 18.296 1.00 91.94 365 PHE A O 1
ATOM 2715 N N . PRO A 1 366 ? -1.859 18.230 18.402 1.00 92.88 366 PRO A N 1
ATOM 2716 C CA . PRO A 1 366 ? -1.434 17.580 17.157 1.00 92.88 366 PRO A CA 1
ATOM 2717 C C . PRO A 1 366 ? -1.519 18.523 15.944 1.00 92.88 366 PRO A C 1
ATOM 2719 O O . PRO A 1 366 ? -0.611 18.570 15.116 1.00 92.88 366 PRO A O 1
ATOM 2722 N N . LEU A 1 367 ? -2.562 19.364 15.876 1.00 93.12 367 LEU A N 1
ATOM 2723 C CA . LEU A 1 367 ? -2.706 20.382 14.825 1.00 93.12 367 LEU A CA 1
ATOM 2724 C C . LEU A 1 367 ? -1.550 21.394 14.862 1.00 93.12 367 LEU A C 1
ATOM 2726 O O . LEU A 1 367 ? -1.019 21.780 13.819 1.00 93.12 367 LEU A O 1
ATOM 2730 N N . ALA A 1 368 ? -1.139 21.807 16.064 1.00 92.88 368 ALA A N 1
ATOM 2731 C CA . ALA A 1 368 ? -0.039 22.747 16.247 1.00 92.88 368 ALA A CA 1
ATOM 2732 C C . ALA A 1 368 ? 1.318 22.148 15.840 1.00 92.88 368 ALA A C 1
ATOM 2734 O O . ALA A 1 368 ? 2.127 22.851 15.231 1.00 92.88 368 ALA A O 1
ATOM 2735 N N . VAL A 1 369 ? 1.555 20.861 16.127 1.00 94.44 369 VAL A N 1
ATOM 2736 C CA . VAL A 1 369 ? 2.781 20.153 15.717 1.00 94.44 369 VAL A CA 1
ATOM 2737 C C . VAL A 1 369 ? 2.921 20.140 14.196 1.00 94.44 369 VAL A C 1
ATOM 2739 O O . VAL A 1 369 ? 3.983 20.488 13.685 1.00 94.44 369 VAL A O 1
ATOM 2742 N N . HIS A 1 370 ? 1.857 19.826 13.455 1.00 94.88 370 HIS A N 1
ATOM 2743 C CA . HIS A 1 370 ? 1.929 19.791 11.989 1.00 94.88 370 HIS A CA 1
ATOM 2744 C C . HIS A 1 370 ? 1.960 21.184 11.348 1.00 94.88 370 HIS A C 1
ATOM 2746 O O . HIS A 1 370 ? 2.610 21.382 10.323 1.00 94.88 370 HIS A O 1
ATOM 2752 N N . CYS A 1 371 ? 1.361 22.199 11.983 1.00 93.69 371 CYS A N 1
ATOM 2753 C CA . CYS A 1 371 ? 1.586 23.597 11.597 1.00 93.69 371 CYS A CA 1
ATOM 2754 C C . CYS A 1 371 ? 3.058 24.002 11.755 1.00 93.69 371 CYS A C 1
ATOM 2756 O O . CYS A 1 371 ? 3.605 24.698 10.898 1.00 93.69 371 CYS A O 1
ATOM 2758 N N . MET A 1 372 ? 3.709 23.558 12.834 1.00 93.75 372 MET A N 1
ATOM 2759 C CA . MET A 1 372 ? 5.142 23.756 13.028 1.00 93.75 372 MET A CA 1
ATOM 2760 C C . MET A 1 372 ? 5.953 23.007 11.968 1.00 93.75 372 MET A C 1
ATOM 2762 O O . MET A 1 372 ? 6.828 23.640 11.377 1.00 93.75 372 MET A O 1
ATOM 2766 N N . ASP A 1 373 ? 5.660 21.728 11.696 1.00 94.69 373 ASP A N 1
ATOM 2767 C CA . ASP A 1 373 ? 6.335 20.931 10.655 1.00 94.69 373 ASP A CA 1
ATOM 2768 C C . ASP A 1 373 ? 6.353 21.685 9.318 1.00 94.69 373 ASP A C 1
ATOM 2770 O O . ASP A 1 373 ? 7.415 21.958 8.760 1.00 94.69 373 ASP A O 1
ATOM 2774 N N . MET A 1 374 ? 5.194 22.162 8.856 1.00 93.25 374 MET A N 1
ATOM 2775 C CA . MET A 1 374 ? 5.087 22.923 7.606 1.00 93.25 374 MET A CA 1
ATOM 2776 C C . MET A 1 374 ? 6.021 24.140 7.567 1.00 93.25 374 MET A C 1
ATOM 2778 O O . MET A 1 374 ? 6.631 24.421 6.530 1.00 93.25 374 MET A O 1
ATOM 2782 N N . VAL A 1 375 ? 6.186 24.848 8.687 1.00 90.56 375 VAL A N 1
ATOM 2783 C CA . VAL A 1 375 ? 7.077 26.013 8.787 1.00 90.56 375 VAL A CA 1
ATOM 2784 C C . VAL A 1 375 ? 8.549 25.594 8.804 1.00 90.56 375 VAL A C 1
ATOM 2786 O O . VAL A 1 375 ? 9.337 26.107 8.004 1.00 90.56 375 VAL A O 1
ATOM 2789 N N . VAL A 1 376 ? 8.947 24.667 9.681 1.00 92.38 376 VAL A N 1
ATOM 2790 C CA . VAL A 1 376 ? 10.359 24.255 9.824 1.00 92.38 376 VAL A CA 1
ATOM 2791 C C . VAL A 1 376 ? 10.859 23.509 8.587 1.00 92.38 376 VAL A C 1
ATOM 2793 O O . VAL A 1 376 ? 11.990 23.728 8.142 1.00 92.38 376 VAL A O 1
ATOM 2796 N N . SER A 1 377 ? 9.998 22.708 7.961 1.00 93.25 377 SER A N 1
ATOM 2797 C CA . SER A 1 377 ? 10.274 22.035 6.695 1.00 93.25 377 SER A CA 1
ATOM 2798 C C . SER A 1 377 ? 10.389 23.038 5.547 1.00 93.25 377 SER A C 1
ATOM 2800 O O . SER A 1 377 ? 11.296 22.911 4.726 1.00 93.25 377 SER A O 1
ATOM 2802 N N . SER A 1 378 ? 9.579 24.106 5.526 1.00 90.12 378 SER A N 1
ATOM 2803 C CA . SER A 1 378 ? 9.731 25.207 4.557 1.00 90.12 378 SER A CA 1
ATOM 2804 C C . SER A 1 378 ? 11.071 25.926 4.675 1.00 90.12 378 SER A C 1
ATOM 2806 O O . SER A 1 378 ? 11.706 26.218 3.658 1.00 90.12 378 SER A O 1
ATOM 2808 N N . VAL A 1 379 ? 11.548 26.163 5.900 1.00 89.31 379 VAL A N 1
ATOM 2809 C CA . VAL A 1 379 ? 12.893 26.710 6.128 1.00 89.31 379 VAL A CA 1
ATOM 2810 C C . VAL A 1 379 ? 13.956 25.737 5.615 1.00 89.31 379 VAL A C 1
ATOM 2812 O O . VAL A 1 379 ? 14.830 26.149 4.852 1.00 89.31 379 VAL A O 1
ATOM 2815 N N . GLY A 1 380 ? 13.842 24.448 5.948 1.00 89.06 380 GLY A N 1
ATOM 2816 C CA . GLY A 1 380 ? 14.730 23.388 5.459 1.00 89.06 380 GLY A CA 1
ATOM 2817 C C . GLY A 1 380 ? 14.835 23.327 3.939 1.00 89.06 380 GLY A C 1
ATOM 2818 O O . GLY A 1 380 ? 15.935 23.315 3.385 1.00 89.06 380 GLY A O 1
ATOM 2819 N N . MET A 1 381 ? 13.694 23.376 3.246 1.00 88.50 381 MET A N 1
ATOM 2820 C CA . MET A 1 381 ? 13.625 23.387 1.782 1.00 88.50 381 MET A CA 1
ATOM 2821 C C . MET A 1 381 ? 14.414 24.542 1.156 1.00 88.50 381 MET A C 1
ATOM 2823 O O . MET A 1 381 ? 15.007 24.394 0.086 1.00 88.50 381 MET A O 1
ATOM 2827 N N . MET A 1 382 ? 14.467 25.702 1.815 1.00 86.62 382 MET A N 1
ATOM 2828 C CA . MET A 1 382 ? 15.206 26.869 1.318 1.00 86.62 382 MET A CA 1
ATOM 2829 C C . MET A 1 382 ? 16.727 26.764 1.503 1.00 86.62 382 MET A C 1
ATOM 2831 O O . MET A 1 382 ? 17.473 27.504 0.841 1.00 86.62 382 MET A O 1
ATOM 2835 N N . LEU A 1 383 ? 17.188 25.843 2.356 1.00 87.50 383 LEU A N 1
ATOM 2836 C CA . LEU A 1 383 ? 18.602 25.576 2.627 1.00 87.50 383 LEU A CA 1
ATOM 2837 C C . LEU A 1 383 ? 19.241 24.606 1.625 1.00 87.50 383 LEU A C 1
ATOM 2839 O O . LEU A 1 383 ? 20.468 24.538 1.568 1.00 87.50 383 LEU A O 1
ATOM 2843 N N . ILE A 1 384 ? 18.449 23.909 0.802 1.00 86.75 384 ILE A N 1
ATOM 2844 C CA . ILE A 1 384 ? 18.957 23.017 -0.250 1.00 86.75 384 ILE A CA 1
ATOM 2845 C C . ILE A 1 384 ? 19.714 23.830 -1.303 1.00 86.75 384 ILE A C 1
ATOM 2847 O O . ILE A 1 384 ? 19.126 24.503 -2.155 1.00 86.75 384 ILE A O 1
ATOM 2851 N N . ARG A 1 385 ? 21.046 23.809 -1.202 1.00 81.56 385 ARG A N 1
ATOM 2852 C CA . ARG A 1 385 ? 21.990 24.476 -2.106 1.00 81.56 385 ARG A CA 1
ATOM 2853 C C . ARG A 1 385 ? 23.297 23.686 -2.147 1.00 81.56 385 ARG A C 1
ATOM 2855 O O . ARG A 1 385 ? 23.824 23.326 -1.096 1.00 81.56 385 ARG A O 1
ATOM 2862 N N . ALA A 1 386 ? 23.839 23.475 -3.339 1.00 75.50 386 ALA A N 1
ATOM 2863 C CA . ALA A 1 386 ? 25.211 23.015 -3.521 1.00 75.50 386 ALA A CA 1
ATOM 2864 C C . ALA A 1 386 ? 26.201 24.176 -3.290 1.00 75.50 386 ALA A C 1
ATOM 2866 O O . ALA A 1 386 ? 25.844 25.357 -3.411 1.00 75.50 386 ALA A O 1
ATOM 2867 N N . LYS A 1 387 ? 27.456 23.862 -2.947 1.00 62.84 387 LYS A N 1
ATOM 2868 C CA . LYS A 1 387 ? 28.513 24.871 -2.727 1.00 62.84 387 LYS A CA 1
ATOM 2869 C C . LYS A 1 387 ? 28.733 25.772 -3.961 1.00 62.84 387 LYS A C 1
ATOM 2871 O O . LYS A 1 387 ? 28.727 25.309 -5.099 1.00 62.84 387 LYS A O 1
ATOM 2876 N N . LYS A 1 388 ? 28.948 27.079 -3.726 1.00 45.69 388 LYS A N 1
ATOM 2877 C CA . LYS A 1 388 ? 29.246 28.081 -4.773 1.00 45.69 388 LYS A CA 1
ATOM 2878 C C . LYS A 1 388 ? 30.616 27.814 -5.408 1.00 45.69 388 LYS A C 1
ATOM 2880 O O . LYS A 1 388 ? 31.580 27.620 -4.677 1.00 45.69 388 LYS A O 1
ATOM 2885 N N . GLY A 1 389 ? 30.699 27.915 -6.737 1.00 46.91 389 GLY A N 1
ATOM 2886 C CA . GLY A 1 389 ? 31.960 27.819 -7.486 1.00 46.91 389 GLY A CA 1
ATOM 2887 C C . GLY A 1 389 ? 32.173 26.523 -8.273 1.00 46.91 389 GLY A C 1
ATOM 2888 O O . GLY A 1 389 ? 33.289 26.299 -8.714 1.00 46.91 389 GLY A O 1
ATOM 2889 N N . MET A 1 390 ? 31.143 25.692 -8.468 1.00 38.09 390 MET A N 1
ATOM 2890 C CA . MET A 1 390 ? 31.188 24.547 -9.389 1.00 38.09 390 MET A CA 1
ATOM 2891 C C . MET A 1 390 ? 30.545 24.921 -10.733 1.00 38.09 390 MET A C 1
ATOM 2893 O O . MET A 1 390 ? 29.318 25.064 -10.781 1.00 38.09 390 MET A O 1
ATOM 2897 N N . PRO A 1 391 ? 31.325 25.120 -11.811 1.00 47.59 391 PRO A N 1
ATOM 2898 C CA . PRO A 1 391 ? 30.781 25.263 -13.145 1.00 47.59 391 PRO A CA 1
ATOM 2899 C C . PRO A 1 391 ? 31.020 23.985 -13.976 1.00 47.59 391 PRO A C 1
ATOM 2901 O O . PRO A 1 391 ? 32.082 23.379 -13.922 1.00 47.59 391 PRO A O 1
ATOM 2904 N N . THR A 1 392 ? 30.010 23.643 -14.779 1.00 45.88 392 THR A N 1
ATOM 2905 C CA . THR A 1 392 ? 30.135 23.247 -16.195 1.00 45.88 392 THR A CA 1
ATOM 2906 C C . THR A 1 392 ? 31.104 22.115 -16.585 1.00 45.88 392 THR A C 1
ATOM 2908 O O . THR A 1 392 ? 32.312 22.314 -16.650 1.00 45.88 392 THR A O 1
ATOM 2911 N N . HIS A 1 393 ? 30.528 21.001 -17.051 1.00 42.72 393 HIS A N 1
ATOM 2912 C CA . HIS A 1 393 ? 31.013 20.222 -18.207 1.00 42.72 393 HIS A CA 1
ATOM 2913 C C . HIS A 1 393 ? 32.424 19.600 -18.171 1.00 42.72 393 HIS A C 1
ATOM 2915 O O . HIS A 1 393 ? 32.981 19.329 -19.229 1.00 42.72 393 HIS A O 1
ATOM 2921 N N . SER A 1 394 ? 33.044 19.338 -17.015 1.00 37.34 394 SER A N 1
ATOM 2922 C CA . SER A 1 394 ? 34.320 18.598 -17.019 1.00 37.34 394 SER A CA 1
ATOM 2923 C C . SER A 1 394 ? 34.412 17.561 -15.907 1.00 37.34 394 SER A C 1
ATOM 2925 O O . SER A 1 394 ? 34.689 17.858 -14.747 1.00 37.34 394 SER A O 1
ATOM 2927 N N . ALA A 1 395 ? 34.181 16.310 -16.299 1.00 42.09 395 ALA A N 1
ATOM 2928 C CA . ALA A 1 395 ? 34.038 15.127 -15.457 1.00 42.09 395 ALA A CA 1
ATOM 2929 C C . ALA A 1 395 ? 35.341 14.603 -14.813 1.00 42.09 395 ALA A C 1
ATOM 2931 O O . ALA A 1 395 ? 35.389 13.432 -14.439 1.00 42.09 395 ALA A O 1
ATOM 2932 N N . LYS A 1 396 ? 36.412 15.406 -14.691 1.00 39.59 396 LYS A N 1
ATOM 2933 C CA . LYS A 1 396 ? 37.712 14.882 -14.226 1.00 39.59 396 LYS A CA 1
ATOM 2934 C C . LYS A 1 396 ? 38.316 15.443 -12.941 1.00 39.59 396 LYS A C 1
ATOM 2936 O O . LYS A 1 396 ? 39.143 14.729 -12.399 1.00 39.59 396 LYS A O 1
ATOM 2941 N N . ASP A 1 397 ? 37.892 16.587 -12.390 1.00 37.84 397 ASP A N 1
ATOM 2942 C CA . ASP A 1 397 ? 38.578 17.133 -11.191 1.00 37.84 397 ASP A CA 1
ATOM 2943 C C . ASP A 1 397 ? 37.717 17.895 -10.160 1.00 37.84 397 ASP A C 1
ATOM 2945 O O . ASP A 1 397 ? 38.247 18.464 -9.205 1.00 37.84 397 ASP A O 1
ATOM 2949 N N . THR A 1 398 ? 36.387 17.890 -10.256 1.00 41.97 398 THR A N 1
ATOM 2950 C CA . THR A 1 398 ? 35.526 18.489 -9.219 1.00 41.97 398 THR A CA 1
ATOM 2951 C C . THR A 1 398 ? 34.669 17.421 -8.567 1.00 41.97 398 THR A C 1
ATOM 2953 O O . THR A 1 398 ? 33.779 16.863 -9.198 1.00 41.97 398 THR A O 1
ATOM 2956 N N . ALA A 1 399 ? 34.941 17.125 -7.294 1.00 46.97 399 ALA A N 1
ATOM 2957 C CA . ALA A 1 399 ? 34.094 16.270 -6.473 1.00 46.97 399 ALA A CA 1
ATOM 2958 C C . ALA A 1 399 ? 32.708 16.924 -6.323 1.00 46.97 399 ALA A C 1
ATOM 2960 O O . ALA A 1 399 ? 32.494 17.726 -5.410 1.00 46.97 399 ALA A O 1
ATOM 2961 N N . ASP A 1 400 ? 31.797 16.612 -7.250 1.00 58.56 400 ASP A N 1
ATOM 2962 C CA . ASP A 1 400 ? 30.383 16.965 -7.162 1.00 58.56 400 ASP A CA 1
ATOM 2963 C C . ASP A 1 400 ? 29.877 16.585 -5.769 1.00 58.56 400 ASP A C 1
ATOM 2965 O O . ASP A 1 400 ? 30.038 15.451 -5.310 1.00 58.56 400 ASP A O 1
ATOM 2969 N N . GLU A 1 401 ? 29.308 17.558 -5.060 1.00 69.25 401 GLU A N 1
ATOM 2970 C CA . GLU A 1 401 ? 28.766 17.319 -3.730 1.00 69.25 401 GLU A CA 1
ATOM 2971 C C . GLU A 1 401 ? 27.588 16.342 -3.840 1.00 69.25 401 GLU A C 1
ATOM 2973 O O . GLU A 1 401 ? 26.565 16.657 -4.455 1.00 69.25 401 GLU A O 1
ATOM 2978 N N . ASP A 1 402 ? 27.760 15.162 -3.240 1.00 76.25 402 ASP A N 1
ATOM 2979 C CA . ASP A 1 402 ? 26.750 14.105 -3.144 1.00 76.25 402 ASP A CA 1
ATOM 2980 C C . ASP A 1 402 ? 25.380 14.694 -2.727 1.00 76.25 402 ASP A C 1
ATOM 2982 O O . ASP A 1 402 ? 25.293 15.320 -1.655 1.00 76.25 402 ASP A O 1
ATOM 2986 N N . PRO A 1 403 ? 24.317 14.527 -3.550 1.00 77.62 403 PRO A N 1
ATOM 2987 C CA . PRO A 1 403 ? 23.004 15.099 -3.268 1.00 77.62 403 PRO A CA 1
ATOM 2988 C C . PRO A 1 403 ? 22.458 14.655 -1.905 1.00 77.62 403 PRO A C 1
ATOM 2990 O O . PRO A 1 403 ? 21.840 15.458 -1.197 1.00 77.62 403 PRO A O 1
ATOM 2993 N N . MET A 1 404 ? 22.782 13.435 -1.464 1.00 80.75 404 MET A N 1
ATOM 2994 C CA . MET A 1 404 ? 22.372 12.919 -0.162 1.00 80.75 404 MET A CA 1
ATOM 2995 C C . MET A 1 404 ? 22.975 13.739 0.985 1.00 80.75 404 MET A C 1
ATOM 2997 O O . MET A 1 404 ? 22.293 14.041 1.965 1.00 80.75 404 MET A O 1
ATOM 3001 N N . LYS A 1 405 ? 24.234 14.187 0.872 1.00 82.69 405 LYS A N 1
ATOM 3002 C CA . LYS A 1 405 ? 24.866 15.064 1.880 1.00 82.69 405 LYS A CA 1
ATOM 3003 C C . LYS A 1 405 ? 24.203 16.438 1.931 1.00 82.69 405 LYS A C 1
ATOM 3005 O O . LYS A 1 405 ? 24.095 17.026 3.010 1.00 82.69 405 LYS A O 1
ATOM 3010 N N . ILE A 1 406 ? 23.741 16.963 0.795 1.00 85.81 406 ILE A N 1
ATOM 3011 C CA . ILE A 1 406 ? 22.994 18.228 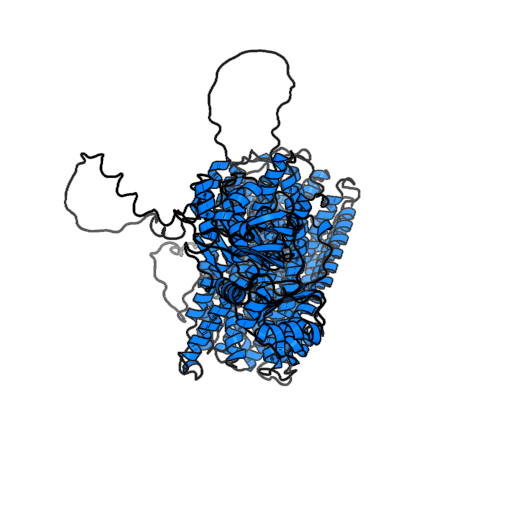0.743 1.00 85.81 406 ILE A CA 1
ATOM 3012 C C . ILE A 1 406 ? 21.671 18.079 1.501 1.00 85.81 406 ILE A C 1
ATOM 3014 O O . ILE A 1 406 ? 21.384 18.890 2.386 1.00 85.81 406 ILE A O 1
ATOM 3018 N N . MET A 1 407 ? 20.915 17.020 1.202 1.00 85.75 407 MET A N 1
ATOM 3019 C CA . MET A 1 407 ? 19.621 16.735 1.826 1.00 85.75 407 MET A CA 1
ATOM 3020 C C . MET A 1 407 ? 19.764 16.446 3.322 1.00 85.75 407 MET A C 1
ATOM 3022 O O . MET A 1 407 ? 19.035 17.034 4.114 1.00 85.75 407 MET A O 1
ATOM 3026 N N . LYS A 1 408 ? 20.767 15.656 3.735 1.00 84.25 408 LYS A N 1
ATOM 3027 C CA . LYS A 1 408 ? 21.064 15.373 5.150 1.00 84.25 408 LYS A CA 1
ATOM 3028 C C . LYS A 1 408 ? 21.369 16.640 5.947 1.00 84.25 408 LYS A C 1
ATOM 3030 O O . LYS A 1 408 ? 20.818 16.809 7.026 1.00 84.25 408 LYS A O 1
ATOM 3035 N N . ARG A 1 409 ? 22.184 17.566 5.421 1.00 86.75 409 ARG A N 1
ATOM 3036 C CA . ARG A 1 409 ? 22.467 18.845 6.109 1.00 86.75 409 ARG A CA 1
ATOM 3037 C C . ARG A 1 409 ? 21.203 19.671 6.328 1.00 86.75 409 ARG A C 1
ATOM 3039 O O . ARG A 1 409 ? 21.005 20.193 7.421 1.00 86.75 409 ARG A O 1
ATOM 3046 N N . ALA A 1 410 ? 20.364 19.795 5.300 1.00 88.69 410 ALA A N 1
ATOM 3047 C CA . ALA A 1 410 ? 19.103 20.519 5.417 1.00 88.69 410 ALA A CA 1
ATOM 3048 C C . ALA A 1 410 ? 18.144 19.815 6.389 1.00 88.69 410 ALA A C 1
ATOM 3050 O O . ALA A 1 410 ? 17.595 20.474 7.268 1.00 88.69 410 ALA A O 1
ATOM 3051 N N . TYR A 1 411 ? 18.037 18.485 6.308 1.00 88.31 411 TYR A N 1
ATOM 3052 C CA . TYR A 1 411 ? 17.236 17.675 7.222 1.00 88.31 411 TYR A CA 1
ATOM 3053 C C . TYR A 1 411 ? 17.696 17.815 8.676 1.00 88.31 411 TYR A C 1
ATOM 3055 O O . TYR A 1 411 ? 16.863 18.001 9.551 1.00 88.31 411 TYR A O 1
ATOM 3063 N N . SER A 1 412 ? 19.005 17.815 8.956 1.00 87.44 412 SER A N 1
ATOM 3064 C CA . SER A 1 412 ? 19.525 18.024 10.315 1.00 87.44 412 SER A CA 1
ATOM 3065 C C . SER A 1 412 ? 19.137 19.389 10.886 1.00 87.44 412 SER A C 1
ATOM 3067 O O . SER A 1 412 ? 18.811 19.484 12.067 1.00 87.44 412 SER A O 1
ATOM 3069 N N . VAL A 1 413 ? 19.142 20.445 10.063 1.00 89.50 413 VAL A N 1
ATOM 3070 C CA . VAL A 1 413 ? 18.679 21.775 10.493 1.00 89.50 413 VAL A CA 1
ATOM 3071 C C . VAL A 1 413 ? 17.169 21.776 10.725 1.00 89.50 413 VAL A C 1
ATOM 3073 O O . VAL A 1 413 ? 16.718 22.309 11.735 1.00 89.50 413 VAL A O 1
ATOM 3076 N N . THR A 1 414 ? 16.390 21.151 9.838 1.00 90.88 414 THR A N 1
ATOM 3077 C CA . THR A 1 414 ? 14.940 20.990 10.017 1.00 90.88 414 THR A CA 1
ATOM 3078 C C . THR A 1 414 ? 14.614 20.221 11.289 1.00 90.88 414 THR A C 1
ATOM 3080 O O . THR A 1 414 ? 13.797 20.695 12.068 1.00 90.88 414 THR A O 1
ATOM 3083 N N . LEU A 1 415 ? 15.293 19.103 11.549 1.00 90.69 415 LEU A N 1
ATOM 3084 C CA . LEU A 1 415 ? 15.120 18.296 12.753 1.00 90.69 415 LEU A CA 1
ATOM 3085 C C . LEU A 1 415 ? 15.485 19.091 14.010 1.00 90.69 415 LEU A C 1
ATOM 3087 O O . LEU A 1 415 ? 14.738 19.077 14.978 1.00 90.69 415 LEU A O 1
ATOM 3091 N N . PHE A 1 416 ? 16.585 19.849 13.990 1.00 91.88 416 PHE A N 1
ATOM 3092 C CA . PHE A 1 416 ? 16.951 20.721 15.107 1.00 91.88 416 PHE A CA 1
ATOM 3093 C C . PHE A 1 416 ? 15.876 21.783 15.388 1.00 91.88 416 PHE A C 1
ATOM 3095 O O . PHE A 1 416 ? 15.470 21.967 16.536 1.00 91.88 416 PHE A O 1
ATOM 3102 N N . LEU A 1 417 ? 15.382 22.462 14.347 1.00 91.81 417 LEU A N 1
ATOM 3103 C CA . LEU A 1 417 ? 14.307 23.447 14.478 1.00 91.81 417 LEU A CA 1
ATOM 3104 C C . LEU A 1 417 ? 12.992 22.808 14.939 1.00 91.81 417 LEU A C 1
ATOM 3106 O O . LEU A 1 417 ? 12.307 23.396 15.776 1.00 91.81 417 LEU A O 1
ATOM 3110 N N . ALA A 1 418 ? 12.666 21.613 14.443 1.00 92.62 418 ALA A N 1
ATOM 3111 C CA . ALA A 1 418 ? 11.509 20.836 14.870 1.00 92.62 418 ALA A CA 1
ATOM 3112 C C . ALA A 1 418 ? 11.610 20.481 16.358 1.00 92.62 418 ALA A C 1
ATOM 3114 O O . ALA A 1 418 ? 10.657 20.719 17.088 1.00 92.62 418 ALA A O 1
ATOM 3115 N N . THR A 1 419 ? 12.769 20.031 16.850 1.00 94.12 419 THR A N 1
ATOM 3116 C CA . THR A 1 419 ? 12.988 19.742 18.279 1.00 94.12 419 THR A CA 1
ATOM 3117 C C . THR A 1 419 ? 12.760 20.971 19.158 1.00 94.12 419 THR A C 1
ATOM 3119 O O . THR A 1 419 ? 12.074 20.887 20.178 1.00 94.12 419 THR A O 1
ATOM 3122 N N . ILE A 1 420 ? 13.299 22.133 18.768 1.00 93.94 420 ILE A N 1
ATOM 3123 C CA . ILE A 1 420 ? 13.106 23.384 19.518 1.00 93.94 420 ILE A CA 1
ATOM 3124 C C . ILE A 1 420 ? 11.642 23.834 19.471 1.00 93.94 420 ILE A C 1
ATOM 3126 O O . ILE A 1 420 ? 11.080 24.204 20.502 1.00 93.94 420 ILE A O 1
ATOM 3130 N N . GLY A 1 421 ? 11.009 23.787 18.299 1.00 92.44 421 GLY A N 1
ATOM 3131 C CA . GLY A 1 421 ? 9.597 24.128 18.155 1.00 92.44 421 GLY A CA 1
ATOM 3132 C C . GLY A 1 421 ? 8.698 23.198 18.974 1.00 92.44 421 GLY A C 1
ATOM 3133 O O . GLY A 1 421 ? 7.816 23.672 19.685 1.00 92.44 421 GLY A O 1
ATOM 3134 N N . PHE A 1 422 ? 8.978 21.895 18.968 1.00 94.56 422 PHE A N 1
ATOM 3135 C CA . PHE A 1 422 ? 8.226 20.888 19.710 1.00 94.56 422 PHE A CA 1
ATOM 3136 C C . PHE A 1 422 ? 8.356 21.096 21.221 1.00 94.56 422 PHE A C 1
ATOM 3138 O O . PHE A 1 422 ? 7.355 21.049 21.930 1.00 94.56 422 PHE A O 1
ATOM 3145 N N . LEU A 1 423 ? 9.555 21.432 21.718 1.00 94.75 423 LEU A N 1
ATOM 3146 C CA . LEU A 1 423 ? 9.775 21.820 23.118 1.00 94.75 423 LEU A CA 1
ATOM 3147 C C . LEU A 1 423 ? 8.886 23.004 23.527 1.00 94.75 423 LEU A C 1
ATOM 3149 O O . LEU A 1 423 ? 8.240 22.969 24.577 1.00 94.75 423 LEU A O 1
ATOM 3153 N N . VAL A 1 424 ? 8.839 24.046 22.690 1.00 93.69 424 VAL A N 1
ATOM 3154 C CA . VAL A 1 424 ? 8.007 25.235 22.927 1.00 93.69 424 VAL A CA 1
ATOM 3155 C C . VAL A 1 424 ? 6.521 24.874 22.903 1.00 93.69 424 VAL A C 1
ATOM 3157 O O . VAL A 1 424 ? 5.779 25.298 23.791 1.00 93.69 424 VAL A O 1
ATOM 3160 N N . LEU A 1 425 ? 6.084 24.051 21.946 1.00 93.00 425 LEU A N 1
ATOM 3161 C CA . LEU A 1 425 ? 4.696 23.602 21.853 1.00 93.00 425 LEU A CA 1
ATOM 3162 C C . LEU A 1 425 ? 4.286 22.748 23.054 1.00 93.00 425 LEU A C 1
ATOM 3164 O O . LEU A 1 425 ? 3.239 23.020 23.637 1.00 93.00 425 LEU A O 1
ATOM 3168 N N . CYS A 1 426 ? 5.111 21.792 23.495 1.00 92.38 426 CYS A N 1
ATOM 3169 C CA . CYS A 1 426 ? 4.854 21.036 24.722 1.00 92.38 426 CYS A CA 1
ATOM 3170 C C . CYS A 1 426 ? 4.709 21.982 25.919 1.00 92.38 426 CYS A C 1
ATOM 3172 O O . CYS A 1 426 ? 3.775 21.850 26.710 1.00 92.38 426 CYS A O 1
ATOM 3174 N N . ARG A 1 427 ? 5.588 22.987 26.030 1.00 90.75 427 ARG A N 1
ATOM 3175 C CA . ARG A 1 427 ? 5.543 23.973 27.115 1.00 90.75 427 ARG A CA 1
ATOM 3176 C C . ARG A 1 427 ? 4.313 24.886 27.070 1.00 90.75 427 ARG A C 1
ATOM 3178 O O . ARG A 1 427 ? 3.952 25.422 28.120 1.00 90.75 427 ARG A O 1
ATOM 3185 N N . TRP A 1 428 ? 3.692 25.099 25.912 1.00 88.25 428 TRP A N 1
ATOM 3186 C CA . TRP A 1 428 ? 2.496 25.939 25.769 1.00 88.25 428 TRP A CA 1
ATOM 3187 C C . TRP A 1 428 ? 1.184 25.160 25.840 1.00 88.25 428 TRP A C 1
ATOM 3189 O O . TRP A 1 428 ? 0.279 25.591 26.548 1.00 88.25 428 TRP A O 1
ATOM 3199 N N . PHE A 1 429 ? 1.077 24.033 25.141 1.00 88.38 429 PHE A N 1
ATOM 3200 C CA . PHE A 1 429 ? -0.166 23.265 25.022 1.00 88.38 429 PHE A CA 1
ATOM 3201 C C . PHE A 1 429 ? -0.322 22.206 26.117 1.00 88.38 429 PHE A C 1
ATOM 3203 O O . PHE A 1 429 ? -1.438 21.961 26.561 1.00 88.38 429 PHE A O 1
ATOM 3210 N N . LEU A 1 430 ? 0.779 21.603 26.581 1.00 87.69 430 LEU A N 1
ATOM 3211 C CA . LEU A 1 430 ? 0.766 20.485 27.539 1.00 87.69 430 LEU A CA 1
ATOM 3212 C C . LEU A 1 430 ? 1.235 20.907 28.940 1.00 87.69 430 LEU A C 1
ATOM 3214 O O . LEU A 1 430 ? 1.708 20.093 29.739 1.00 87.69 430 LEU A O 1
ATOM 3218 N N . TRP A 1 431 ? 1.144 22.201 29.247 1.00 85.62 431 TRP A N 1
ATOM 3219 C CA . TRP A 1 431 ? 1.496 22.712 30.563 1.00 85.62 431 TRP A CA 1
ATOM 3220 C C . TRP A 1 431 ? 0.339 22.541 31.542 1.00 85.62 431 TRP A C 1
ATOM 3222 O O . TRP A 1 431 ? -0.725 23.138 31.389 1.00 85.62 431 TRP A O 1
ATOM 3232 N N . VAL A 1 432 ? 0.592 21.760 32.588 1.00 81.69 432 VAL A N 1
ATOM 3233 C CA . VAL A 1 432 ? -0.329 21.559 33.704 1.00 81.69 432 VAL A CA 1
ATOM 3234 C C . VAL A 1 432 ? 0.274 22.227 34.947 1.00 81.69 432 VAL A C 1
ATOM 3236 O O . VAL A 1 432 ? 1.426 21.924 35.286 1.00 81.69 432 VAL A O 1
ATOM 3239 N N . PRO A 1 433 ? -0.454 23.135 35.631 1.00 79.75 433 PRO A N 1
ATOM 3240 C CA . PRO A 1 433 ? 0.042 23.807 36.829 1.00 79.75 433 PRO A CA 1
ATOM 3241 C C . PRO A 1 433 ? 0.586 22.822 37.871 1.00 79.75 433 PRO A C 1
ATOM 3243 O O . PRO A 1 433 ? 0.012 21.758 38.082 1.00 79.75 433 PRO A O 1
ATOM 3246 N N . ASN A 1 434 ? 1.678 23.194 38.546 1.00 76.25 434 ASN A N 1
ATOM 3247 C CA . ASN A 1 434 ? 2.313 22.417 39.622 1.00 76.25 434 ASN A CA 1
ATOM 3248 C C . ASN A 1 434 ? 2.851 21.026 39.223 1.00 76.25 434 ASN A C 1
ATOM 3250 O O . ASN A 1 434 ? 3.132 20.213 40.099 1.00 76.25 434 ASN A O 1
ATOM 3254 N N . THR A 1 435 ? 3.056 20.761 37.928 1.00 80.81 435 THR A N 1
ATOM 3255 C CA . THR A 1 435 ? 3.691 19.521 37.447 1.00 80.81 435 THR A CA 1
ATOM 3256 C C . THR A 1 435 ? 4.741 19.770 36.367 1.00 80.81 435 THR A C 1
ATOM 3258 O O . THR A 1 435 ? 4.755 20.811 35.708 1.00 80.81 435 THR A O 1
ATOM 3261 N N . ASN A 1 436 ? 5.582 18.761 36.129 1.00 85.31 436 ASN A N 1
ATOM 3262 C CA . ASN A 1 436 ? 6.517 18.716 35.002 1.00 85.31 436 ASN A CA 1
ATOM 3263 C C . ASN A 1 436 ? 5.954 17.943 33.790 1.00 85.31 436 ASN A C 1
ATOM 3265 O O . ASN A 1 436 ? 6.729 17.430 32.986 1.00 85.31 436 ASN A O 1
ATOM 3269 N N . SER A 1 437 ? 4.622 17.881 33.635 1.00 85.38 437 SER A N 1
ATOM 3270 C CA . SER A 1 437 ? 3.941 17.126 32.563 1.00 85.38 437 SER A CA 1
ATOM 3271 C C . SER A 1 437 ? 4.516 17.420 31.172 1.00 85.38 437 SER A C 1
ATOM 3273 O O . SER A 1 437 ? 4.891 16.512 30.435 1.00 85.38 437 SER A O 1
ATOM 3275 N N . TRP A 1 438 ? 4.668 18.705 30.837 1.00 89.62 438 TRP A N 1
ATOM 3276 C CA . TRP A 1 438 ? 5.166 19.155 29.534 1.00 89.62 438 TRP A CA 1
ATOM 3277 C C . TRP A 1 438 ? 6.577 18.640 29.201 1.00 89.62 438 TRP A C 1
ATOM 3279 O O . TRP A 1 438 ? 6.871 18.391 28.035 1.00 89.62 438 TRP A O 1
ATOM 3289 N N . ALA A 1 439 ? 7.449 18.477 30.203 1.00 92.81 439 ALA A N 1
ATOM 3290 C CA . ALA A 1 439 ? 8.823 18.019 30.005 1.00 92.81 439 ALA A CA 1
ATOM 3291 C C . ALA A 1 439 ? 8.875 16.508 29.741 1.00 92.81 439 ALA A C 1
ATOM 3293 O O . ALA A 1 439 ? 9.640 16.057 28.890 1.00 92.81 439 ALA A O 1
ATOM 3294 N N . TRP A 1 440 ? 8.022 15.734 30.419 1.00 93.25 440 TRP A N 1
ATOM 3295 C CA . TRP A 1 440 ? 7.861 14.305 30.152 1.00 93.25 440 TRP A CA 1
ATOM 3296 C C . TRP A 1 440 ? 7.279 14.052 28.762 1.00 93.25 440 TRP A C 1
ATOM 3298 O O . TRP A 1 440 ? 7.838 13.250 28.017 1.00 93.25 440 TRP A O 1
ATOM 3308 N N . PHE A 1 441 ? 6.243 14.799 28.363 1.00 93.31 441 PHE A N 1
ATOM 3309 C CA . PHE A 1 441 ? 5.694 14.716 27.006 1.00 93.31 441 PHE A CA 1
ATOM 3310 C C . PHE A 1 441 ? 6.696 15.167 25.937 1.00 93.31 441 PHE A C 1
ATOM 3312 O O . PHE A 1 441 ? 6.804 14.521 24.897 1.00 93.31 441 PHE A O 1
ATOM 3319 N N . PHE A 1 442 ? 7.495 16.208 26.197 1.00 95.56 442 PHE A N 1
ATOM 3320 C CA . PHE A 1 442 ? 8.619 16.545 25.320 1.00 95.56 442 PHE A CA 1
ATOM 3321 C C . PHE A 1 442 ? 9.594 15.369 25.187 1.00 95.56 442 PHE A C 1
ATOM 3323 O O . PHE A 1 442 ? 10.016 15.048 24.080 1.00 95.56 442 PHE A O 1
ATOM 3330 N N . GLY A 1 443 ? 9.906 14.691 26.293 1.00 95.94 443 GLY A N 1
ATOM 3331 C CA . GLY A 1 443 ? 10.708 13.474 26.279 1.00 95.94 443 GLY A CA 1
ATOM 3332 C C . GLY A 1 443 ? 10.100 12.365 25.407 1.00 95.94 443 GLY A C 1
ATOM 3333 O O . GLY A 1 443 ? 10.831 11.754 24.631 1.00 95.94 443 GLY A O 1
ATOM 3334 N N . CYS A 1 444 ? 8.779 12.152 25.453 1.00 95.12 444 CYS A N 1
ATOM 3335 C CA . CYS A 1 444 ? 8.091 11.222 24.549 1.00 95.12 444 CYS A CA 1
ATOM 3336 C C . CYS A 1 444 ? 8.282 11.617 23.077 1.00 95.12 444 CYS A C 1
ATOM 3338 O O . CYS A 1 444 ? 8.657 10.784 22.254 1.00 95.12 444 CYS A O 1
ATOM 3340 N N . GLY A 1 445 ? 8.089 12.897 22.747 1.00 95.00 445 GLY A N 1
ATOM 3341 C CA . GLY A 1 445 ? 8.315 13.413 21.394 1.00 95.00 445 GLY A CA 1
ATOM 3342 C C . GLY A 1 445 ? 9.767 13.266 20.936 1.00 95.00 445 GLY A C 1
ATOM 3343 O O . GLY A 1 445 ? 10.019 12.859 19.804 1.00 95.00 445 GLY A O 1
ATOM 3344 N N . ALA A 1 446 ? 10.730 13.511 21.825 1.00 95.44 446 ALA A N 1
ATOM 3345 C CA . ALA A 1 446 ? 12.153 13.334 21.547 1.00 95.44 446 ALA A CA 1
ATOM 3346 C C . ALA A 1 446 ? 12.511 11.864 21.270 1.00 95.44 446 ALA A C 1
ATOM 3348 O O . ALA A 1 446 ? 13.295 11.593 20.361 1.00 95.44 446 ALA A O 1
ATOM 3349 N N . VAL A 1 447 ? 11.903 10.912 21.990 1.00 95.50 447 VAL A N 1
ATOM 3350 C CA . VAL A 1 447 ? 12.011 9.475 21.682 1.00 95.50 447 VAL A CA 1
ATOM 3351 C C . VAL A 1 447 ? 11.474 9.183 20.278 1.00 95.50 447 VAL A C 1
ATOM 3353 O O . VAL A 1 447 ? 12.125 8.475 19.515 1.00 95.50 447 VAL A O 1
ATOM 3356 N N . GLY A 1 448 ? 10.334 9.767 19.906 1.00 93.38 448 GLY A N 1
ATOM 3357 C CA . GLY A 1 448 ? 9.772 9.672 18.557 1.00 93.38 448 GLY A CA 1
ATOM 3358 C C . GLY A 1 448 ? 10.692 10.211 17.459 1.00 93.38 448 GLY A C 1
ATOM 3359 O O . GLY A 1 448 ? 10.920 9.551 16.446 1.00 93.38 448 GLY A O 1
ATOM 3360 N N . MET A 1 449 ? 11.285 11.388 17.674 1.00 92.38 449 MET A N 1
ATOM 3361 C CA . MET A 1 449 ? 12.269 11.982 16.759 1.00 92.38 449 MET A CA 1
ATOM 3362 C C . MET A 1 449 ? 13.537 11.126 16.646 1.00 92.38 449 MET A C 1
ATOM 3364 O O . MET A 1 449 ? 14.069 10.940 15.551 1.00 92.38 449 MET A O 1
ATOM 3368 N N . ALA A 1 450 ? 14.015 10.570 17.763 1.00 92.50 450 ALA A N 1
ATOM 3369 C CA . ALA A 1 450 ? 15.141 9.643 17.765 1.00 92.50 450 ALA A CA 1
ATOM 3370 C C . ALA A 1 450 ? 14.803 8.355 17.000 1.00 92.50 450 ALA A C 1
ATOM 3372 O O . ALA A 1 450 ? 15.619 7.888 16.209 1.00 92.50 450 ALA A O 1
ATOM 3373 N N . CYS A 1 451 ? 13.589 7.823 17.176 1.00 90.75 451 CYS A N 1
ATOM 3374 C CA . CYS A 1 451 ? 13.077 6.683 16.419 1.00 90.75 451 CYS A CA 1
ATOM 3375 C C . CYS A 1 451 ? 13.062 6.985 14.912 1.00 90.75 451 CYS A C 1
ATOM 3377 O O . CYS A 1 451 ? 13.644 6.221 14.147 1.00 90.75 451 CYS A O 1
ATOM 3379 N N . SER A 1 452 ? 12.529 8.141 14.492 1.00 86.81 452 SER A N 1
ATOM 3380 C CA . SER A 1 452 ? 12.582 8.611 13.094 1.00 86.81 452 SER A CA 1
ATOM 3381 C C . SER A 1 452 ? 14.003 8.573 12.524 1.00 86.81 452 SER A C 1
ATOM 3383 O O . SER A 1 452 ? 14.262 7.978 11.477 1.00 86.81 452 SER A O 1
ATOM 3385 N N . TYR A 1 453 ? 14.955 9.162 13.250 1.00 86.38 453 TYR A N 1
ATOM 3386 C CA . TYR A 1 453 ? 16.349 9.221 12.824 1.00 86.38 453 TYR A CA 1
ATOM 3387 C C . TYR A 1 453 ? 16.999 7.830 12.729 1.00 86.38 453 TYR A C 1
ATOM 3389 O O . TYR A 1 453 ? 17.702 7.539 11.758 1.00 86.38 453 TYR A O 1
ATOM 3397 N N . LEU A 1 454 ? 16.736 6.949 13.699 1.00 90.38 454 LEU A N 1
ATOM 3398 C CA . LEU A 1 454 ? 17.222 5.569 13.684 1.00 90.38 454 LEU A CA 1
ATOM 3399 C C . LEU A 1 454 ? 16.636 4.772 12.516 1.00 90.38 454 LEU A C 1
ATOM 3401 O O . LEU A 1 454 ? 17.375 4.029 11.878 1.00 90.38 454 LEU A O 1
ATOM 3405 N N . PHE A 1 455 ? 15.356 4.955 12.189 1.00 87.31 455 PHE A N 1
ATOM 3406 C CA . PHE A 1 455 ? 14.718 4.307 11.040 1.00 87.31 455 PHE A CA 1
ATOM 3407 C C . PHE A 1 455 ? 15.416 4.644 9.724 1.00 87.31 455 PHE A C 1
ATOM 3409 O O . PHE A 1 455 ? 15.674 3.744 8.925 1.00 87.31 455 PHE A O 1
ATOM 3416 N N . VAL A 1 456 ? 15.775 5.914 9.524 1.00 82.50 456 VAL A N 1
ATOM 3417 C CA . VAL A 1 456 ? 16.533 6.351 8.343 1.00 82.50 456 VAL A CA 1
ATOM 3418 C C . VAL A 1 456 ? 17.895 5.654 8.283 1.00 82.50 456 VAL A C 1
ATOM 3420 O O . VAL A 1 456 ? 18.262 5.121 7.242 1.00 82.50 456 VAL A O 1
ATOM 3423 N N . ILE A 1 457 ? 18.632 5.593 9.398 1.00 86.69 457 ILE A N 1
ATOM 3424 C CA . ILE A 1 457 ? 19.950 4.933 9.439 1.00 86.69 457 ILE A CA 1
ATOM 3425 C C . ILE A 1 457 ? 19.834 3.428 9.189 1.00 86.69 457 ILE A C 1
ATOM 3427 O O . ILE A 1 457 ? 20.611 2.871 8.416 1.00 86.69 457 ILE A O 1
ATOM 3431 N N . ILE A 1 458 ? 18.882 2.764 9.847 1.00 90.81 458 ILE A N 1
ATOM 3432 C CA . ILE A 1 458 ? 18.683 1.317 9.728 1.00 90.81 458 ILE A CA 1
ATOM 3433 C C . ILE A 1 458 ? 18.289 0.965 8.293 1.00 90.81 458 ILE A C 1
ATOM 3435 O O . ILE A 1 458 ? 18.885 0.069 7.703 1.00 90.81 458 ILE A O 1
ATOM 3439 N N . THR A 1 459 ? 17.336 1.694 7.709 1.00 88.12 459 THR A N 1
ATOM 3440 C CA . THR A 1 459 ? 16.908 1.477 6.319 1.00 88.12 459 THR A CA 1
ATOM 3441 C C . THR A 1 459 ? 18.077 1.686 5.363 1.00 88.12 459 THR A C 1
ATOM 3443 O O . THR A 1 459 ? 18.330 0.833 4.512 1.00 88.12 459 THR A O 1
ATOM 3446 N N . GLN A 1 460 ? 18.864 2.749 5.558 1.00 85.19 460 GLN A N 1
ATOM 3447 C CA . GLN A 1 460 ? 20.064 3.005 4.762 1.00 85.19 460 GLN A CA 1
ATOM 3448 C C . GLN A 1 460 ? 21.089 1.862 4.884 1.00 85.19 460 GLN A C 1
ATOM 3450 O O . GLN A 1 460 ? 21.646 1.439 3.880 1.00 85.19 460 GLN A O 1
ATOM 3455 N N . TYR A 1 461 ? 21.316 1.304 6.075 1.00 90.44 461 TYR A N 1
ATOM 3456 C CA . TYR A 1 461 ? 22.258 0.192 6.262 1.00 90.44 461 TYR A CA 1
ATOM 3457 C C . TYR A 1 461 ? 21.897 -1.059 5.440 1.00 90.44 461 TYR A C 1
ATOM 3459 O O . TYR A 1 461 ? 22.786 -1.764 4.956 1.00 90.44 461 TYR A O 1
ATOM 3467 N N . TYR A 1 462 ? 20.600 -1.335 5.276 1.00 91.56 462 TYR A N 1
ATOM 3468 C CA . TYR A 1 462 ? 20.111 -2.498 4.531 1.00 91.56 462 TYR A CA 1
ATOM 3469 C C . TYR A 1 462 ? 19.909 -2.246 3.037 1.00 91.56 462 TYR A C 1
ATOM 3471 O O . TYR A 1 462 ? 19.933 -3.204 2.269 1.00 91.56 462 TYR A O 1
ATOM 3479 N N . THR A 1 463 ? 19.723 -0.991 2.624 1.00 87.38 463 THR A N 1
ATOM 3480 C CA . THR A 1 463 ? 19.354 -0.654 1.241 1.00 87.38 463 THR A CA 1
ATOM 3481 C C . THR A 1 463 ? 20.428 0.109 0.481 1.00 87.38 463 THR A C 1
ATOM 3483 O O . THR A 1 463 ? 20.436 0.034 -0.734 1.00 87.38 463 THR A O 1
ATOM 3486 N N . ASP A 1 464 ? 21.365 0.797 1.127 1.00 84.94 464 ASP A N 1
ATOM 3487 C CA . ASP A 1 464 ? 22.388 1.598 0.445 1.00 84.94 464 ASP A CA 1
ATOM 3488 C C . ASP A 1 464 ? 23.586 0.740 -0.009 1.00 84.94 464 ASP A C 1
ATOM 3490 O O . ASP A 1 464 ? 24.128 -0.068 0.756 1.00 84.94 464 ASP A O 1
ATOM 3494 N N . TYR A 1 465 ? 24.036 0.950 -1.249 1.00 80.50 465 TYR A N 1
ATOM 3495 C CA . TYR A 1 465 ? 25.164 0.245 -1.864 1.00 80.50 465 TYR A CA 1
ATOM 3496 C C . TYR A 1 465 ? 26.517 0.502 -1.174 1.00 80.50 465 TYR A C 1
ATOM 3498 O O . TYR A 1 465 ? 27.492 -0.230 -1.394 1.00 80.50 465 TYR A O 1
ATOM 3506 N N . GLU A 1 466 ? 26.621 1.529 -0.327 1.00 83.00 466 GLU A N 1
ATOM 3507 C CA . GLU A 1 466 ? 27.814 1.759 0.491 1.00 83.00 466 GLU A CA 1
ATOM 3508 C C . GLU A 1 466 ? 28.025 0.673 1.561 1.00 83.00 466 GLU A C 1
ATOM 3510 O O . GLU A 1 466 ? 29.155 0.465 2.013 1.00 83.00 466 GLU A O 1
ATOM 3515 N N . HIS A 1 467 ? 26.975 -0.067 1.927 1.00 88.94 467 HIS A N 1
ATOM 3516 C CA . HIS A 1 467 ? 27.011 -1.050 3.005 1.00 88.94 467 HIS A CA 1
ATOM 3517 C C . HIS A 1 467 ? 27.202 -2.488 2.512 1.00 88.94 467 HIS A C 1
ATOM 3519 O O . HIS A 1 467 ? 26.831 -2.878 1.404 1.00 88.94 467 HIS A O 1
ATOM 3525 N N . ASN A 1 468 ? 27.756 -3.328 3.392 1.00 92.19 468 ASN A N 1
ATOM 3526 C CA . ASN A 1 468 ? 28.072 -4.724 3.075 1.00 92.19 468 ASN A CA 1
ATOM 3527 C C . ASN A 1 468 ? 26.836 -5.572 2.733 1.00 92.19 468 ASN A C 1
ATOM 3529 O O . ASN A 1 468 ? 26.969 -6.539 1.989 1.00 92.19 468 ASN A O 1
ATOM 3533 N N . LYS A 1 469 ? 25.646 -5.223 3.244 1.00 94.25 469 LYS A N 1
ATOM 3534 C CA . LYS A 1 469 ? 24.407 -5.975 2.993 1.00 94.25 469 LYS A CA 1
ATOM 3535 C C . LYS A 1 469 ? 24.033 -5.956 1.511 1.00 94.25 469 LYS A C 1
ATOM 3537 O O . LYS A 1 469 ? 23.918 -7.016 0.906 1.00 94.25 469 LYS A O 1
ATOM 3542 N N . VAL A 1 470 ? 23.994 -4.785 0.887 1.00 92.88 470 VAL A N 1
ATOM 3543 C CA . VAL A 1 470 ? 23.712 -4.662 -0.553 1.00 92.88 470 VAL A CA 1
ATOM 3544 C C . VAL A 1 470 ? 24.852 -5.228 -1.395 1.00 92.88 470 VAL A C 1
ATOM 3546 O O . VAL A 1 470 ? 24.622 -5.966 -2.351 1.00 92.88 470 VAL A O 1
ATOM 3549 N N . ARG A 1 471 ? 26.105 -4.976 -0.994 1.00 93.94 471 ARG A N 1
ATOM 3550 C CA . ARG A 1 471 ? 27.280 -5.533 -1.686 1.00 93.94 471 ARG A CA 1
ATOM 3551 C C . ARG A 1 471 ? 27.298 -7.059 -1.681 1.00 93.94 471 ARG A C 1
ATOM 3553 O O . ARG A 1 471 ? 27.746 -7.651 -2.657 1.00 93.94 471 ARG A O 1
ATOM 3560 N N . SER A 1 472 ? 26.785 -7.706 -0.632 1.00 95.88 472 SER A N 1
ATOM 3561 C CA . SER A 1 472 ? 26.652 -9.168 -0.617 1.00 95.88 472 SER A CA 1
ATOM 3562 C C . SER A 1 472 ? 25.635 -9.689 -1.637 1.00 95.88 472 SER A C 1
ATOM 3564 O O . SER A 1 472 ? 25.873 -10.742 -2.221 1.00 95.88 472 SER A O 1
ATOM 3566 N N . ILE A 1 473 ? 24.565 -8.938 -1.927 1.00 96.38 473 ILE A N 1
ATOM 3567 C CA . ILE A 1 473 ? 23.590 -9.279 -2.977 1.00 96.38 473 ILE A CA 1
ATOM 3568 C C . ILE A 1 473 ? 24.229 -9.094 -4.360 1.00 96.38 473 ILE A C 1
ATOM 3570 O O . ILE A 1 473 ? 24.157 -9.982 -5.212 1.00 96.38 473 ILE A O 1
ATOM 3574 N N . ALA A 1 474 ? 24.938 -7.981 -4.572 1.00 94.94 474 ALA A N 1
ATOM 3575 C CA . ALA A 1 474 ? 25.687 -7.747 -5.806 1.00 94.94 474 ALA A CA 1
ATOM 3576 C C . ALA A 1 474 ? 26.733 -8.851 -6.052 1.00 94.94 474 ALA A C 1
ATOM 3578 O O . ALA A 1 474 ? 26.795 -9.409 -7.146 1.00 94.94 474 ALA A O 1
ATOM 3579 N N . PHE A 1 475 ? 27.477 -9.252 -5.016 1.00 95.88 475 PHE A N 1
ATOM 3580 C CA . PHE A 1 475 ? 28.418 -10.369 -5.090 1.00 95.88 475 PHE A CA 1
ATOM 3581 C C . PHE A 1 475 ? 27.720 -11.705 -5.385 1.00 95.88 475 PHE A C 1
ATOM 3583 O O . PHE A 1 475 ? 28.189 -12.460 -6.238 1.00 95.88 475 PHE A O 1
ATOM 3590 N N . ALA A 1 476 ? 26.581 -11.993 -4.746 1.00 96.50 476 ALA A N 1
ATOM 3591 C CA . ALA A 1 476 ? 25.806 -13.208 -5.008 1.00 96.50 476 ALA A CA 1
ATOM 3592 C C . ALA A 1 476 ? 25.374 -13.312 -6.482 1.00 96.50 476 ALA A C 1
ATOM 3594 O O . ALA A 1 476 ? 25.385 -14.406 -7.044 1.00 96.50 476 ALA A O 1
ATOM 3595 N N . SER A 1 477 ? 25.128 -12.176 -7.141 1.00 96.38 477 SER A N 1
ATOM 3596 C CA . SER A 1 477 ? 24.787 -12.105 -8.572 1.00 96.38 477 SER A CA 1
ATOM 3597 C C . SER A 1 477 ? 25.846 -12.730 -9.487 1.00 96.38 477 SER A C 1
ATOM 3599 O O . SER A 1 477 ? 25.509 -13.200 -10.569 1.00 96.38 477 SER A O 1
ATOM 3601 N N . THR A 1 478 ? 27.110 -12.829 -9.051 1.00 95.88 478 THR A N 1
ATOM 3602 C CA . THR A 1 478 ? 28.170 -13.521 -9.815 1.00 95.88 478 THR A CA 1
ATOM 3603 C C . THR A 1 478 ? 27.928 -15.022 -9.991 1.00 95.88 478 THR A C 1
ATOM 3605 O O . THR A 1 478 ? 28.496 -15.636 -10.890 1.00 95.88 478 THR A O 1
ATOM 3608 N N . THR A 1 479 ? 27.070 -15.610 -9.154 1.00 94.06 479 THR A N 1
ATOM 3609 C CA . THR A 1 479 ? 26.701 -17.034 -9.198 1.00 94.06 479 THR A CA 1
ATOM 3610 C C . THR A 1 479 ? 25.316 -17.277 -9.810 1.00 94.06 479 THR A C 1
ATOM 3612 O O . THR A 1 479 ? 24.891 -18.426 -9.915 1.00 94.06 479 THR A O 1
ATOM 3615 N N . GLY A 1 480 ? 24.634 -16.216 -10.262 1.00 93.69 480 GLY A N 1
ATOM 3616 C CA . GLY A 1 480 ? 23.375 -16.272 -11.007 1.00 93.69 480 GLY A CA 1
ATOM 3617 C C . GLY A 1 480 ? 22.154 -15.681 -10.279 1.00 93.69 480 GLY A C 1
ATOM 3618 O O . GLY A 1 480 ? 22.253 -15.213 -9.143 1.00 93.69 480 GLY A O 1
ATOM 3619 N N . PRO A 1 481 ? 20.970 -15.696 -10.925 1.00 95.25 481 PRO A N 1
ATOM 3620 C CA . PRO A 1 481 ? 19.755 -15.078 -10.380 1.00 95.25 481 PRO A CA 1
ATOM 3621 C C . PRO A 1 481 ? 19.238 -15.739 -9.095 1.00 95.25 481 PRO A C 1
ATOM 3623 O O . PRO A 1 481 ? 18.739 -15.062 -8.202 1.00 95.25 481 PRO A O 1
ATOM 3626 N N . ALA A 1 482 ? 19.368 -17.064 -8.966 1.00 97.19 482 ALA A N 1
ATOM 3627 C CA . ALA A 1 482 ? 18.833 -17.796 -7.816 1.00 97.19 482 ALA A CA 1
ATOM 3628 C C . ALA A 1 482 ? 19.506 -17.383 -6.497 1.00 97.19 482 ALA A C 1
ATOM 3630 O O . ALA A 1 482 ? 18.833 -17.143 -5.497 1.00 97.19 482 ALA A O 1
ATOM 3631 N N . THR A 1 483 ? 20.832 -17.258 -6.492 1.00 96.50 483 THR A N 1
ATOM 3632 C CA . THR A 1 483 ? 21.601 -16.825 -5.318 1.00 96.50 483 THR A CA 1
ATOM 3633 C C . THR A 1 483 ? 21.411 -15.340 -5.028 1.00 96.50 483 THR A C 1
ATOM 3635 O O . THR A 1 483 ? 21.356 -14.971 -3.856 1.00 96.50 483 THR A O 1
ATOM 3638 N N . ASN A 1 484 ? 21.231 -14.502 -6.055 1.00 96.94 484 ASN A N 1
ATOM 3639 C CA . ASN A 1 484 ? 20.818 -13.107 -5.884 1.00 96.94 484 ASN A CA 1
ATOM 3640 C C . ASN A 1 484 ? 19.457 -13.002 -5.159 1.00 96.94 484 ASN A C 1
ATOM 3642 O O . ASN A 1 484 ? 19.342 -12.274 -4.170 1.00 96.94 484 ASN A O 1
ATOM 3646 N N . ILE A 1 485 ? 18.450 -13.773 -5.587 1.00 97.25 485 ILE A N 1
ATOM 3647 C CA . ILE A 1 485 ? 17.122 -13.793 -4.954 1.00 97.25 485 ILE A CA 1
ATOM 3648 C C . ILE A 1 485 ? 17.212 -14.339 -3.520 1.00 97.25 485 ILE A C 1
ATOM 3650 O O . ILE A 1 485 ? 16.655 -13.754 -2.595 1.00 97.25 485 ILE A O 1
ATOM 3654 N N . ILE A 1 486 ? 17.959 -15.420 -3.282 1.00 97.50 486 ILE A N 1
ATOM 3655 C CA . ILE A 1 486 ? 18.148 -15.948 -1.920 1.00 97.50 486 ILE A CA 1
ATOM 3656 C C . ILE A 1 486 ? 18.798 -14.897 -1.008 1.00 97.50 486 ILE A C 1
ATOM 3658 O O . ILE A 1 486 ? 18.319 -14.675 0.105 1.00 97.50 486 ILE A O 1
ATOM 3662 N N . ALA A 1 487 ? 19.851 -14.224 -1.481 1.00 96.88 487 ALA A N 1
ATOM 3663 C CA . ALA A 1 487 ? 20.550 -13.202 -0.709 1.00 96.88 487 ALA A CA 1
ATOM 3664 C C . ALA A 1 487 ? 19.640 -12.010 -0.377 1.00 96.88 487 ALA A C 1
ATOM 3666 O O . ALA A 1 487 ? 19.590 -11.589 0.778 1.00 96.88 487 ALA A O 1
ATOM 3667 N N . GLY A 1 488 ? 18.883 -11.496 -1.350 1.00 95.69 488 GLY A N 1
ATOM 3668 C CA . GLY A 1 488 ? 17.974 -10.374 -1.108 1.00 95.69 488 GLY A CA 1
ATOM 3669 C C . GLY A 1 488 ? 16.796 -10.728 -0.200 1.00 95.69 488 GLY A C 1
ATOM 3670 O O . GLY A 1 488 ? 16.474 -9.947 0.694 1.00 95.69 488 GLY A O 1
ATOM 3671 N N . MET A 1 489 ? 16.218 -11.933 -0.318 1.00 96.62 489 MET A N 1
ATOM 3672 C CA . MET A 1 489 ? 15.188 -12.403 0.620 1.00 96.62 489 MET A CA 1
ATOM 3673 C C . MET A 1 489 ? 15.733 -12.513 2.048 1.00 96.62 489 MET A C 1
ATOM 3675 O O . MET A 1 489 ? 15.071 -12.082 2.992 1.00 96.62 489 MET A O 1
ATOM 3679 N N . ALA A 1 490 ? 16.943 -13.055 2.214 1.00 97.38 490 ALA A N 1
ATOM 3680 C CA . ALA A 1 490 ? 17.583 -13.169 3.521 1.00 97.38 490 ALA A CA 1
ATOM 3681 C C . ALA A 1 490 ? 17.839 -11.789 4.152 1.00 97.38 490 ALA A C 1
ATOM 3683 O O . ALA A 1 490 ? 17.478 -11.572 5.308 1.00 97.38 490 ALA A O 1
ATOM 3684 N N . VAL A 1 491 ? 18.390 -10.843 3.379 1.00 95.88 491 VAL A N 1
ATOM 3685 C CA . VAL A 1 491 ? 18.612 -9.454 3.819 1.00 95.88 491 VAL A CA 1
ATOM 3686 C C . VAL A 1 491 ? 17.290 -8.774 4.180 1.00 95.88 491 VAL A C 1
ATOM 3688 O O . VAL A 1 491 ? 17.201 -8.122 5.219 1.00 95.88 491 VAL A O 1
ATOM 3691 N N . GLY A 1 492 ? 16.245 -8.963 3.372 1.00 94.75 492 GLY A N 1
ATOM 3692 C CA . GLY A 1 492 ? 14.910 -8.444 3.648 1.00 94.75 492 GLY A CA 1
ATOM 3693 C C . GLY A 1 492 ? 14.342 -8.951 4.971 1.00 94.75 492 GLY A C 1
ATOM 3694 O O . GLY A 1 492 ? 13.885 -8.149 5.786 1.00 94.75 492 GLY A O 1
ATOM 3695 N N . LEU A 1 493 ? 14.381 -10.266 5.206 1.00 96.69 493 LEU A N 1
ATOM 3696 C CA . LEU A 1 493 ? 13.871 -10.879 6.438 1.00 96.69 493 LEU A CA 1
ATOM 3697 C C . LEU A 1 493 ? 14.652 -10.389 7.665 1.00 96.69 493 LEU A C 1
ATOM 3699 O O . LEU A 1 493 ? 14.046 -9.990 8.661 1.00 96.69 493 LEU A O 1
ATOM 3703 N N . GLU A 1 494 ? 15.985 -10.345 7.571 1.00 96.56 494 GLU A N 1
ATOM 3704 C CA . GLU A 1 494 ? 16.867 -9.827 8.625 1.00 96.56 494 GLU A CA 1
ATOM 3705 C C . GLU A 1 494 ? 16.574 -8.350 8.945 1.00 96.56 494 GLU A C 1
ATOM 3707 O O . GLU A 1 494 ? 16.554 -7.952 10.113 1.00 96.56 494 GLU A O 1
ATOM 3712 N N . SER A 1 495 ? 16.280 -7.542 7.920 1.00 93.81 495 SER A N 1
ATOM 3713 C CA . SER A 1 495 ? 16.057 -6.098 8.059 1.00 93.81 495 SER A CA 1
ATOM 3714 C C . SER A 1 495 ? 14.854 -5.721 8.929 1.00 93.81 495 SER A C 1
ATOM 3716 O O . SER A 1 495 ? 14.754 -4.574 9.359 1.00 93.81 495 SER A O 1
ATOM 3718 N N . THR A 1 496 ? 13.957 -6.665 9.229 1.00 94.69 496 THR A N 1
ATOM 3719 C CA . THR A 1 496 ? 12.772 -6.429 10.070 1.00 94.69 496 THR A CA 1
ATOM 3720 C C . THR A 1 496 ? 13.103 -6.312 11.562 1.00 94.69 496 THR A C 1
ATOM 3722 O O . THR A 1 496 ? 12.392 -5.627 12.299 1.00 94.69 496 THR A O 1
ATOM 3725 N N . ALA A 1 497 ? 14.203 -6.919 12.022 1.00 95.06 497 ALA A N 1
ATOM 3726 C CA . ALA A 1 497 ? 14.498 -7.059 13.448 1.00 95.06 497 ALA A CA 1
ATOM 3727 C C . ALA A 1 497 ? 14.816 -5.720 14.138 1.00 95.06 497 ALA A C 1
ATOM 3729 O O . ALA A 1 497 ? 14.236 -5.387 15.175 1.00 95.06 497 ALA A O 1
ATOM 3730 N N . ALA A 1 498 ? 15.729 -4.930 13.563 1.00 94.94 498 ALA A N 1
ATOM 3731 C CA . ALA A 1 498 ? 16.166 -3.668 14.162 1.00 94.94 498 ALA A CA 1
ATOM 3732 C C . ALA A 1 498 ? 15.060 -2.586 14.193 1.00 94.94 498 ALA A C 1
ATOM 3734 O O . ALA A 1 498 ? 14.893 -1.960 15.244 1.00 94.94 498 ALA A O 1
ATOM 3735 N N . PRO A 1 499 ? 14.261 -2.374 13.124 1.00 93.31 499 PRO A N 1
ATOM 3736 C CA . PRO A 1 499 ? 13.126 -1.452 13.162 1.00 93.31 499 PRO A CA 1
ATOM 3737 C C . PRO A 1 499 ? 12.072 -1.831 14.210 1.00 93.31 499 PRO A C 1
ATOM 3739 O O . PRO A 1 499 ? 11.606 -0.963 14.945 1.00 93.31 499 PRO A O 1
ATOM 3742 N N . VAL A 1 500 ? 11.733 -3.119 14.340 1.00 93.31 500 VAL A N 1
ATOM 3743 C CA . VAL A 1 500 ? 10.756 -3.588 15.340 1.00 93.31 500 VAL A CA 1
ATOM 3744 C C . VAL A 1 500 ? 11.266 -3.381 16.763 1.00 93.31 500 VAL A C 1
ATOM 3746 O O . VAL A 1 500 ? 10.504 -2.943 17.628 1.00 93.31 500 VAL A O 1
ATOM 3749 N N . LEU A 1 501 ? 12.555 -3.621 17.016 1.00 94.56 501 LEU A N 1
ATOM 3750 C CA . LEU A 1 501 ? 13.166 -3.310 18.309 1.00 94.56 501 LEU A CA 1
ATOM 3751 C C . LEU A 1 501 ? 13.093 -1.805 18.609 1.00 94.56 501 LEU A C 1
ATOM 3753 O O . LEU A 1 501 ? 12.760 -1.416 19.727 1.00 94.56 501 LEU A O 1
ATOM 3757 N N . CYS A 1 502 ? 13.347 -0.960 17.606 1.00 94.25 502 CYS A N 1
ATOM 3758 C CA . CYS A 1 502 ? 13.253 0.491 17.737 1.00 94.25 502 CYS A CA 1
ATOM 3759 C C . CYS A 1 502 ? 11.821 0.951 18.070 1.00 94.25 502 CYS A C 1
ATOM 3761 O O . CYS A 1 502 ? 11.644 1.716 19.018 1.00 94.25 502 CYS A O 1
ATOM 3763 N N . ILE A 1 503 ? 10.805 0.429 17.368 1.00 92.31 503 ILE A N 1
ATOM 3764 C CA . ILE A 1 503 ? 9.382 0.688 17.664 1.00 92.31 503 ILE A CA 1
ATOM 3765 C C . ILE A 1 503 ? 9.037 0.234 19.084 1.00 92.31 503 ILE A C 1
ATOM 3767 O O . ILE A 1 503 ? 8.404 0.973 19.833 1.00 92.31 503 ILE A O 1
ATOM 3771 N N . SER A 1 504 ? 9.474 -0.966 19.473 1.00 93.12 504 SER A N 1
ATOM 3772 C CA . SER A 1 504 ? 9.171 -1.548 20.785 1.00 93.12 504 SER A CA 1
ATOM 3773 C C . SER A 1 504 ? 9.740 -0.697 21.919 1.00 93.12 504 SER A C 1
ATOM 3775 O O . SER A 1 504 ? 9.030 -0.383 22.873 1.00 93.12 504 SER A O 1
ATOM 3777 N N . ILE A 1 505 ? 11.003 -0.270 21.794 1.00 94.69 505 ILE A N 1
ATOM 3778 C CA . ILE A 1 505 ? 11.637 0.635 22.760 1.00 94.69 505 ILE A CA 1
ATOM 3779 C C . ILE A 1 505 ? 10.874 1.959 22.807 1.00 94.69 505 ILE A C 1
ATOM 3781 O O . ILE A 1 505 ? 10.537 2.406 23.900 1.00 94.69 505 ILE A O 1
ATOM 3785 N N . ALA A 1 506 ? 10.555 2.548 21.650 1.00 94.25 506 ALA A N 1
ATOM 3786 C CA . ALA A 1 506 ? 9.859 3.827 21.577 1.00 94.25 506 ALA A CA 1
ATOM 3787 C C . ALA A 1 506 ? 8.467 3.779 22.229 1.00 94.25 506 ALA A C 1
ATOM 3789 O O . ALA A 1 506 ? 8.147 4.660 23.029 1.00 94.25 506 ALA A O 1
ATOM 3790 N N . LEU A 1 507 ? 7.664 2.746 21.945 1.00 91.81 507 LEU A N 1
ATOM 3791 C CA . LEU A 1 507 ? 6.341 2.545 22.546 1.00 91.81 507 LEU A CA 1
ATOM 3792 C C . LEU A 1 507 ? 6.437 2.378 24.062 1.00 91.81 507 LEU A C 1
ATOM 3794 O O . LEU A 1 507 ? 5.773 3.101 24.797 1.00 91.81 507 LEU A O 1
ATOM 3798 N N . VAL A 1 508 ? 7.298 1.477 24.541 1.00 93.94 508 VAL A N 1
ATOM 3799 C CA . VAL A 1 508 ? 7.417 1.192 25.977 1.00 93.94 508 VAL A CA 1
ATOM 3800 C C . VAL A 1 508 ? 7.940 2.409 26.740 1.00 93.94 508 VAL A C 1
ATOM 3802 O O . VAL A 1 508 ? 7.363 2.789 27.761 1.00 93.94 508 VAL A O 1
ATOM 3805 N N . SER A 1 509 ? 9.001 3.064 26.253 1.00 95.31 509 SER A N 1
ATOM 3806 C CA . SER A 1 509 ? 9.558 4.230 26.943 1.00 95.31 509 SER A CA 1
ATOM 3807 C C . SER A 1 509 ? 8.582 5.404 26.946 1.00 95.31 509 SER A C 1
ATOM 3809 O O . SER A 1 509 ? 8.380 6.015 27.991 1.00 95.31 509 SER A O 1
ATOM 3811 N N . SER A 1 510 ? 7.934 5.702 25.813 1.00 94.62 510 SER A N 1
ATOM 3812 C CA . SER A 1 510 ? 6.975 6.813 25.736 1.00 94.62 510 SER A CA 1
ATOM 3813 C C . SER A 1 510 ? 5.698 6.551 26.536 1.00 94.62 510 SER A C 1
ATOM 3815 O O . SER A 1 510 ? 5.165 7.487 27.132 1.00 94.62 510 SER A O 1
ATOM 3817 N N . TYR A 1 511 ? 5.258 5.293 26.637 1.00 91.81 511 TYR A N 1
ATOM 3818 C CA . TYR A 1 511 ? 4.141 4.893 27.488 1.00 91.81 511 TYR A CA 1
ATOM 3819 C C . TYR A 1 511 ? 4.435 5.165 28.968 1.00 91.81 511 TYR A C 1
ATOM 3821 O O . TYR A 1 511 ? 3.686 5.884 29.631 1.00 91.81 511 TYR A O 1
ATOM 3829 N N . TYR A 1 512 ? 5.563 4.679 29.495 1.00 92.38 512 TYR A N 1
ATOM 3830 C CA . TYR A 1 512 ? 5.912 4.918 30.900 1.00 92.38 512 TYR A CA 1
ATOM 3831 C C . TYR A 1 512 ? 6.230 6.390 31.196 1.00 92.38 512 TYR A C 1
ATOM 3833 O O . TYR A 1 512 ? 5.879 6.890 32.266 1.00 92.38 512 TYR A O 1
ATOM 3841 N N . MET A 1 513 ? 6.843 7.112 30.254 1.00 92.88 513 MET A N 1
ATOM 3842 C CA . MET A 1 513 ? 7.056 8.559 30.380 1.00 92.88 513 MET A CA 1
ATOM 3843 C C . MET A 1 513 ? 5.731 9.332 30.386 1.00 92.88 513 MET A C 1
ATOM 3845 O O . MET A 1 513 ? 5.590 10.275 31.161 1.00 92.88 513 MET A O 1
ATOM 3849 N N . GLY A 1 514 ? 4.743 8.906 29.592 1.00 90.12 514 GLY A N 1
ATOM 3850 C CA . GLY A 1 514 ? 3.380 9.439 29.629 1.00 90.12 514 GLY A CA 1
ATOM 3851 C C . GLY A 1 514 ? 2.716 9.216 30.988 1.00 90.12 514 GLY A C 1
ATOM 3852 O O . GLY A 1 514 ? 2.259 10.171 31.609 1.00 90.12 514 GLY A O 1
ATOM 3853 N N . MET A 1 515 ? 2.774 7.993 31.530 1.00 87.44 515 MET A N 1
ATOM 3854 C CA . MET A 1 515 ? 2.275 7.706 32.886 1.00 87.44 515 MET A CA 1
ATOM 3855 C C . MET A 1 515 ? 2.926 8.606 33.950 1.00 87.44 515 MET A C 1
ATOM 3857 O O . MET A 1 515 ? 2.246 9.110 34.845 1.00 87.44 515 MET A O 1
ATOM 3861 N N . ALA A 1 516 ? 4.240 8.829 33.844 1.00 87.19 516 ALA A N 1
ATOM 3862 C CA . ALA A 1 516 ? 4.982 9.706 34.746 1.00 87.19 516 ALA A CA 1
ATOM 3863 C C . ALA A 1 516 ? 4.602 11.188 34.585 1.00 87.19 516 ALA A C 1
ATOM 3865 O O . ALA A 1 516 ? 4.645 11.935 35.565 1.00 87.19 516 ALA A O 1
ATOM 3866 N N . ALA A 1 517 ? 4.201 11.616 33.382 1.00 84.38 517 ALA A N 1
ATOM 3867 C CA . ALA A 1 517 ? 3.840 13.000 33.092 1.00 84.38 517 ALA A CA 1
ATOM 3868 C C . ALA A 1 517 ? 2.695 13.492 33.985 1.00 84.38 517 ALA A C 1
ATOM 3870 O O . ALA A 1 517 ? 2.764 14.600 34.508 1.00 84.38 517 ALA A O 1
ATOM 3871 N N . THR A 1 518 ? 1.684 12.654 34.215 1.00 75.69 518 THR A N 1
ATOM 3872 C CA . THR A 1 518 ? 0.483 13.005 34.992 1.00 75.69 518 THR A CA 1
ATOM 3873 C C . THR A 1 518 ? 0.464 12.405 36.399 1.00 75.69 518 THR A C 1
ATOM 3875 O O . THR A 1 518 ? -0.581 12.417 37.059 1.00 75.69 518 THR A O 1
ATOM 3878 N N . ALA A 1 519 ? 1.596 11.874 36.871 1.00 71.25 519 ALA A N 1
ATOM 3879 C CA . ALA A 1 519 ? 1.709 11.283 38.199 1.00 71.25 519 ALA A CA 1
ATOM 3880 C C . ALA A 1 519 ? 1.351 12.317 39.285 1.00 71.25 519 ALA A C 1
ATOM 3882 O O . ALA A 1 519 ? 1.999 13.355 39.412 1.00 71.25 519 ALA A O 1
ATOM 3883 N N . GLY A 1 520 ? 0.296 12.038 40.058 1.00 63.50 520 GLY A N 1
ATOM 3884 C CA . GLY A 1 520 ? -0.209 12.926 41.115 1.00 63.50 520 GLY A CA 1
ATOM 3885 C C . GLY A 1 520 ? -1.295 13.924 40.685 1.00 63.50 520 GLY A C 1
ATOM 3886 O O . GLY A 1 520 ? -1.815 14.632 41.542 1.00 63.50 520 GLY A O 1
ATOM 3887 N N . VAL A 1 521 ? -1.664 13.964 39.398 1.00 67.81 521 VAL A N 1
ATOM 3888 C CA . VAL A 1 521 ? -2.803 14.754 38.874 1.00 67.81 521 VAL A CA 1
ATOM 3889 C C . VAL A 1 521 ? -3.957 13.851 38.465 1.00 67.81 521 VAL A C 1
ATOM 3891 O O . VAL A 1 521 ? -5.110 14.150 38.754 1.00 67.81 521 VAL A O 1
ATOM 3894 N N . VAL A 1 522 ? -3.641 12.738 37.807 1.00 66.69 522 VAL A N 1
ATOM 3895 C CA . VAL A 1 522 ? -4.620 11.751 37.348 1.00 66.69 522 VAL A CA 1
ATOM 3896 C C . VAL A 1 522 ? -4.597 10.554 38.315 1.00 66.69 522 VAL A C 1
ATOM 3898 O O . VAL A 1 522 ? -3.503 10.133 38.711 1.00 66.69 522 VAL A O 1
ATOM 3901 N N . PRO A 1 523 ? -5.756 10.011 38.742 1.00 63.59 523 PRO A N 1
ATOM 3902 C CA . PRO A 1 523 ? -5.813 8.830 39.604 1.00 63.59 523 PRO A CA 1
ATOM 3903 C C . PRO A 1 523 ? -5.017 7.651 39.031 1.00 63.59 523 PRO A C 1
ATOM 3905 O O . PRO A 1 523 ? -4.966 7.460 37.819 1.00 63.59 523 PRO A O 1
ATOM 3908 N N . ALA A 1 524 ? -4.439 6.813 39.899 1.00 61.66 524 ALA A N 1
ATOM 3909 C CA . ALA A 1 524 ? -3.619 5.670 39.476 1.00 61.66 524 ALA A CA 1
ATOM 3910 C C . ALA A 1 524 ? -4.367 4.673 38.567 1.00 61.66 524 ALA A C 1
ATOM 3912 O O . ALA A 1 524 ? -3.737 4.020 37.740 1.00 61.66 524 ALA A O 1
ATOM 3913 N N . SER A 1 525 ? -5.697 4.589 38.685 1.00 57.56 525 SER A N 1
ATOM 3914 C CA . SER A 1 525 ? -6.558 3.777 37.816 1.00 57.56 525 SER A CA 1
ATOM 3915 C C . SER A 1 525 ? -6.586 4.249 36.359 1.00 57.56 525 SER A C 1
ATOM 3917 O O . SER A 1 525 ? -6.843 3.442 35.479 1.00 57.56 525 SER A O 1
ATOM 3919 N N . GLU A 1 526 ? -6.293 5.525 36.099 1.00 64.06 526 GLU A N 1
ATOM 3920 C CA . GLU A 1 526 ? -6.379 6.151 34.770 1.00 64.06 526 GLU A CA 1
ATOM 3921 C C . GLU A 1 526 ? -4.987 6.481 34.190 1.00 64.06 526 GLU A C 1
ATOM 3923 O O . GLU A 1 526 ? -4.849 7.101 33.133 1.00 64.06 526 GLU A O 1
ATOM 3928 N N . ALA A 1 527 ? -3.915 6.029 34.855 1.00 71.19 527 ALA A N 1
ATOM 3929 C CA . ALA A 1 527 ? -2.539 6.228 34.400 1.00 71.19 527 ALA A CA 1
ATOM 3930 C C . ALA A 1 527 ? -2.289 5.627 33.002 1.00 71.19 527 ALA A C 1
ATOM 3932 O O . ALA A 1 527 ? -1.494 6.169 32.233 1.00 71.19 527 ALA A O 1
ATOM 3933 N N . THR A 1 528 ? -3.015 4.564 32.643 1.00 76.94 528 THR A N 1
ATOM 3934 C CA . THR A 1 528 ? -2.961 3.907 31.329 1.00 76.94 528 THR A CA 1
ATOM 3935 C C . THR A 1 528 ? -3.233 4.878 30.179 1.00 76.94 528 THR A C 1
ATOM 3937 O O . THR A 1 528 ? -2.475 4.902 29.212 1.00 76.94 528 THR A O 1
ATOM 3940 N N . LYS A 1 529 ? -4.248 5.748 30.291 1.00 76.50 529 LYS A N 1
ATOM 3941 C CA . LYS A 1 529 ? -4.606 6.709 29.230 1.00 76.50 529 LYS A CA 1
ATOM 3942 C C . LYS A 1 529 ? -3.534 7.764 29.010 1.00 76.50 529 LYS A C 1
ATOM 3944 O O . LYS A 1 529 ? -3.240 8.135 27.876 1.00 76.50 529 LYS A O 1
ATOM 3949 N N . SER A 1 530 ? -2.900 8.202 30.093 1.00 81.69 530 SER A N 1
ATOM 3950 C CA . SER A 1 530 ? -1.767 9.123 30.016 1.00 81.69 530 SER A CA 1
ATOM 3951 C C . SER A 1 530 ? -0.559 8.479 29.334 1.00 81.69 530 SER A C 1
ATOM 3953 O O . SER A 1 530 ? 0.112 9.109 28.515 1.00 81.69 530 SER A O 1
ATOM 3955 N N . GLY A 1 531 ? -0.325 7.189 29.597 1.00 87.19 531 GLY A N 1
ATOM 3956 C CA . GLY A 1 531 ? 0.672 6.410 28.870 1.00 87.19 531 GLY A CA 1
ATOM 3957 C C . GLY A 1 531 ? 0.363 6.303 27.376 1.00 87.19 531 GLY A C 1
ATOM 3958 O O . GLY A 1 531 ? 1.234 6.573 26.550 1.00 87.19 531 GLY A O 1
ATOM 3959 N N . LEU A 1 532 ? -0.885 5.997 27.010 1.00 86.56 532 LEU A N 1
ATOM 3960 C CA . LEU A 1 532 ? -1.330 5.944 25.611 1.00 86.56 532 LEU A CA 1
ATOM 3961 C C . LEU A 1 532 ? -1.159 7.298 24.908 1.00 86.56 532 LEU A C 1
ATOM 3963 O O . LEU A 1 532 ? -0.597 7.356 23.814 1.00 86.56 532 LEU A O 1
ATOM 3967 N N . PHE A 1 533 ? -1.527 8.405 25.558 1.00 87.88 533 PHE A N 1
ATOM 3968 C CA . PHE A 1 533 ? -1.256 9.743 25.027 1.00 87.88 533 PHE A CA 1
ATOM 3969 C C . PHE A 1 533 ? 0.253 10.016 24.897 1.00 87.88 533 PHE A C 1
ATOM 3971 O O . PHE A 1 533 ? 0.687 10.606 23.912 1.00 87.88 533 PHE A O 1
ATOM 3978 N N . GLY A 1 534 ? 1.084 9.519 25.819 1.00 91.50 534 GLY A N 1
ATOM 3979 C CA . GLY A 1 534 ? 2.545 9.540 25.691 1.00 91.50 534 GLY A CA 1
ATOM 3980 C C . GLY A 1 534 ? 3.045 8.878 24.400 1.00 91.50 534 GLY A C 1
ATOM 3981 O O . GLY A 1 534 ? 3.891 9.451 23.710 1.00 91.50 534 GLY A O 1
ATOM 3982 N N . THR A 1 535 ? 2.473 7.731 24.017 1.00 91.62 535 THR A N 1
ATOM 3983 C CA . THR A 1 535 ? 2.774 7.083 22.724 1.00 91.62 535 THR A CA 1
ATOM 3984 C C . THR A 1 535 ? 2.280 7.904 21.524 1.00 91.62 535 THR A C 1
ATOM 3986 O O . THR A 1 535 ? 2.947 7.950 20.487 1.00 91.62 535 THR A O 1
ATOM 3989 N N . ALA A 1 536 ? 1.176 8.649 21.674 1.00 91.50 536 ALA A N 1
ATOM 3990 C CA . ALA A 1 536 ? 0.690 9.574 20.647 1.00 91.50 536 ALA A CA 1
ATOM 3991 C C . ALA A 1 536 ? 1.679 10.724 20.425 1.00 91.50 536 ALA A C 1
ATOM 3993 O O . ALA A 1 536 ? 2.064 11.014 19.294 1.00 91.50 536 ALA A O 1
ATOM 3994 N N . VAL A 1 537 ? 2.176 11.319 21.513 1.00 93.31 537 VAL A N 1
ATOM 3995 C CA . VAL A 1 537 ? 3.184 12.386 21.462 1.00 93.31 537 VAL A CA 1
ATOM 3996 C C . VAL A 1 537 ? 4.503 11.887 20.855 1.00 93.31 537 VAL A C 1
ATOM 3998 O O . VAL A 1 537 ? 5.154 12.629 20.121 1.00 93.31 537 VAL A O 1
ATOM 4001 N N . ALA A 1 538 ? 4.891 10.629 21.088 1.00 94.19 538 ALA A N 1
ATOM 4002 C CA . ALA A 1 538 ? 6.032 10.025 20.396 1.00 94.19 538 ALA A CA 1
ATOM 4003 C C . ALA A 1 538 ? 5.786 9.883 18.883 1.00 94.19 538 ALA A C 1
ATOM 4005 O O . ALA A 1 538 ? 6.657 10.218 18.082 1.00 94.19 538 ALA A O 1
ATOM 4006 N N . THR A 1 539 ? 4.585 9.472 18.477 1.00 92.06 539 THR A N 1
ATOM 4007 C CA . THR A 1 539 ? 4.201 9.399 17.055 1.00 92.06 539 THR A CA 1
ATOM 4008 C C . THR A 1 539 ? 4.272 10.774 16.383 1.00 92.06 539 THR A C 1
ATOM 4010 O O . THR A 1 539 ? 4.873 10.913 15.318 1.00 92.06 539 THR A O 1
ATOM 4013 N N . MET A 1 540 ? 3.770 11.821 17.046 1.00 92.31 540 MET A N 1
ATOM 4014 C CA . MET A 1 540 ? 3.908 13.214 16.595 1.00 92.31 540 MET A CA 1
ATOM 4015 C C . MET A 1 540 ? 5.364 13.658 16.496 1.00 92.31 540 MET A C 1
ATOM 4017 O O . MET A 1 540 ? 5.739 14.366 15.566 1.00 92.31 540 MET A O 1
ATOM 4021 N N . GLY A 1 541 ? 6.199 13.252 17.455 1.00 93.06 541 GLY A N 1
ATOM 4022 C CA . GLY A 1 541 ? 7.635 13.504 17.415 1.00 93.06 541 GLY A CA 1
ATOM 4023 C C . GLY A 1 541 ? 8.269 12.924 16.153 1.00 93.06 541 GLY A C 1
ATOM 4024 O O . GLY A 1 541 ? 9.001 13.627 15.457 1.00 93.06 541 GLY A O 1
ATOM 4025 N N . MET A 1 542 ? 7.925 11.681 15.803 1.00 91.19 542 MET A N 1
ATOM 4026 C CA . MET A 1 542 ? 8.370 11.044 14.561 1.00 91.19 542 MET A CA 1
ATOM 4027 C C . MET A 1 542 ? 7.896 11.826 13.322 1.00 91.19 542 MET A C 1
ATOM 4029 O O . MET A 1 542 ? 8.694 12.089 12.425 1.00 91.19 542 MET A O 1
ATOM 4033 N N . LEU A 1 543 ? 6.632 12.262 13.307 1.00 90.38 543 LEU A N 1
ATOM 4034 C CA . LEU A 1 543 ? 6.003 12.993 12.199 1.00 90.38 543 LEU A CA 1
ATOM 4035 C C . LEU A 1 543 ? 6.309 14.499 12.137 1.00 90.38 543 LEU A C 1
ATOM 4037 O O . LEU A 1 543 ? 5.953 15.147 11.163 1.00 90.38 543 LEU A O 1
ATOM 4041 N N . SER A 1 544 ? 7.018 15.066 13.112 1.00 91.38 544 SER A N 1
ATOM 4042 C CA . SER A 1 544 ? 7.327 16.509 13.191 1.00 91.38 544 SER A CA 1
ATOM 4043 C C . SER A 1 544 ? 8.192 17.069 12.048 1.00 91.38 544 SER A C 1
ATOM 4045 O O . SER A 1 544 ? 8.458 18.271 12.001 1.00 91.38 544 SER A O 1
ATOM 4047 N N . THR A 1 545 ? 8.653 16.195 11.152 1.00 89.56 545 THR A N 1
ATOM 4048 C CA . THR A 1 545 ? 9.434 16.514 9.948 1.00 89.56 545 THR A CA 1
ATOM 4049 C C . THR A 1 545 ? 8.852 15.853 8.690 1.00 89.56 545 THR A C 1
ATOM 4051 O O . THR A 1 545 ? 9.544 15.719 7.674 1.00 89.56 545 THR A O 1
ATOM 4054 N N . ALA A 1 546 ? 7.589 15.414 8.743 1.00 90.38 546 ALA A N 1
ATOM 4055 C CA . ALA A 1 546 ? 6.938 14.654 7.683 1.00 90.38 546 ALA A CA 1
ATOM 4056 C C . ALA A 1 546 ? 6.880 15.429 6.359 1.00 90.38 546 ALA A C 1
ATOM 4058 O O . ALA A 1 546 ? 7.101 14.833 5.307 1.00 90.38 546 ALA A O 1
ATOM 4059 N N . VAL A 1 547 ? 6.678 16.753 6.380 1.00 93.44 547 VAL A N 1
ATOM 4060 C CA . VAL A 1 547 ? 6.694 17.586 5.160 1.00 93.44 547 VAL A CA 1
ATOM 4061 C C . VAL A 1 547 ? 8.043 17.495 4.441 1.00 93.44 547 VAL A C 1
ATOM 4063 O O . VAL A 1 547 ? 8.083 17.362 3.215 1.00 93.44 547 VAL A O 1
ATOM 4066 N N . PHE A 1 548 ? 9.156 17.550 5.180 1.00 92.50 548 PHE A N 1
ATOM 4067 C CA . PHE A 1 548 ? 10.489 17.432 4.591 1.00 92.50 548 PHE A CA 1
ATOM 4068 C C . PHE A 1 548 ? 10.748 16.012 4.077 1.00 92.50 548 PHE A C 1
ATOM 4070 O O . PHE A 1 548 ? 11.237 15.853 2.961 1.00 92.50 548 PHE A O 1
ATOM 4077 N N . VAL A 1 549 ? 10.391 14.982 4.852 1.00 89.88 549 VAL A N 1
ATOM 4078 C CA . VAL A 1 549 ? 10.553 13.571 4.452 1.00 89.88 549 VAL A CA 1
ATOM 4079 C C . VAL A 1 549 ? 9.742 13.257 3.194 1.00 89.88 549 VAL A C 1
ATOM 4081 O O . VAL A 1 549 ? 10.279 12.707 2.234 1.00 89.88 549 VAL A O 1
ATOM 4084 N N . LEU A 1 550 ? 8.491 13.712 3.122 1.00 91.06 550 LEU A N 1
ATOM 4085 C CA . LEU A 1 550 ? 7.666 13.570 1.926 1.00 91.06 550 LEU A CA 1
ATOM 4086 C C . LEU A 1 550 ? 8.253 14.339 0.731 1.00 91.06 550 LEU A C 1
ATOM 4088 O O . LEU A 1 550 ? 8.193 13.856 -0.396 1.00 91.06 550 LEU A O 1
ATOM 4092 N N . ALA A 1 551 ? 8.881 15.502 0.955 1.00 93.06 551 ALA A N 1
ATOM 4093 C CA . ALA A 1 551 ? 9.563 16.231 -0.118 1.00 93.06 551 ALA A CA 1
ATOM 4094 C C . ALA A 1 551 ? 10.774 15.447 -0.657 1.00 93.06 551 ALA A C 1
ATOM 4096 O O . ALA A 1 551 ? 11.008 15.450 -1.864 1.00 93.06 551 ALA A O 1
ATOM 4097 N N . MET A 1 552 ? 11.501 14.729 0.212 1.00 89.31 552 MET A N 1
ATOM 4098 C CA . MET A 1 552 ? 12.559 13.795 -0.201 1.00 89.31 552 MET A CA 1
ATOM 4099 C C . MET A 1 552 ? 11.998 12.595 -0.970 1.00 89.31 552 MET A C 1
ATOM 4101 O O . MET A 1 552 ? 12.662 12.086 -1.868 1.00 89.31 552 MET A O 1
ATOM 4105 N N . SER A 1 553 ? 10.790 12.147 -0.629 1.00 88.69 553 SER A N 1
ATOM 4106 C CA . SER A 1 553 ? 10.112 11.071 -1.355 1.00 88.69 553 SER A CA 1
ATOM 4107 C C . SER A 1 553 ? 9.729 11.501 -2.766 1.00 88.69 553 SER A C 1
ATOM 4109 O O . SER A 1 553 ? 10.121 10.855 -3.727 1.00 88.69 553 SER A O 1
ATOM 4111 N N . ASN A 1 554 ? 9.031 12.633 -2.898 1.00 91.88 554 ASN A N 1
ATOM 4112 C CA . ASN A 1 554 ? 8.607 13.181 -4.188 1.00 91.88 554 ASN A CA 1
ATOM 4113 C C . ASN A 1 554 ? 9.784 13.636 -5.065 1.00 91.88 554 ASN A C 1
ATOM 4115 O O . ASN A 1 554 ? 9.645 13.722 -6.280 1.00 91.88 554 ASN A O 1
ATOM 4119 N N . PHE A 1 555 ? 10.947 13.916 -4.472 1.00 91.31 555 PHE A N 1
ATOM 4120 C CA . PHE A 1 555 ? 12.177 14.168 -5.220 1.00 91.31 555 PHE A CA 1
ATOM 4121 C C . PHE A 1 555 ? 12.590 12.965 -6.087 1.00 91.31 555 PHE A C 1
ATOM 4123 O O . PHE A 1 555 ? 13.080 13.178 -7.191 1.00 91.31 555 PHE A O 1
ATOM 4130 N N . GLY A 1 556 ? 12.371 11.728 -5.622 1.00 89.50 556 GLY A N 1
ATOM 4131 C CA . GLY A 1 556 ? 12.777 10.516 -6.341 1.00 89.50 556 GLY A CA 1
ATOM 4132 C C . GLY A 1 556 ? 12.116 10.388 -7.717 1.00 89.50 556 GLY A C 1
ATOM 4133 O O . GLY A 1 556 ? 12.824 10.495 -8.712 1.00 89.50 556 GLY A O 1
ATOM 4134 N N . PRO A 1 557 ? 10.778 10.279 -7.801 1.00 91.00 557 PRO A N 1
ATOM 4135 C CA . PRO A 1 557 ? 10.057 10.143 -9.072 1.00 91.00 557 PRO A CA 1
ATOM 4136 C C . PRO A 1 557 ? 10.314 11.288 -10.056 1.00 91.00 557 PRO A C 1
ATOM 4138 O O . PRO A 1 557 ? 10.351 11.087 -11.263 1.00 91.00 557 PRO A O 1
ATOM 4141 N N . ILE A 1 558 ? 10.518 12.513 -9.553 1.00 94.44 558 ILE A N 1
ATOM 4142 C CA . ILE A 1 558 ? 10.828 13.671 -10.404 1.00 94.44 558 ILE A CA 1
ATOM 4143 C C . ILE A 1 558 ? 12.235 13.548 -11.004 1.00 94.44 558 ILE A C 1
ATOM 4145 O O . ILE A 1 558 ? 12.436 13.939 -12.154 1.00 94.44 558 ILE A O 1
ATOM 4149 N N . ALA A 1 559 ? 13.207 13.047 -10.234 1.00 91.75 559 ALA A N 1
ATOM 4150 C CA . ALA A 1 559 ? 14.566 12.805 -10.710 1.00 91.75 559 ALA A CA 1
ATOM 4151 C C . ALA A 1 559 ? 14.622 11.645 -11.714 1.00 91.75 559 ALA A C 1
ATOM 4153 O O . ALA A 1 559 ? 15.285 11.785 -12.741 1.00 91.75 559 ALA A O 1
ATOM 4154 N N . ASP A 1 560 ? 13.876 10.576 -11.441 1.00 91.00 560 ASP A N 1
ATOM 4155 C CA . ASP A 1 560 ? 13.741 9.381 -12.280 1.00 91.00 560 ASP A CA 1
ATOM 4156 C C . ASP A 1 560 ? 13.213 9.748 -13.677 1.00 91.00 560 ASP A C 1
ATOM 4158 O O . ASP A 1 560 ? 13.914 9.679 -14.690 1.00 91.00 560 ASP A O 1
ATOM 4162 N N . ASN A 1 561 ? 12.048 10.404 -13.708 1.00 93.75 561 ASN A N 1
ATOM 4163 C CA . ASN A 1 561 ? 11.472 10.957 -14.929 1.00 93.75 561 ASN A CA 1
ATOM 4164 C C . ASN A 1 561 ? 12.386 11.956 -15.647 1.00 93.75 561 ASN A C 1
ATOM 4166 O O . ASN A 1 561 ? 12.375 12.040 -16.877 1.00 93.75 561 ASN A O 1
ATOM 4170 N N . ALA A 1 562 ? 13.151 12.759 -14.904 1.00 94.00 562 ALA A N 1
ATOM 4171 C CA . ALA A 1 562 ? 14.089 13.683 -15.523 1.00 94.00 562 ALA A CA 1
ATOM 4172 C C . ALA A 1 562 ? 15.211 12.935 -16.259 1.00 94.00 562 ALA A C 1
ATOM 4174 O O . ALA A 1 562 ? 15.621 13.397 -17.328 1.00 94.00 562 ALA A O 1
ATOM 4175 N N . GLY A 1 563 ? 15.673 11.804 -15.716 1.00 91.31 563 GLY A N 1
ATOM 4176 C CA . GLY A 1 563 ? 16.604 10.884 -16.365 1.00 91.31 563 GLY A CA 1
ATOM 4177 C C . GLY A 1 563 ? 16.001 10.245 -17.610 1.00 91.31 563 GLY A C 1
ATOM 4178 O O . GLY A 1 563 ? 16.604 10.340 -18.683 1.00 91.31 563 GLY A O 1
ATOM 4179 N N . GLY A 1 564 ? 14.791 9.690 -17.506 1.00 91.94 564 GLY A N 1
ATOM 4180 C CA . GLY A 1 564 ? 14.093 9.091 -18.646 1.00 91.94 564 GLY A CA 1
ATOM 4181 C C . GLY A 1 564 ? 13.898 10.074 -19.806 1.00 91.94 564 GLY A C 1
ATOM 4182 O O . GLY A 1 564 ? 14.212 9.768 -20.954 1.00 91.94 564 GLY A O 1
ATOM 4183 N N . ILE A 1 565 ? 13.506 11.323 -19.521 1.00 94.69 565 ILE A N 1
ATOM 4184 C CA . ILE A 1 565 ? 13.398 12.377 -20.548 1.00 94.69 565 ILE A CA 1
ATOM 4185 C C . ILE A 1 565 ? 14.758 12.674 -21.197 1.00 94.69 565 ILE A C 1
ATOM 4187 O O . ILE A 1 565 ? 14.817 12.908 -22.405 1.00 94.69 565 ILE A O 1
ATOM 4191 N N . VAL A 1 566 ? 15.848 12.702 -20.426 1.00 93.38 566 VAL A N 1
ATOM 4192 C CA . VAL A 1 566 ? 17.208 12.959 -20.938 1.00 93.38 566 VAL A CA 1
ATOM 4193 C C . VAL A 1 566 ? 17.654 11.851 -21.895 1.00 93.38 566 VAL A C 1
ATOM 4195 O O . VAL A 1 566 ? 18.168 12.169 -22.968 1.00 93.38 566 VAL A O 1
ATOM 4198 N N . GLU A 1 567 ? 17.391 10.592 -21.547 1.00 91.31 567 GLU A N 1
ATOM 4199 C CA . GLU A 1 567 ? 17.733 9.423 -22.366 1.00 91.31 567 GLU A CA 1
ATOM 4200 C C . GLU A 1 567 ? 16.893 9.369 -23.649 1.00 91.31 567 GLU A C 1
ATOM 4202 O O . GLU A 1 567 ? 17.421 9.358 -24.763 1.00 91.31 567 GLU A O 1
ATOM 4207 N N . MET A 1 568 ? 15.568 9.465 -23.517 1.00 91.00 568 MET A N 1
ATOM 4208 C CA . MET A 1 568 ? 14.642 9.402 -24.651 1.00 91.00 568 MET A CA 1
ATOM 4209 C C . MET A 1 568 ? 14.791 10.576 -25.625 1.00 91.00 568 MET A C 1
ATOM 4211 O O . MET A 1 568 ? 14.453 10.452 -26.804 1.00 91.00 568 MET A O 1
ATOM 4215 N N . SER A 1 569 ? 15.294 11.723 -25.153 1.00 92.81 569 SER A N 1
ATOM 4216 C CA . SER A 1 569 ? 15.607 12.883 -25.997 1.00 92.81 569 SER A CA 1
ATOM 4217 C C . SER A 1 569 ? 17.058 12.919 -26.490 1.00 92.81 569 SER A C 1
ATOM 4219 O O . SER A 1 569 ? 17.461 13.933 -27.065 1.00 92.81 569 SER A O 1
ATOM 4221 N N . GLN A 1 570 ? 17.819 11.832 -26.293 1.00 89.38 570 GLN A N 1
ATOM 4222 C CA . GLN A 1 570 ? 19.185 11.627 -26.792 1.00 89.38 570 GLN A CA 1
ATOM 4223 C C . GLN A 1 570 ? 20.133 12.788 -26.461 1.00 89.38 570 GLN A C 1
ATOM 4225 O O . GLN A 1 570 ? 20.870 13.297 -27.310 1.00 89.38 570 GLN A O 1
ATOM 4230 N N . GLN A 1 571 ? 20.070 13.264 -25.219 1.00 90.19 571 GLN A N 1
ATOM 4231 C CA . GLN A 1 571 ? 20.965 14.317 -24.743 1.00 90.19 571 GLN A CA 1
ATOM 4232 C C . GLN A 1 571 ? 22.363 13.751 -24.464 1.00 90.19 571 GLN A C 1
ATOM 4234 O O . GLN A 1 571 ? 22.571 12.545 -24.440 1.00 90.19 571 GLN A O 1
ATOM 4239 N N . ALA A 1 572 ? 23.340 14.632 -24.243 1.00 87.31 572 ALA A N 1
ATOM 4240 C CA . ALA A 1 572 ? 24.707 14.206 -23.950 1.00 87.31 572 ALA A CA 1
ATOM 4241 C C . ALA A 1 572 ? 24.795 13.378 -22.651 1.00 87.31 572 ALA A C 1
ATOM 4243 O O . ALA A 1 572 ? 24.178 13.747 -21.649 1.00 87.31 572 ALA A O 1
ATOM 4244 N N . ASP A 1 573 ? 25.653 12.352 -22.642 1.00 82.62 573 ASP A N 1
ATOM 4245 C CA . ASP A 1 573 ? 25.880 11.436 -21.508 1.00 82.62 573 ASP A CA 1
ATOM 4246 C C . ASP A 1 573 ? 26.190 12.157 -20.184 1.00 82.62 573 ASP A C 1
ATOM 4248 O O . ASP A 1 573 ? 25.821 11.699 -19.105 1.00 82.62 573 ASP A O 1
ATOM 4252 N N . GLU A 1 574 ? 26.831 13.329 -20.243 1.00 81.62 574 GLU A N 1
ATOM 4253 C CA . GLU A 1 574 ? 27.105 14.171 -19.068 1.00 81.62 574 GLU A CA 1
ATOM 4254 C C . GLU A 1 574 ? 25.825 14.607 -18.337 1.00 81.62 574 GLU A C 1
ATOM 4256 O O . GLU A 1 574 ? 25.815 14.751 -17.113 1.00 81.62 574 GLU A O 1
ATOM 4261 N N . VAL A 1 575 ? 24.740 14.826 -19.084 1.00 85.75 575 VAL A N 1
ATOM 4262 C CA . VAL A 1 575 ? 23.431 15.206 -18.542 1.00 85.75 575 VAL A CA 1
ATOM 4263 C C . VAL A 1 575 ? 22.779 13.996 -17.881 1.00 85.75 575 VAL A C 1
ATOM 4265 O O . VAL A 1 575 ? 22.252 14.140 -16.776 1.00 85.75 575 VAL A O 1
ATOM 4268 N N . ARG A 1 576 ? 22.883 12.812 -18.507 1.00 84.38 576 ARG A N 1
ATOM 4269 C CA . ARG A 1 576 ? 22.391 11.549 -17.938 1.00 84.38 576 ARG A CA 1
ATOM 4270 C C . ARG A 1 576 ? 23.138 11.202 -16.654 1.00 84.38 576 ARG A C 1
ATOM 4272 O O . ARG A 1 576 ? 22.505 10.860 -15.667 1.00 84.38 576 ARG A O 1
ATOM 4279 N N . LEU A 1 577 ? 24.452 11.433 -16.595 1.00 80.75 577 LEU A N 1
ATOM 4280 C CA . LEU A 1 577 ? 25.244 11.239 -15.376 1.00 80.75 577 LEU A CA 1
ATOM 4281 C C . LEU A 1 577 ? 24.748 12.110 -14.209 1.00 80.75 577 LEU A C 1
ATOM 4283 O O . LEU A 1 577 ? 24.764 11.680 -13.055 1.00 80.75 577 LEU A O 1
ATOM 4287 N N . ILE A 1 578 ? 24.321 13.348 -14.484 1.00 82.88 578 ILE A N 1
ATOM 4288 C CA . ILE A 1 578 ? 23.741 14.223 -13.458 1.00 82.88 578 ILE A CA 1
ATOM 4289 C C . ILE A 1 578 ? 22.400 13.665 -12.978 1.00 82.88 578 ILE A C 1
ATOM 4291 O O . ILE A 1 578 ? 22.179 13.608 -11.768 1.00 82.88 578 ILE A O 1
ATOM 4295 N N . THR A 1 579 ? 21.512 13.272 -13.891 1.00 85.56 579 THR A N 1
ATOM 4296 C CA . THR A 1 579 ? 20.200 12.730 -13.520 1.00 85.56 579 THR A CA 1
ATOM 4297 C C . THR A 1 579 ? 20.311 11.376 -12.828 1.00 85.56 579 THR A C 1
ATOM 4299 O O . THR A 1 579 ? 19.652 11.203 -11.815 1.00 85.56 579 THR A O 1
ATOM 4302 N N . ASP A 1 580 ? 21.220 10.492 -13.250 1.00 81.19 580 ASP A N 1
ATOM 4303 C CA . ASP A 1 580 ? 21.496 9.198 -12.605 1.00 81.19 580 ASP A CA 1
ATOM 4304 C C . ASP A 1 580 ? 21.963 9.378 -11.154 1.00 81.19 580 ASP A C 1
ATOM 4306 O O . ASP A 1 580 ? 21.567 8.630 -10.263 1.00 81.19 580 ASP A O 1
ATOM 4310 N N . LYS A 1 581 ? 22.780 10.405 -10.871 1.00 80.00 581 LYS A N 1
ATOM 4311 C CA . LYS A 1 581 ? 23.167 10.741 -9.488 1.00 80.00 581 LYS A CA 1
ATOM 4312 C C . LYS A 1 581 ? 21.972 11.211 -8.654 1.00 80.00 581 LYS A C 1
ATOM 4314 O O . LYS A 1 581 ? 21.912 10.916 -7.461 1.00 80.00 581 LYS A O 1
ATOM 4319 N N . LEU A 1 582 ? 21.061 11.989 -9.246 1.00 85.38 582 LEU A N 1
ATOM 4320 C CA . LEU A 1 582 ? 19.851 12.447 -8.559 1.00 85.38 582 LEU A CA 1
ATOM 4321 C C . LEU A 1 582 ? 18.880 11.281 -8.330 1.00 85.38 582 LEU A C 1
ATOM 4323 O O . LEU A 1 582 ? 18.359 11.167 -7.225 1.00 85.38 582 LEU A O 1
ATOM 4327 N N . ASP A 1 583 ? 18.700 10.407 -9.320 1.00 84.25 583 ASP A N 1
ATOM 4328 C CA . ASP A 1 583 ? 17.877 9.196 -9.240 1.00 84.25 583 ASP A CA 1
ATOM 4329 C C . ASP A 1 583 ? 18.408 8.220 -8.180 1.00 84.25 583 ASP A C 1
ATOM 4331 O O . ASP A 1 583 ? 17.675 7.825 -7.278 1.00 84.25 583 ASP A O 1
ATOM 4335 N N . ALA A 1 584 ? 19.715 7.941 -8.162 1.00 76.38 584 ALA A N 1
ATOM 4336 C CA . ALA A 1 584 ? 20.320 7.081 -7.143 1.00 76.38 584 ALA A CA 1
ATOM 4337 C C . ALA A 1 584 ? 20.037 7.577 -5.711 1.00 76.38 584 ALA A C 1
ATOM 4339 O O . ALA A 1 584 ? 19.708 6.792 -4.818 1.00 76.38 584 ALA A O 1
ATOM 4340 N N . VAL A 1 585 ? 20.110 8.894 -5.484 1.00 79.62 585 VAL A N 1
ATOM 4341 C CA . VAL A 1 585 ? 19.702 9.491 -4.203 1.00 79.62 585 VAL A CA 1
ATOM 4342 C C . VAL A 1 585 ? 18.193 9.383 -3.994 1.00 79.62 585 VAL A C 1
ATOM 4344 O O . VAL A 1 585 ? 17.767 9.077 -2.881 1.00 79.62 585 VAL A O 1
ATOM 4347 N N . GLY A 1 586 ? 17.405 9.577 -5.049 1.00 84.06 586 GLY A N 1
ATOM 4348 C CA . GLY A 1 586 ? 15.962 9.364 -5.083 1.00 84.06 586 GLY A CA 1
ATOM 4349 C C . GLY A 1 586 ? 15.538 7.967 -4.630 1.00 84.06 586 GLY A C 1
ATOM 4350 O O . GLY A 1 586 ? 14.623 7.845 -3.822 1.00 84.06 586 GLY A O 1
ATOM 4351 N N . ASN A 1 587 ? 16.226 6.911 -5.061 1.00 80.00 587 ASN A N 1
ATOM 4352 C CA . ASN A 1 587 ? 15.928 5.532 -4.660 1.00 80.00 587 ASN A CA 1
ATOM 4353 C C . ASN A 1 587 ? 16.173 5.306 -3.164 1.00 80.00 587 ASN A C 1
ATOM 4355 O O . ASN A 1 587 ? 15.337 4.719 -2.469 1.00 80.00 587 ASN A O 1
ATOM 4359 N N . VAL A 1 588 ? 17.256 5.868 -2.619 1.00 77.31 588 VAL A N 1
ATOM 4360 C CA . VAL A 1 588 ? 17.524 5.816 -1.174 1.00 77.31 588 VAL A CA 1
ATOM 4361 C C . VAL A 1 588 ? 16.502 6.644 -0.386 1.00 77.31 588 VAL A C 1
ATOM 4363 O O . VAL A 1 588 ? 16.052 6.214 0.678 1.00 77.31 588 VAL A O 1
ATOM 4366 N N . THR A 1 589 ? 16.084 7.816 -0.877 1.00 82.88 589 THR A N 1
ATOM 4367 C CA . THR A 1 589 ? 15.054 8.609 -0.190 1.00 82.88 589 THR A CA 1
ATOM 4368 C C . THR A 1 589 ? 13.667 7.981 -0.279 1.00 82.88 589 THR A C 1
ATOM 4370 O O . THR A 1 589 ? 12.959 7.999 0.729 1.00 82.88 589 THR A O 1
ATOM 4373 N N . LYS A 1 590 ? 13.304 7.353 -1.408 1.00 83.88 590 LYS A N 1
ATOM 4374 C CA . LYS A 1 590 ? 12.096 6.520 -1.554 1.00 83.88 590 LYS A CA 1
ATOM 4375 C C . LYS A 1 590 ? 12.098 5.403 -0.503 1.00 83.88 590 LYS A C 1
ATOM 4377 O O . LYS A 1 590 ? 11.129 5.263 0.242 1.00 83.88 590 LYS A O 1
ATOM 4382 N N . ALA A 1 591 ? 13.200 4.659 -0.373 1.00 80.81 591 ALA A N 1
ATOM 4383 C CA . ALA A 1 591 ? 13.331 3.593 0.625 1.00 80.81 591 ALA A CA 1
ATOM 4384 C C . ALA A 1 591 ? 13.205 4.118 2.068 1.00 80.81 591 ALA A C 1
ATOM 4386 O O . ALA A 1 591 ? 12.424 3.582 2.857 1.00 80.81 591 ALA A O 1
ATOM 4387 N N . ASN A 1 592 ? 13.902 5.209 2.401 1.00 82.69 592 ASN A N 1
ATOM 4388 C CA . ASN A 1 592 ? 13.830 5.828 3.727 1.00 82.69 592 ASN A CA 1
ATOM 4389 C C . ASN A 1 592 ? 12.410 6.284 4.079 1.00 82.69 592 ASN A C 1
ATOM 4391 O O . ASN A 1 592 ? 11.960 6.052 5.201 1.00 82.69 592 ASN A O 1
ATOM 4395 N N . THR A 1 593 ? 11.688 6.895 3.136 1.00 83.44 593 THR A N 1
ATOM 4396 C CA . THR A 1 593 ? 10.303 7.325 3.365 1.00 83.44 593 THR A CA 1
ATOM 4397 C C . THR A 1 593 ? 9.358 6.138 3.521 1.00 83.44 593 THR A C 1
ATOM 4399 O O . THR A 1 593 ? 8.471 6.184 4.372 1.00 83.44 593 THR A O 1
ATOM 4402 N N . LYS A 1 594 ? 9.559 5.040 2.782 1.00 85.19 594 LYS A N 1
ATOM 4403 C CA . LYS A 1 594 ? 8.783 3.804 2.976 1.00 85.19 594 LYS A CA 1
ATOM 4404 C C . LYS A 1 594 ? 9.008 3.218 4.368 1.00 85.19 594 LYS A C 1
ATOM 4406 O O . LYS A 1 594 ? 8.040 2.907 5.057 1.00 85.19 594 LYS A O 1
ATOM 4411 N N . GLY A 1 595 ? 10.263 3.128 4.816 1.00 83.75 595 GLY A N 1
ATOM 4412 C CA . GLY A 1 595 ? 10.602 2.689 6.174 1.00 83.75 595 GLY A CA 1
ATOM 4413 C C . GLY A 1 595 ? 9.996 3.600 7.246 1.00 83.75 595 GLY A C 1
ATOM 4414 O O . GLY A 1 595 ? 9.365 3.118 8.188 1.00 83.75 595 GLY A O 1
ATOM 4415 N N . PHE A 1 596 ? 10.112 4.917 7.060 1.00 84.44 596 PHE A N 1
ATOM 4416 C CA . PHE A 1 596 ? 9.485 5.928 7.913 1.00 84.44 596 PHE A CA 1
ATOM 4417 C C . PHE A 1 596 ? 7.962 5.747 7.989 1.00 84.44 596 PHE A C 1
ATOM 4419 O O . PHE A 1 596 ? 7.417 5.711 9.087 1.00 84.44 596 PHE A O 1
ATOM 4426 N N . SER A 1 597 ? 7.290 5.548 6.852 1.00 85.62 597 SER A N 1
ATOM 4427 C CA . SER A 1 597 ? 5.831 5.373 6.769 1.00 85.62 597 SER A CA 1
ATOM 4428 C C . SER A 1 597 ? 5.356 4.086 7.447 1.00 85.62 597 SER A C 1
ATOM 4430 O O . SER A 1 597 ? 4.288 4.059 8.055 1.00 85.62 597 SER A O 1
ATOM 4432 N N . VAL A 1 598 ? 6.159 3.016 7.409 1.00 87.81 598 VAL A N 1
ATOM 4433 C CA . VAL A 1 598 ? 5.858 1.789 8.165 1.00 87.81 598 VAL A CA 1
ATOM 4434 C C . VAL A 1 598 ? 6.037 2.005 9.669 1.00 87.81 598 VAL A C 1
ATOM 4436 O O . VAL A 1 598 ? 5.200 1.558 10.453 1.00 87.81 598 VAL A O 1
ATOM 4439 N N . GLY A 1 599 ? 7.092 2.707 10.091 1.00 87.00 599 GLY A N 1
ATOM 4440 C CA . GLY A 1 599 ? 7.315 3.012 11.506 1.00 87.00 599 GLY A CA 1
ATOM 4441 C C . GLY A 1 599 ? 6.233 3.922 12.097 1.00 87.00 599 GLY A C 1
ATOM 4442 O O . GLY A 1 599 ? 5.732 3.648 13.188 1.00 87.00 599 GLY A O 1
ATOM 4443 N N . THR A 1 600 ? 5.796 4.947 11.359 1.00 85.81 600 THR A N 1
ATOM 4444 C CA . THR A 1 600 ? 4.682 5.810 11.784 1.00 85.81 600 THR A CA 1
ATOM 4445 C C . THR A 1 600 ? 3.365 5.043 11.810 1.00 85.81 600 THR A C 1
ATOM 4447 O O . THR A 1 600 ? 2.614 5.180 12.772 1.00 85.81 600 THR A O 1
ATOM 4450 N N . ALA A 1 601 ? 3.108 4.178 10.820 1.00 86.38 601 ALA A N 1
ATOM 4451 C CA . ALA A 1 601 ? 1.933 3.311 10.809 1.00 86.38 601 ALA A CA 1
ATOM 4452 C C . ALA A 1 601 ? 1.903 2.375 12.025 1.00 86.38 601 ALA A C 1
ATOM 4454 O O . ALA A 1 601 ? 0.844 2.200 12.622 1.00 86.38 601 ALA A O 1
ATOM 4455 N N . ALA A 1 602 ? 3.049 1.817 12.430 1.00 86.06 602 ALA A N 1
ATOM 4456 C CA . ALA A 1 602 ? 3.140 0.948 13.599 1.00 86.06 602 ALA A CA 1
ATOM 4457 C C . ALA A 1 602 ? 2.715 1.660 14.887 1.00 86.06 602 ALA A C 1
ATOM 4459 O O . ALA A 1 602 ? 1.911 1.133 15.657 1.00 86.06 602 ALA A O 1
ATOM 4460 N N . LEU A 1 603 ? 3.230 2.874 15.097 1.00 84.19 603 LEU A N 1
ATOM 4461 C CA . LEU A 1 603 ? 2.869 3.686 16.253 1.00 84.19 603 LEU A CA 1
ATOM 4462 C C . LEU A 1 603 ? 1.398 4.134 16.176 1.00 84.19 603 LEU A C 1
ATOM 4464 O O . LEU A 1 603 ? 0.667 3.996 17.152 1.00 84.19 603 LEU A O 1
ATOM 4468 N N . ALA A 1 604 ? 0.931 4.582 15.006 1.00 83.50 604 ALA A N 1
ATOM 4469 C CA . ALA A 1 604 ? -0.437 5.057 14.802 1.00 83.50 604 ALA A CA 1
ATOM 4470 C C . ALA A 1 604 ? -1.499 3.955 14.959 1.00 83.50 604 ALA A C 1
ATOM 4472 O O . ALA A 1 604 ? -2.549 4.206 15.545 1.00 83.50 604 ALA A O 1
ATOM 4473 N N . CYS A 1 605 ? -1.242 2.728 14.493 1.00 84.69 605 CYS A N 1
ATOM 4474 C CA . CYS A 1 605 ? -2.185 1.614 14.647 1.00 84.69 605 CYS A CA 1
ATOM 4475 C C . CYS A 1 605 ? -2.417 1.267 16.124 1.00 84.69 605 CYS A C 1
ATOM 4477 O O . CYS A 1 605 ? -3.539 0.944 16.508 1.00 84.69 605 CYS A O 1
ATOM 4479 N N . PHE A 1 606 ? -1.393 1.402 16.975 1.00 83.94 606 PHE A N 1
ATOM 4480 C CA . PHE A 1 606 ? -1.557 1.242 18.421 1.00 83.94 606 PHE A CA 1
ATOM 4481 C C . PHE A 1 606 ? -2.454 2.338 19.029 1.00 83.94 606 PHE A C 1
ATOM 4483 O O . PHE A 1 606 ? -3.285 2.047 19.890 1.00 83.94 606 PHE A O 1
ATOM 4490 N N . LEU A 1 607 ? -2.359 3.580 18.537 1.00 84.12 607 LEU A N 1
ATOM 4491 C CA . LEU A 1 607 ? -3.254 4.675 18.944 1.00 84.12 607 LEU A CA 1
ATOM 4492 C C . LEU A 1 607 ? -4.693 4.441 18.491 1.00 84.12 607 LEU A C 1
ATOM 4494 O O . LEU A 1 607 ? -5.623 4.646 19.265 1.00 84.12 607 LEU A O 1
ATOM 4498 N N . LEU A 1 608 ? -4.876 3.997 17.246 1.00 83.56 608 LEU A N 1
ATOM 4499 C CA . LEU A 1 608 ? -6.189 3.680 16.686 1.00 83.56 608 LEU A CA 1
ATOM 4500 C C . LEU A 1 608 ? -6.843 2.511 17.427 1.00 83.56 608 LEU A C 1
ATOM 4502 O O . LEU A 1 608 ? -8.048 2.537 17.659 1.00 83.56 608 LEU A O 1
ATOM 4506 N N . PHE A 1 609 ? -6.059 1.517 17.850 1.00 85.50 609 PHE A N 1
ATOM 4507 C CA . PHE A 1 609 ? -6.537 0.435 18.706 1.00 85.50 609 PHE A CA 1
ATOM 4508 C C . PHE A 1 609 ? -7.047 0.954 20.056 1.00 85.50 609 PHE A C 1
ATOM 4510 O O . PHE A 1 609 ? -8.141 0.587 20.482 1.00 85.50 609 PHE A O 1
ATOM 4517 N N . ALA A 1 610 ? -6.290 1.838 20.711 1.00 80.88 610 ALA A N 1
ATOM 4518 C CA . ALA A 1 610 ? -6.728 2.474 21.949 1.00 80.88 610 ALA A CA 1
ATOM 4519 C C . ALA A 1 610 ? -8.017 3.289 21.754 1.00 80.88 610 ALA A C 1
ATOM 4521 O O . ALA A 1 610 ? -8.975 3.109 22.502 1.00 80.88 610 ALA A O 1
ATOM 4522 N N . ALA A 1 611 ? -8.076 4.108 20.700 1.00 80.12 611 ALA A N 1
ATOM 4523 C CA . ALA A 1 611 ? -9.269 4.875 20.350 1.00 80.12 611 ALA A CA 1
ATOM 4524 C C . ALA A 1 611 ? -10.480 3.968 20.056 1.00 80.12 611 ALA A C 1
ATOM 4526 O O . ALA A 1 611 ? -11.601 4.293 20.441 1.00 80.12 611 ALA A O 1
ATOM 4527 N N . PHE A 1 612 ? -10.269 2.807 19.429 1.00 84.56 612 PHE A N 1
ATOM 4528 C CA . PHE A 1 612 ? -11.314 1.806 19.214 1.00 84.56 612 PHE A CA 1
ATOM 4529 C C . PHE A 1 612 ? -11.855 1.237 20.534 1.00 84.56 612 PHE A C 1
ATOM 4531 O 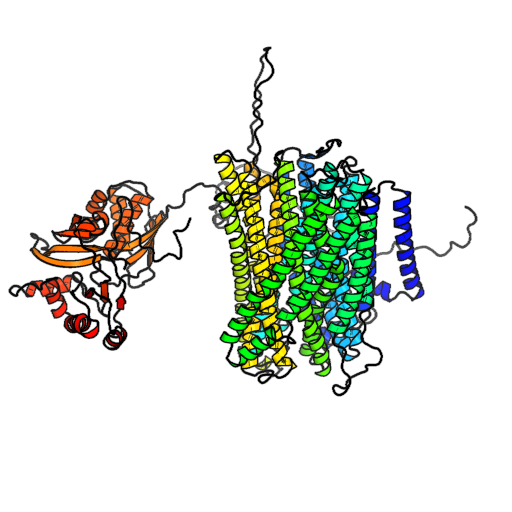O . PHE A 1 612 ? -13.069 1.120 20.693 1.00 84.56 612 PHE A O 1
ATOM 4538 N N . MET A 1 613 ? -10.987 0.907 21.496 1.00 82.81 613 MET A N 1
ATOM 4539 C CA . MET A 1 613 ? -11.423 0.421 22.814 1.00 82.81 613 MET A CA 1
ATOM 4540 C C . MET A 1 613 ? -12.254 1.467 23.571 1.00 82.81 613 MET A C 1
ATOM 4542 O O . MET A 1 613 ? -13.283 1.130 24.170 1.00 82.81 613 MET A O 1
ATOM 4546 N N . ASP A 1 614 ? -11.850 2.737 23.500 1.00 75.06 614 ASP A N 1
ATOM 4547 C CA . ASP A 1 614 ? -12.610 3.848 24.074 1.00 75.06 614 ASP A CA 1
ATOM 4548 C C . ASP A 1 614 ? -13.976 3.999 23.382 1.00 75.06 614 ASP A C 1
ATOM 4550 O O . ASP A 1 614 ? -15.003 4.054 24.060 1.00 75.06 614 ASP A O 1
ATOM 4554 N N . GLU A 1 615 ? -14.029 3.963 22.047 1.00 75.69 615 GLU A N 1
ATOM 4555 C CA . GLU A 1 615 ? -15.283 4.051 21.280 1.00 75.69 615 GLU A CA 1
ATOM 4556 C C . GLU A 1 615 ? -16.248 2.900 21.620 1.00 75.69 615 GLU A C 1
ATOM 4558 O O . GLU A 1 615 ? -17.442 3.122 21.837 1.00 75.69 615 GLU A O 1
ATOM 4563 N N . VAL A 1 616 ? -15.744 1.664 21.739 1.00 79.88 616 VAL A N 1
ATOM 4564 C CA . VAL A 1 616 ? -16.539 0.505 22.186 1.00 79.88 616 VAL A CA 1
ATOM 4565 C C . VAL A 1 616 ? -17.074 0.727 23.602 1.00 79.88 616 VAL A C 1
ATOM 4567 O O . VAL A 1 616 ? -18.227 0.382 23.889 1.00 79.88 616 VAL A O 1
ATOM 4570 N N . SER A 1 617 ? -16.272 1.322 24.487 1.00 76.44 617 SER A N 1
ATOM 4571 C CA . SER A 1 617 ? -16.686 1.622 25.859 1.00 76.44 617 SER A CA 1
ATOM 4572 C C . SER A 1 617 ? -17.818 2.646 25.902 1.00 76.44 617 SER A C 1
ATOM 4574 O O . SER A 1 617 ? -18.824 2.430 26.584 1.00 76.44 617 SER A O 1
ATOM 4576 N N . VAL A 1 618 ? -17.695 3.725 25.122 1.00 70.44 618 VAL A N 1
ATOM 4577 C CA . VAL A 1 618 ? -18.740 4.749 24.977 1.00 70.44 618 VAL A CA 1
ATOM 4578 C C . VAL A 1 618 ? -20.011 4.141 24.386 1.00 70.44 618 VAL A C 1
ATOM 4580 O O . VAL A 1 618 ? -21.106 4.396 24.885 1.00 70.44 618 VAL A O 1
ATOM 4583 N N . TYR A 1 619 ? -19.883 3.300 23.358 1.00 69.44 619 TYR A N 1
ATOM 4584 C CA . TYR A 1 619 ? -21.032 2.717 22.670 1.00 69.44 619 TYR A CA 1
ATOM 4585 C C . TYR A 1 619 ? -21.790 1.693 23.523 1.00 69.44 619 TYR A C 1
ATOM 4587 O O . TYR A 1 619 ? -23.020 1.672 23.535 1.00 69.44 619 TYR A O 1
ATOM 4595 N N . THR A 1 620 ? -21.073 0.821 24.231 1.00 69.69 620 THR A N 1
ATOM 4596 C CA . THR A 1 620 ? -21.690 -0.243 25.039 1.00 69.69 620 THR A CA 1
ATOM 4597 C C . THR A 1 620 ? -22.100 0.222 26.437 1.00 69.69 620 THR A C 1
ATOM 4599 O O . THR A 1 620 ? -22.833 -0.494 27.123 1.00 69.69 620 THR A O 1
ATOM 4602 N N . GLY A 1 621 ? -21.612 1.385 26.885 1.00 66.81 621 GLY A N 1
ATOM 4603 C CA . GLY A 1 621 ? -21.762 1.866 28.260 1.00 66.81 621 GLY A CA 1
ATOM 4604 C C . GLY A 1 621 ? -21.026 1.005 29.296 1.00 66.81 621 GLY A C 1
ATOM 4605 O O . GLY A 1 621 ? -21.230 1.179 30.497 1.00 66.81 621 GLY A O 1
ATOM 4606 N N . LYS A 1 622 ? -20.193 0.053 28.850 1.00 73.44 622 LYS A N 1
ATOM 4607 C CA . LYS A 1 622 ? -19.373 -0.832 29.684 1.00 73.44 622 LYS A CA 1
ATOM 4608 C C . LYS A 1 622 ? -17.905 -0.543 29.405 1.00 73.44 622 LYS A C 1
ATOM 4610 O O . LYS A 1 622 ? -17.524 -0.409 28.252 1.00 73.44 622 LYS A O 1
ATOM 4615 N N . ARG A 1 623 ? -17.071 -0.504 30.444 1.00 71.62 623 ARG A N 1
ATOM 4616 C CA . ARG A 1 623 ? -15.620 -0.336 30.279 1.00 71.62 623 ARG A CA 1
ATOM 4617 C C . ARG A 1 623 ? -15.034 -1.519 29.493 1.00 71.62 623 ARG A C 1
ATOM 4619 O O . ARG A 1 623 ? -15.164 -2.666 29.922 1.00 71.62 623 ARG A O 1
ATOM 4626 N N . PHE A 1 624 ? -14.416 -1.233 28.350 1.00 79.81 624 PHE A N 1
ATOM 4627 C CA . PHE A 1 624 ? -13.726 -2.187 27.483 1.00 79.81 624 PHE A CA 1
ATOM 4628 C C . PHE A 1 624 ? -12.212 -1.982 27.620 1.00 79.81 624 PHE A C 1
ATOM 4630 O O . PHE A 1 624 ? -11.576 -1.333 26.800 1.00 79.81 624 PHE A O 1
ATOM 4637 N N . GLU A 1 625 ? -11.644 -2.487 28.717 1.00 72.19 625 GLU A N 1
ATOM 4638 C CA . GLU A 1 625 ? -10.236 -2.239 29.079 1.00 72.19 625 GLU A CA 1
ATOM 4639 C C . GLU A 1 625 ? -9.288 -3.371 28.653 1.00 72.19 625 GLU A C 1
ATOM 4641 O O . GLU A 1 625 ? -8.072 -3.187 28.640 1.00 72.19 625 GLU A O 1
ATOM 4646 N N . SER A 1 626 ? -9.815 -4.556 28.327 1.00 82.06 626 SER A N 1
ATOM 4647 C CA . SER A 1 626 ? -8.994 -5.726 28.014 1.00 82.06 626 SER A CA 1
ATOM 4648 C C . SER A 1 626 ? -9.561 -6.579 26.882 1.00 82.06 626 SER A C 1
ATOM 4650 O O . SER A 1 626 ? -10.771 -6.746 26.717 1.00 82.06 626 SER A O 1
ATOM 4652 N N . VAL A 1 627 ? -8.638 -7.144 26.102 1.00 87.56 627 VAL A N 1
ATOM 4653 C CA . VAL A 1 627 ? -8.906 -8.090 25.018 1.00 87.56 627 VAL A CA 1
ATOM 4654 C C . VAL A 1 627 ? -8.213 -9.395 25.388 1.00 87.56 627 VAL A C 1
ATOM 4656 O O . VAL A 1 627 ? -6.986 -9.480 25.375 1.00 87.56 627 VAL A O 1
ATOM 4659 N N . ASP A 1 628 ? -8.997 -10.400 25.773 1.00 88.75 628 ASP A N 1
ATOM 4660 C CA . ASP A 1 628 ? -8.466 -11.679 26.242 1.00 88.75 628 ASP A CA 1
ATOM 4661 C C . ASP A 1 628 ? -8.125 -12.609 25.069 1.00 88.75 628 ASP A C 1
ATOM 4663 O O . ASP A 1 628 ? -9.003 -13.234 24.469 1.00 88.75 628 ASP A O 1
ATOM 4667 N N . LEU A 1 629 ? -6.830 -12.714 24.762 1.00 91.88 629 LEU A N 1
ATOM 4668 C CA . LEU A 1 629 ? -6.305 -13.607 23.726 1.00 91.88 629 LEU A CA 1
ATOM 4669 C C . LEU A 1 629 ? -6.429 -15.097 24.084 1.00 91.88 629 LEU A C 1
ATOM 4671 O O . LEU A 1 629 ? -6.302 -15.930 23.191 1.00 91.88 629 LEU A O 1
ATOM 4675 N N . ALA A 1 630 ? -6.680 -15.458 25.349 1.00 93.00 630 ALA A N 1
ATOM 4676 C CA . ALA A 1 630 ? -6.889 -16.854 25.736 1.00 93.00 630 ALA A CA 1
ATOM 4677 C C . ALA A 1 630 ? -8.246 -17.401 25.253 1.00 93.00 630 ALA A C 1
ATOM 4679 O O . ALA A 1 630 ? -8.459 -18.615 25.228 1.00 93.00 630 ALA A O 1
ATOM 4680 N N . ARG A 1 631 ? -9.168 -16.525 24.831 1.00 91.81 631 ARG A N 1
ATOM 4681 C CA . ARG A 1 631 ? -10.429 -16.927 24.200 1.00 91.81 631 ARG A CA 1
ATOM 4682 C C . ARG A 1 631 ? -10.184 -17.391 22.766 1.00 91.81 631 ARG A C 1
ATOM 4684 O O . ARG A 1 631 ? -9.646 -16.649 21.946 1.00 91.81 631 ARG A O 1
ATOM 4691 N N . CYS A 1 632 ? -10.663 -18.593 22.443 1.00 93.19 632 CYS A N 1
ATOM 4692 C CA . CYS A 1 632 ? -10.471 -19.218 21.133 1.00 93.19 632 CYS A CA 1
ATOM 4693 C C . CYS A 1 632 ? -10.961 -18.328 19.978 1.00 93.19 632 CYS A C 1
ATOM 4695 O O . CYS A 1 632 ? -10.236 -18.132 19.010 1.00 93.19 632 CYS A O 1
ATOM 4697 N N . GLU A 1 633 ? -12.140 -17.714 20.093 1.00 94.00 633 GLU A N 1
ATOM 4698 C CA . GLU A 1 633 ? -12.695 -16.844 19.048 1.00 94.00 633 GLU A CA 1
ATOM 4699 C C . GLU A 1 633 ? -11.840 -15.598 18.803 1.00 94.00 633 GLU A C 1
ATOM 4701 O O . GLU A 1 633 ? -11.659 -15.183 17.660 1.00 94.00 633 GLU A O 1
ATOM 4706 N N . VAL A 1 634 ? -11.306 -15.012 19.876 1.00 94.88 634 VAL A N 1
ATOM 4707 C CA . VAL A 1 634 ? -10.457 -13.817 19.820 1.00 94.88 634 VAL A CA 1
ATOM 4708 C C . VAL A 1 634 ? -9.122 -14.165 19.165 1.00 94.88 634 VAL A C 1
ATOM 4710 O O . VAL A 1 634 ? -8.684 -13.467 18.252 1.00 94.88 634 VAL A O 1
ATOM 4713 N N . PHE A 1 635 ? -8.518 -15.291 19.551 1.00 96.06 635 PHE A N 1
ATOM 4714 C CA . PHE A 1 635 ? -7.295 -15.793 18.930 1.00 96.06 635 PHE A CA 1
ATOM 4715 C C . PHE A 1 635 ? -7.482 -16.134 17.442 1.00 96.06 635 PHE A C 1
ATOM 4717 O O . PHE A 1 635 ? -6.660 -15.739 16.615 1.00 96.06 635 PHE A O 1
ATOM 4724 N N . VAL A 1 636 ? -8.594 -16.787 17.075 1.00 96.25 636 VAL A N 1
ATOM 4725 C CA . VAL A 1 636 ? -8.964 -17.052 15.671 1.00 96.25 636 VAL A CA 1
ATOM 4726 C C . VAL A 1 636 ? -9.130 -15.742 14.898 1.00 96.25 636 VAL A C 1
ATOM 4728 O O . VAL A 1 636 ? -8.618 -15.622 13.786 1.00 96.25 636 VAL A O 1
ATOM 4731 N N . GLY A 1 637 ? -9.776 -14.734 15.493 1.00 95.88 637 GLY A N 1
ATOM 4732 C CA . GLY A 1 637 ? -9.833 -13.376 14.945 1.00 95.88 637 GLY A CA 1
ATOM 4733 C C . GLY A 1 637 ? -8.449 -12.810 14.641 1.00 95.88 637 GLY A C 1
ATOM 4734 O O . GLY A 1 637 ? -8.217 -12.304 13.543 1.00 95.88 637 GLY A O 1
ATOM 4735 N N . GLY A 1 638 ? -7.511 -12.971 15.576 1.00 96.06 638 GLY A N 1
ATOM 4736 C CA . GLY A 1 638 ? -6.110 -12.601 15.395 1.00 96.06 638 GLY A CA 1
ATOM 4737 C C . GLY A 1 638 ? -5.444 -13.320 14.216 1.00 96.06 638 GLY A C 1
ATOM 4738 O O . GLY A 1 638 ? -4.891 -12.671 13.328 1.00 96.06 638 GLY A O 1
ATOM 4739 N N . ILE A 1 639 ? -5.543 -14.650 14.137 1.00 97.00 639 ILE A N 1
ATOM 4740 C CA . ILE A 1 639 ? -4.967 -15.427 13.022 1.00 97.00 639 ILE A CA 1
ATOM 4741 C C . ILE A 1 639 ? -5.553 -14.989 11.674 1.00 97.00 639 ILE A C 1
ATOM 4743 O O . ILE A 1 639 ? -4.809 -14.831 10.705 1.00 97.00 639 ILE A O 1
ATOM 4747 N N . LEU A 1 640 ? -6.865 -14.742 11.600 1.00 97.38 640 LEU A N 1
ATOM 4748 C CA . LEU A 1 640 ? -7.509 -14.227 10.388 1.00 97.38 640 LEU A CA 1
ATOM 4749 C C . LEU A 1 640 ? -6.970 -12.842 9.999 1.00 97.38 640 LEU A C 1
ATOM 4751 O O . LEU A 1 640 ? -6.777 -12.578 8.811 1.00 97.38 640 LEU A O 1
ATOM 4755 N N . GLY A 1 641 ? -6.677 -11.989 10.983 1.00 96.56 641 GLY A N 1
ATOM 4756 C CA . GLY A 1 641 ? -6.023 -10.696 10.777 1.00 96.56 641 GLY A CA 1
ATOM 4757 C C . GLY A 1 641 ? -4.611 -10.829 10.203 1.00 96.56 641 GLY A C 1
ATOM 4758 O O . GLY A 1 641 ? -4.261 -10.135 9.251 1.00 96.56 641 GLY A O 1
ATOM 4759 N N . ALA A 1 642 ? -3.805 -11.765 10.711 1.00 97.31 642 ALA A N 1
ATOM 4760 C CA . ALA A 1 642 ? -2.488 -12.051 10.139 1.00 97.31 642 ALA A CA 1
ATOM 4761 C C . ALA A 1 642 ? -2.598 -12.633 8.715 1.00 97.31 642 ALA A C 1
ATOM 4763 O O . ALA A 1 642 ? -1.894 -12.197 7.806 1.00 97.31 642 ALA A O 1
ATOM 4764 N N . CYS A 1 643 ? -3.529 -13.566 8.494 1.00 97.69 643 CYS A N 1
ATOM 4765 C CA . CYS A 1 643 ? -3.794 -14.178 7.191 1.00 97.69 643 CYS A CA 1
ATOM 4766 C C . CYS A 1 643 ? -4.176 -13.138 6.124 1.00 97.69 643 CYS A C 1
ATOM 4768 O O . CYS A 1 643 ? -3.692 -13.217 4.992 1.00 97.69 643 CYS A O 1
ATOM 4770 N N . LEU A 1 644 ? -4.974 -12.124 6.491 1.00 97.56 644 LEU A N 1
ATOM 4771 C CA . LEU A 1 644 ? -5.339 -11.013 5.607 1.00 97.56 644 LEU A CA 1
ATOM 4772 C C . LEU A 1 644 ? -4.105 -10.367 4.965 1.00 97.56 644 LEU A C 1
ATOM 4774 O O . LEU A 1 644 ? -4.104 -10.138 3.759 1.00 97.56 644 LEU A O 1
ATOM 4778 N N . VAL A 1 645 ? -3.063 -10.088 5.752 1.00 97.75 645 VAL A N 1
ATOM 4779 C CA . VAL A 1 645 ? -1.847 -9.409 5.278 1.00 97.75 645 VAL A CA 1
ATOM 4780 C C . VAL A 1 645 ? -1.131 -10.236 4.214 1.00 97.75 645 VAL A C 1
ATOM 4782 O O . VAL A 1 645 ? -0.806 -9.721 3.143 1.00 97.75 645 VAL A O 1
ATOM 4785 N N . PHE A 1 646 ? -0.915 -11.525 4.483 1.00 97.44 646 PHE A N 1
ATOM 4786 C CA . PHE A 1 646 ? -0.239 -12.430 3.550 1.00 97.44 646 PHE A CA 1
ATOM 4787 C C . PHE A 1 646 ? -1.052 -12.620 2.270 1.00 97.44 646 PHE A C 1
ATOM 4789 O O . PHE A 1 646 ? -0.506 -12.556 1.167 1.00 97.44 646 PHE A O 1
ATOM 4796 N N . LEU A 1 647 ? -2.366 -12.808 2.407 1.00 97.50 647 LEU A N 1
ATOM 4797 C CA . LEU A 1 647 ? -3.261 -12.977 1.269 1.00 97.50 647 LEU A CA 1
ATOM 4798 C C . LEU A 1 647 ? -3.312 -11.714 0.403 1.00 97.50 647 LEU A C 1
ATOM 4800 O O . LEU A 1 647 ? -3.261 -11.802 -0.825 1.00 97.50 647 LEU A O 1
ATOM 4804 N N . PHE A 1 648 ? -3.372 -10.544 1.040 1.00 97.44 648 PHE A N 1
ATOM 4805 C CA . PHE A 1 648 ? -3.347 -9.257 0.363 1.00 97.44 648 PHE A CA 1
ATOM 4806 C C . PHE A 1 648 ? -2.040 -9.059 -0.416 1.00 97.44 648 PHE A C 1
ATOM 4808 O O . PHE A 1 648 ? -2.090 -8.773 -1.614 1.00 97.44 648 PHE A O 1
ATOM 4815 N N . ALA A 1 649 ? -0.886 -9.271 0.227 1.00 96.69 649 ALA A N 1
ATOM 4816 C CA . ALA A 1 649 ? 0.422 -9.147 -0.416 1.00 96.69 649 ALA A CA 1
ATOM 4817 C C . ALA A 1 649 ? 0.550 -10.096 -1.619 1.00 96.69 649 ALA A C 1
ATOM 4819 O O . ALA A 1 649 ? 0.931 -9.671 -2.710 1.00 96.69 649 ALA A O 1
ATOM 4820 N N . ALA A 1 650 ? 0.127 -11.355 -1.464 1.00 96.81 650 ALA A N 1
ATOM 4821 C CA . ALA A 1 650 ? 0.131 -12.331 -2.549 1.00 96.81 650 ALA A CA 1
ATOM 4822 C C . ALA A 1 650 ? -0.756 -11.897 -3.728 1.00 96.81 650 ALA A C 1
ATOM 4824 O O . ALA A 1 650 ? -0.375 -12.059 -4.889 1.00 96.81 650 ALA A O 1
ATOM 4825 N N . TRP A 1 651 ? -1.949 -11.351 -3.473 1.00 97.12 651 TRP A N 1
ATOM 4826 C CA . TRP A 1 651 ? -2.831 -10.884 -4.547 1.00 97.12 651 TRP A CA 1
ATOM 4827 C C . TRP A 1 651 ? -2.294 -9.634 -5.244 1.00 97.12 651 TRP A C 1
ATOM 4829 O O . TRP A 1 651 ? -2.410 -9.550 -6.467 1.00 97.12 651 TRP A O 1
ATOM 4839 N N . ALA A 1 652 ? -1.672 -8.716 -4.500 1.00 95.75 652 ALA A N 1
ATOM 4840 C CA . ALA A 1 652 ? -1.017 -7.532 -5.048 1.00 95.75 652 ALA A CA 1
ATOM 4841 C C . ALA A 1 652 ? 0.168 -7.906 -5.959 1.00 95.75 652 ALA A C 1
ATOM 4843 O O . ALA A 1 652 ? 0.228 -7.452 -7.099 1.00 95.75 652 ALA A O 1
ATOM 4844 N N . MET A 1 653 ? 1.051 -8.814 -5.527 1.00 94.88 653 MET A N 1
ATOM 4845 C CA . MET A 1 653 ? 2.170 -9.286 -6.359 1.00 94.88 653 MET A CA 1
ATOM 4846 C C . MET A 1 653 ? 1.687 -10.011 -7.622 1.00 94.88 653 MET A C 1
ATOM 4848 O O . MET A 1 653 ? 2.172 -9.761 -8.724 1.00 94.88 653 MET A O 1
ATOM 4852 N N . ASN A 1 654 ? 0.675 -10.874 -7.489 1.00 95.00 654 ASN A N 1
ATOM 4853 C CA . ASN A 1 654 ? 0.095 -11.577 -8.632 1.00 95.00 654 ASN A CA 1
ATOM 4854 C C . ASN A 1 654 ? -0.584 -10.628 -9.637 1.00 95.00 654 ASN A C 1
ATOM 4856 O O . ASN A 1 654 ? -0.628 -10.936 -10.829 1.00 95.00 654 ASN A O 1
ATOM 4860 N N . ALA A 1 655 ? -1.143 -9.506 -9.173 1.00 95.44 655 ALA A N 1
ATOM 4861 C CA . ALA A 1 655 ? -1.707 -8.478 -10.043 1.00 95.44 655 ALA A CA 1
ATOM 4862 C C . ALA A 1 655 ? -0.627 -7.833 -10.923 1.00 95.44 655 ALA A C 1
ATOM 4864 O O . ALA A 1 655 ? -0.810 -7.761 -12.138 1.00 95.44 655 ALA A O 1
ATOM 4865 N N . VAL A 1 656 ? 0.515 -7.459 -10.332 1.00 95.19 656 VAL A N 1
ATOM 4866 C CA . VAL A 1 656 ? 1.669 -6.928 -11.077 1.00 95.19 656 VAL A CA 1
ATOM 4867 C C . VAL A 1 656 ? 2.187 -7.960 -12.073 1.00 95.19 656 VAL A C 1
ATOM 4869 O O . VAL A 1 656 ? 2.320 -7.648 -13.249 1.00 95.19 656 VAL A O 1
ATOM 4872 N N . GLY A 1 657 ? 2.383 -9.215 -11.651 1.00 94.06 657 GLY A N 1
ATOM 4873 C CA . GLY A 1 657 ? 2.878 -10.272 -12.540 1.00 94.06 657 GLY A CA 1
ATOM 4874 C C . GLY A 1 657 ? 1.994 -10.498 -13.775 1.00 94.06 657 GLY A C 1
ATOM 4875 O O . GLY A 1 657 ? 2.502 -10.676 -14.882 1.00 94.06 657 GLY A O 1
ATOM 4876 N N . ARG A 1 658 ? 0.661 -10.426 -13.624 1.00 94.75 658 ARG A N 1
ATOM 4877 C CA . ARG A 1 658 ? -0.276 -10.498 -14.762 1.00 94.75 658 ARG A CA 1
ATOM 4878 C C . ARG A 1 658 ? -0.207 -9.275 -15.677 1.00 94.75 658 ARG A C 1
ATOM 4880 O O . ARG A 1 658 ? -0.381 -9.439 -16.885 1.00 94.75 658 ARG A O 1
ATOM 4887 N N . ALA A 1 659 ? -0.010 -8.079 -15.123 1.00 94.38 659 ALA A N 1
ATOM 4888 C CA . ALA A 1 659 ? 0.144 -6.853 -15.906 1.00 94.38 659 ALA A CA 1
ATOM 4889 C C . ALA A 1 659 ? 1.471 -6.868 -16.683 1.00 94.38 659 ALA A C 1
ATOM 4891 O O . ALA A 1 659 ? 1.461 -6.724 -17.905 1.00 94.38 659 ALA A O 1
ATOM 4892 N N . ALA A 1 660 ? 2.578 -7.174 -16.004 1.00 94.00 660 ALA A N 1
ATOM 4893 C CA . ALA A 1 660 ? 3.910 -7.273 -16.591 1.00 94.00 660 ALA A CA 1
ATOM 4894 C C . ALA A 1 660 ? 3.971 -8.310 -17.719 1.00 94.00 660 ALA A C 1
ATOM 4896 O O . ALA A 1 660 ? 4.473 -8.014 -18.798 1.00 94.00 660 ALA A O 1
ATOM 4897 N N . ALA A 1 661 ? 3.376 -9.496 -17.544 1.00 94.19 661 ALA A N 1
ATOM 4898 C CA . ALA A 1 661 ? 3.346 -10.516 -18.596 1.00 94.19 661 ALA A CA 1
ATOM 4899 C C . ALA A 1 661 ? 2.664 -10.034 -19.895 1.00 94.19 661 ALA A C 1
ATOM 4901 O O . ALA A 1 661 ? 3.086 -10.404 -20.997 1.00 94.19 661 ALA A O 1
ATOM 4902 N N . GLN A 1 662 ? 1.622 -9.200 -19.783 1.00 95.69 662 GLN A N 1
ATOM 4903 C CA . GLN A 1 662 ? 0.963 -8.601 -20.947 1.00 95.69 662 GLN A CA 1
ATOM 4904 C C . GLN A 1 662 ? 1.865 -7.565 -21.624 1.00 95.69 662 GLN A C 1
ATOM 4906 O O . GLN A 1 662 ? 1.976 -7.586 -22.848 1.00 95.69 662 GLN A O 1
ATOM 4911 N N . VAL A 1 663 ? 2.548 -6.718 -20.844 1.00 95.00 663 VAL A N 1
ATOM 4912 C CA . VAL A 1 663 ? 3.508 -5.733 -21.370 1.00 95.00 663 VAL A CA 1
ATOM 4913 C C . VAL A 1 663 ? 4.679 -6.429 -22.063 1.00 95.00 663 VAL A C 1
ATOM 4915 O O . VAL A 1 663 ? 4.963 -6.115 -23.211 1.00 95.00 663 VAL A O 1
ATOM 4918 N N . VAL A 1 664 ? 5.286 -7.445 -21.441 1.00 94.06 664 VAL A N 1
ATOM 4919 C CA . VAL A 1 664 ? 6.366 -8.255 -22.039 1.00 94.06 664 VAL A CA 1
ATOM 4920 C C . VAL A 1 664 ? 5.945 -8.825 -23.394 1.00 94.06 664 VAL A C 1
ATOM 4922 O O . VAL A 1 664 ? 6.685 -8.749 -24.375 1.00 94.06 664 VAL A O 1
ATOM 4925 N N . THR A 1 665 ? 4.741 -9.398 -23.466 1.00 95.81 665 THR A N 1
ATOM 4926 C CA . THR A 1 665 ? 4.224 -9.983 -24.711 1.00 95.81 665 THR A CA 1
ATOM 4927 C C . THR A 1 665 ? 4.033 -8.917 -25.791 1.00 95.81 665 THR A C 1
ATOM 4929 O O . THR A 1 665 ? 4.349 -9.169 -26.953 1.00 95.81 665 THR A O 1
ATOM 4932 N N . GLU A 1 666 ? 3.570 -7.724 -25.416 1.00 96.25 666 GLU A N 1
ATOM 4933 C CA . GLU A 1 666 ? 3.381 -6.606 -26.340 1.00 96.25 666 GLU A CA 1
ATOM 4934 C C . GLU A 1 666 ? 4.708 -6.011 -26.830 1.00 96.25 666 GLU A C 1
ATOM 4936 O O . GLU A 1 666 ? 4.874 -5.821 -28.035 1.00 96.25 666 GLU A O 1
ATOM 4941 N N . VAL A 1 667 ? 5.684 -5.791 -25.943 1.00 95.12 667 VAL A N 1
ATOM 4942 C CA . VAL A 1 667 ? 7.019 -5.296 -26.323 1.00 95.12 667 VAL A CA 1
ATOM 4943 C C . VAL A 1 667 ? 7.678 -6.273 -27.303 1.00 95.12 667 VAL A C 1
ATOM 4945 O O . VAL A 1 667 ? 8.134 -5.872 -28.377 1.00 95.12 667 VAL A O 1
ATOM 4948 N N . ARG A 1 668 ? 7.639 -7.581 -27.001 1.00 94.94 668 ARG A N 1
ATOM 4949 C CA . ARG A 1 668 ? 8.143 -8.636 -27.900 1.00 94.94 668 ARG A CA 1
ATOM 4950 C C . ARG A 1 668 ? 7.424 -8.642 -29.247 1.00 94.94 668 ARG A C 1
ATOM 4952 O O . ARG A 1 668 ? 8.069 -8.825 -30.281 1.00 94.94 668 ARG A O 1
ATOM 4959 N N . ARG A 1 669 ? 6.099 -8.453 -29.257 1.00 96.25 669 ARG A N 1
ATOM 4960 C CA . ARG A 1 669 ? 5.309 -8.376 -30.493 1.00 96.25 669 ARG A CA 1
ATOM 4961 C C . ARG A 1 669 ? 5.771 -7.204 -31.353 1.00 96.25 669 ARG A C 1
ATOM 4963 O O . ARG A 1 669 ? 6.042 -7.414 -32.532 1.00 96.25 669 ARG A O 1
ATOM 4970 N N . GLN A 1 670 ? 5.917 -6.008 -30.777 1.00 95.38 670 GLN A N 1
ATOM 4971 C CA . GLN A 1 670 ? 6.355 -4.828 -31.527 1.00 95.38 670 GLN A CA 1
ATOM 4972 C C . GLN A 1 670 ? 7.768 -4.992 -32.090 1.00 95.38 670 GLN A C 1
ATOM 4974 O O . GLN A 1 670 ? 7.958 -4.758 -33.280 1.00 95.38 670 GLN A O 1
ATOM 4979 N N . PHE A 1 671 ? 8.735 -5.472 -31.302 1.00 94.06 671 PHE A N 1
ATOM 4980 C CA . PHE A 1 671 ? 10.094 -5.715 -31.804 1.00 94.06 671 PHE A CA 1
ATOM 4981 C C . PHE A 1 671 ? 10.144 -6.760 -32.922 1.00 94.06 671 PHE A C 1
ATOM 4983 O O . PHE A 1 671 ? 10.919 -6.619 -33.867 1.00 94.06 671 PHE A O 1
ATOM 4990 N N . LYS A 1 672 ? 9.297 -7.792 -32.851 1.00 93.62 672 LYS A N 1
ATOM 4991 C CA . LYS A 1 672 ? 9.228 -8.836 -33.876 1.00 93.62 672 LYS A CA 1
ATOM 4992 C C . LYS A 1 672 ? 8.528 -8.373 -35.157 1.00 93.62 672 LYS A C 1
ATOM 4994 O O . LYS A 1 672 ? 8.983 -8.701 -36.248 1.00 93.62 672 LYS A O 1
ATOM 4999 N N . GLU A 1 673 ? 7.402 -7.674 -35.037 1.00 95.38 673 GLU A N 1
ATOM 5000 C CA . GLU A 1 673 ? 6.576 -7.259 -36.180 1.00 95.38 673 GLU A CA 1
ATOM 5001 C C . GLU A 1 673 ? 7.079 -5.973 -36.845 1.00 95.38 673 GLU A C 1
ATOM 5003 O O . GLU A 1 673 ? 6.813 -5.749 -38.025 1.00 95.38 673 GLU A O 1
ATOM 5008 N N . ARG A 1 674 ? 7.820 -5.136 -36.109 1.00 92.56 674 ARG A N 1
ATOM 5009 C CA . ARG A 1 674 ? 8.347 -3.846 -36.571 1.00 92.56 674 ARG A CA 1
ATOM 5010 C C . ARG A 1 674 ? 9.860 -3.767 -36.327 1.00 92.56 674 ARG A C 1
ATOM 5012 O O . ARG A 1 674 ? 10.309 -2.998 -35.477 1.00 92.56 674 ARG A O 1
ATOM 5019 N N . PRO A 1 675 ? 10.675 -4.530 -37.081 1.00 89.88 675 PRO A N 1
ATOM 5020 C CA . PRO A 1 675 ? 12.127 -4.560 -36.889 1.00 89.88 675 PRO A CA 1
ATOM 5021 C C . PRO A 1 675 ? 12.799 -3.190 -37.088 1.00 89.88 675 PRO A C 1
ATOM 5023 O O . PRO A 1 675 ? 13.849 -2.946 -36.497 1.00 89.88 675 PRO A O 1
ATOM 5026 N N . GLY A 1 676 ? 12.162 -2.274 -37.833 1.00 90.19 676 GLY A N 1
ATOM 5027 C CA . GLY A 1 676 ? 12.619 -0.892 -38.018 1.00 90.19 676 GLY A CA 1
ATOM 5028 C C . GLY A 1 676 ? 12.684 -0.048 -36.732 1.00 90.19 676 GLY A C 1
ATOM 5029 O O . GLY A 1 676 ? 13.230 1.050 -36.716 1.00 90.19 676 GLY A O 1
ATOM 5030 N N . ILE A 1 677 ? 12.144 -0.542 -35.615 1.00 90.31 677 ILE A N 1
ATOM 5031 C CA . ILE A 1 677 ? 12.318 0.104 -34.308 1.00 90.31 677 ILE A CA 1
ATOM 5032 C C . ILE A 1 677 ? 13.781 -0.004 -33.846 1.00 90.31 677 ILE A C 1
ATOM 5034 O O . ILE A 1 677 ? 14.330 0.937 -33.278 1.00 90.31 677 ILE A O 1
ATOM 5038 N N . MET A 1 678 ? 14.449 -1.131 -34.119 1.00 89.38 678 MET A N 1
ATOM 5039 C CA . MET A 1 678 ? 15.817 -1.373 -33.644 1.00 89.38 678 MET A CA 1
ATOM 5040 C C . MET A 1 678 ? 16.874 -0.583 -34.425 1.00 89.38 678 MET A C 1
ATOM 5042 O O . MET A 1 678 ? 17.933 -0.284 -33.867 1.00 89.38 678 MET A O 1
ATOM 5046 N N . ASP A 1 679 ? 16.584 -0.232 -35.682 1.00 89.38 679 ASP A N 1
ATOM 5047 C CA . ASP A 1 679 ? 17.454 0.553 -36.569 1.00 89.38 679 ASP A CA 1
ATOM 5048 C C . ASP A 1 679 ? 17.081 2.048 -36.648 1.00 89.38 679 ASP A C 1
ATOM 5050 O O . ASP A 1 679 ? 17.690 2.785 -37.424 1.00 89.38 679 ASP A O 1
ATOM 5054 N N . TRP A 1 680 ? 16.138 2.500 -35.810 1.00 88.06 680 TRP A N 1
ATOM 5055 C CA . TRP A 1 680 ? 15.633 3.879 -35.726 1.00 88.06 680 TRP A CA 1
ATOM 5056 C C . TRP A 1 680 ? 14.828 4.375 -36.939 1.00 88.06 680 TRP A C 1
ATOM 5058 O O . TRP A 1 680 ? 14.515 5.566 -37.009 1.00 88.06 680 TRP A O 1
ATOM 5068 N N . SER A 1 681 ? 14.461 3.503 -37.883 1.00 88.75 681 SER A N 1
ATOM 5069 C CA . SER A 1 681 ? 13.602 3.882 -39.015 1.00 88.75 681 SER A CA 1
ATOM 5070 C C . SER A 1 681 ? 12.133 4.078 -38.620 1.00 88.75 681 SER A C 1
ATOM 5072 O O . SER A 1 681 ? 11.448 4.912 -39.214 1.00 88.75 681 SER A O 1
ATOM 5074 N N . ASP A 1 682 ? 11.676 3.382 -37.576 1.00 90.25 682 ASP A N 1
ATOM 5075 C CA . ASP A 1 682 ? 10.297 3.376 -37.090 1.00 90.25 682 ASP A CA 1
ATOM 5076 C C . ASP A 1 682 ? 10.204 3.777 -35.607 1.00 90.25 682 ASP A C 1
ATOM 5078 O O . ASP A 1 682 ? 11.004 3.356 -34.776 1.00 90.25 682 ASP A O 1
ATOM 5082 N N . LYS A 1 683 ? 9.162 4.538 -35.235 1.00 88.12 683 LYS A N 1
ATOM 5083 C CA . LYS A 1 683 ? 8.854 4.828 -33.819 1.00 88.12 683 LYS A CA 1
ATOM 5084 C C . LYS A 1 683 ? 7.994 3.724 -33.189 1.00 88.12 683 LYS A C 1
ATOM 5086 O O . LYS A 1 683 ? 7.015 3.319 -33.830 1.00 88.12 683 LYS A O 1
ATOM 5091 N N . PRO A 1 684 ? 8.278 3.278 -31.951 1.00 91.50 684 PRO A N 1
ATOM 5092 C CA . PRO A 1 684 ? 7.429 2.316 -31.250 1.00 91.50 684 PRO A CA 1
ATOM 5093 C C . PRO A 1 684 ? 6.049 2.905 -30.917 1.00 91.50 684 PRO A C 1
ATOM 5095 O O . PRO A 1 684 ? 5.861 4.123 -30.893 1.00 91.50 684 PRO A O 1
ATOM 5098 N N . ASP A 1 685 ? 5.069 2.033 -30.681 1.00 93.06 685 ASP A N 1
ATOM 5099 C CA . ASP A 1 685 ? 3.736 2.436 -30.229 1.00 93.06 685 ASP A CA 1
ATOM 5100 C C . ASP A 1 685 ? 3.645 2.381 -28.698 1.00 93.06 685 ASP A C 1
ATOM 5102 O O . ASP A 1 685 ? 3.414 1.324 -28.106 1.00 93.06 685 ASP A O 1
ATOM 5106 N N . TYR A 1 686 ? 3.804 3.548 -28.072 1.00 90.81 686 TYR A N 1
ATOM 5107 C CA . TYR A 1 686 ? 3.722 3.720 -26.621 1.00 90.81 686 TYR A CA 1
ATOM 5108 C C . TYR A 1 686 ? 2.296 3.590 -26.066 1.00 90.81 686 TYR A C 1
ATOM 5110 O O . TYR A 1 686 ? 2.095 3.136 -24.937 1.00 90.81 686 TYR A O 1
ATOM 5118 N N . TYR A 1 687 ? 1.282 3.991 -26.842 1.00 89.81 687 TYR A N 1
ATOM 5119 C CA . TYR A 1 687 ? -0.095 4.109 -26.351 1.00 89.81 687 TYR A CA 1
ATOM 5120 C C . TYR A 1 687 ? -0.710 2.748 -26.041 1.00 89.81 687 TYR A C 1
ATOM 5122 O O . TYR A 1 687 ? -1.500 2.627 -25.101 1.00 89.81 687 TYR A O 1
ATOM 5130 N N . THR A 1 688 ? -0.325 1.714 -26.791 1.00 92.62 688 THR A N 1
ATOM 5131 C CA . THR A 1 688 ? -0.783 0.348 -26.532 1.00 92.62 688 THR A CA 1
ATOM 5132 C C . THR A 1 688 ? -0.292 -0.158 -25.172 1.00 92.62 688 THR A C 1
ATOM 5134 O O . THR A 1 688 ? -1.104 -0.668 -24.396 1.00 92.62 688 THR A O 1
ATOM 5137 N N . CYS A 1 689 ? 0.981 0.060 -24.816 1.00 92.88 689 CYS A N 1
ATOM 5138 C CA . CYS A 1 689 ? 1.505 -0.296 -23.492 1.00 92.88 689 CYS A CA 1
ATOM 5139 C C . CYS A 1 689 ? 0.768 0.455 -22.373 1.00 92.88 689 CYS A C 1
ATOM 5141 O O . CYS A 1 689 ? 0.263 -0.187 -21.451 1.00 92.88 689 CYS A O 1
ATOM 5143 N N . ILE A 1 690 ? 0.599 1.779 -22.504 1.00 91.62 690 ILE A N 1
ATOM 5144 C CA . ILE A 1 690 ? -0.164 2.619 -21.557 1.00 91.62 690 ILE A CA 1
ATOM 5145 C C . ILE A 1 690 ? -1.589 2.079 -21.361 1.00 91.62 690 ILE A C 1
ATOM 5147 O O . ILE A 1 690 ? -2.076 1.969 -20.233 1.00 91.62 690 ILE A O 1
ATOM 5151 N N . ALA A 1 691 ? -2.277 1.707 -22.445 1.00 91.56 691 ALA A N 1
ATOM 5152 C CA . ALA A 1 691 ? -3.638 1.182 -22.383 1.00 91.56 691 ALA A CA 1
ATOM 5153 C C . ALA A 1 691 ? -3.717 -0.187 -21.682 1.00 91.56 691 ALA A C 1
ATOM 5155 O O . ALA A 1 691 ? -4.667 -0.434 -20.927 1.00 91.56 691 ALA A O 1
ATOM 5156 N N . ILE A 1 692 ? -2.731 -1.064 -21.905 1.00 92.75 692 ILE A N 1
ATOM 5157 C CA . ILE A 1 692 ? -2.630 -2.384 -21.262 1.00 92.75 692 ILE A CA 1
ATOM 5158 C C . ILE A 1 692 ? -2.460 -2.229 -19.750 1.00 92.75 692 ILE A C 1
ATOM 5160 O O . ILE A 1 692 ? -3.242 -2.816 -18.988 1.00 92.75 692 ILE A O 1
ATOM 5164 N N . VAL A 1 693 ? -1.489 -1.421 -19.307 1.00 92.69 693 VAL A N 1
ATOM 5165 C CA . VAL A 1 693 ? -1.235 -1.230 -17.871 1.00 92.69 693 VAL A CA 1
ATOM 5166 C C . VAL A 1 693 ? -2.372 -0.468 -17.195 1.00 92.69 693 VAL A C 1
ATOM 5168 O O . VAL A 1 693 ? -2.819 -0.890 -16.131 1.00 92.69 693 VAL A O 1
ATOM 5171 N N . SER A 1 694 ? -2.964 0.537 -17.857 1.00 91.69 694 SER A N 1
ATOM 5172 C CA . SER A 1 694 ? -4.149 1.258 -17.358 1.00 91.69 694 SER A CA 1
ATOM 5173 C C . SER A 1 694 ? -5.311 0.310 -17.072 1.00 91.69 694 SER A C 1
ATOM 5175 O O . SER A 1 694 ? -5.888 0.309 -15.982 1.00 91.69 694 SER A O 1
ATOM 5177 N N . ARG A 1 695 ? -5.674 -0.520 -18.058 1.00 91.75 695 ARG A N 1
ATOM 5178 C CA . ARG A 1 695 ? -6.807 -1.445 -17.940 1.00 91.75 695 ARG A CA 1
ATOM 5179 C C . ARG A 1 695 ? -6.541 -2.521 -16.891 1.00 91.75 695 ARG A C 1
ATOM 5181 O O . ARG A 1 695 ? -7.456 -2.877 -16.146 1.00 91.75 695 ARG A O 1
ATOM 5188 N N . SER A 1 696 ? -5.312 -3.030 -16.841 1.00 93.06 696 SER A N 1
ATOM 5189 C CA . SER A 1 696 ? -4.908 -4.053 -15.878 1.00 93.06 696 SER A CA 1
ATOM 5190 C C . SER A 1 696 ? -4.931 -3.504 -14.455 1.00 93.06 696 SER A C 1
ATOM 5192 O O . SER A 1 696 ? -5.598 -4.089 -13.608 1.00 93.06 696 SER A O 1
ATOM 5194 N N . ALA A 1 697 ? -4.326 -2.341 -14.207 1.00 92.50 697 ALA A N 1
ATOM 5195 C CA . ALA A 1 697 ? -4.310 -1.691 -12.899 1.00 92.50 697 ALA A CA 1
ATOM 5196 C C . ALA A 1 697 ? -5.720 -1.465 -12.334 1.00 92.50 697 ALA A C 1
ATOM 5198 O O . ALA A 1 697 ? -6.020 -1.887 -11.217 1.00 92.50 697 ALA A O 1
ATOM 5199 N N . LEU A 1 698 ? -6.626 -0.889 -13.134 1.00 89.50 698 LEU A N 1
ATOM 5200 C CA . LEU A 1 698 ? -8.001 -0.601 -12.707 1.00 89.50 698 LEU A CA 1
ATOM 5201 C C . LEU A 1 698 ? -8.806 -1.861 -12.379 1.00 89.50 698 LEU A C 1
ATOM 5203 O O . LEU A 1 698 ? -9.615 -1.856 -11.453 1.00 89.50 698 LEU A O 1
ATOM 5207 N N . LYS A 1 699 ? -8.609 -2.938 -13.144 1.00 92.25 699 LYS A N 1
ATOM 5208 C CA . LYS A 1 699 ? -9.314 -4.206 -12.931 1.00 92.25 699 LYS A CA 1
ATOM 5209 C C . LYS A 1 699 ? -8.745 -4.965 -11.734 1.00 92.25 699 LYS A C 1
ATOM 5211 O O . LYS A 1 699 ? -9.501 -5.505 -10.928 1.00 92.25 699 LYS A O 1
ATOM 5216 N N . GLU A 1 700 ? -7.424 -5.027 -11.637 1.00 93.88 700 GLU A N 1
ATOM 5217 C CA . GLU A 1 700 ? -6.725 -5.865 -10.668 1.00 93.88 700 GLU A CA 1
ATOM 5218 C C . GLU A 1 700 ? -6.701 -5.246 -9.263 1.00 93.88 700 GLU A C 1
ATOM 5220 O O . GLU A 1 700 ? -6.728 -5.992 -8.287 1.00 93.88 700 GLU A O 1
ATOM 5225 N N . MET A 1 701 ? -6.767 -3.912 -9.125 1.00 91.19 701 MET A N 1
ATOM 5226 C CA . MET A 1 701 ? -6.814 -3.253 -7.808 1.00 91.19 701 MET A CA 1
ATOM 5227 C C . MET A 1 701 ? -8.108 -3.531 -7.019 1.00 91.19 701 MET A C 1
ATOM 5229 O O . MET A 1 701 ? -8.118 -3.444 -5.791 1.00 91.19 701 MET A O 1
ATOM 5233 N N . ILE A 1 702 ? -9.209 -3.885 -7.698 1.00 90.31 702 ILE A N 1
ATOM 5234 C CA . ILE A 1 702 ? -10.524 -4.073 -7.059 1.00 90.31 702 ILE A CA 1
ATOM 5235 C C . ILE A 1 702 ? -10.492 -5.244 -6.079 1.00 90.31 702 ILE A C 1
ATOM 5237 O O . ILE A 1 702 ? -11.019 -5.135 -4.975 1.00 90.31 702 ILE A O 1
ATOM 5241 N N . ARG A 1 703 ? -9.882 -6.372 -6.459 1.00 92.44 703 ARG A N 1
ATOM 5242 C CA . ARG A 1 703 ? -9.938 -7.600 -5.655 1.00 92.44 703 ARG A CA 1
ATOM 5243 C C . ARG A 1 703 ? -9.162 -7.478 -4.330 1.00 92.44 703 ARG A C 1
ATOM 5245 O O . ARG A 1 703 ? -9.761 -7.791 -3.300 1.00 92.44 703 ARG A O 1
ATOM 5252 N N . PRO A 1 704 ? -7.895 -7.022 -4.295 1.00 93.38 704 PRO A N 1
ATOM 5253 C CA . PRO A 1 704 ? -7.194 -6.796 -3.032 1.00 93.38 704 PRO A CA 1
ATOM 5254 C C . PRO A 1 704 ? -7.802 -5.633 -2.233 1.00 93.38 704 PRO A C 1
ATOM 5256 O O . PRO A 1 704 ? -7.918 -5.738 -1.015 1.00 93.38 704 PRO A O 1
ATOM 5259 N N . GLY A 1 705 ? -8.265 -4.563 -2.892 1.00 91.25 705 GLY A N 1
ATOM 5260 C CA . GLY A 1 705 ? -8.938 -3.450 -2.211 1.00 91.25 705 GLY A CA 1
ATOM 5261 C C . GLY A 1 705 ? -10.251 -3.863 -1.532 1.00 91.25 705 GLY A C 1
ATOM 5262 O O . GLY A 1 705 ? -10.511 -3.490 -0.390 1.00 91.25 705 GLY A O 1
ATOM 5263 N N . ALA A 1 706 ? -11.059 -4.700 -2.188 1.00 91.06 706 ALA A N 1
ATOM 5264 C CA . ALA A 1 706 ? -12.279 -5.253 -1.603 1.00 91.06 706 ALA A CA 1
ATOM 5265 C C . ALA A 1 706 ? -11.980 -6.196 -0.431 1.00 91.06 706 ALA A C 1
ATOM 5267 O O . ALA A 1 706 ? -12.696 -6.157 0.565 1.00 91.06 706 ALA A O 1
ATOM 5268 N N . LEU A 1 707 ? -10.918 -7.008 -0.521 1.00 93.94 707 LEU A N 1
ATOM 5269 C CA . LEU A 1 707 ? -10.469 -7.846 0.594 1.00 93.94 707 LEU A CA 1
ATOM 5270 C C . LEU A 1 707 ? -10.182 -6.988 1.829 1.00 93.94 707 LEU A C 1
ATOM 5272 O O . LEU A 1 707 ? -10.740 -7.256 2.885 1.00 93.94 707 LEU A O 1
ATOM 5276 N N . ALA A 1 708 ? -9.382 -5.935 1.657 1.00 91.50 708 ALA A N 1
ATOM 5277 C CA . ALA A 1 708 ? -8.991 -5.008 2.712 1.00 91.50 708 ALA A CA 1
ATOM 5278 C C . ALA A 1 708 ? -10.185 -4.320 3.391 1.00 91.50 708 ALA A C 1
ATOM 5280 O O . ALA A 1 708 ? -10.272 -4.276 4.617 1.00 91.50 708 ALA A O 1
ATOM 5281 N N . ALA A 1 709 ? -11.118 -3.795 2.592 1.00 89.25 709 ALA A N 1
ATOM 5282 C CA . ALA A 1 709 ? -12.259 -3.043 3.103 1.00 89.25 709 ALA A CA 1
ATOM 5283 C C . ALA A 1 709 ? -13.345 -3.942 3.719 1.00 89.25 709 ALA A C 1
ATOM 5285 O O . ALA A 1 709 ? -13.986 -3.546 4.689 1.00 89.25 709 ALA A O 1
ATOM 5286 N N . LEU A 1 710 ? -13.576 -5.141 3.168 1.00 90.94 710 LEU A N 1
ATOM 5287 C CA . LEU A 1 710 ? -14.687 -6.007 3.579 1.00 90.94 710 LEU A CA 1
ATOM 5288 C C . LEU A 1 710 ? -14.310 -7.013 4.669 1.00 90.94 710 LEU A C 1
ATOM 5290 O O . LEU A 1 710 ? -15.192 -7.419 5.424 1.00 90.94 710 LEU A O 1
ATOM 5294 N N . SER A 1 711 ? -13.042 -7.421 4.793 1.00 93.56 711 SER A N 1
ATOM 5295 C CA . SER A 1 711 ? -12.642 -8.423 5.790 1.00 93.56 711 SER A CA 1
ATOM 5296 C C . SER A 1 711 ? -12.980 -8.044 7.240 1.00 93.56 711 SER A C 1
ATOM 5298 O O . SER A 1 711 ? -13.625 -8.869 7.893 1.00 93.56 711 SER A O 1
ATOM 5300 N N . PRO A 1 712 ? -12.655 -6.837 7.765 1.00 91.88 712 PRO A N 1
ATOM 5301 C CA . PRO A 1 712 ? -13.057 -6.478 9.128 1.00 91.88 712 PRO A CA 1
ATOM 5302 C C . PRO A 1 712 ? -14.585 -6.430 9.290 1.00 91.88 712 PRO A C 1
ATOM 5304 O O . PRO A 1 712 ? -15.108 -6.784 10.343 1.00 91.88 712 PRO A O 1
ATOM 5307 N N . VAL A 1 713 ? -15.330 -6.071 8.239 1.00 90.50 713 VAL A N 1
ATOM 5308 C CA . VAL A 1 713 ? -16.802 -6.036 8.273 1.00 90.50 713 VAL A CA 1
ATOM 5309 C C . VAL A 1 713 ? -17.375 -7.440 8.409 1.00 90.50 713 VAL A C 1
ATOM 5311 O O . VAL A 1 713 ? -18.198 -7.695 9.286 1.00 90.50 713 VAL A O 1
ATOM 5314 N N . VAL A 1 714 ? -16.923 -8.362 7.556 1.00 92.19 714 VAL A N 1
ATOM 5315 C CA . VAL A 1 714 ? -17.412 -9.743 7.513 1.00 92.19 714 VAL A CA 1
ATOM 5316 C C . VAL A 1 714 ? -17.059 -10.481 8.801 1.00 92.19 714 VAL A C 1
ATOM 5318 O O . VAL A 1 714 ? -17.938 -11.102 9.397 1.00 92.19 714 VAL A O 1
ATOM 5321 N N . VAL A 1 715 ? -15.806 -10.385 9.259 1.00 93.94 715 VAL A N 1
ATOM 5322 C CA . VAL A 1 715 ? -15.354 -11.045 10.493 1.00 93.94 715 VAL A CA 1
ATOM 5323 C C . VAL A 1 715 ? -16.106 -10.478 11.698 1.00 93.94 715 VAL A C 1
ATOM 5325 O O . VAL A 1 715 ? -16.702 -11.234 12.463 1.00 93.94 715 VAL A O 1
ATOM 5328 N N . GLY A 1 716 ? -16.165 -9.153 11.839 1.00 90.56 716 GLY A N 1
ATOM 5329 C CA . GLY A 1 716 ? -16.793 -8.523 12.997 1.00 90.56 716 GLY A CA 1
ATOM 5330 C C . GLY A 1 716 ? -18.291 -8.790 13.072 1.00 90.56 716 GLY A C 1
ATOM 5331 O O . GLY A 1 716 ? -18.817 -9.097 14.142 1.00 90.56 716 GLY A O 1
ATOM 5332 N N . PHE A 1 717 ? -18.981 -8.759 11.931 1.00 90.19 717 PHE A N 1
ATOM 5333 C CA . PHE A 1 717 ? -20.404 -9.076 11.867 1.00 90.19 717 PHE A CA 1
ATOM 5334 C C . PHE A 1 717 ? -20.689 -10.558 12.150 1.00 90.19 717 PHE A C 1
ATOM 5336 O O . PHE A 1 717 ? -21.606 -10.874 12.912 1.00 90.19 717 PHE A O 1
ATOM 5343 N N . ALA A 1 718 ? -19.886 -11.477 11.603 1.00 91.25 718 ALA A N 1
ATOM 5344 C CA . ALA A 1 718 ? -20.040 -12.909 11.855 1.00 91.25 718 ALA A CA 1
ATOM 5345 C C . ALA A 1 718 ? -19.879 -13.242 13.348 1.00 91.25 718 ALA A C 1
ATOM 5347 O O . ALA A 1 718 ? -20.726 -13.926 13.928 1.00 91.25 718 ALA A O 1
ATOM 5348 N N . PHE A 1 719 ? -18.845 -12.704 14.000 1.00 92.44 719 PHE A N 1
ATOM 5349 C CA . PHE A 1 719 ? -18.606 -12.950 15.423 1.00 92.44 719 PHE A CA 1
ATOM 5350 C C . PHE A 1 719 ? -19.548 -12.175 16.347 1.00 92.44 719 PHE A C 1
ATOM 5352 O O . PHE A 1 719 ? -19.858 -12.663 17.432 1.00 92.44 719 PHE A O 1
ATOM 5359 N N . ARG A 1 720 ? -20.112 -11.043 15.907 1.00 88.25 720 ARG A N 1
ATOM 5360 C CA . ARG A 1 720 ? -21.259 -10.422 16.587 1.00 88.25 720 ARG A CA 1
ATOM 5361 C C . ARG A 1 720 ? -22.477 -11.347 16.599 1.00 88.25 720 ARG A C 1
ATOM 5363 O O . ARG A 1 720 ? -23.136 -11.463 17.632 1.00 88.25 720 ARG A O 1
ATOM 5370 N N . ILE A 1 721 ? -22.800 -11.993 15.475 1.00 87.38 721 ILE A N 1
ATOM 5371 C CA . ILE A 1 721 ? -23.925 -12.939 15.395 1.00 87.38 721 ILE A CA 1
ATOM 5372 C C . ILE A 1 721 ? -23.681 -14.126 16.334 1.00 87.38 721 ILE A C 1
ATOM 5374 O O . ILE A 1 721 ? -24.553 -14.468 17.131 1.00 87.38 721 ILE A O 1
ATOM 5378 N N . ILE A 1 722 ? -22.482 -14.714 16.290 1.00 87.88 722 ILE A N 1
ATOM 5379 C CA . ILE A 1 722 ? -22.090 -15.815 17.185 1.00 87.88 722 ILE A CA 1
ATOM 5380 C C . ILE A 1 722 ? -22.183 -15.381 18.654 1.00 87.88 722 ILE A C 1
ATOM 5382 O O . ILE A 1 722 ? -22.744 -16.107 19.475 1.00 87.88 722 ILE A O 1
ATOM 5386 N N . GLY A 1 723 ? -21.695 -14.181 18.976 1.00 85.62 723 GLY A N 1
ATOM 5387 C CA . GLY A 1 723 ? -21.779 -13.599 20.314 1.00 85.62 723 GLY A CA 1
ATOM 5388 C C . GLY A 1 723 ? -23.220 -13.426 20.780 1.00 85.62 723 GLY A C 1
ATOM 5389 O O . GLY A 1 723 ? -23.561 -13.818 21.892 1.00 85.62 723 GLY A O 1
ATOM 5390 N N . SER A 1 724 ? -24.101 -12.965 19.890 1.00 83.88 724 SER A N 1
ATOM 5391 C CA . SER A 1 724 ? -25.534 -12.816 20.172 1.00 83.88 724 SER A CA 1
ATOM 5392 C C . SER A 1 724 ? -26.194 -14.157 20.520 1.00 83.88 724 SER A C 1
ATOM 5394 O O . SER A 1 724 ? -26.984 -14.215 21.458 1.00 83.88 724 SER A O 1
ATOM 5396 N N . TYR A 1 725 ? -25.828 -15.251 19.839 1.00 84.75 725 TYR A N 1
ATOM 5397 C CA . TYR A 1 725 ? -26.305 -16.599 20.185 1.00 84.75 725 TYR A CA 1
ATOM 5398 C C . TYR A 1 725 ? -25.765 -17.119 21.527 1.00 84.75 725 TYR A C 1
ATOM 5400 O O . TYR A 1 725 ? -26.415 -17.946 22.162 1.00 84.75 725 TYR A O 1
ATOM 5408 N N . ARG A 1 726 ? -24.592 -16.646 21.967 1.00 82.94 726 ARG A N 1
ATOM 5409 C CA . ARG A 1 726 ? -23.954 -17.028 23.242 1.00 82.94 726 ARG A CA 1
ATOM 5410 C C . ARG A 1 726 ? -24.267 -16.079 24.405 1.00 82.94 726 ARG A C 1
ATOM 5412 O O . ARG A 1 726 ? -23.818 -16.331 25.518 1.00 82.94 726 ARG A O 1
ATOM 5419 N N . GLY A 1 727 ? -25.017 -15.003 24.166 1.00 81.06 727 GLY A N 1
ATOM 5420 C CA . GLY A 1 727 ? -25.284 -13.962 25.164 1.00 81.06 727 GLY A CA 1
ATOM 5421 C C . GLY A 1 727 ? -24.099 -13.026 25.441 1.00 81.06 727 GLY A C 1
ATOM 5422 O O . GLY A 1 727 ? -24.144 -12.265 26.405 1.00 81.06 727 GLY A O 1
ATOM 5423 N N . ASP A 1 728 ? -23.058 -13.052 24.605 1.00 81.56 728 ASP A N 1
ATOM 5424 C CA . ASP A 1 728 ? -21.897 -12.164 24.685 1.00 81.56 728 ASP A CA 1
ATOM 5425 C C . ASP A 1 728 ? -21.990 -11.075 23.605 1.00 81.56 728 ASP A C 1
ATOM 5427 O O . ASP A 1 728 ? -21.603 -11.262 22.448 1.00 81.56 728 ASP A O 1
ATOM 5431 N N . THR A 1 729 ? -22.530 -9.915 23.981 1.00 78.44 729 THR A N 1
ATOM 5432 C CA . THR A 1 729 ? -22.745 -8.786 23.064 1.00 78.44 729 THR A CA 1
ATOM 5433 C C . THR A 1 729 ? -21.460 -8.044 22.682 1.00 78.44 729 THR A C 1
ATOM 5435 O O . THR A 1 729 ? -21.518 -7.192 21.793 1.00 78.44 729 THR A O 1
ATOM 5438 N N . THR A 1 730 ? -20.322 -8.335 23.329 1.00 83.81 730 THR A N 1
ATOM 5439 C CA . THR A 1 730 ? -19.023 -7.690 23.063 1.00 83.81 730 THR A CA 1
ATOM 5440 C C . THR A 1 730 ? -18.049 -8.592 22.306 1.00 83.81 730 THR A C 1
ATOM 5442 O O . THR A 1 730 ? -17.000 -8.111 21.876 1.00 83.81 730 THR A O 1
ATOM 5445 N N . LEU A 1 731 ? -18.403 -9.861 22.053 1.00 88.31 731 LEU A N 1
ATOM 5446 C CA . LEU A 1 731 ? -17.550 -10.810 21.328 1.00 88.31 731 LEU A CA 1
ATOM 5447 C C . LEU A 1 731 ? -17.076 -10.270 19.971 1.00 88.31 731 LEU A C 1
ATOM 5449 O O . LEU A 1 731 ? -15.892 -10.354 19.662 1.00 88.31 731 LEU A O 1
ATOM 5453 N N . GLY A 1 732 ? -17.975 -9.678 19.178 1.00 89.81 732 GLY A N 1
ATOM 5454 C CA . GLY A 1 732 ? -17.619 -9.100 17.876 1.00 89.81 732 GLY A CA 1
ATOM 5455 C C . GLY A 1 732 ? -16.536 -8.021 17.987 1.00 89.81 732 GLY A C 1
ATOM 5456 O O . GLY A 1 732 ? -15.587 -8.022 17.205 1.00 89.81 732 GLY A O 1
ATOM 5457 N N . ALA A 1 733 ? -16.629 -7.156 19.001 1.00 90.62 733 ALA A N 1
ATOM 5458 C CA . ALA A 1 733 ? -15.634 -6.121 19.268 1.00 90.62 733 ALA A CA 1
ATOM 5459 C C . ALA A 1 733 ? -14.290 -6.706 19.741 1.00 90.62 733 ALA A C 1
ATOM 5461 O O . ALA A 1 733 ? -13.247 -6.256 19.278 1.00 90.62 733 ALA A O 1
ATOM 5462 N N . GLN A 1 734 ? -14.292 -7.743 20.591 1.00 92.12 734 GLN A N 1
ATOM 5463 C CA . GLN A 1 734 ? -13.057 -8.416 21.036 1.00 92.12 734 GLN A CA 1
ATOM 5464 C C . GLN A 1 734 ? -12.327 -9.120 19.890 1.00 92.12 734 GLN A C 1
ATOM 5466 O O . GLN A 1 734 ? -11.108 -9.012 19.767 1.00 92.12 734 GLN A O 1
ATOM 5471 N N . VAL A 1 735 ? -13.070 -9.812 19.025 1.00 94.56 735 VAL A N 1
ATOM 5472 C CA . VAL A 1 735 ? -12.504 -10.493 17.854 1.00 94.56 735 VAL A CA 1
ATOM 5473 C C . VAL A 1 735 ? -11.893 -9.485 16.887 1.00 94.56 735 VAL A C 1
ATOM 5475 O O . VAL A 1 735 ? -10.792 -9.710 16.392 1.00 94.56 735 VAL A O 1
ATOM 5478 N N . ILE A 1 736 ? -12.568 -8.358 16.641 1.00 94.50 736 ILE A N 1
ATOM 5479 C CA . ILE A 1 736 ? -12.045 -7.302 15.767 1.00 94.50 736 ILE A CA 1
ATOM 5480 C C . ILE A 1 736 ? -10.845 -6.579 16.368 1.00 94.50 736 ILE A C 1
ATOM 5482 O O . ILE A 1 736 ? -9.894 -6.295 15.644 1.00 94.50 736 ILE A O 1
ATOM 5486 N N . ALA A 1 737 ? -10.835 -6.363 17.681 1.00 93.00 737 ALA A N 1
ATOM 5487 C CA . ALA A 1 737 ? -9.656 -5.884 18.388 1.00 93.00 737 ALA A CA 1
ATOM 5488 C C . ALA A 1 737 ? -8.431 -6.785 18.138 1.00 93.00 737 ALA A C 1
ATOM 5490 O O . ALA A 1 737 ? -7.361 -6.294 17.779 1.00 93.00 737 ALA A O 1
ATOM 5491 N N . ALA A 1 738 ? -8.583 -8.107 18.272 1.00 94.88 738 ALA A N 1
ATOM 5492 C CA . ALA A 1 738 ? -7.491 -9.042 18.001 1.00 94.88 738 ALA A CA 1
ATOM 5493 C C . ALA A 1 738 ? -7.121 -9.115 16.513 1.00 94.88 738 ALA A C 1
ATOM 5495 O O . ALA A 1 738 ? -5.933 -9.125 16.188 1.00 94.88 738 ALA A O 1
ATOM 5496 N N . PHE A 1 739 ? -8.114 -9.105 15.616 1.00 95.81 739 PHE A N 1
ATOM 5497 C CA . PHE A 1 739 ? -7.911 -9.039 14.166 1.00 95.81 739 PHE A CA 1
ATOM 5498 C C . PHE A 1 739 ? -7.019 -7.854 13.794 1.00 95.81 739 PHE A C 1
ATOM 5500 O O . PHE A 1 739 ? -6.024 -8.035 13.098 1.00 95.81 739 PHE A O 1
ATOM 5507 N N . LEU A 1 740 ? -7.337 -6.669 14.321 1.00 93.94 740 LEU A N 1
ATOM 5508 C CA . LEU A 1 740 ? -6.597 -5.433 14.095 1.00 93.94 740 LEU A CA 1
ATOM 5509 C C . LEU A 1 740 ? -5.156 -5.511 14.611 1.00 93.94 740 LEU A C 1
ATOM 5511 O O . LEU A 1 740 ? -4.223 -5.144 13.894 1.00 93.94 740 LEU A O 1
ATOM 5515 N N . MET A 1 741 ? -4.950 -6.016 15.829 1.00 92.69 741 MET A N 1
ATOM 5516 C CA . MET A 1 741 ? -3.612 -6.094 16.425 1.00 92.69 741 MET A CA 1
ATOM 5517 C C . MET A 1 741 ? -2.709 -7.098 15.701 1.00 92.69 741 MET A C 1
ATOM 5519 O O . MET A 1 741 ? -1.545 -6.799 15.429 1.00 92.69 741 MET A O 1
ATOM 5523 N N . PHE A 1 742 ? -3.239 -8.262 15.321 1.00 95.44 742 PHE A N 1
ATOM 5524 C CA . PHE A 1 742 ? -2.473 -9.267 14.584 1.00 95.44 742 PHE A CA 1
ATOM 5525 C C . PHE A 1 742 ? -2.237 -8.854 13.128 1.00 95.44 742 PHE A C 1
ATOM 5527 O O . PHE A 1 742 ? -1.130 -9.052 12.625 1.00 95.44 742 PHE A O 1
ATOM 5534 N N . SER A 1 743 ? -3.220 -8.230 12.461 1.00 95.62 743 SER A N 1
ATOM 5535 C CA . SER A 1 743 ? -3.006 -7.666 11.122 1.00 95.62 743 SER A CA 1
ATOM 5536 C C . SER A 1 743 ? -1.955 -6.562 11.150 1.00 95.62 743 SER A C 1
ATOM 5538 O O . SER A 1 743 ? -1.125 -6.485 10.252 1.00 95.62 743 SER A O 1
ATOM 5540 N N . THR A 1 744 ? -1.933 -5.743 12.204 1.00 93.50 744 THR A N 1
ATOM 5541 C CA . THR A 1 744 ? -0.912 -4.706 12.396 1.00 93.50 744 THR A CA 1
ATOM 5542 C C . THR A 1 744 ? 0.471 -5.329 12.572 1.00 93.50 744 THR A C 1
ATOM 5544 O O . THR A 1 744 ? 1.391 -4.983 11.836 1.00 93.50 744 THR A O 1
ATOM 5547 N N . ALA A 1 745 ? 0.625 -6.292 13.487 1.00 94.38 745 ALA A N 1
ATOM 5548 C CA . ALA A 1 745 ? 1.909 -6.944 13.744 1.00 94.38 745 ALA A CA 1
ATOM 5549 C C . ALA A 1 745 ? 2.465 -7.660 12.498 1.00 94.38 745 ALA A C 1
ATOM 5551 O O . ALA A 1 745 ? 3.619 -7.447 12.121 1.00 94.38 745 ALA A O 1
ATOM 5552 N N . ALA A 1 746 ? 1.634 -8.458 11.817 1.00 96.56 746 ALA A N 1
ATOM 5553 C CA . ALA A 1 746 ? 2.019 -9.126 10.575 1.00 96.56 746 ALA A CA 1
ATOM 5554 C C . ALA A 1 746 ? 2.297 -8.120 9.446 1.00 96.56 746 ALA A C 1
ATOM 5556 O O . ALA A 1 746 ? 3.245 -8.294 8.684 1.00 96.56 746 ALA A O 1
ATOM 5557 N N . GLY A 1 747 ? 1.500 -7.052 9.356 1.00 95.75 747 GLY A N 1
ATOM 5558 C CA . GLY A 1 747 ? 1.630 -6.009 8.342 1.00 95.75 747 GLY A CA 1
ATOM 5559 C C . GLY A 1 747 ? 2.913 -5.202 8.469 1.00 95.75 747 GLY A C 1
ATOM 5560 O O . GLY A 1 747 ? 3.572 -4.979 7.461 1.00 95.75 747 GLY A O 1
ATOM 5561 N N . ILE A 1 748 ? 3.323 -4.834 9.686 1.00 94.31 748 ILE A N 1
ATOM 5562 C CA . ILE A 1 748 ? 4.597 -4.137 9.924 1.00 94.31 748 ILE A CA 1
ATOM 5563 C C . ILE A 1 748 ? 5.769 -4.997 9.442 1.00 94.31 748 ILE A C 1
ATOM 5565 O O . ILE A 1 748 ? 6.613 -4.519 8.684 1.00 94.31 748 ILE A O 1
ATOM 5569 N N . LEU A 1 749 ? 5.806 -6.272 9.843 1.00 95.94 749 LEU A N 1
ATOM 5570 C CA . LEU A 1 749 ? 6.870 -7.199 9.447 1.00 95.94 749 LEU A CA 1
ATOM 5571 C C . LEU A 1 749 ? 6.895 -7.416 7.932 1.00 95.94 749 LEU A C 1
ATOM 5573 O O . LEU A 1 749 ? 7.955 -7.323 7.316 1.00 95.94 749 LEU A O 1
ATOM 5577 N N . MET A 1 750 ? 5.729 -7.658 7.328 1.00 97.00 750 MET A N 1
ATOM 5578 C CA . MET A 1 750 ? 5.602 -7.894 5.891 1.00 97.00 750 MET A CA 1
ATOM 5579 C C . MET A 1 750 ? 5.961 -6.649 5.071 1.00 97.00 750 MET A C 1
ATOM 5581 O O . MET A 1 750 ? 6.685 -6.756 4.086 1.00 97.00 750 MET A O 1
ATOM 5585 N N . ALA A 1 751 ? 5.511 -5.461 5.479 1.00 94.81 751 ALA A N 1
ATOM 5586 C CA . ALA A 1 751 ? 5.832 -4.218 4.785 1.00 94.81 751 ALA A CA 1
ATOM 5587 C C . ALA A 1 751 ? 7.333 -3.901 4.858 1.00 94.81 751 ALA A C 1
ATOM 5589 O O . ALA A 1 751 ? 7.929 -3.577 3.834 1.00 94.81 751 ALA A O 1
ATOM 5590 N N . LEU A 1 752 ? 7.965 -4.038 6.034 1.00 93.94 752 LEU A N 1
ATOM 5591 C CA . LEU A 1 752 ? 9.417 -3.860 6.179 1.00 93.94 752 LEU A CA 1
ATOM 5592 C C . LEU A 1 752 ? 10.193 -4.851 5.310 1.00 93.94 752 LEU A C 1
ATOM 5594 O O . LEU A 1 752 ? 11.106 -4.443 4.595 1.00 93.94 752 LEU A O 1
ATOM 5598 N N . PHE A 1 753 ? 9.805 -6.129 5.346 1.00 95.50 753 PHE A N 1
ATOM 5599 C CA . PHE A 1 753 ? 10.414 -7.175 4.531 1.00 95.50 753 PHE A CA 1
ATOM 5600 C C . PHE A 1 753 ? 10.359 -6.827 3.039 1.00 95.50 753 PHE A C 1
ATOM 5602 O O . PHE A 1 753 ? 11.402 -6.760 2.393 1.00 95.50 753 PHE A O 1
ATOM 5609 N N . LEU A 1 754 ? 9.163 -6.563 2.504 1.00 95.69 754 LEU A N 1
ATOM 5610 C CA . LEU A 1 754 ? 8.961 -6.316 1.076 1.00 95.69 754 LEU A CA 1
ATOM 5611 C C . LEU A 1 754 ? 9.653 -5.029 0.605 1.00 95.69 754 LEU A C 1
ATOM 5613 O O . LEU A 1 754 ? 10.300 -5.032 -0.443 1.00 95.69 754 LEU A O 1
ATOM 5617 N N . ASN A 1 755 ? 9.560 -3.951 1.390 1.00 92.25 755 ASN A N 1
ATOM 5618 C CA . ASN A 1 755 ? 10.161 -2.662 1.045 1.00 92.25 755 ASN A CA 1
ATOM 5619 C C . ASN A 1 755 ? 11.692 -2.738 1.021 1.00 92.25 755 ASN A C 1
ATOM 5621 O O . ASN A 1 755 ? 12.316 -2.276 0.065 1.00 92.25 755 ASN A O 1
ATOM 5625 N N . ASN A 1 756 ? 12.298 -3.334 2.051 1.00 92.19 756 ASN A N 1
ATOM 5626 C CA . ASN A 1 756 ? 13.753 -3.394 2.167 1.00 92.19 756 ASN A CA 1
ATOM 5627 C C . ASN A 1 756 ? 14.364 -4.436 1.229 1.00 92.19 756 ASN A C 1
ATOM 5629 O O . ASN A 1 756 ? 15.419 -4.167 0.665 1.00 92.19 756 ASN A O 1
ATOM 5633 N N . ALA A 1 757 ? 13.713 -5.589 1.028 1.00 93.94 757 ALA A N 1
ATOM 5634 C CA . ALA A 1 757 ? 14.180 -6.591 0.069 1.00 93.94 757 ALA A CA 1
ATOM 5635 C C . ALA A 1 757 ? 14.230 -6.004 -1.348 1.00 93.94 757 ALA A C 1
ATOM 5637 O O . ALA A 1 757 ? 15.280 -6.029 -1.986 1.00 93.94 757 ALA A O 1
ATOM 5638 N N . GLY A 1 758 ? 13.124 -5.396 -1.799 1.00 92.38 758 GLY A N 1
ATOM 5639 C CA . GLY A 1 758 ? 13.062 -4.748 -3.109 1.00 92.38 758 GLY A CA 1
ATOM 5640 C C . GLY A 1 758 ? 14.060 -3.602 -3.259 1.00 92.38 758 GLY A C 1
ATOM 5641 O O . GLY A 1 758 ? 14.785 -3.561 -4.248 1.00 92.38 758 GLY A O 1
ATOM 5642 N N . GLY A 1 759 ? 14.174 -2.720 -2.260 1.00 89.44 759 GLY A N 1
ATOM 5643 C CA . GLY A 1 759 ? 15.168 -1.642 -2.293 1.00 89.44 759 GLY A CA 1
ATOM 5644 C C . GLY A 1 759 ? 16.619 -2.144 -2.315 1.00 89.44 759 GLY A C 1
ATOM 5645 O O . GLY A 1 759 ? 17.473 -1.544 -2.962 1.00 89.44 759 GLY A O 1
ATOM 5646 N N . ALA A 1 760 ? 16.912 -3.256 -1.636 1.00 92.00 760 ALA A N 1
ATOM 5647 C CA . ALA A 1 760 ? 18.247 -3.844 -1.621 1.00 92.00 760 ALA A CA 1
ATOM 5648 C C . ALA A 1 760 ? 18.613 -4.515 -2.957 1.00 92.00 760 ALA A C 1
ATOM 5650 O O . ALA A 1 760 ? 19.769 -4.420 -3.373 1.00 92.00 760 ALA A O 1
ATOM 5651 N N . TRP A 1 761 ? 17.657 -5.157 -3.642 1.00 93.94 761 TRP A N 1
ATOM 5652 C CA . TRP A 1 761 ? 17.875 -5.690 -4.994 1.00 93.94 761 TRP A CA 1
ATOM 5653 C C . TRP A 1 761 ? 18.149 -4.583 -6.015 1.00 93.94 761 TRP A C 1
ATOM 5655 O O . TRP A 1 761 ? 19.131 -4.677 -6.755 1.00 93.94 761 TRP A O 1
ATOM 5665 N N . ASP A 1 762 ? 17.362 -3.509 -5.992 1.00 88.38 762 ASP A N 1
ATOM 5666 C CA . ASP A 1 762 ? 17.538 -2.360 -6.888 1.00 88.38 762 ASP A CA 1
ATOM 5667 C C . ASP A 1 762 ? 18.907 -1.699 -6.711 1.00 88.38 762 ASP A C 1
ATOM 5669 O O . ASP A 1 762 ? 19.684 -1.520 -7.651 1.00 88.38 762 ASP A O 1
ATOM 5673 N N . ASN A 1 763 ? 19.288 -1.433 -5.461 1.00 87.62 763 ASN A N 1
ATOM 5674 C CA . ASN A 1 763 ? 20.578 -0.815 -5.185 1.00 87.62 763 ASN A CA 1
ATOM 5675 C C . ASN A 1 763 ? 21.756 -1.768 -5.434 1.00 87.62 763 ASN A C 1
ATOM 5677 O O . ASN A 1 763 ? 22.851 -1.303 -5.753 1.00 87.62 763 ASN A O 1
ATOM 5681 N N . ALA A 1 764 ? 21.556 -3.089 -5.372 1.00 91.44 764 ALA A N 1
ATOM 5682 C CA . ALA A 1 764 ? 22.560 -4.051 -5.821 1.00 91.44 764 ALA A CA 1
ATOM 5683 C C . ALA A 1 764 ? 22.752 -4.005 -7.348 1.00 91.44 764 ALA A C 1
ATOM 5685 O O . ALA A 1 764 ? 23.894 -4.071 -7.813 1.00 91.44 764 ALA A O 1
ATOM 5686 N N . LYS A 1 765 ? 21.669 -3.832 -8.122 1.00 89.06 765 LYS A N 1
ATOM 5687 C CA . LYS A 1 765 ? 21.724 -3.565 -9.570 1.00 89.06 765 LYS A CA 1
ATOM 5688 C C . LYS A 1 765 ? 22.473 -2.259 -9.847 1.00 89.06 765 LYS A C 1
ATOM 5690 O O . LYS A 1 765 ? 23.514 -2.298 -10.506 1.00 89.06 765 LYS A O 1
ATOM 5695 N N . LYS A 1 766 ? 22.031 -1.130 -9.277 1.00 83.44 766 LYS A N 1
ATOM 5696 C CA . LYS A 1 766 ? 22.665 0.190 -9.485 1.00 83.44 766 LYS A CA 1
ATOM 5697 C C . LYS A 1 766 ? 24.142 0.201 -9.056 1.00 83.44 766 LYS A C 1
ATOM 5699 O O . LYS A 1 766 ? 24.971 0.828 -9.714 1.00 83.44 766 LYS A O 1
ATOM 5704 N N . TYR A 1 767 ? 24.522 -0.543 -8.011 1.00 86.50 767 TYR A N 1
ATOM 5705 C CA . TYR A 1 767 ? 25.925 -0.683 -7.601 1.00 86.50 767 TYR A CA 1
ATOM 5706 C C . TYR A 1 767 ? 26.808 -1.264 -8.713 1.00 86.50 767 TYR A C 1
ATOM 5708 O O . TYR A 1 767 ? 27.885 -0.725 -8.982 1.00 86.50 767 TYR A O 1
ATOM 5716 N N . ILE A 1 768 ? 26.353 -2.327 -9.382 1.00 89.31 768 ILE A N 1
ATOM 5717 C CA . ILE A 1 768 ? 27.061 -2.946 -10.514 1.00 89.31 768 ILE A CA 1
ATOM 5718 C C . ILE A 1 768 ? 27.148 -1.967 -11.693 1.00 89.31 768 ILE A C 1
ATOM 5720 O O . ILE A 1 768 ? 28.207 -1.831 -12.307 1.00 89.31 768 ILE A O 1
ATOM 5724 N N . GLU A 1 769 ? 26.067 -1.236 -11.970 1.00 82.38 769 GLU A N 1
ATOM 5725 C CA . GLU A 1 769 ? 25.979 -0.291 -13.089 1.00 82.38 769 GLU A CA 1
ATOM 5726 C C . GLU A 1 769 ? 26.902 0.923 -12.942 1.00 82.38 769 GLU A C 1
ATOM 5728 O O . GLU A 1 769 ? 27.566 1.302 -13.906 1.00 82.38 769 GLU A O 1
ATOM 5733 N N . ILE A 1 770 ? 26.949 1.523 -11.749 1.00 76.94 770 ILE A N 1
ATOM 5734 C CA . ILE A 1 770 ? 27.685 2.769 -11.490 1.00 76.94 770 ILE A CA 1
ATOM 5735 C C . ILE A 1 770 ? 29.169 2.492 -11.240 1.00 76.94 770 ILE A C 1
ATOM 5737 O O . ILE A 1 770 ? 30.032 3.214 -11.736 1.00 76.94 770 ILE A O 1
ATOM 5741 N N . THR A 1 771 ? 29.488 1.466 -10.444 1.00 80.38 771 THR A N 1
ATOM 5742 C CA . THR A 1 771 ? 30.884 1.200 -10.053 1.00 80.38 771 THR A CA 1
ATOM 5743 C C . THR A 1 771 ? 31.644 0.350 -11.065 1.00 80.38 771 THR A C 1
ATOM 5745 O O . THR A 1 771 ? 32.870 0.280 -11.000 1.00 80.38 771 THR A O 1
ATOM 5748 N N . GLY A 1 772 ? 30.936 -0.322 -11.977 1.00 83.56 772 GLY A N 1
ATOM 5749 C CA . GLY A 1 772 ? 31.531 -1.279 -12.907 1.00 83.56 772 GLY A CA 1
ATOM 5750 C C . GLY A 1 772 ? 32.058 -2.549 -12.229 1.00 83.56 772 GLY A C 1
ATOM 5751 O O . GLY A 1 772 ? 32.797 -3.317 -12.848 1.00 83.56 772 GLY A O 1
ATOM 5752 N N . CYS A 1 773 ? 31.717 -2.789 -10.957 1.00 85.38 773 CYS A N 1
ATOM 5753 C CA . CYS A 1 773 ? 32.117 -4.010 -10.267 1.00 85.38 773 CYS A CA 1
ATOM 5754 C C . CYS A 1 773 ? 31.476 -5.246 -10.922 1.00 85.38 773 CYS A C 1
ATOM 5756 O O . CYS A 1 773 ? 30.454 -5.160 -11.599 1.00 85.38 773 CYS A O 1
ATOM 5758 N N . HIS A 1 774 ? 32.107 -6.411 -10.758 1.00 89.75 774 HIS A N 1
ATOM 5759 C CA . HIS A 1 774 ? 31.600 -7.696 -11.269 1.00 89.75 774 HIS A CA 1
ATOM 5760 C C . HIS A 1 774 ? 31.316 -7.746 -12.786 1.00 89.75 774 HIS A C 1
ATOM 5762 O O . HIS A 1 774 ? 30.557 -8.595 -13.242 1.00 89.75 774 HIS A O 1
ATOM 5768 N N . GLY A 1 775 ? 31.964 -6.879 -13.572 1.00 86.19 775 GLY A N 1
ATOM 5769 C CA . GLY A 1 775 ? 31.831 -6.825 -15.031 1.00 86.19 775 GLY A CA 1
ATOM 5770 C C . GLY A 1 775 ? 30.961 -5.678 -15.550 1.00 86.19 775 GLY A C 1
ATOM 5771 O O . GLY A 1 775 ? 30.926 -5.472 -16.758 1.00 86.19 775 GLY A O 1
ATOM 5772 N N . GLY A 1 776 ? 30.309 -4.910 -14.669 1.00 88.00 776 GLY A N 1
ATOM 5773 C CA . GLY A 1 776 ? 29.530 -3.727 -15.044 1.00 88.00 776 GLY A CA 1
ATOM 5774 C C . GLY A 1 776 ? 28.277 -4.031 -15.873 1.00 88.00 776 GLY A C 1
ATOM 5775 O O . GLY A 1 776 ? 27.794 -5.168 -15.899 1.00 88.00 776 GLY A O 1
ATOM 5776 N N . LYS A 1 777 ? 27.738 -2.999 -16.541 1.00 82.81 777 LYS A N 1
ATOM 5777 C CA . LYS A 1 777 ? 26.539 -3.100 -17.394 1.00 82.81 777 LYS A CA 1
ATOM 5778 C C . LYS A 1 777 ? 26.701 -4.195 -18.460 1.00 82.81 777 LYS A C 1
ATOM 5780 O O . LYS A 1 777 ? 27.769 -4.336 -19.049 1.00 82.81 777 LYS A O 1
ATOM 5785 N N . ASN A 1 778 ? 25.628 -4.937 -18.723 1.00 83.19 778 ASN A N 1
ATOM 5786 C CA . ASN A 1 778 ? 25.525 -6.049 -19.681 1.00 83.19 778 ASN A CA 1
ATOM 5787 C C . ASN A 1 778 ? 26.296 -7.335 -19.321 1.00 83.19 778 ASN A C 1
ATOM 5789 O O . ASN A 1 778 ? 26.251 -8.303 -20.083 1.00 83.19 778 ASN A O 1
ATOM 5793 N N . SER A 1 779 ? 26.978 -7.385 -18.172 1.00 90.12 779 SER A N 1
ATOM 5794 C CA . SER A 1 779 ? 27.583 -8.623 -17.665 1.00 90.12 779 SER A CA 1
ATOM 5795 C C . SER A 1 779 ? 26.525 -9.634 -17.198 1.00 90.12 779 SER A C 1
ATOM 5797 O O . SER A 1 779 ? 25.388 -9.274 -16.895 1.00 90.12 779 SER A O 1
ATOM 5799 N N . GLU A 1 780 ? 26.893 -10.912 -17.073 1.00 92.00 780 GLU A N 1
ATOM 5800 C CA . GLU A 1 780 ? 25.983 -11.934 -16.527 1.00 92.00 780 GLU A CA 1
ATOM 5801 C C . GLU A 1 780 ? 25.583 -11.639 -15.071 1.00 92.00 780 GLU A C 1
ATOM 5803 O O . GLU A 1 780 ? 24.441 -11.877 -14.680 1.00 92.00 780 GLU A O 1
ATOM 5808 N N . ALA A 1 781 ? 26.482 -11.033 -14.286 1.00 93.19 781 ALA A N 1
ATOM 5809 C CA . ALA A 1 781 ? 26.165 -10.567 -12.938 1.00 93.19 781 ALA A CA 1
ATOM 5810 C C . ALA A 1 781 ? 25.143 -9.417 -12.954 1.00 93.19 781 ALA A C 1
ATOM 5812 O O . ALA A 1 781 ? 24.255 -9.382 -12.106 1.00 93.19 781 ALA A O 1
ATOM 5813 N N . HIS A 1 782 ? 25.234 -8.505 -13.929 1.00 91.38 782 HIS A N 1
ATOM 5814 C CA . HIS A 1 782 ? 24.249 -7.437 -14.118 1.00 91.38 782 HIS A CA 1
ATOM 5815 C C . HIS A 1 782 ? 22.887 -7.986 -14.545 1.00 91.38 782 HIS A C 1
ATOM 5817 O O . HIS A 1 782 ? 21.878 -7.635 -13.949 1.00 91.38 782 HIS A O 1
ATOM 5823 N N . LYS A 1 783 ? 22.829 -8.929 -15.490 1.00 89.38 783 LYS A N 1
ATOM 5824 C CA . LYS A 1 783 ? 21.557 -9.582 -15.847 1.00 89.38 783 LYS A CA 1
ATOM 5825 C C . LYS A 1 783 ? 20.931 -10.303 -14.651 1.00 89.38 783 LYS A C 1
ATOM 5827 O O . LYS A 1 783 ? 19.724 -10.221 -14.448 1.00 89.38 783 LYS A O 1
ATOM 5832 N N . ALA A 1 784 ? 21.741 -10.979 -13.833 1.00 93.38 784 ALA A N 1
ATOM 5833 C CA . ALA A 1 784 ? 21.265 -11.630 -12.617 1.00 93.38 784 ALA A CA 1
ATOM 5834 C C . ALA A 1 784 ? 20.727 -10.634 -11.577 1.00 93.38 784 ALA A C 1
ATOM 5836 O O . ALA A 1 784 ? 19.725 -10.932 -10.926 1.00 93.38 784 ALA A O 1
ATOM 5837 N N . SER A 1 785 ? 21.349 -9.459 -11.431 1.00 93.50 785 SER A N 1
ATOM 5838 C CA . SER A 1 785 ? 20.844 -8.419 -10.530 1.00 93.50 785 SER A CA 1
ATOM 5839 C C . SER A 1 785 ? 19.579 -7.737 -11.054 1.00 93.50 785 SER A C 1
ATOM 5841 O O . SER A 1 785 ? 18.704 -7.444 -10.247 1.00 93.50 785 SER A O 1
ATOM 5843 N N . VAL A 1 786 ? 19.420 -7.582 -12.375 1.00 91.00 786 VAL A N 1
ATOM 5844 C CA . VAL A 1 786 ? 18.166 -7.112 -13.003 1.00 91.00 786 VAL A CA 1
ATOM 5845 C C . VAL A 1 786 ? 17.012 -8.088 -12.740 1.00 91.00 786 VAL A C 1
ATOM 5847 O O . VAL A 1 786 ? 15.898 -7.667 -12.437 1.00 91.00 786 VAL A O 1
ATOM 5850 N N . VAL A 1 787 ? 17.257 -9.404 -12.773 1.00 91.62 787 VAL A N 1
ATOM 5851 C CA . VAL A 1 787 ? 16.231 -10.392 -12.380 1.00 91.62 787 VAL A CA 1
ATOM 5852 C C . VAL A 1 787 ? 15.846 -10.243 -10.902 1.00 91.62 787 VAL A C 1
ATOM 5854 O O . VAL A 1 787 ? 14.674 -10.352 -10.559 1.00 91.62 787 VAL A O 1
ATOM 5857 N N . GLY A 1 788 ? 16.810 -9.971 -10.019 1.00 93.75 788 GLY A N 1
ATOM 5858 C CA . GLY A 1 788 ? 16.529 -9.677 -8.611 1.00 93.75 788 GLY A CA 1
ATOM 5859 C C . GLY A 1 788 ? 15.673 -8.426 -8.419 1.00 93.75 788 GLY A C 1
ATOM 5860 O O . GLY A 1 788 ? 14.701 -8.452 -7.669 1.00 93.75 788 GLY A O 1
ATOM 5861 N N . ASP A 1 789 ? 16.009 -7.349 -9.125 1.00 91.62 789 ASP A N 1
ATOM 5862 C CA . ASP A 1 789 ? 15.281 -6.080 -9.068 1.00 91.62 789 ASP A CA 1
ATOM 5863 C C . ASP A 1 789 ? 13.842 -6.218 -9.575 1.00 91.62 789 ASP A C 1
ATOM 5865 O O . ASP A 1 789 ? 12.910 -5.889 -8.850 1.00 91.62 789 ASP A O 1
ATOM 5869 N N . THR A 1 790 ? 13.641 -6.881 -10.715 1.00 89.31 790 THR A N 1
ATOM 5870 C CA . THR A 1 790 ? 12.298 -7.145 -11.272 1.00 89.31 790 THR A CA 1
ATOM 5871 C C . THR A 1 790 ? 11.429 -8.063 -10.399 1.00 89.31 790 THR A C 1
ATOM 5873 O O . THR A 1 790 ? 10.198 -8.018 -10.467 1.00 89.31 790 THR A O 1
ATOM 5876 N N . VAL A 1 791 ? 12.034 -8.881 -9.526 1.00 92.75 791 VAL A N 1
ATOM 5877 C CA . VAL A 1 791 ? 11.326 -9.587 -8.436 1.00 92.75 791 VAL A CA 1
ATOM 5878 C C . VAL A 1 791 ? 11.013 -8.638 -7.269 1.00 92.75 791 VAL A C 1
ATOM 5880 O O . VAL A 1 791 ? 9.959 -8.746 -6.632 1.00 92.75 791 VAL A O 1
ATOM 5883 N N . GLY A 1 792 ? 11.918 -7.706 -6.982 1.00 93.06 792 GLY A N 1
ATOM 5884 C CA . GLY A 1 792 ? 11.817 -6.690 -5.940 1.00 93.06 792 GLY A CA 1
ATOM 5885 C C . GLY A 1 792 ? 10.822 -5.562 -6.221 1.00 93.06 792 GLY A C 1
ATOM 5886 O O . GLY A 1 792 ? 10.239 -5.034 -5.276 1.00 93.06 792 GLY A O 1
ATOM 5887 N N . ASP A 1 793 ? 10.566 -5.229 -7.480 1.00 91.44 793 ASP A N 1
ATOM 5888 C CA . ASP A 1 793 ? 9.655 -4.166 -7.918 1.00 91.44 793 ASP A CA 1
ATOM 5889 C C . ASP A 1 793 ? 8.219 -4.311 -7.393 1.00 91.44 793 ASP A C 1
ATOM 5891 O O . ASP A 1 793 ? 7.744 -3.425 -6.667 1.00 91.44 793 ASP A O 1
ATOM 5895 N N . PRO A 1 794 ? 7.509 -5.439 -7.622 1.00 93.69 794 PRO A N 1
ATOM 5896 C CA . PRO A 1 794 ? 6.189 -5.637 -7.027 1.00 93.69 794 PRO A CA 1
ATOM 5897 C C . PRO A 1 794 ? 6.234 -5.643 -5.493 1.00 93.69 794 PRO A C 1
ATOM 5899 O O . PRO A 1 794 ? 5.223 -5.332 -4.856 1.00 93.69 794 PRO A O 1
ATOM 5902 N N . CYS A 1 795 ? 7.380 -5.979 -4.890 1.00 94.00 795 CYS A N 1
ATOM 5903 C CA . CYS A 1 795 ? 7.557 -5.961 -3.442 1.00 94.00 795 CYS A CA 1
ATOM 5904 C C . CYS A 1 795 ? 7.636 -4.522 -2.911 1.00 94.00 795 CYS A C 1
ATOM 5906 O O . CYS A 1 795 ? 6.829 -4.161 -2.054 1.00 94.00 795 CYS A O 1
ATOM 5908 N N . LYS A 1 796 ? 8.558 -3.695 -3.426 1.00 90.94 796 LYS A N 1
ATOM 5909 C CA . LYS A 1 796 ? 8.859 -2.358 -2.880 1.00 90.94 796 LYS A CA 1
ATOM 5910 C C . LYS A 1 796 ? 7.889 -1.262 -3.313 1.00 90.94 796 LYS A C 1
ATOM 5912 O O . LYS A 1 796 ? 7.802 -0.270 -2.594 1.00 90.94 796 LYS A O 1
ATOM 5917 N N . ASP A 1 797 ? 7.181 -1.414 -4.434 1.00 90.62 797 ASP A N 1
ATOM 5918 C CA . ASP A 1 797 ? 6.359 -0.333 -5.017 1.00 90.62 797 ASP A CA 1
ATOM 5919 C C . ASP A 1 797 ? 4.866 -0.673 -5.127 1.00 90.62 797 ASP A C 1
ATOM 5921 O O . ASP A 1 797 ? 4.039 0.212 -5.326 1.00 90.62 797 ASP A O 1
ATOM 5925 N N . THR A 1 798 ? 4.478 -1.941 -4.942 1.00 92.69 798 THR A N 1
ATOM 5926 C CA . THR A 1 798 ? 3.057 -2.333 -4.930 1.00 92.69 798 THR A CA 1
ATOM 5927 C C . THR A 1 798 ? 2.645 -2.960 -3.607 1.00 92.69 798 THR A C 1
ATOM 5929 O O . THR A 1 798 ? 1.872 -2.362 -2.859 1.00 92.69 798 THR A O 1
ATOM 5932 N N . ALA A 1 799 ? 3.136 -4.161 -3.296 1.00 94.56 799 ALA A N 1
ATOM 5933 C CA . ALA A 1 799 ? 2.660 -4.939 -2.160 1.00 94.56 799 ALA A CA 1
ATOM 5934 C C . ALA A 1 799 ? 3.099 -4.335 -0.819 1.00 94.56 799 ALA A C 1
ATOM 5936 O O . ALA A 1 799 ? 2.250 -4.087 0.032 1.00 94.56 799 ALA A O 1
ATOM 5937 N N . GLY A 1 800 ? 4.391 -4.051 -0.640 1.00 93.00 800 GLY A N 1
ATOM 5938 C CA . GLY A 1 800 ? 4.950 -3.518 0.603 1.00 93.00 800 GLY A CA 1
ATOM 5939 C C . GLY A 1 800 ? 4.315 -2.194 1.034 1.00 93.00 800 GLY A C 1
ATOM 5940 O O . GLY A 1 800 ? 3.805 -2.121 2.158 1.00 93.00 800 GLY A O 1
ATOM 5941 N N . PRO A 1 801 ? 4.237 -1.175 0.154 1.00 90.12 801 PRO A N 1
ATOM 5942 C CA . PRO A 1 801 ? 3.545 0.063 0.481 1.00 90.12 801 PRO A CA 1
ATOM 5943 C C . PRO A 1 801 ? 2.045 -0.147 0.722 1.00 90.12 801 PRO A C 1
ATOM 5945 O O . PRO A 1 801 ? 1.496 0.288 1.728 1.00 90.12 801 PRO A O 1
ATOM 5948 N N . SER A 1 802 ? 1.367 -0.923 -0.126 1.00 92.94 802 SER A N 1
ATOM 5949 C CA . SER A 1 802 ? -0.070 -1.161 0.058 1.00 92.94 802 SER A CA 1
ATOM 5950 C C . SER A 1 802 ? -0.395 -1.920 1.354 1.00 92.94 802 SER A C 1
ATOM 5952 O O . SER A 1 802 ? -1.475 -1.733 1.906 1.00 92.94 802 SER A O 1
ATOM 5954 N N . VAL A 1 803 ? 0.522 -2.743 1.882 1.00 94.12 803 VAL A N 1
ATOM 5955 C CA . VAL A 1 803 ? 0.359 -3.414 3.183 1.00 94.12 803 VAL A CA 1
ATOM 5956 C C . VAL A 1 803 ? 0.398 -2.418 4.346 1.00 94.12 803 VAL A C 1
ATOM 5958 O O . VAL A 1 803 ? -0.367 -2.582 5.297 1.00 94.12 803 VAL A O 1
ATOM 5961 N N . HIS A 1 804 ? 1.223 -1.365 4.297 1.00 88.19 804 HIS A N 1
ATOM 5962 C CA . HIS A 1 804 ? 1.157 -0.351 5.356 1.00 88.19 804 HIS A CA 1
ATOM 5963 C C . HIS A 1 804 ? -0.149 0.450 5.281 1.00 88.19 804 HIS A C 1
ATOM 5965 O O . HIS A 1 804 ? -0.705 0.798 6.320 1.00 88.19 804 HIS A O 1
ATOM 5971 N N . VAL A 1 805 ? -0.688 0.701 4.080 1.00 90.56 805 VAL A N 1
ATOM 5972 C CA . VAL A 1 805 ? -1.982 1.389 3.932 1.00 90.56 805 VAL A CA 1
ATOM 5973 C C . VAL A 1 805 ? -3.109 0.480 4.417 1.00 90.56 805 VAL A C 1
ATOM 5975 O O . VAL A 1 805 ? -4.004 0.931 5.127 1.00 90.56 805 VAL A O 1
ATOM 5978 N N . LEU A 1 806 ? -3.025 -0.820 4.116 1.00 93.25 806 LEU A N 1
ATOM 5979 C CA . LEU A 1 806 ? -3.963 -1.847 4.564 1.00 93.25 806 LEU A CA 1
ATOM 5980 C C . LEU A 1 806 ? -4.149 -1.838 6.084 1.00 93.25 806 LEU A C 1
ATOM 5982 O O . LEU A 1 806 ? -5.288 -1.820 6.539 1.00 93.25 806 LEU A O 1
ATOM 5986 N N . ILE A 1 807 ? -3.070 -1.857 6.875 1.00 91.75 807 ILE A N 1
ATOM 5987 C CA . ILE A 1 807 ? -3.192 -1.931 8.345 1.00 91.75 807 ILE A CA 1
ATOM 5988 C C . ILE A 1 807 ? -3.869 -0.685 8.935 1.00 91.75 807 ILE A C 1
ATOM 5990 O O . ILE A 1 807 ? -4.669 -0.795 9.869 1.00 91.75 807 ILE A O 1
ATOM 5994 N N . LYS A 1 808 ? -3.630 0.488 8.339 1.00 89.00 808 LYS A N 1
ATOM 5995 C CA . LYS A 1 808 ? -4.278 1.743 8.739 1.00 89.00 808 LYS A CA 1
ATOM 5996 C C . LYS A 1 808 ? -5.737 1.781 8.289 1.00 89.00 808 LYS A C 1
ATOM 5998 O O . LYS A 1 808 ? -6.606 2.108 9.091 1.00 89.00 808 LYS A O 1
ATOM 6003 N N . LEU A 1 809 ? -6.032 1.326 7.069 1.00 90.44 809 LEU A N 1
ATOM 6004 C CA . LEU A 1 809 ? -7.397 1.185 6.560 1.00 90.44 809 LEU A CA 1
ATOM 6005 C C . LEU A 1 809 ? -8.225 0.218 7.410 1.00 90.44 809 LEU A C 1
ATOM 6007 O O . LEU A 1 809 ? -9.352 0.542 7.765 1.00 90.44 809 LEU A O 1
ATOM 6011 N N . VAL A 1 810 ? -7.689 -0.957 7.757 1.00 92.19 810 VAL A N 1
ATOM 6012 C CA . VAL A 1 810 ? -8.368 -1.896 8.664 1.00 92.19 810 VAL A CA 1
ATOM 6013 C C . VAL A 1 810 ? -8.688 -1.183 9.974 1.00 92.19 810 VAL A C 1
ATOM 6015 O O . VAL A 1 810 ? -9.820 -1.250 10.442 1.00 92.19 810 VAL A O 1
ATOM 6018 N N . SER A 1 811 ? -7.742 -0.413 10.507 1.00 88.50 811 SER A N 1
ATOM 6019 C CA . SER A 1 811 ? -7.946 0.357 11.731 1.00 88.50 811 SER A CA 1
ATOM 6020 C C . SER A 1 811 ? -9.049 1.412 11.611 1.00 88.50 811 SER A C 1
ATOM 6022 O O . SER A 1 811 ? -9.991 1.405 12.406 1.00 88.50 811 SER A O 1
ATOM 6024 N N . THR A 1 812 ? -9.025 2.260 10.584 1.00 86.81 812 THR A N 1
ATOM 6025 C CA . THR A 1 812 ? -10.048 3.300 10.393 1.00 86.81 812 THR A CA 1
ATOM 6026 C C . THR A 1 812 ? -11.425 2.720 10.062 1.00 86.81 812 THR A C 1
ATOM 6028 O O . THR A 1 812 ? -12.430 3.203 10.588 1.00 86.81 812 THR A O 1
ATOM 6031 N N . VAL A 1 813 ? -11.490 1.636 9.279 1.00 88.75 813 VAL A N 1
ATOM 6032 C CA . VAL A 1 813 ? -12.727 0.880 9.016 1.00 88.75 813 VAL A CA 1
ATOM 6033 C C . VAL A 1 813 ? -13.299 0.327 10.314 1.00 88.75 813 VAL A C 1
ATOM 6035 O O . VAL A 1 813 ? -14.494 0.479 10.565 1.00 88.75 813 VAL A O 1
ATOM 6038 N N . THR A 1 814 ? -12.469 -0.299 11.153 1.00 88.62 814 THR A N 1
ATOM 6039 C CA . THR A 1 814 ? -12.959 -0.875 12.410 1.00 88.62 814 THR A CA 1
ATOM 6040 C C . THR A 1 814 ? -13.486 0.191 13.367 1.00 88.62 814 THR A C 1
ATOM 6042 O O . THR A 1 814 ? -14.530 -0.010 13.981 1.00 88.62 814 THR A O 1
ATOM 6045 N N . MET A 1 815 ? -12.842 1.359 13.414 1.00 83.44 815 MET A N 1
ATOM 6046 C CA . MET A 1 815 ? -13.271 2.486 14.238 1.00 83.44 815 MET A CA 1
ATOM 6047 C C . MET A 1 815 ? -14.623 3.054 13.774 1.00 83.44 815 MET A C 1
ATOM 6049 O O . MET A 1 815 ? -15.551 3.152 14.578 1.00 83.44 815 MET A O 1
ATOM 6053 N N . VAL A 1 816 ? -14.789 3.349 12.475 1.00 84.00 816 VAL A N 1
ATOM 6054 C CA . VAL A 1 816 ? -16.069 3.837 11.911 1.00 84.00 816 VAL A CA 1
ATOM 6055 C C . VAL A 1 816 ? -17.188 2.806 12.079 1.00 84.00 816 VAL A C 1
ATOM 6057 O O . VAL A 1 816 ? -18.337 3.154 12.340 1.00 84.00 816 VAL A O 1
ATOM 6060 N N . LEU A 1 817 ? -16.876 1.520 11.928 1.00 86.00 817 LEU A N 1
ATOM 6061 C CA . LEU A 1 817 ? -17.871 0.449 11.961 1.00 86.00 817 LEU A CA 1
ATOM 6062 C C . LEU A 1 817 ? -18.054 -0.178 13.345 1.00 86.00 817 LEU A C 1
ATOM 6064 O O . LEU A 1 817 ? -18.754 -1.182 13.457 1.00 86.00 817 LEU A O 1
ATOM 6068 N N . THR A 1 818 ? -17.534 0.438 14.410 1.00 82.12 818 THR A N 1
ATOM 6069 C CA . THR A 1 818 ? -17.774 0.019 15.803 1.00 82.12 818 THR A CA 1
ATOM 6070 C C . THR A 1 818 ? -19.250 -0.311 16.106 1.00 82.12 818 THR A C 1
ATOM 6072 O O . THR A 1 818 ? -19.508 -1.371 16.694 1.00 82.12 818 THR A O 1
ATOM 6075 N N . PRO A 1 819 ? -20.250 0.476 15.641 1.00 75.75 819 PRO A N 1
ATOM 6076 C CA . PRO A 1 819 ? -21.669 0.151 15.843 1.00 75.75 819 PRO A CA 1
ATOM 6077 C C . PRO A 1 819 ? -22.121 -1.175 15.200 1.00 75.75 819 PRO A C 1
ATOM 6079 O O . PRO A 1 819 ? -23.112 -1.779 15.613 1.00 75.75 819 PRO A O 1
ATOM 6082 N N . VAL A 1 820 ? -21.409 -1.657 14.178 1.00 78.50 820 VAL A N 1
ATOM 6083 C CA . VAL A 1 820 ? -21.680 -2.945 13.520 1.00 78.50 820 VAL A CA 1
ATOM 6084 C C . VAL A 1 820 ? -21.185 -4.112 14.359 1.00 78.50 820 VAL A C 1
ATOM 6086 O O . VAL A 1 820 ? -21.768 -5.189 14.269 1.00 78.50 820 VAL A O 1
ATOM 6089 N N . PHE A 1 821 ? -20.160 -3.928 15.187 1.00 83.06 821 PHE A N 1
ATOM 6090 C CA . PHE A 1 821 ? -19.529 -5.022 15.934 1.00 83.06 821 PHE A CA 1
ATOM 6091 C C . PHE A 1 821 ? -20.128 -5.232 17.324 1.00 83.06 821 PHE A C 1
ATOM 6093 O O . PHE A 1 821 ? -20.034 -6.329 17.874 1.00 83.06 821 PHE A O 1
ATOM 6100 N N . CYS A 1 822 ? -20.794 -4.213 17.863 1.00 76.12 822 CYS A N 1
ATOM 6101 C CA . CYS A 1 822 ? -21.432 -4.262 19.173 1.00 76.12 822 CYS A CA 1
ATOM 6102 C C . CYS A 1 822 ? -22.926 -4.624 19.056 1.00 76.12 822 CYS A C 1
ATOM 6104 O O . CYS A 1 822 ? -23.647 -4.094 18.210 1.00 76.12 822 CYS A O 1
ATOM 6106 N N . GLY A 1 823 ? -23.416 -5.536 19.904 1.00 59.19 823 GLY A N 1
ATOM 6107 C CA . GLY A 1 823 ? -24.852 -5.820 20.037 1.00 59.19 823 GLY A CA 1
ATOM 6108 C C . GLY A 1 823 ? -25.540 -4.857 21.014 1.00 59.19 823 GLY A C 1
ATOM 6109 O O . GLY A 1 823 ? -24.984 -4.569 22.071 1.00 59.19 823 GLY A O 1
ATOM 6110 N N . GLN A 1 824 ? -26.751 -4.379 20.697 1.00 52.06 824 GLN A N 1
ATOM 6111 C CA . GLN A 1 824 ? -27.566 -3.617 21.653 1.00 52.06 824 GLN A CA 1
ATOM 6112 C C . GLN A 1 824 ? -28.042 -4.515 22.800 1.00 52.06 824 GLN A C 1
ATOM 6114 O O . GLN A 1 824 ? -28.550 -5.614 22.574 1.00 52.06 824 GLN A O 1
ATOM 6119 N N . ILE A 1 825 ? -27.936 -4.015 24.032 1.00 36.22 825 ILE A N 1
ATOM 6120 C CA . ILE A 1 825 ? -28.644 -4.583 25.178 1.00 36.22 825 ILE A CA 1
ATOM 6121 C C . ILE A 1 825 ? -30.090 -4.103 25.068 1.00 36.22 825 ILE A C 1
ATOM 6123 O O . ILE A 1 825 ? -30.359 -2.915 25.232 1.00 36.22 825 ILE A O 1
ATOM 6127 N N . ALA A 1 826 ? -31.028 -5.015 24.812 1.00 28.62 826 ALA A N 1
ATOM 6128 C CA . ALA A 1 826 ? -32.427 -4.743 25.101 1.00 28.62 826 ALA A CA 1
ATOM 6129 C C . ALA A 1 826 ? -32.530 -4.494 26.610 1.00 28.62 826 ALA A C 1
ATOM 6131 O O . ALA A 1 826 ? -32.420 -5.424 27.410 1.00 28.62 826 ALA A O 1
ATOM 6132 N N . THR A 1 827 ? -32.702 -3.240 27.018 1.00 25.20 827 THR A N 1
ATOM 6133 C CA . THR A 1 827 ? -33.116 -2.902 28.376 1.00 25.20 827 THR A CA 1
ATOM 6134 C C . THR A 1 827 ? -34.555 -3.377 28.547 1.00 25.20 827 THR A C 1
ATOM 6136 O O . THR A 1 827 ? -35.515 -2.622 28.431 1.00 25.20 827 THR A O 1
ATOM 6139 N N . SER A 1 828 ? -34.730 -4.673 28.803 1.00 24.92 828 SER A N 1
ATOM 6140 C CA . SER A 1 828 ? -35.971 -5.186 29.361 1.00 24.92 828 SER A CA 1
ATOM 6141 C C . SER A 1 828 ? -36.134 -4.548 30.735 1.00 24.92 828 SER A C 1
ATOM 6143 O O . SER A 1 828 ? -35.462 -4.920 31.698 1.00 24.92 828 SER A O 1
ATOM 6145 N N . SER A 1 829 ? -37.006 -3.547 30.793 1.00 26.67 829 SER A N 1
ATOM 6146 C CA . SER A 1 829 ? -37.540 -2.949 32.005 1.00 26.67 829 SER A CA 1
ATOM 6147 C C . SER A 1 829 ? -38.089 -4.045 32.922 1.00 26.67 829 SER A C 1
ATOM 6149 O O . SER A 1 829 ? -39.214 -4.512 32.741 1.00 26.67 829 SER A O 1
ATOM 6151 N N . VAL A 1 830 ? -37.304 -4.455 33.916 1.00 25.64 830 VAL A N 1
ATOM 6152 C CA . VAL A 1 830 ? -37.802 -5.234 35.049 1.00 25.64 830 VAL A CA 1
ATOM 6153 C C . VAL A 1 830 ? -38.071 -4.264 36.193 1.00 25.64 830 VAL A C 1
ATOM 6155 O O . VAL A 1 830 ? -37.175 -3.825 36.902 1.00 25.64 830 VAL A O 1
ATOM 6158 N N . ALA A 1 831 ? -39.356 -3.925 36.282 1.00 25.19 831 ALA A N 1
ATOM 6159 C CA . ALA A 1 831 ? -40.149 -3.786 37.496 1.00 25.19 831 ALA A CA 1
ATOM 6160 C C . ALA A 1 831 ? -39.592 -2.922 38.642 1.00 25.19 831 ALA A C 1
ATOM 6162 O O . ALA A 1 831 ? -38.994 -3.412 39.593 1.00 25.19 831 ALA A O 1
ATOM 6163 N N . ASN A 1 832 ? -40.007 -1.656 38.641 1.00 26.30 832 ASN A N 1
ATOM 6164 C CA . ASN A 1 832 ? -40.579 -1.044 39.836 1.00 26.30 832 ASN A CA 1
ATOM 6165 C C . ASN A 1 832 ? -41.714 -0.111 39.403 1.00 26.30 832 ASN A C 1
ATOM 6167 O O . ASN A 1 832 ? -41.458 0.880 38.729 1.00 26.30 832 ASN A O 1
ATOM 6171 N N . VAL A 1 833 ? -42.952 -0.488 39.740 1.00 27.25 833 VAL A N 1
ATOM 6172 C CA . VAL A 1 833 ? -44.072 0.347 40.226 1.00 27.25 833 VAL A CA 1
ATOM 6173 C C . VAL A 1 833 ? -45.352 -0.488 40.122 1.00 27.25 833 VAL A C 1
ATOM 6175 O O . VAL A 1 833 ? -45.804 -0.882 39.048 1.00 27.25 833 VAL A O 1
ATOM 6178 N N . ALA A 1 834 ? -45.911 -0.777 41.291 1.00 25.66 834 ALA A N 1
ATOM 6179 C CA . ALA A 1 834 ? -47.225 -1.354 41.482 1.00 25.66 834 ALA A CA 1
ATOM 6180 C C . ALA A 1 834 ? -48.335 -0.324 41.197 1.00 25.66 834 ALA A C 1
ATOM 6182 O O . ALA A 1 834 ? -48.193 0.844 41.542 1.00 25.66 834 ALA A O 1
ATOM 6183 N N . GLY A 1 835 ? -49.471 -0.809 40.686 1.00 24.23 835 GLY A N 1
ATOM 6184 C CA . GLY A 1 835 ? -50.799 -0.250 40.964 1.00 24.23 835 GLY A CA 1
ATOM 6185 C C . GLY A 1 835 ? -51.307 0.883 40.065 1.00 24.23 835 GLY A C 1
ATOM 6186 O O . GLY A 1 835 ? -51.013 2.043 40.307 1.00 24.23 835 GLY A O 1
ATOM 6187 N N . ALA A 1 836 ? -52.171 0.529 39.106 1.00 24.33 836 ALA A N 1
ATOM 6188 C CA . ALA A 1 836 ? -53.504 1.111 38.853 1.00 24.33 836 ALA A CA 1
ATOM 6189 C C . ALA A 1 836 ? -53.908 0.847 37.394 1.00 24.33 836 ALA A C 1
ATOM 6191 O O . ALA A 1 836 ? -53.199 1.207 36.458 1.00 24.33 836 ALA A O 1
ATOM 6192 N N . GLY A 1 837 ? -55.042 0.171 37.203 1.00 24.28 837 GLY A N 1
ATOM 6193 C CA . GLY A 1 837 ? -55.572 -0.137 35.879 1.00 24.28 837 GLY A CA 1
ATOM 6194 C C . GLY A 1 837 ? -56.115 1.093 35.152 1.00 24.28 837 GLY A C 1
ATOM 6195 O O . GLY A 1 837 ? -56.522 2.051 35.795 1.00 24.28 837 GLY A O 1
ATOM 6196 N N . ILE A 1 838 ? -56.136 1.008 33.817 1.00 25.55 838 ILE A N 1
ATOM 6197 C CA . ILE A 1 838 ? -57.196 1.437 32.884 1.00 25.55 838 ILE A CA 1
ATOM 6198 C C . ILE A 1 838 ? -56.767 0.968 31.473 1.00 25.55 838 ILE A C 1
ATOM 6200 O O . ILE A 1 838 ? -55.680 1.277 30.996 1.00 25.55 838 ILE A O 1
ATOM 6204 N N . ILE A 1 839 ? -57.631 0.190 30.818 1.00 26.73 839 ILE A N 1
ATOM 6205 C CA . ILE A 1 839 ? -57.628 -0.135 29.374 1.00 26.73 839 ILE A CA 1
ATOM 6206 C C . ILE A 1 839 ? -58.182 1.118 28.653 1.00 26.73 839 ILE A C 1
ATOM 6208 O O . ILE A 1 839 ? -59.196 1.619 29.143 1.00 26.73 839 ILE A O 1
ATOM 6212 N N . PRO A 1 840 ? -57.621 1.641 27.526 1.00 29.52 840 PRO A N 1
ATOM 6213 C CA . PRO A 1 840 ? -57.901 1.000 26.235 1.00 29.52 840 PRO A CA 1
ATOM 6214 C C . PRO A 1 840 ? -56.944 1.177 25.032 1.00 29.52 840 PRO A C 1
ATOM 6216 O O . PRO A 1 840 ? -56.257 2.171 24.831 1.00 29.52 840 PRO A O 1
ATOM 6219 N N . SER A 1 841 ? -57.150 0.221 24.118 1.00 21.55 841 SER A N 1
ATOM 6220 C CA . SER A 1 841 ? -57.157 0.314 22.648 1.00 21.55 841 SER A CA 1
ATOM 6221 C C . SER A 1 841 ? -55.846 0.187 21.858 1.00 21.55 841 SER A C 1
ATOM 6223 O O . SER A 1 841 ? -54.954 1.026 21.865 1.00 21.55 841 SER A O 1
ATOM 6225 N N . ARG A 1 842 ? -55.829 -0.901 21.077 1.00 27.58 842 ARG A N 1
ATOM 6226 C CA . ARG A 1 842 ? -54.922 -1.224 19.976 1.00 27.58 842 ARG A CA 1
ATOM 6227 C C . ARG A 1 842 ? -54.828 -0.081 18.955 1.00 27.58 842 ARG A C 1
ATOM 6229 O O . ARG A 1 842 ? -55.844 0.329 18.398 1.00 27.58 842 ARG A O 1
ATOM 6236 N N . ARG A 1 843 ? -53.600 0.257 18.556 1.00 22.41 843 ARG A N 1
ATOM 6237 C CA . ARG A 1 843 ? -53.270 0.590 17.163 1.00 22.41 843 ARG A CA 1
ATOM 6238 C C . ARG A 1 843 ? -52.110 -0.288 16.715 1.00 22.41 843 ARG A C 1
ATOM 6240 O O . ARG A 1 843 ? -51.023 -0.231 17.276 1.00 22.41 843 ARG A O 1
ATOM 6247 N N . HIS A 1 844 ? -52.389 -1.126 15.722 1.00 27.23 844 HIS A N 1
ATOM 6248 C CA . HIS A 1 844 ? -51.375 -1.800 14.927 1.00 27.23 844 HIS A CA 1
ATOM 6249 C C . HIS A 1 844 ? -50.543 -0.740 14.198 1.00 27.23 844 HIS A C 1
ATOM 6251 O O . HIS A 1 844 ? -51.089 -0.011 13.374 1.00 27.23 844 HIS A O 1
ATOM 6257 N N . SER A 1 845 ? -49.241 -0.704 14.471 1.00 23.36 845 SER A N 1
ATOM 6258 C CA . SER A 1 845 ? -48.245 -0.136 13.565 1.00 23.36 845 SER A CA 1
ATOM 6259 C C . SER A 1 845 ? -47.133 -1.161 13.407 1.00 23.36 845 SER A C 1
ATOM 6261 O O . SER A 1 845 ? -46.502 -1.588 14.370 1.00 23.36 845 SER A O 1
ATOM 6263 N N . SER A 1 846 ? -46.995 -1.614 12.172 1.00 24.06 846 SER A N 1
ATOM 6264 C CA . SER A 1 846 ? -46.103 -2.651 11.684 1.00 24.06 846 SER A CA 1
ATOM 6265 C C . SER A 1 846 ? -44.644 -2.311 11.987 1.00 24.06 846 SER A C 1
ATOM 6267 O O . SER A 1 846 ? -44.127 -1.305 11.504 1.00 24.06 846 SER A O 1
ATOM 6269 N N . ALA A 1 847 ? -43.971 -3.163 12.759 1.00 23.38 847 ALA A N 1
ATOM 6270 C CA . ALA A 1 847 ? -42.523 -3.139 12.891 1.00 23.38 847 ALA A CA 1
ATOM 6271 C C . ALA A 1 847 ? -41.900 -3.547 11.547 1.00 23.38 847 ALA A C 1
ATOM 6273 O O . ALA A 1 847 ? -41.974 -4.705 11.139 1.00 23.38 847 ALA A O 1
ATOM 6274 N N . VAL A 1 848 ? -41.319 -2.582 10.838 1.00 26.30 848 VAL A N 1
ATOM 6275 C CA . VAL A 1 848 ? -40.453 -2.840 9.687 1.00 26.30 848 VAL A CA 1
ATOM 6276 C C . VAL A 1 848 ? -39.060 -3.130 10.243 1.00 26.30 848 VAL A C 1
ATOM 6278 O O . VAL A 1 848 ? -38.455 -2.263 10.867 1.00 26.30 848 VAL A O 1
ATOM 6281 N N . LEU A 1 849 ? -38.564 -4.359 10.054 1.00 26.58 849 LEU A N 1
ATOM 6282 C CA . LEU A 1 849 ? -37.188 -4.729 10.395 1.00 26.58 849 LEU A CA 1
ATOM 6283 C C . LEU A 1 849 ? -36.194 -3.830 9.621 1.00 26.58 849 LEU A C 1
ATOM 6285 O O . LEU A 1 849 ? -36.207 -3.864 8.384 1.00 26.58 849 LEU A O 1
ATOM 6289 N N . PRO A 1 850 ? -35.277 -3.108 10.297 1.00 33.66 850 PRO A N 1
ATOM 6290 C CA . PRO A 1 850 ? -34.301 -2.222 9.645 1.00 33.66 850 PRO A CA 1
ATOM 6291 C C . PRO A 1 850 ? -33.279 -2.944 8.746 1.00 33.66 850 PRO A C 1
ATOM 6293 O O . PRO A 1 850 ? -32.626 -2.316 7.919 1.00 33.66 850 PRO A O 1
ATOM 6296 N N . GLY A 1 851 ? -33.147 -4.272 8.859 1.00 32.88 851 GLY A N 1
ATOM 6297 C CA . GLY A 1 851 ? -32.136 -5.057 8.134 1.00 32.88 851 GLY A CA 1
ATOM 6298 C C . GLY A 1 851 ? -32.397 -5.262 6.635 1.00 32.88 851 GLY A C 1
ATOM 6299 O O . GLY A 1 851 ? -31.491 -5.646 5.902 1.00 32.88 851 GLY A O 1
ATOM 6300 N N . THR A 1 852 ? -33.612 -4.997 6.150 1.00 31.50 852 THR A N 1
ATOM 6301 C CA . THR A 1 852 ? -34.009 -5.348 4.771 1.00 31.50 852 THR A CA 1
ATOM 6302 C C . THR A 1 852 ? -33.586 -4.295 3.733 1.00 31.50 852 THR A C 1
ATOM 6304 O O . THR A 1 852 ? -33.392 -4.620 2.564 1.00 31.50 852 THR A O 1
ATOM 6307 N N . LEU A 1 853 ? -33.382 -3.037 4.147 1.00 32.56 853 LEU A N 1
ATOM 6308 C CA . LEU A 1 853 ? -32.996 -1.935 3.250 1.00 32.56 853 LEU A CA 1
ATOM 6309 C C . LEU A 1 853 ? -31.504 -1.946 2.874 1.00 32.56 853 LEU A C 1
ATOM 6311 O O . LEU A 1 853 ? -31.158 -1.560 1.757 1.00 32.56 853 LEU A O 1
ATOM 6315 N N . LEU A 1 854 ? -30.630 -2.455 3.750 1.00 36.97 854 LEU A N 1
ATOM 6316 C CA . LEU A 1 854 ? -29.192 -2.569 3.470 1.00 36.97 854 LEU A CA 1
ATOM 6317 C C . LEU A 1 854 ? -28.903 -3.601 2.359 1.00 36.97 854 LEU A C 1
ATOM 6319 O O . LEU A 1 854 ? -27.983 -3.431 1.562 1.00 36.97 854 LEU A O 1
ATOM 6323 N N . ILE A 1 855 ? -29.740 -4.641 2.262 1.00 36.81 855 ILE A N 1
ATOM 6324 C CA . ILE A 1 855 ? -29.644 -5.694 1.240 1.00 36.81 855 ILE A CA 1
ATOM 6325 C C . ILE A 1 855 ? -30.027 -5.146 -0.145 1.00 36.81 855 ILE A C 1
ATOM 6327 O O . ILE A 1 855 ? -29.376 -5.478 -1.135 1.00 36.81 855 ILE A O 1
ATOM 6331 N N . LEU A 1 856 ? -31.016 -4.246 -0.223 1.00 31.61 856 LEU A N 1
ATOM 6332 C CA . LEU A 1 856 ? -31.416 -3.612 -1.485 1.00 31.61 856 LEU A CA 1
ATOM 6333 C C . LEU A 1 856 ? -30.348 -2.639 -2.017 1.00 31.61 856 LEU A C 1
ATOM 6335 O O . LEU A 1 856 ? -30.108 -2.590 -3.224 1.00 31.61 856 LEU A O 1
ATOM 6339 N N . GLY A 1 857 ? -29.674 -1.907 -1.121 1.00 32.19 857 GLY A N 1
ATOM 6340 C CA . GLY A 1 857 ? -28.564 -1.014 -1.471 1.00 32.19 857 GLY A CA 1
ATOM 6341 C C . GLY A 1 857 ? -27.350 -1.767 -2.019 1.00 32.19 857 GLY A C 1
ATOM 6342 O O . GLY A 1 857 ? -26.798 -1.368 -3.040 1.00 32.19 857 GLY A O 1
ATOM 6343 N N . CYS A 1 858 ? -26.992 -2.903 -1.409 1.00 33.06 858 CYS A N 1
ATOM 6344 C CA . CYS A 1 858 ? -25.916 -3.779 -1.887 1.00 33.06 858 CYS A CA 1
ATOM 6345 C C . CYS A 1 858 ? -26.251 -4.498 -3.208 1.00 33.06 858 CYS A C 1
ATOM 6347 O O . CYS A 1 858 ? -25.354 -4.737 -4.013 1.00 33.06 858 CYS A O 1
ATOM 6349 N N . MET A 1 859 ? -27.525 -4.810 -3.475 1.00 29.48 859 MET A N 1
ATOM 6350 C CA . MET A 1 859 ? -27.940 -5.472 -4.722 1.00 29.48 859 MET A CA 1
ATOM 6351 C C . MET A 1 859 ? -27.940 -4.543 -5.946 1.00 29.48 859 MET A C 1
ATOM 6353 O O . MET A 1 859 ? -27.636 -4.997 -7.049 1.00 29.48 859 MET A O 1
ATOM 6357 N N . LEU A 1 860 ? -28.204 -3.242 -5.773 1.00 33.09 860 LEU A N 1
ATOM 6358 C CA . LEU A 1 860 ? -28.170 -2.262 -6.872 1.00 33.09 860 LEU A CA 1
ATOM 6359 C C . LEU A 1 860 ? -26.754 -2.008 -7.422 1.00 33.09 860 LEU A C 1
ATOM 6361 O O . LEU A 1 860 ? -26.598 -1.599 -8.570 1.00 33.09 860 LEU A O 1
ATOM 6365 N N . LEU A 1 861 ? -25.716 -2.317 -6.646 1.00 34.12 861 LEU A N 1
ATOM 6366 C CA . LEU A 1 861 ? -24.315 -2.158 -7.048 1.00 34.12 861 LEU A CA 1
ATOM 6367 C C . LEU A 1 861 ? -23.767 -3.265 -7.923 1.00 34.12 861 LEU A C 1
ATOM 6369 O O . LEU A 1 861 ? -22.835 -3.036 -8.691 1.00 34.12 861 LEU A O 1
ATOM 6373 N N . CYS A 1 862 ? -24.341 -4.459 -7.829 1.00 30.95 862 CYS A N 1
ATOM 6374 C CA . CYS A 1 862 ? -23.871 -5.593 -8.608 1.00 30.95 862 CYS A CA 1
ATOM 6375 C C . CYS A 1 862 ? -24.404 -5.598 -10.050 1.00 30.95 862 CYS A C 1
ATOM 6377 O O . CYS A 1 862 ? -24.004 -6.468 -10.817 1.00 30.95 862 CYS A O 1
ATOM 6379 N N . CYS A 1 863 ? -25.280 -4.664 -10.450 1.00 29.31 863 CYS A N 1
ATOM 6380 C CA . CYS A 1 863 ? -25.957 -4.725 -11.754 1.00 29.31 863 CYS A CA 1
ATOM 6381 C C . CYS A 1 863 ? -25.954 -3.438 -12.604 1.00 29.31 863 CYS A C 1
ATOM 6383 O O . CYS A 1 863 ? -26.689 -3.385 -13.584 1.00 29.31 863 CYS A O 1
ATOM 6385 N N . GLY A 1 864 ? -25.126 -2.420 -12.336 1.00 27.80 864 GLY A N 1
ATOM 6386 C CA . GLY A 1 864 ? -25.198 -1.194 -13.149 1.00 27.80 864 GLY A CA 1
ATOM 6387 C C . GLY A 1 864 ? -23.964 -0.301 -13.171 1.00 27.80 864 GLY A C 1
ATOM 6388 O O . GLY A 1 864 ? -24.012 0.815 -12.667 1.00 27.80 864 GLY A O 1
ATOM 6389 N N . VAL A 1 865 ? -22.886 -0.731 -13.834 1.00 31.20 865 VAL A N 1
ATOM 6390 C CA . VAL A 1 865 ? -21.861 0.193 -14.361 1.00 31.20 865 VAL A CA 1
ATOM 6391 C C . VAL A 1 865 ? -21.696 -0.064 -15.856 1.00 31.20 865 VAL A C 1
ATOM 6393 O O . VAL A 1 865 ? -20.753 -0.694 -16.318 1.00 31.20 865 VAL A O 1
ATOM 6396 N N . GLY A 1 866 ? -22.678 0.411 -16.612 1.00 30.59 866 GLY A N 1
ATOM 6397 C CA . GLY A 1 866 ? -22.684 0.414 -18.068 1.00 30.59 866 GLY A CA 1
ATOM 6398 C C . GLY A 1 866 ? -24.000 1.015 -18.541 1.00 30.59 866 GLY A C 1
ATOM 6399 O O . GLY A 1 866 ? -25.028 0.375 -18.400 1.00 30.59 866 GLY A O 1
ATOM 6400 N N . GLN A 1 867 ? -23.954 2.240 -19.070 1.00 28.56 867 GLN A N 1
ATOM 6401 C CA . GLN A 1 867 ? -25.087 3.019 -19.605 1.00 28.56 867 GLN A CA 1
ATOM 6402 C C . GLN A 1 867 ? -26.012 3.730 -18.599 1.00 28.56 867 GLN A C 1
ATOM 6404 O O . GLN A 1 867 ? -27.197 3.445 -18.533 1.00 28.56 867 GLN A O 1
ATOM 6409 N N . VAL A 1 868 ? -25.513 4.780 -17.936 1.00 26.73 868 VAL A N 1
ATOM 6410 C CA . VAL A 1 868 ? -26.296 6.023 -17.755 1.00 26.73 868 VAL A CA 1
ATOM 6411 C C . VAL A 1 868 ? -25.344 7.208 -17.929 1.00 26.73 868 VAL A C 1
ATOM 6413 O O . VAL A 1 868 ? -24.885 7.833 -16.980 1.00 26.73 868 VAL A O 1
ATOM 6416 N N . ALA A 1 869 ? -24.993 7.476 -19.181 1.00 27.84 869 ALA A N 1
ATOM 6417 C CA . ALA A 1 869 ? -24.477 8.764 -19.613 1.00 27.84 869 ALA A CA 1
ATOM 6418 C C . ALA A 1 869 ? -25.444 9.250 -20.687 1.00 27.84 869 ALA A C 1
ATOM 6420 O O . ALA A 1 869 ? -25.352 8.794 -21.816 1.00 27.84 869 ALA A O 1
ATOM 6421 N N . LEU A 1 870 ? -26.425 10.055 -20.278 1.00 27.08 870 LEU A N 1
ATOM 6422 C CA . LEU A 1 870 ? -27.209 11.031 -21.048 1.00 27.08 870 LEU A CA 1
ATOM 6423 C C . LEU A 1 870 ? -28.563 11.190 -20.356 1.00 27.08 870 LEU A C 1
ATOM 6425 O O . LEU A 1 870 ? -29.473 10.407 -20.588 1.00 27.08 870 LEU A O 1
ATOM 6429 N N . MET A 1 871 ? -28.660 12.200 -19.495 1.00 25.28 871 MET A N 1
ATOM 6430 C CA . MET A 1 871 ? -29.833 13.053 -19.264 1.00 25.28 871 MET A CA 1
ATOM 6431 C C . MET A 1 871 ? -29.666 13.693 -17.892 1.00 25.28 871 MET A C 1
ATOM 6433 O O . MET A 1 871 ? -29.761 13.006 -16.889 1.00 25.28 871 MET A O 1
ATOM 6437 N N . PHE A 1 872 ? -29.328 14.982 -17.893 1.00 22.95 872 PHE A N 1
ATOM 6438 C CA . PHE A 1 872 ? -29.697 16.043 -16.944 1.00 22.95 872 PHE A CA 1
ATOM 6439 C C . PHE A 1 872 ? -28.635 17.147 -17.029 1.00 22.95 872 PHE A C 1
ATOM 6441 O O . PHE A 1 872 ? -27.728 17.250 -16.211 1.00 22.95 872 PHE A O 1
ATOM 6448 N N . VAL A 1 873 ? -28.757 17.979 -18.066 1.00 25.17 873 VAL A N 1
ATOM 6449 C CA . VAL A 1 873 ? -28.186 19.329 -18.095 1.00 25.17 873 VAL A CA 1
ATOM 6450 C C . VAL A 1 873 ? -29.365 20.291 -17.978 1.00 25.17 873 VAL A C 1
ATOM 6452 O O . VAL A 1 873 ? -30.305 20.228 -18.770 1.00 25.17 873 VAL A O 1
ATOM 6455 N N . PHE A 1 874 ? -29.333 21.137 -16.949 1.00 21.36 874 PHE A N 1
ATOM 6456 C CA . PHE A 1 874 ? -30.250 22.261 -16.758 1.00 21.36 874 PHE A CA 1
ATOM 6457 C C . PHE A 1 874 ? -30.186 23.234 -17.953 1.00 21.36 874 PHE A C 1
ATOM 6459 O O . PHE A 1 874 ? -29.087 23.515 -18.435 1.00 21.36 874 PHE A O 1
ATOM 6466 N N . PRO A 1 875 ? -31.312 23.813 -18.408 1.00 27.86 875 PRO A N 1
ATOM 6467 C CA . PRO A 1 875 ? -31.299 24.854 -19.428 1.00 27.86 875 PRO A CA 1
ATOM 6468 C C . PRO A 1 875 ? -31.175 26.244 -18.788 1.00 27.86 875 PRO A C 1
ATOM 6470 O O . PRO A 1 875 ? -31.728 26.466 -17.716 1.00 27.86 875 PRO A O 1
ATOM 6473 N N . LEU A 1 876 ? -30.512 27.186 -19.476 1.00 22.06 876 LEU A N 1
ATOM 6474 C CA . LEU A 1 876 ? -30.863 28.620 -19.538 1.00 22.06 876 LEU A CA 1
ATOM 6475 C C . LEU A 1 876 ? -29.903 29.380 -20.484 1.00 22.06 876 LEU A C 1
ATOM 6477 O O . LEU A 1 876 ? -28.806 29.743 -20.075 1.00 22.06 876 LEU A O 1
ATOM 6481 N N . ARG A 1 877 ? -30.329 29.649 -21.733 1.00 21.61 877 ARG A N 1
ATOM 6482 C CA . ARG A 1 877 ? -30.568 30.998 -22.321 1.00 21.61 877 ARG A CA 1
ATOM 6483 C C . ARG A 1 877 ? -30.595 31.003 -23.867 1.00 21.61 877 ARG A C 1
ATOM 6485 O O . ARG A 1 877 ? -29.592 30.750 -24.512 1.00 21.61 877 ARG A O 1
ATOM 6492 N N . ALA A 1 878 ? -31.777 31.372 -24.377 1.00 22.97 878 ALA A N 1
ATOM 6493 C CA . ALA A 1 878 ? -32.120 32.320 -25.454 1.00 22.97 878 ALA A CA 1
ATOM 6494 C C . ALA A 1 878 ? -31.335 32.388 -26.789 1.00 22.97 878 ALA A C 1
ATOM 6496 O O . ALA A 1 878 ? -30.144 32.674 -26.808 1.00 22.97 878 ALA A O 1
ATOM 6497 N N . GLY A 1 879 ? -32.094 32.344 -27.901 1.00 22.30 879 GLY A N 1
ATOM 6498 C CA . GLY A 1 879 ? -31.705 32.875 -29.221 1.00 22.30 879 GLY A CA 1
ATOM 6499 C C . GLY A 1 879 ? -32.275 32.091 -30.416 1.00 22.30 879 GLY A C 1
ATOM 6500 O O . GLY A 1 879 ? -31.585 31.260 -30.979 1.00 22.30 879 GLY A O 1
ATOM 6501 N N . THR A 1 880 ? -33.575 32.213 -30.716 1.00 21.80 880 THR A N 1
ATOM 6502 C CA . THR A 1 880 ? -34.137 32.884 -31.921 1.00 21.80 880 THR A CA 1
ATOM 6503 C C . THR A 1 880 ? -34.224 32.074 -33.236 1.00 21.80 880 THR A C 1
ATOM 6505 O O . THR A 1 880 ? -33.223 31.840 -33.895 1.00 21.80 880 THR A O 1
ATOM 6508 N N . VAL A 1 881 ? -35.488 31.857 -33.657 1.00 22.48 881 VAL A N 1
ATOM 6509 C CA . VAL A 1 881 ? -36.045 31.993 -35.032 1.00 22.48 881 VAL A CA 1
ATOM 6510 C C . VAL A 1 881 ? -35.873 30.818 -36.022 1.00 22.48 881 VAL A C 1
ATOM 6512 O O . VAL A 1 881 ? -34.862 30.696 -36.695 1.00 22.48 881 VAL A O 1
ATOM 6515 N N . SER A 1 882 ? -36.925 30.009 -36.240 1.00 21.50 882 SER A N 1
ATOM 6516 C CA . SER A 1 882 ? -37.940 30.170 -37.320 1.00 21.50 882 SER A CA 1
ATOM 6517 C C . SER A 1 882 ? -38.673 28.864 -37.713 1.00 21.50 882 SER A C 1
ATOM 6519 O O . SER A 1 882 ? -38.077 27.801 -37.806 1.00 21.50 882 SER A O 1
ATOM 6521 N N . HIS A 1 883 ? -39.976 29.023 -37.997 1.00 24.14 883 HIS A N 1
ATOM 6522 C CA . HIS A 1 883 ? -40.890 28.204 -38.824 1.00 24.14 883 HIS A CA 1
ATOM 6523 C C . HIS A 1 883 ? -41.421 26.819 -38.357 1.00 24.14 883 HIS A C 1
ATOM 6525 O O . HIS A 1 883 ? -40.897 25.759 -38.666 1.00 24.14 883 HIS A O 1
ATOM 6531 N N . SER A 1 884 ? -42.568 26.896 -37.662 1.00 22.45 884 SER A N 1
ATOM 6532 C CA . SER A 1 884 ? -43.891 26.238 -37.866 1.00 22.45 884 SER A CA 1
ATOM 6533 C C . SER A 1 884 ? -44.153 25.324 -39.100 1.00 22.45 884 SER A C 1
ATOM 6535 O O . SER A 1 884 ? -43.533 25.558 -40.133 1.00 22.45 884 SER A O 1
ATOM 6537 N N . PRO A 1 885 ? -45.319 24.631 -39.185 1.00 35.97 885 PRO A N 1
ATOM 6538 C CA . PRO A 1 885 ? -45.897 23.608 -38.288 1.00 35.97 885 PRO A CA 1
ATOM 6539 C C . PRO A 1 885 ? -46.562 22.435 -39.084 1.00 35.97 885 PRO A C 1
ATOM 6541 O O . PRO A 1 885 ? -46.706 22.516 -40.299 1.00 35.97 885 PRO A O 1
ATOM 6544 N N . SER A 1 886 ? -47.048 21.368 -38.429 1.00 22.06 886 SER A N 1
ATOM 6545 C CA . SER A 1 886 ? -48.376 20.739 -38.699 1.00 22.06 886 SER A CA 1
ATOM 6546 C C . SER A 1 886 ? -48.577 19.435 -37.889 1.00 22.06 886 SER A C 1
ATOM 6548 O O . SER A 1 886 ? -47.675 18.611 -37.844 1.00 22.06 886 SER A O 1
ATOM 6550 N N . VAL A 1 887 ? -49.608 19.363 -37.016 1.00 24.06 887 VAL A N 1
ATOM 6551 C CA . VAL A 1 887 ? -50.917 18.644 -37.171 1.00 24.06 887 VAL A CA 1
ATOM 6552 C C . VAL A 1 887 ? -50.749 17.113 -36.966 1.00 24.06 887 VAL A C 1
ATOM 6554 O O . VAL A 1 887 ? -49.868 16.534 -37.573 1.00 24.06 887 VAL A O 1
ATOM 6557 N N . ALA A 1 888 ? -51.488 16.336 -36.158 1.00 23.61 888 ALA A N 1
ATOM 6558 C CA . ALA A 1 888 ? -52.794 16.450 -35.504 1.00 23.61 888 ALA A CA 1
ATOM 6559 C C . ALA A 1 888 ? -52.940 15.460 -34.313 1.00 23.61 888 ALA A C 1
ATOM 6561 O O . ALA A 1 888 ? -52.145 14.554 -34.095 1.00 23.61 888 ALA A O 1
ATOM 6562 N N . SER A 1 889 ? -54.039 15.690 -33.601 1.00 20.44 889 SER A N 1
ATOM 6563 C CA . SER A 1 889 ? -54.723 15.087 -32.448 1.00 20.44 889 SER A CA 1
ATOM 6564 C C . SER A 1 889 ? -55.045 13.566 -32.406 1.00 20.44 889 SER A C 1
ATOM 6566 O O . SER A 1 889 ? -55.544 13.057 -33.401 1.00 20.44 889 SER A O 1
ATOM 6568 N N . VAL A 1 890 ? -54.877 12.943 -31.208 1.00 21.59 890 VAL A N 1
ATOM 6569 C CA . VAL A 1 890 ? -55.872 12.268 -30.283 1.00 21.59 890 VAL A CA 1
ATOM 6570 C C . VAL A 1 890 ? -56.821 11.170 -30.867 1.00 21.59 890 VAL A C 1
ATOM 6572 O O . VAL A 1 890 ? -57.205 11.350 -32.014 1.00 21.59 890 VAL A O 1
ATOM 6575 N N . PRO A 1 891 ? -57.339 10.110 -30.155 1.00 25.92 891 PRO A N 1
ATOM 6576 C CA . PRO A 1 891 ? -57.294 9.699 -28.724 1.00 25.92 891 PRO A CA 1
ATOM 6577 C C . PRO A 1 891 ? -56.997 8.198 -28.418 1.00 25.92 891 PRO A C 1
ATOM 6579 O O . PRO A 1 891 ? -56.971 7.329 -29.283 1.00 25.92 891 PRO A O 1
ATOM 6582 N N . LEU A 1 892 ? -56.891 7.900 -27.113 1.00 27.70 892 LEU A N 1
ATOM 6583 C CA . LEU A 1 892 ? -57.005 6.575 -26.488 1.00 27.70 892 LEU A CA 1
ATOM 6584 C C . LEU A 1 892 ? -58.357 5.874 -26.749 1.00 27.70 892 LEU A C 1
ATOM 6586 O O . LEU A 1 892 ? -59.403 6.478 -26.524 1.00 27.70 892 LEU A O 1
ATOM 6590 N N . SER A 1 893 ? -58.337 4.560 -27.016 1.00 23.12 893 SER A N 1
ATOM 6591 C CA . SER A 1 893 ? -59.204 3.581 -26.328 1.00 23.12 893 SER A CA 1
ATOM 6592 C C . SER A 1 893 ? -58.777 2.127 -26.600 1.00 23.12 893 SER A C 1
ATOM 6594 O O . SER A 1 893 ? -58.524 1.748 -27.735 1.00 23.12 893 SER A O 1
ATOM 6596 N N . GLY A 1 894 ? -58.737 1.320 -25.531 1.00 23.52 894 GLY A N 1
ATOM 6597 C CA . GLY A 1 894 ? -58.982 -0.126 -25.563 1.00 23.52 894 GLY A CA 1
ATOM 6598 C C . GLY A 1 894 ? -57.856 -1.046 -26.040 1.00 23.52 894 GLY A C 1
ATOM 6599 O O . GLY A 1 894 ? -57.746 -1.331 -27.223 1.00 23.52 894 GLY A O 1
ATOM 6600 N N . THR A 1 895 ? -57.107 -1.634 -25.102 1.00 26.03 895 THR A N 1
ATOM 6601 C CA . THR A 1 895 ? -57.093 -3.098 -24.864 1.00 26.03 895 THR A CA 1
ATOM 6602 C C . THR A 1 895 ? -56.082 -3.447 -23.768 1.00 26.03 895 THR A C 1
ATOM 6604 O O . THR A 1 895 ? -54.881 -3.593 -23.982 1.00 26.03 895 THR A O 1
ATOM 6607 N N . ALA A 1 896 ? -56.603 -3.608 -22.550 1.00 29.20 896 ALA A N 1
ATOM 6608 C CA . ALA A 1 896 ? -55.999 -4.480 -21.557 1.00 29.20 896 ALA A CA 1
ATOM 6609 C C . ALA A 1 896 ? -55.936 -5.895 -22.159 1.00 29.20 896 ALA A C 1
ATOM 6611 O O . ALA A 1 896 ? -56.971 -6.446 -22.523 1.00 29.20 896 ALA A O 1
ATOM 6612 N N . GLY A 1 897 ? -54.734 -6.452 -22.325 1.00 29.23 897 GLY A N 1
ATOM 6613 C CA . GLY A 1 897 ? -54.576 -7.825 -22.819 1.00 29.23 897 GLY A CA 1
ATOM 6614 C C . GLY A 1 897 ? -53.257 -8.163 -23.514 1.00 29.23 897 GLY A C 1
ATOM 6615 O O . GLY A 1 897 ? -52.939 -9.340 -23.617 1.00 29.23 897 GLY A O 1
ATOM 6616 N N . ALA A 1 898 ? -52.451 -7.184 -23.943 1.00 27.11 898 ALA A N 1
ATOM 6617 C CA . ALA A 1 898 ? -51.270 -7.471 -24.776 1.00 27.11 898 ALA A CA 1
ATOM 6618 C C . ALA A 1 898 ? -49.965 -6.767 -24.351 1.00 27.11 898 ALA A C 1
ATOM 6620 O O . ALA A 1 898 ? -49.064 -6.590 -25.163 1.00 27.11 898 ALA A O 1
ATOM 6621 N N . LEU A 1 899 ? -49.825 -6.400 -23.071 1.00 26.27 899 LEU A N 1
ATOM 6622 C CA . LEU A 1 899 ? -48.587 -5.816 -22.515 1.00 26.27 899 LEU A CA 1
ATOM 6623 C C . LEU A 1 899 ? -47.981 -6.614 -21.348 1.00 26.27 899 LEU A C 1
ATOM 6625 O O . LEU A 1 899 ? -47.034 -6.163 -20.717 1.00 26.27 899 LEU A O 1
ATOM 6629 N N . HIS A 1 900 ? -48.464 -7.839 -21.116 1.00 30.55 900 HIS A N 1
ATOM 6630 C CA . HIS A 1 900 ? -47.841 -8.793 -20.188 1.00 30.55 900 HIS A CA 1
ATOM 6631 C C . HIS A 1 900 ? -46.929 -9.828 -20.877 1.00 30.55 900 HIS A C 1
ATOM 6633 O O . HIS A 1 900 ? -46.274 -10.607 -20.194 1.00 30.55 900 HIS A O 1
ATOM 6639 N N . GLY A 1 901 ? -46.857 -9.833 -22.216 1.00 29.89 901 GLY A N 1
ATOM 6640 C CA . GLY A 1 901 ? -46.152 -10.865 -22.993 1.00 29.89 901 GLY A CA 1
ATOM 6641 C C . GLY A 1 901 ? -44.841 -10.445 -23.669 1.00 29.89 901 GLY A C 1
ATOM 6642 O O . GLY A 1 901 ? -44.165 -11.300 -24.225 1.00 29.89 901 GLY A O 1
ATOM 6643 N N . LEU A 1 902 ? -44.462 -9.161 -23.639 1.00 25.62 902 LEU A N 1
ATOM 6644 C CA . LEU A 1 902 ? -43.321 -8.646 -24.425 1.00 25.62 902 LEU A CA 1
ATOM 6645 C C . LEU A 1 902 ? -42.306 -7.809 -23.626 1.00 25.62 902 LEU A C 1
ATOM 6647 O O . LEU A 1 902 ? -41.365 -7.274 -24.199 1.00 25.62 902 LEU A O 1
ATOM 6651 N N . TRP A 1 903 ? -42.439 -7.768 -22.297 1.00 25.69 903 TRP A N 1
ATOM 6652 C CA . TRP A 1 903 ? -41.395 -7.290 -21.372 1.00 25.69 903 TRP A CA 1
ATOM 6653 C C . TRP A 1 903 ? -40.626 -8.435 -20.682 1.00 25.69 903 TRP A C 1
ATOM 6655 O O . TRP A 1 903 ? -39.706 -8.185 -19.909 1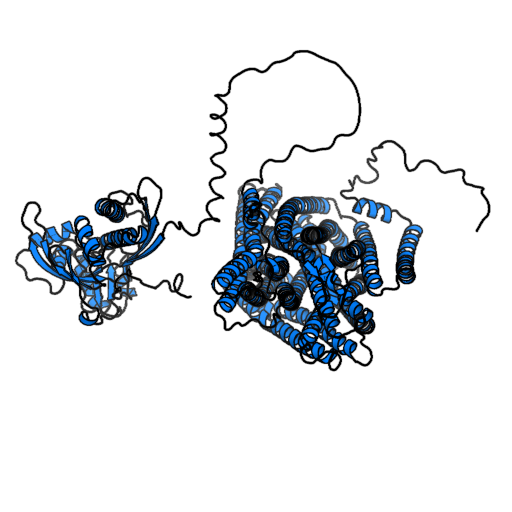.00 25.69 903 TRP A O 1
ATOM 6665 N N . ALA A 1 904 ? -40.967 -9.697 -20.974 1.00 29.41 904 ALA A N 1
ATOM 6666 C CA . ALA A 1 904 ? -40.437 -10.876 -20.280 1.00 29.41 904 ALA A CA 1
ATOM 6667 C C . ALA A 1 904 ? -39.307 -11.622 -21.024 1.00 29.41 904 ALA A C 1
ATOM 6669 O O . ALA A 1 904 ? -38.828 -12.637 -20.528 1.00 29.41 904 ALA A O 1
ATOM 6670 N N . SER A 1 905 ? -38.850 -11.147 -22.188 1.00 29.61 905 SER A N 1
ATOM 6671 C CA . SER A 1 905 ? -37.955 -11.928 -23.067 1.00 29.61 905 SER A CA 1
ATOM 6672 C C . SER A 1 905 ? -36.641 -11.246 -23.476 1.00 29.61 905 SER A C 1
ATOM 6674 O O . SER A 1 905 ? -35.901 -11.815 -24.272 1.00 29.61 905 SER A O 1
ATOM 6676 N N . ALA A 1 906 ? -36.277 -10.092 -22.899 1.00 28.98 906 ALA A N 1
ATOM 6677 C CA . ALA A 1 906 ? -35.006 -9.421 -23.235 1.00 28.98 906 ALA A CA 1
ATOM 6678 C C . ALA A 1 906 ? -34.189 -8.876 -22.044 1.00 28.98 906 ALA A C 1
ATOM 6680 O O . ALA A 1 906 ? -33.137 -8.281 -22.254 1.00 28.98 906 ALA A O 1
ATOM 6681 N N . VAL A 1 907 ? -34.610 -9.117 -20.796 1.00 30.53 907 VAL A N 1
ATOM 6682 C CA . VAL A 1 907 ? -33.880 -8.674 -19.580 1.00 30.53 907 VAL A CA 1
ATOM 6683 C C . VAL A 1 907 ? -33.405 -9.863 -18.715 1.00 30.53 907 VAL A C 1
ATOM 6685 O O . VAL A 1 907 ? -32.833 -9.696 -17.644 1.00 30.53 907 VAL A O 1
ATOM 6688 N N . ALA A 1 908 ? -33.573 -11.099 -19.195 1.00 27.11 908 ALA A N 1
ATOM 6689 C CA . ALA A 1 908 ? -33.360 -12.309 -18.396 1.00 27.11 908 ALA A CA 1
ATOM 6690 C C . ALA A 1 908 ? -31.927 -12.912 -18.313 1.00 27.11 908 ALA A C 1
ATOM 6692 O O . ALA A 1 908 ? -31.757 -13.764 -17.443 1.00 27.11 908 ALA A O 1
ATOM 6693 N N . PRO A 1 909 ? -30.878 -12.532 -19.087 1.00 28.36 909 PRO A N 1
ATOM 6694 C CA . PRO A 1 909 ? -29.580 -13.217 -18.958 1.00 28.36 909 PRO A CA 1
ATOM 6695 C C . PRO A 1 909 ? -28.479 -12.474 -18.169 1.00 28.36 909 PRO A C 1
ATOM 6697 O O . PRO A 1 909 ? -27.390 -13.022 -18.035 1.00 28.36 909 PRO A O 1
ATOM 6700 N N . ALA A 1 910 ? -28.712 -11.281 -17.603 1.00 27.56 910 ALA A N 1
ATOM 6701 C CA . ALA A 1 910 ? -27.657 -10.521 -16.894 1.00 27.56 910 ALA A CA 1
ATOM 6702 C C . ALA A 1 910 ? -27.845 -10.398 -15.365 1.00 27.56 910 ALA A C 1
ATOM 6704 O O . ALA A 1 910 ? -26.894 -10.087 -14.654 1.00 27.56 910 ALA A O 1
ATOM 6705 N N . ALA A 1 911 ? -29.036 -10.704 -14.841 1.00 28.88 911 ALA A N 1
ATOM 6706 C CA . ALA A 1 911 ? -29.351 -10.611 -13.408 1.00 28.88 911 ALA A CA 1
ATOM 6707 C C . ALA A 1 911 ? -29.172 -11.939 -12.631 1.00 28.88 911 ALA A C 1
ATOM 6709 O O . ALA A 1 911 ? -29.279 -11.962 -11.407 1.00 28.88 911 ALA A O 1
ATOM 6710 N N . ALA A 1 912 ? -28.870 -13.051 -13.313 1.00 27.17 912 ALA A N 1
ATOM 6711 C CA . ALA A 1 912 ? -28.871 -14.395 -12.719 1.00 27.17 912 ALA A CA 1
ATOM 6712 C C . ALA A 1 912 ? -27.527 -14.845 -12.099 1.00 27.17 912 ALA A C 1
ATOM 6714 O O . ALA A 1 912 ? -27.481 -15.876 -11.434 1.00 27.17 912 ALA A O 1
ATOM 6715 N N . VAL A 1 913 ? -26.437 -14.086 -12.274 1.00 32.44 913 VAL A N 1
ATOM 6716 C CA . VAL A 1 913 ? -25.090 -14.481 -11.798 1.00 32.44 913 VAL A CA 1
ATOM 6717 C C . VAL A 1 913 ? -24.737 -13.863 -10.432 1.00 32.44 913 VAL A C 1
ATOM 6719 O O . VAL A 1 913 ? -23.933 -14.424 -9.693 1.00 32.44 913 VAL A O 1
ATOM 6722 N N . GLY A 1 914 ? -25.364 -12.743 -10.049 1.00 27.92 914 GLY A N 1
ATOM 6723 C CA . GLY A 1 914 ? -25.001 -11.976 -8.844 1.00 27.92 914 GLY A CA 1
ATOM 6724 C C . GLY A 1 914 ? -25.838 -12.240 -7.584 1.00 27.92 914 GLY A C 1
ATOM 6725 O O . GLY A 1 914 ? -25.439 -11.831 -6.498 1.00 27.92 914 GLY A O 1
ATOM 6726 N N . MET A 1 915 ? -26.988 -12.915 -7.690 1.00 24.64 915 MET A N 1
ATOM 6727 C CA . MET A 1 915 ? -27.993 -12.949 -6.611 1.00 24.64 915 MET A CA 1
ATOM 6728 C C . MET A 1 915 ? -27.963 -14.215 -5.727 1.00 24.64 915 MET A C 1
ATOM 6730 O O . MET A 1 915 ? -28.735 -14.315 -4.778 1.00 24.64 915 MET A O 1
ATOM 6734 N N . LEU A 1 916 ? -27.065 -15.175 -5.982 1.00 24.83 916 LEU A N 1
ATOM 6735 C CA . LEU A 1 916 ? -27.105 -16.506 -5.345 1.00 24.83 916 LEU A CA 1
ATOM 6736 C C . LEU A 1 916 ? -26.190 -16.689 -4.114 1.00 24.83 916 LEU A C 1
ATOM 6738 O O . LEU A 1 916 ? -26.091 -17.800 -3.604 1.00 24.83 916 LEU A O 1
ATOM 6742 N N . ILE A 1 917 ? -25.528 -15.634 -3.612 1.00 29.56 917 ILE A N 1
ATOM 6743 C CA . ILE A 1 917 ? -24.472 -15.780 -2.583 1.00 29.56 917 ILE A CA 1
ATOM 6744 C C . ILE A 1 917 ? -24.842 -15.261 -1.172 1.00 29.56 917 ILE A C 1
ATOM 6746 O O . ILE A 1 917 ? -24.163 -15.645 -0.225 1.00 29.56 917 ILE A O 1
ATOM 6750 N N . VAL A 1 918 ? -25.905 -14.465 -0.947 1.00 26.56 918 VAL A N 1
ATOM 6751 C CA . VAL A 1 918 ? -25.998 -13.703 0.335 1.00 26.56 918 VAL A CA 1
ATOM 6752 C C . VAL A 1 918 ? -27.263 -13.874 1.209 1.00 26.56 918 VAL A C 1
ATOM 6754 O O . VAL A 1 918 ? -27.213 -13.481 2.368 1.00 26.56 918 VAL A O 1
ATOM 6757 N N . VAL A 1 919 ? -28.364 -14.533 0.805 1.00 26.61 919 VAL A N 1
ATOM 6758 C CA . VAL A 1 919 ? -29.526 -14.737 1.729 1.00 26.61 919 VAL A CA 1
ATOM 6759 C C . VAL A 1 919 ? -30.053 -16.175 1.756 1.00 26.61 919 VAL A C 1
ATOM 6761 O O . VAL A 1 919 ? -31.240 -16.442 1.609 1.00 26.61 919 VAL A O 1
ATOM 6764 N N . GLY A 1 920 ? -29.165 -17.131 2.007 1.00 22.70 920 GLY A N 1
ATOM 6765 C CA . GLY A 1 920 ? -29.577 -18.481 2.367 1.00 22.70 920 GLY A CA 1
ATOM 6766 C C . GLY A 1 920 ? -28.565 -19.115 3.300 1.00 22.70 920 GLY A C 1
ATOM 6767 O O . GLY A 1 920 ? -27.501 -19.544 2.861 1.00 22.70 920 GLY A O 1
ATOM 6768 N N . VAL A 1 921 ? -28.915 -19.253 4.579 1.00 28.45 921 VAL A N 1
ATOM 6769 C CA . VAL A 1 921 ? -28.431 -20.410 5.332 1.00 28.45 921 VAL A CA 1
ATOM 6770 C C . VAL A 1 921 ? -28.880 -21.632 4.534 1.00 28.45 921 VAL A C 1
ATOM 6772 O O . VAL A 1 921 ? -30.046 -21.997 4.544 1.00 28.45 921 VAL A O 1
ATOM 6775 N N . VAL A 1 922 ? -27.930 -22.188 3.787 1.00 28.03 922 VAL A N 1
ATOM 6776 C CA . VAL A 1 922 ? -27.926 -23.524 3.201 1.00 28.03 922 VAL A CA 1
ATOM 6777 C C . VAL A 1 922 ? -29.201 -23.895 2.425 1.00 28.03 922 VAL A C 1
ATOM 6779 O O . VAL A 1 922 ? -30.106 -24.540 2.935 1.00 28.03 922 VAL A O 1
ATOM 6782 N N . ALA A 1 923 ? -29.126 -23.754 1.110 1.00 28.88 923 ALA A N 1
ATOM 6783 C CA . ALA A 1 923 ? -28.807 -24.969 0.379 1.00 28.88 923 ALA A CA 1
ATOM 6784 C C . ALA A 1 923 ? -27.391 -24.800 -0.175 1.00 28.88 923 ALA A C 1
ATOM 6786 O O . ALA A 1 923 ? -27.193 -24.488 -1.345 1.00 28.88 923 ALA A O 1
ATOM 6787 N N . ARG A 1 924 ? -26.363 -25.021 0.669 1.00 37.34 924 ARG A N 1
ATOM 6788 C CA . ARG A 1 924 ? -25.139 -25.620 0.128 1.00 37.34 924 ARG A CA 1
ATOM 6789 C C . ARG A 1 924 ? -25.681 -26.792 -0.671 1.00 37.34 924 ARG A C 1
ATOM 6791 O O . ARG A 1 924 ? -26.330 -27.649 -0.068 1.00 37.34 924 ARG A O 1
ATOM 6798 N N . ARG A 1 925 ? -25.465 -26.809 -1.987 1.00 48.88 925 ARG A N 1
ATOM 6799 C CA . ARG A 1 925 ? -25.479 -28.081 -2.702 1.00 48.88 925 ARG A CA 1
ATOM 6800 C C . ARG A 1 925 ? -24.543 -28.947 -1.889 1.00 48.88 925 ARG A C 1
ATOM 6802 O O . ARG A 1 925 ? -23.367 -28.606 -1.747 1.00 48.88 925 ARG A O 1
ATOM 6809 N N . ALA A 1 926 ? -25.119 -29.896 -1.162 1.00 55.31 926 ALA A N 1
ATOM 6810 C CA . ALA A 1 926 ? -24.359 -30.653 -0.200 1.00 55.31 926 ALA A CA 1
ATOM 6811 C C . ALA A 1 926 ? -23.288 -31.344 -1.048 1.00 55.31 926 ALA A C 1
ATOM 6813 O O . ALA A 1 926 ? -23.599 -31.999 -2.043 1.00 55.31 926 ALA A O 1
ATOM 6814 N N . GLY A 1 927 ? -22.034 -31.025 -0.754 1.00 73.25 927 GLY A N 1
ATOM 6815 C CA . GLY A 1 927 ? -20.889 -31.417 -1.550 1.00 73.25 927 GLY A CA 1
ATOM 6816 C C . GLY A 1 927 ? -19.888 -32.087 -0.636 1.00 73.25 927 GLY A C 1
ATOM 6817 O O . GLY A 1 927 ? -19.645 -31.603 0.469 1.00 73.25 927 GLY A O 1
ATOM 6818 N N . MET A 1 928 ? -19.342 -33.211 -1.071 1.00 86.94 928 MET A N 1
ATOM 6819 C CA . MET A 1 928 ? -18.376 -33.997 -0.318 1.00 86.94 928 MET A CA 1
ATOM 6820 C C . MET A 1 928 ? -17.118 -34.171 -1.163 1.00 86.94 928 MET A C 1
ATOM 6822 O O . MET A 1 928 ? -17.202 -34.383 -2.374 1.00 86.94 928 MET A O 1
ATOM 6826 N N . ARG A 1 929 ? -15.952 -34.061 -0.521 1.00 90.94 929 ARG A N 1
ATOM 6827 C CA . ARG A 1 929 ? -14.672 -34.523 -1.064 1.00 90.94 929 ARG A CA 1
ATOM 6828 C C . ARG A 1 929 ? -14.319 -35.796 -0.308 1.00 90.94 929 ARG A C 1
ATOM 6830 O O . ARG A 1 929 ? -14.243 -35.758 0.914 1.00 90.94 929 ARG A O 1
ATOM 6837 N N . LEU A 1 930 ? -14.170 -36.903 -1.021 1.00 91.75 930 LEU A N 1
ATOM 6838 C CA . LEU A 1 930 ? -13.979 -38.229 -0.448 1.00 91.75 930 LEU A CA 1
ATOM 6839 C C . LEU A 1 930 ? -12.804 -38.926 -1.123 1.00 91.75 930 LEU A C 1
ATOM 6841 O O . LEU A 1 930 ? -12.643 -38.851 -2.344 1.00 91.75 930 LEU A O 1
ATOM 6845 N N . PHE A 1 931 ? -12.007 -39.616 -0.316 1.00 93.06 931 PHE A N 1
ATOM 6846 C CA . PHE A 1 931 ? -10.994 -40.538 -0.797 1.00 93.06 931 PHE A CA 1
ATOM 6847 C C . PHE A 1 931 ? -11.659 -41.871 -1.170 1.00 93.06 931 PHE A C 1
ATOM 6849 O O . PHE A 1 931 ? -12.460 -42.412 -0.410 1.00 93.06 931 PHE A O 1
ATOM 6856 N N . SER A 1 932 ? -11.363 -42.380 -2.362 1.00 93.88 932 SER A N 1
ATOM 6857 C CA . SER A 1 932 ? -11.812 -43.688 -2.846 1.00 93.88 932 SER A CA 1
ATOM 6858 C C . SER A 1 932 ? -10.621 -44.644 -2.774 1.00 93.88 932 SER A C 1
ATOM 6860 O O . SER A 1 932 ? -9.820 -44.674 -3.716 1.00 93.88 932 SER A O 1
ATOM 6862 N N . PRO A 1 933 ? -10.439 -45.378 -1.657 1.00 92.94 933 PRO A N 1
ATOM 6863 C CA . PRO A 1 933 ? -9.264 -46.219 -1.465 1.00 92.94 933 PRO A CA 1
ATOM 6864 C C . PRO A 1 933 ? -9.256 -47.351 -2.484 1.00 92.94 933 PRO A C 1
ATOM 6866 O O . PRO A 1 933 ? -10.295 -47.932 -2.799 1.00 92.94 933 PRO A O 1
ATOM 6869 N N . ALA A 1 934 ? -8.087 -47.708 -2.985 1.00 93.06 934 ALA A N 1
ATOM 6870 C CA . ALA A 1 934 ? -7.917 -48.949 -3.711 1.00 93.06 934 ALA A CA 1
ATOM 6871 C C . ALA A 1 934 ? -7.927 -50.129 -2.727 1.00 93.06 934 ALA A C 1
ATOM 6873 O O . ALA A 1 934 ? -7.817 -49.953 -1.509 1.00 93.06 934 ALA A O 1
ATOM 6874 N N . LYS A 1 935 ? -8.057 -51.344 -3.258 1.00 92.12 935 LYS A N 1
ATOM 6875 C CA . LYS A 1 935 ? -7.924 -52.580 -2.488 1.00 92.12 935 LYS A CA 1
ATOM 6876 C C . LYS A 1 935 ? -6.740 -53.413 -2.957 1.00 92.12 935 LYS A C 1
ATOM 6878 O O . LYS A 1 935 ? -6.366 -53.364 -4.127 1.00 92.12 935 LYS A O 1
ATOM 6883 N N . VAL A 1 936 ? -6.219 -54.230 -2.055 1.00 91.06 936 VAL A N 1
ATOM 6884 C CA . VAL A 1 936 ? -5.278 -55.306 -2.348 1.00 91.06 936 VAL A CA 1
ATOM 6885 C C . VAL A 1 936 ? -5.896 -56.650 -1.981 1.00 91.06 936 VAL A C 1
ATOM 6887 O O . VAL A 1 936 ? -6.566 -56.783 -0.956 1.00 91.06 936 VAL A O 1
ATOM 6890 N N . ASN A 1 937 ? -5.672 -57.646 -2.833 1.00 91.50 937 ASN A N 1
ATOM 6891 C CA . ASN A 1 937 ? -5.987 -59.040 -2.557 1.00 91.50 937 ASN A CA 1
ATOM 6892 C C . ASN A 1 937 ? -4.725 -59.713 -1.999 1.00 91.50 937 ASN A C 1
ATOM 6894 O O . ASN A 1 937 ? -3.866 -60.131 -2.774 1.00 91.50 937 ASN A O 1
ATOM 6898 N N . THR A 1 938 ? -4.603 -59.817 -0.675 1.00 87.50 938 THR A N 1
ATOM 6899 C CA . THR A 1 938 ? -3.434 -60.454 -0.029 1.00 87.50 938 THR A CA 1
ATOM 6900 C C . THR A 1 938 ? -3.398 -61.965 -0.259 1.00 87.50 938 THR A C 1
ATOM 6902 O O . THR A 1 938 ? -2.340 -62.588 -0.245 1.00 87.50 938 THR A O 1
ATOM 6905 N N . PHE A 1 939 ? -4.570 -62.544 -0.510 1.00 86.69 939 PHE A N 1
ATOM 6906 C CA . PHE A 1 939 ? -4.776 -63.957 -0.783 1.00 86.69 939 PHE A CA 1
ATOM 6907 C C . PHE A 1 939 ? -5.964 -64.135 -1.728 1.00 86.69 939 PHE A C 1
ATOM 6909 O O . PHE A 1 939 ? -6.969 -63.452 -1.540 1.00 86.69 939 PHE A O 1
ATOM 6916 N N . LEU A 1 940 ? -5.901 -65.055 -2.693 1.00 89.69 940 LEU A N 1
ATOM 6917 C CA . LEU A 1 940 ? -7.003 -65.418 -3.589 1.00 89.69 940 LEU A CA 1
ATOM 6918 C C . LEU A 1 940 ? -6.920 -66.893 -3.995 1.00 89.69 940 LEU A C 1
ATOM 6920 O O . LEU A 1 940 ? -5.960 -67.312 -4.639 1.00 89.69 940 LEU A O 1
ATOM 6924 N N . LYS A 1 941 ? -7.975 -67.657 -3.704 1.00 89.69 941 LYS A N 1
ATOM 6925 C CA . LYS A 1 941 ? -8.167 -69.014 -4.226 1.00 89.69 941 LYS A CA 1
ATOM 6926 C C . LYS A 1 941 ? -9.480 -69.164 -4.963 1.00 89.69 941 LYS A C 1
ATOM 6928 O O . LYS A 1 941 ? -10.498 -68.645 -4.513 1.00 89.69 941 LYS A O 1
ATOM 6933 N N . ILE A 1 942 ? -9.466 -69.908 -6.060 1.00 87.19 942 ILE A N 1
ATOM 6934 C CA . ILE A 1 942 ? -10.671 -70.280 -6.800 1.00 87.19 942 ILE A CA 1
ATOM 6935 C C . ILE A 1 942 ? -11.259 -71.541 -6.165 1.00 87.19 942 ILE A C 1
ATOM 6937 O O . ILE A 1 942 ? -10.575 -72.544 -5.985 1.00 87.19 942 ILE A O 1
ATOM 6941 N N . THR A 1 943 ? -12.535 -71.488 -5.794 1.00 85.31 943 THR A N 1
ATOM 6942 C CA . THR A 1 943 ? -13.226 -72.567 -5.070 1.00 85.31 943 THR A CA 1
ATOM 6943 C C . THR A 1 943 ? -14.186 -73.371 -5.938 1.00 85.31 943 THR A C 1
ATOM 6945 O O . THR A 1 943 ? -14.581 -74.467 -5.548 1.00 85.31 943 THR A O 1
ATOM 6948 N N . GLY A 1 944 ? -14.574 -72.855 -7.106 1.00 83.88 944 GLY A N 1
ATOM 6949 C CA . GLY A 1 944 ? -15.556 -73.503 -7.973 1.00 83.88 944 GLY A CA 1
ATOM 6950 C C . GLY A 1 944 ? -16.105 -72.582 -9.061 1.00 83.88 944 GLY A C 1
ATOM 6951 O O . GLY A 1 944 ? -15.467 -71.603 -9.453 1.00 83.88 944 GLY A O 1
ATOM 6952 N N . ARG A 1 945 ? -17.298 -72.909 -9.575 1.00 82.94 945 ARG A N 1
ATOM 6953 C CA . ARG A 1 945 ? -18.047 -72.096 -10.546 1.00 82.94 945 ARG A CA 1
ATOM 6954 C C . ARG A 1 945 ? -19.532 -72.047 -10.194 1.00 82.94 945 ARG A C 1
ATOM 6956 O O . ARG A 1 945 ? -20.081 -73.025 -9.691 1.00 82.94 945 ARG A O 1
ATOM 6963 N N . THR A 1 946 ? -20.187 -70.931 -10.499 1.00 80.38 946 THR A N 1
ATOM 6964 C CA . THR A 1 946 ? -21.640 -70.781 -10.362 1.00 80.38 946 THR A CA 1
ATOM 6965 C C . THR A 1 946 ? -22.395 -71.612 -11.405 1.00 80.38 946 THR A C 1
ATOM 6967 O O . THR A 1 946 ? -21.852 -72.004 -12.442 1.00 80.38 946 THR A O 1
ATOM 6970 N N . SER A 1 947 ? -23.670 -71.892 -11.124 1.00 74.25 947 SER A N 1
ATOM 6971 C CA . SER A 1 947 ? -24.551 -72.629 -12.039 1.00 74.25 947 SER A CA 1
ATOM 6972 C C . SER A 1 947 ? -24.904 -71.801 -13.300 1.00 74.25 947 SER A C 1
ATOM 6974 O O . SER A 1 947 ? -24.854 -70.572 -13.246 1.00 74.25 947 SER A O 1
ATOM 6976 N N . PRO A 1 948 ? -25.262 -72.436 -14.440 1.00 67.88 948 PRO A N 1
ATOM 6977 C CA . PRO A 1 948 ? -25.633 -71.760 -15.699 1.00 67.88 948 PRO A CA 1
ATOM 6978 C C . PRO A 1 948 ? -26.779 -70.736 -15.530 1.00 67.88 948 PRO A C 1
ATOM 6980 O O . PRO A 1 948 ? -27.561 -70.883 -14.589 1.00 67.88 948 PRO A O 1
ATOM 6983 N N . PRO A 1 949 ? -26.948 -69.731 -16.425 1.00 52.62 949 PRO A N 1
ATOM 6984 C CA . PRO A 1 949 ? -26.492 -69.677 -17.826 1.00 52.62 949 PRO A CA 1
ATOM 6985 C C . PRO A 1 949 ? -25.134 -68.999 -18.091 1.00 52.62 949 PRO A C 1
ATOM 6987 O O . PRO A 1 949 ? -24.578 -69.206 -19.163 1.00 52.62 949 PRO A O 1
ATOM 6990 N N . ASN A 1 950 ? -24.573 -68.245 -17.140 1.00 67.56 950 ASN A N 1
ATOM 6991 C CA . ASN A 1 950 ? -23.239 -67.632 -17.246 1.00 67.56 950 ASN A CA 1
ATOM 6992 C C . ASN A 1 950 ? -22.380 -68.055 -16.039 1.00 67.56 950 ASN A C 1
ATOM 6994 O O . ASN A 1 950 ? -22.404 -67.371 -15.013 1.00 67.56 950 ASN A O 1
ATOM 6998 N N . PRO A 1 951 ? -21.658 -69.189 -16.119 1.00 75.56 951 PRO A N 1
ATOM 6999 C CA . PRO A 1 951 ? -20.865 -69.690 -15.003 1.00 75.56 951 PRO A CA 1
ATOM 7000 C C . PRO A 1 951 ? -19.685 -68.751 -14.719 1.00 75.56 951 PRO A C 1
ATOM 7002 O O . PRO A 1 951 ? -18.802 -68.565 -15.557 1.00 75.56 951 PRO A O 1
ATOM 7005 N N . MET A 1 952 ? -19.661 -68.170 -13.523 1.00 81.50 952 MET A N 1
ATOM 7006 C CA . MET A 1 952 ? -18.573 -67.342 -13.004 1.00 81.50 952 MET A CA 1
ATOM 7007 C C . MET A 1 952 ? -17.753 -68.143 -11.997 1.00 81.50 952 MET A C 1
ATOM 7009 O O . MET A 1 952 ? -18.297 -68.998 -11.304 1.00 81.50 952 MET A O 1
ATOM 7013 N N . HIS A 1 953 ? -16.448 -67.886 -11.909 1.00 85.75 953 HIS A N 1
ATOM 7014 C CA . HIS A 1 953 ? -15.603 -68.549 -10.916 1.00 85.75 953 HIS A CA 1
ATOM 7015 C C . HIS A 1 953 ? -15.951 -68.045 -9.518 1.00 85.75 953 HIS A C 1
ATOM 7017 O O . HIS A 1 953 ? -15.975 -66.836 -9.290 1.00 85.75 953 HIS A O 1
ATOM 7023 N N . THR A 1 954 ? -16.206 -68.970 -8.597 1.00 86.69 954 THR A N 1
ATOM 7024 C CA . THR A 1 954 ? -16.297 -68.639 -7.179 1.00 86.69 954 THR A CA 1
ATOM 7025 C C . THR A 1 954 ? -14.901 -68.634 -6.578 1.00 86.69 954 THR A C 1
ATOM 7027 O O . THR A 1 954 ? -14.039 -69.421 -6.974 1.00 86.69 954 THR A O 1
ATOM 7030 N N . MET A 1 955 ? -14.663 -67.742 -5.630 1.00 90.12 955 MET A N 1
ATOM 7031 C CA . MET A 1 955 ? -13.367 -67.514 -5.013 1.00 90.12 955 MET A CA 1
ATOM 7032 C C . MET A 1 955 ? -13.507 -67.317 -3.510 1.00 90.12 955 MET A C 1
ATOM 7034 O O . MET A 1 955 ? -14.580 -66.986 -3.019 1.00 90.12 955 MET A O 1
ATOM 7038 N N . VAL A 1 956 ? -12.410 -67.514 -2.787 1.00 90.06 956 VAL A N 1
ATOM 7039 C CA . VAL A 1 956 ? -12.215 -67.031 -1.420 1.00 90.06 956 VAL A CA 1
ATOM 7040 C C . VAL A 1 956 ? -10.965 -66.168 -1.429 1.00 90.06 956 VAL A C 1
ATOM 7042 O O . VAL A 1 956 ? -9.904 -66.608 -1.873 1.00 90.06 956 VAL A O 1
ATOM 7045 N N . SER A 1 957 ? -11.081 -64.924 -0.981 1.00 91.00 957 SER A N 1
ATOM 7046 C CA . SER A 1 957 ? -9.986 -63.963 -1.037 1.00 91.00 957 SER A CA 1
ATOM 7047 C C . SER A 1 957 ? -10.053 -62.986 0.122 1.00 91.00 957 SER A C 1
ATOM 7049 O O . SER A 1 957 ? -11.134 -62.582 0.539 1.00 91.00 957 SER A O 1
ATOM 7051 N N . GLN A 1 958 ? -8.895 -62.615 0.656 1.00 90.19 958 GLN A N 1
ATOM 7052 C CA . GLN A 1 958 ? -8.804 -61.583 1.681 1.00 90.19 958 GLN A CA 1
ATOM 7053 C C . GLN A 1 958 ? -8.553 -60.237 1.000 1.00 90.19 958 GLN A C 1
ATOM 7055 O O . GLN A 1 958 ? -7.588 -60.093 0.246 1.00 90.19 958 GLN A O 1
ATOM 7060 N N . PHE A 1 959 ? -9.442 -59.271 1.235 1.00 91.75 959 PHE A N 1
ATOM 7061 C CA . PHE A 1 959 ? -9.349 -57.919 0.684 1.00 91.75 959 PHE A CA 1
ATOM 7062 C C . PHE A 1 959 ? -8.997 -56.932 1.793 1.00 91.75 959 PHE A C 1
ATOM 7064 O O . PHE A 1 959 ? -9.665 -56.925 2.831 1.00 91.75 959 PHE A O 1
ATOM 7071 N N . HIS A 1 960 ? -8.019 -56.057 1.544 1.00 90.25 960 HIS A N 1
ATOM 7072 C CA . HIS A 1 960 ? -7.702 -54.902 2.395 1.00 90.25 960 HIS A CA 1
ATOM 7073 C C . HIS A 1 960 ? -7.752 -53.606 1.591 1.00 90.25 960 HIS A C 1
ATOM 7075 O O . HIS A 1 960 ? -7.259 -53.564 0.466 1.00 90.25 960 HIS A O 1
ATOM 7081 N N . THR A 1 961 ? -8.315 -52.540 2.153 1.00 92.06 961 THR A N 1
ATOM 7082 C CA . THR A 1 961 ? -8.189 -51.190 1.588 1.00 92.06 961 THR A CA 1
ATOM 7083 C C . THR A 1 961 ? -6.829 -50.595 1.915 1.00 92.06 961 THR A C 1
ATOM 7085 O O . THR A 1 961 ? -6.295 -50.822 2.997 1.00 92.06 961 THR A O 1
ATOM 7088 N N . ILE A 1 962 ? -6.280 -49.809 0.994 1.00 90.06 962 ILE A N 1
ATOM 7089 C CA . ILE A 1 962 ? -4.954 -49.190 1.108 1.00 90.06 962 ILE A CA 1
ATOM 7090 C C . ILE A 1 962 ? -5.021 -47.678 0.876 1.00 90.06 962 ILE A C 1
ATOM 7092 O O . ILE A 1 962 ? -5.983 -47.156 0.312 1.00 90.06 962 ILE A O 1
ATOM 7096 N N . ASN A 1 963 ? -3.973 -46.972 1.294 1.00 88.31 963 ASN A N 1
ATOM 7097 C CA . ASN A 1 963 ? -3.822 -45.521 1.144 1.00 88.31 963 ASN A CA 1
ATOM 7098 C C . ASN A 1 963 ? -3.496 -45.049 -0.285 1.00 88.31 963 ASN A C 1
ATOM 7100 O O . ASN A 1 963 ? -3.358 -43.852 -0.533 1.00 88.31 963 ASN A O 1
ATOM 7104 N N . LEU A 1 964 ? -3.409 -45.967 -1.246 1.00 88.81 964 LEU A N 1
ATOM 7105 C CA . LEU A 1 964 ? -3.419 -45.656 -2.672 1.00 88.81 964 LEU A CA 1
ATOM 7106 C C . LEU A 1 964 ? -4.873 -45.609 -3.151 1.00 88.81 964 LEU A C 1
ATOM 7108 O O . LEU A 1 964 ? -5.596 -46.573 -2.948 1.00 88.81 964 LEU A O 1
ATOM 7112 N N . GLY A 1 965 ? -5.321 -44.536 -3.803 1.00 91.00 965 GLY A N 1
ATOM 7113 C CA . GLY A 1 965 ? -6.722 -44.403 -4.219 1.00 91.00 965 GLY A CA 1
ATOM 7114 C C . GLY A 1 965 ? -7.005 -43.125 -5.001 1.00 91.00 965 GLY A C 1
ATOM 7115 O O . GLY A 1 965 ? -6.124 -42.284 -5.157 1.00 91.00 965 GLY A O 1
ATOM 7116 N N . ASP A 1 966 ? -8.226 -42.989 -5.509 1.00 93.38 966 ASP A N 1
ATOM 7117 C CA . ASP A 1 966 ? -8.674 -41.816 -6.270 1.00 93.38 966 ASP A CA 1
ATOM 7118 C C . ASP A 1 966 ? -9.337 -40.775 -5.353 1.00 93.38 966 ASP A C 1
ATOM 7120 O O . ASP A 1 966 ? -9.773 -41.084 -4.245 1.00 93.38 966 ASP A O 1
ATOM 7124 N N . TRP A 1 967 ? -9.474 -39.536 -5.827 1.00 92.94 967 TRP A N 1
ATOM 7125 C CA . TRP A 1 967 ? -10.196 -38.486 -5.102 1.00 92.94 967 TRP A CA 1
ATOM 7126 C C . TRP A 1 967 ? -11.482 -38.106 -5.825 1.00 92.94 967 TRP A C 1
ATOM 7128 O O . TRP A 1 967 ? -11.464 -37.760 -7.003 1.00 92.94 967 TRP A O 1
ATOM 7138 N N . MET A 1 968 ? -12.601 -38.123 -5.104 1.00 94.19 968 MET A N 1
ATOM 7139 C CA . MET A 1 968 ? -13.915 -37.780 -5.636 1.00 94.19 968 MET A CA 1
ATOM 7140 C C . MET A 1 968 ? -14.443 -36.506 -4.988 1.00 94.19 968 MET A C 1
ATOM 7142 O O . MET A 1 968 ? -14.543 -36.413 -3.767 1.00 94.19 968 MET A O 1
ATOM 7146 N N . ARG A 1 969 ? -14.847 -35.535 -5.808 1.00 93.75 969 ARG A N 1
ATOM 7147 C CA . ARG A 1 969 ? -15.689 -34.412 -5.390 1.00 93.75 969 ARG A CA 1
ATOM 7148 C C . ARG A 1 969 ? -17.077 -34.609 -5.984 1.00 93.75 969 ARG A C 1
ATOM 7150 O O . ARG A 1 969 ? -17.221 -34.605 -7.198 1.00 93.75 969 ARG A O 1
ATOM 7157 N N . ILE A 1 970 ? -18.086 -34.761 -5.138 1.00 94.12 970 ILE A N 1
ATOM 7158 C CA . ILE A 1 970 ? -19.476 -34.989 -5.545 1.00 94.12 970 ILE A CA 1
ATOM 7159 C C . ILE A 1 970 ? -20.383 -33.966 -4.878 1.00 94.12 970 ILE A C 1
ATOM 7161 O O . ILE A 1 970 ? -20.223 -33.676 -3.696 1.00 94.12 970 ILE A O 1
ATOM 7165 N N . SER A 1 971 ? -21.328 -33.410 -5.630 1.00 92.12 971 SER A N 1
ATOM 7166 C CA . SER A 1 971 ? -22.332 -32.475 -5.119 1.00 92.12 971 SER A CA 1
ATOM 7167 C C . SER A 1 971 ? -23.687 -32.696 -5.778 1.00 92.12 971 SER A C 1
ATOM 7169 O O . SER A 1 971 ? -23.766 -33.223 -6.882 1.00 92.12 971 SER A O 1
ATOM 7171 N N . THR A 1 972 ? -24.767 -32.298 -5.113 1.00 91.19 972 THR A N 1
ATOM 7172 C CA . THR A 1 972 ? -26.118 -32.319 -5.701 1.00 91.19 972 THR A CA 1
ATOM 7173 C C . THR A 1 972 ? -26.238 -31.290 -6.836 1.00 91.19 972 THR A C 1
ATOM 7175 O O . THR A 1 972 ? -25.739 -30.174 -6.696 1.00 91.19 972 THR A O 1
ATOM 7178 N N . THR A 1 973 ? -26.929 -31.609 -7.933 1.00 85.00 973 THR A N 1
ATOM 7179 C CA . THR A 1 973 ? -27.199 -30.684 -9.050 1.00 85.00 973 THR A CA 1
ATOM 7180 C C . THR A 1 973 ? -28.678 -30.662 -9.434 1.00 85.00 973 THR A C 1
ATOM 7182 O O . THR A 1 973 ? -29.362 -31.677 -9.341 1.00 85.00 973 THR A O 1
ATOM 7185 N N . ASP A 1 974 ? -29.157 -29.507 -9.896 1.00 83.12 974 ASP A N 1
ATOM 7186 C CA . ASP A 1 974 ? -30.529 -29.325 -10.403 1.00 83.12 974 ASP A CA 1
ATOM 7187 C C . ASP A 1 974 ? -30.656 -29.681 -11.896 1.00 83.12 974 ASP A C 1
ATOM 7189 O O . ASP A 1 974 ? -31.700 -29.467 -12.506 1.00 83.12 974 ASP A O 1
ATOM 7193 N N . ALA A 1 975 ? -29.581 -30.186 -12.511 1.00 84.31 975 ALA A N 1
ATOM 7194 C CA . ALA A 1 975 ? -29.618 -30.681 -13.880 1.00 84.31 975 ALA A CA 1
ATOM 7195 C C . ALA A 1 975 ? -30.520 -31.924 -13.997 1.00 84.31 975 ALA A C 1
ATOM 7197 O O . ALA A 1 975 ? -30.675 -32.696 -13.052 1.00 84.31 975 ALA A O 1
ATOM 7198 N N . GLU A 1 976 ? -31.069 -32.154 -15.190 1.00 86.06 976 GLU A N 1
ATOM 7199 C CA . GLU A 1 976 ? -31.933 -33.312 -15.470 1.00 86.06 976 GLU A CA 1
ATOM 7200 C C . GLU A 1 976 ? -31.166 -34.641 -15.603 1.00 86.06 976 GLU A C 1
ATOM 7202 O O . GLU A 1 976 ? -31.780 -35.682 -15.821 1.00 86.06 976 GLU A O 1
ATOM 7207 N N . LYS A 1 977 ? -29.832 -34.621 -15.478 1.00 89.19 977 LYS A N 1
ATOM 7208 C CA . LYS A 1 977 ? -28.961 -35.801 -15.532 1.00 89.19 977 LYS A CA 1
ATOM 7209 C C . LYS A 1 977 ? -27.718 -35.624 -14.663 1.00 89.19 977 LYS A C 1
ATOM 7211 O O . LYS A 1 977 ? -27.307 -34.494 -14.394 1.00 89.19 977 LYS A O 1
ATOM 7216 N N . ASP A 1 978 ? -27.103 -36.740 -14.275 1.00 92.06 978 ASP A N 1
ATOM 7217 C CA . ASP A 1 978 ? -25.798 -36.725 -13.612 1.00 92.06 978 ASP A CA 1
ATOM 7218 C C . ASP A 1 978 ? -24.693 -36.275 -14.576 1.00 92.06 978 ASP A C 1
ATOM 7220 O O . ASP A 1 978 ? -24.748 -36.540 -15.782 1.00 92.06 978 ASP A O 1
ATOM 7224 N N . SER A 1 979 ? -23.663 -35.628 -14.038 1.00 92.44 979 SER A N 1
ATOM 7225 C CA . SER A 1 979 ? -22.447 -35.286 -14.776 1.00 92.44 979 SER A CA 1
ATOM 7226 C C . SER A 1 979 ? -21.211 -35.858 -14.097 1.00 92.44 979 SER A C 1
ATOM 7228 O O . SER A 1 979 ? -21.070 -35.794 -12.878 1.00 92.44 979 SER A O 1
ATOM 7230 N N . LEU A 1 980 ? -20.294 -36.394 -14.903 1.00 95.12 980 LEU A N 1
ATOM 7231 C CA . LEU A 1 980 ? -18.990 -36.874 -14.460 1.00 95.12 980 LEU A CA 1
ATOM 7232 C C . LEU A 1 980 ? -17.883 -36.194 -15.270 1.00 95.12 980 LEU A C 1
ATOM 7234 O O . LEU A 1 980 ? -17.922 -36.159 -16.499 1.00 95.12 980 LEU A O 1
ATOM 7238 N N . ARG A 1 981 ? -16.876 -35.665 -14.576 1.00 94.31 981 ARG A N 1
ATOM 7239 C CA . ARG A 1 981 ? -15.626 -35.156 -15.153 1.00 94.31 981 ARG A CA 1
ATOM 7240 C C . ARG A 1 981 ? -14.456 -35.927 -14.559 1.00 94.31 981 ARG A C 1
ATOM 7242 O O . ARG A 1 981 ? -14.442 -36.156 -13.353 1.00 94.31 981 ARG A O 1
ATOM 7249 N N . CYS A 1 982 ? -13.477 -36.287 -15.380 1.00 90.88 982 CYS A N 1
ATOM 7250 C CA . CYS A 1 982 ? -12.243 -36.927 -14.934 1.00 90.88 982 CYS A CA 1
ATOM 7251 C C . CYS A 1 982 ? -11.033 -36.198 -15.525 1.00 90.88 982 CYS A C 1
ATOM 7253 O O . CYS A 1 982 ? -11.112 -35.683 -16.640 1.00 90.88 982 CYS A O 1
ATOM 7255 N N . ASP A 1 983 ? -9.947 -36.113 -14.761 1.00 89.88 983 ASP A N 1
ATOM 7256 C CA . ASP A 1 983 ? -8.650 -35.592 -15.208 1.00 89.88 983 ASP A CA 1
ATOM 7257 C C . ASP A 1 983 ? -7.890 -36.567 -16.124 1.00 89.88 983 ASP A C 1
ATOM 7259 O O . ASP A 1 983 ? -7.041 -36.132 -16.900 1.00 89.88 983 ASP A O 1
ATOM 7263 N N . ASP A 1 984 ? -8.220 -37.861 -16.077 1.00 85.31 984 ASP A N 1
ATOM 7264 C CA . ASP A 1 984 ? -7.692 -38.883 -16.980 1.00 85.31 984 ASP A CA 1
ATOM 7265 C C . ASP A 1 984 ? -8.656 -39.123 -18.164 1.00 85.31 984 ASP A C 1
ATOM 7267 O O . ASP A 1 984 ? -9.757 -39.653 -17.967 1.00 85.31 984 ASP A O 1
ATOM 7271 N N . PRO A 1 985 ? -8.265 -38.781 -19.409 1.00 82.44 985 PRO A N 1
ATOM 7272 C CA . PRO A 1 985 ? -9.117 -38.934 -20.589 1.00 82.44 985 PRO A CA 1
ATOM 7273 C C . PRO A 1 985 ? -9.377 -40.398 -20.978 1.00 82.44 985 PRO A C 1
ATOM 7275 O O . PRO A 1 985 ? -10.260 -40.657 -21.792 1.00 82.44 985 PRO A O 1
ATOM 7278 N N . SER A 1 986 ? -8.629 -41.361 -20.424 1.00 78.75 986 SER A N 1
ATOM 7279 C CA . SER A 1 986 ? -8.860 -42.794 -20.652 1.00 78.75 986 SER A CA 1
ATOM 7280 C C . SER A 1 986 ? -10.052 -43.348 -19.862 1.00 78.75 986 SER A C 1
ATOM 7282 O O . SER A 1 986 ? -10.507 -44.462 -20.131 1.00 78.75 986 SER A O 1
ATOM 7284 N N . VAL A 1 987 ? -10.574 -42.585 -18.894 1.00 83.12 987 VAL A N 1
ATOM 7285 C CA . VAL A 1 987 ? -11.726 -42.973 -18.078 1.00 83.12 987 VAL A CA 1
ATOM 7286 C C . VAL A 1 987 ? -13.014 -42.500 -18.761 1.00 83.12 987 VAL A C 1
ATOM 7288 O O . VAL A 1 987 ? -13.207 -41.293 -18.917 1.00 83.12 987 VAL A O 1
ATOM 7291 N N . PRO A 1 988 ? -13.933 -43.408 -19.143 1.00 86.00 988 PRO A N 1
ATOM 7292 C CA . PRO A 1 988 ? -15.195 -43.012 -19.761 1.00 86.00 988 PRO A CA 1
ATOM 7293 C C . PRO A 1 988 ? -16.030 -42.196 -18.772 1.00 86.00 988 PRO A C 1
ATOM 7295 O O . PRO A 1 988 ? -16.173 -42.583 -17.613 1.00 86.00 988 PRO A O 1
ATOM 7298 N N . THR A 1 989 ? -16.589 -41.073 -19.213 1.00 89.06 989 THR A N 1
ATOM 7299 C CA . THR A 1 989 ? -17.434 -40.183 -18.393 1.00 89.06 989 THR A CA 1
ATOM 7300 C C . THR A 1 989 ? -18.926 -40.297 -18.720 1.00 89.06 989 THR A C 1
ATOM 7302 O O . THR A 1 989 ? -19.728 -39.472 -18.284 1.00 89.06 989 THR A O 1
ATOM 7305 N N . ASP A 1 990 ? -19.299 -41.319 -19.488 1.00 88.50 990 ASP A N 1
ATOM 7306 C CA . ASP A 1 990 ? -20.660 -41.609 -19.929 1.00 88.50 990 ASP A CA 1
ATOM 7307 C C . ASP A 1 990 ? -21.406 -42.568 -18.976 1.00 88.50 990 ASP A C 1
ATOM 7309 O O . ASP A 1 990 ? -20.921 -42.940 -17.903 1.00 88.50 990 ASP A O 1
ATOM 7313 N N . GLU A 1 991 ? -22.607 -42.989 -19.384 1.00 84.38 991 GLU A N 1
ATOM 7314 C CA . GLU A 1 991 ? -23.475 -43.934 -18.662 1.00 84.38 991 GLU A CA 1
ATOM 7315 C C . GLU A 1 991 ? -22.829 -45.317 -18.445 1.00 84.38 991 GLU A C 1
ATOM 7317 O O . GLU A 1 991 ? -23.290 -46.111 -17.624 1.00 84.38 991 GLU A O 1
ATOM 7322 N N . GLY A 1 992 ? -21.728 -45.622 -19.141 1.00 84.19 992 GLY A N 1
ATOM 7323 C CA . GLY A 1 992 ? -20.942 -46.830 -18.930 1.00 84.19 992 GLY A CA 1
ATOM 7324 C C . GLY A 1 992 ? -20.176 -46.839 -17.603 1.00 84.19 992 GLY A C 1
ATOM 7325 O O . GLY A 1 992 ? -19.874 -47.928 -17.096 1.00 84.19 992 GLY A O 1
ATOM 7326 N N . ASN A 1 993 ? -19.893 -45.667 -17.021 1.00 92.12 993 ASN A N 1
ATOM 7327 C CA . ASN A 1 993 ? -19.081 -45.518 -15.813 1.00 92.12 993 ASN A CA 1
ATOM 7328 C C . ASN A 1 993 ? -19.814 -45.981 -14.537 1.00 92.12 993 ASN A C 1
ATOM 7330 O O . ASN A 1 993 ? -20.977 -45.649 -14.303 1.00 92.12 993 ASN A O 1
ATOM 7334 N N . LEU A 1 994 ? -19.105 -46.705 -13.662 1.00 92.25 994 LEU A N 1
ATOM 7335 C CA . LEU A 1 994 ? -19.645 -47.223 -12.397 1.00 92.25 994 LEU A CA 1
ATOM 7336 C C . LEU A 1 994 ? -20.141 -46.130 -11.439 1.00 92.25 994 LEU A C 1
ATOM 7338 O O . LEU A 1 994 ? -21.063 -46.395 -10.677 1.00 92.25 994 LEU A O 1
ATOM 7342 N N . ILE A 1 995 ? -19.583 -44.916 -11.488 1.00 96.00 995 ILE A N 1
ATOM 7343 C CA . ILE A 1 995 ? -20.070 -43.769 -10.707 1.00 96.00 995 ILE A CA 1
ATOM 7344 C C . ILE A 1 995 ? -21.495 -43.415 -11.137 1.00 96.00 995 ILE A C 1
ATOM 7346 O O . ILE A 1 995 ? -22.386 -43.352 -10.299 1.00 96.00 995 ILE A O 1
ATOM 7350 N N . ILE A 1 996 ? -21.724 -43.225 -12.439 1.00 95.19 996 ILE A N 1
ATOM 7351 C CA . ILE A 1 996 ? -23.042 -42.850 -12.970 1.00 95.19 996 ILE A CA 1
ATOM 7352 C C . ILE A 1 996 ? -24.061 -43.959 -12.686 1.00 95.19 996 ILE A C 1
ATOM 7354 O O . ILE A 1 996 ? -25.137 -43.687 -12.155 1.00 95.19 996 ILE A O 1
ATOM 7358 N N . LYS A 1 997 ? -23.685 -45.223 -12.916 1.00 95.12 997 LYS A N 1
ATOM 7359 C CA . LYS A 1 997 ? -24.534 -46.380 -12.589 1.00 95.12 997 LYS A CA 1
ATOM 7360 C C . LYS A 1 997 ? -24.854 -46.474 -11.096 1.00 95.12 997 LYS A C 1
ATOM 7362 O O . LYS A 1 997 ? -25.976 -46.816 -10.734 1.00 95.12 997 LYS A O 1
ATOM 7367 N N . ALA A 1 998 ? -23.904 -46.155 -10.217 1.00 95.44 998 ALA A N 1
ATOM 7368 C CA . ALA A 1 998 ? -24.134 -46.135 -8.775 1.00 95.44 998 ALA A CA 1
ATOM 7369 C C . ALA A 1 998 ? -25.155 -45.066 -8.364 1.00 95.44 998 ALA A C 1
ATOM 7371 O O . ALA A 1 998 ? -26.042 -45.344 -7.556 1.00 95.44 998 ALA A O 1
ATOM 7372 N N . LEU A 1 999 ? -25.078 -43.870 -8.954 1.00 95.69 999 LEU A N 1
ATOM 7373 C CA . LEU A 1 999 ? -26.048 -42.797 -8.720 1.00 95.69 999 LEU A CA 1
ATOM 7374 C C . LEU A 1 999 ? -27.439 -43.151 -9.263 1.00 95.69 999 LEU A C 1
ATOM 7376 O O . LEU A 1 999 ? -28.449 -42.861 -8.618 1.00 95.69 999 LEU A O 1
ATOM 7380 N N . GLU A 1 1000 ? -27.506 -43.843 -10.400 1.00 94.31 1000 GLU A N 1
ATOM 7381 C CA . GLU A 1 1000 ? -28.757 -44.363 -10.951 1.00 94.31 1000 GLU A CA 1
ATOM 7382 C C . GLU A 1 1000 ? -29.377 -45.443 -10.052 1.00 94.31 1000 GLU A C 1
ATOM 7384 O O . GLU A 1 1000 ? -30.560 -45.354 -9.709 1.00 94.31 1000 GLU A O 1
ATOM 7389 N N . VAL A 1 1001 ? -28.587 -46.429 -9.604 1.00 94.69 1001 VAL A N 1
ATOM 7390 C CA . VAL A 1 1001 ? -29.035 -47.457 -8.648 1.00 94.69 1001 VAL A CA 1
ATOM 7391 C C . VAL A 1 1001 ? -29.535 -46.805 -7.365 1.00 94.69 1001 VAL A C 1
ATOM 7393 O O . VAL A 1 1001 ? -30.609 -47.174 -6.883 1.00 94.69 1001 VAL A O 1
ATOM 7396 N N . PHE A 1 1002 ? -28.812 -45.804 -6.852 1.00 95.25 1002 PHE A N 1
ATOM 7397 C CA . PHE A 1 1002 ? -29.234 -45.039 -5.687 1.00 95.25 1002 PHE A CA 1
ATOM 7398 C C . PHE A 1 1002 ? -30.604 -44.397 -5.907 1.00 95.25 1002 PHE A C 1
ATOM 7400 O O . PHE A 1 1002 ? -31.509 -44.615 -5.103 1.00 95.25 1002 PHE A O 1
ATOM 7407 N N . ARG A 1 1003 ? -30.799 -43.645 -6.998 1.00 94.06 1003 ARG A N 1
ATOM 7408 C CA . ARG A 1 1003 ? -32.091 -43.009 -7.310 1.00 94.06 1003 ARG A CA 1
ATOM 7409 C C . ARG A 1 1003 ? -33.213 -44.029 -7.454 1.00 94.06 1003 ARG A C 1
ATOM 7411 O O . ARG A 1 1003 ? -34.275 -43.854 -6.863 1.00 94.06 1003 ARG A O 1
ATOM 7418 N N . ARG A 1 1004 ? -32.972 -45.119 -8.184 1.00 94.62 1004 ARG A N 1
ATOM 7419 C CA . ARG A 1 1004 ? -33.968 -46.167 -8.435 1.00 94.62 1004 ARG A CA 1
ATOM 7420 C C . ARG A 1 1004 ? -34.403 -46.876 -7.151 1.00 94.62 1004 ARG A C 1
ATOM 7422 O O . ARG A 1 1004 ? -35.588 -47.144 -6.991 1.00 94.62 1004 ARG A O 1
ATOM 7429 N N . LYS A 1 1005 ? -33.469 -47.186 -6.244 1.00 93.00 1005 LYS A N 1
ATOM 7430 C CA . LYS A 1 1005 ? -33.758 -47.898 -4.984 1.00 93.00 1005 LYS A CA 1
ATOM 7431 C C . LYS A 1 1005 ? -34.278 -46.969 -3.878 1.00 93.00 1005 LYS A C 1
ATOM 7433 O O . LYS A 1 1005 ? -35.097 -47.402 -3.076 1.00 93.00 1005 LYS A O 1
ATOM 7438 N N . SER A 1 1006 ? -33.846 -45.704 -3.846 1.00 90.75 1006 SER A N 1
ATOM 7439 C CA . SER A 1 1006 ? -34.294 -44.707 -2.853 1.00 90.75 1006 SER A CA 1
ATOM 7440 C C . SER A 1 1006 ? -35.567 -43.948 -3.249 1.00 90.75 1006 SER A C 1
ATOM 7442 O O . SER A 1 1006 ? -36.209 -43.347 -2.392 1.00 90.75 1006 SER A O 1
ATOM 7444 N N . GLY A 1 1007 ? -35.919 -43.921 -4.540 1.00 89.06 1007 GLY A N 1
ATOM 7445 C CA . GLY A 1 1007 ? -36.974 -43.059 -5.088 1.00 89.06 1007 GLY A CA 1
ATOM 7446 C C . GLY A 1 1007 ? -36.574 -41.581 -5.224 1.00 89.06 1007 GLY A C 1
ATOM 7447 O O . GLY A 1 1007 ? -37.420 -40.743 -5.541 1.00 89.06 1007 GLY A O 1
ATOM 7448 N N . SER A 1 1008 ? -35.304 -41.236 -4.981 1.00 87.19 1008 SER A N 1
ATOM 7449 C CA . SER A 1 1008 ? -34.807 -39.861 -5.074 1.00 87.19 1008 SER A CA 1
ATOM 7450 C C . SER A 1 1008 ? -34.790 -39.350 -6.519 1.00 87.19 1008 SER A C 1
ATOM 7452 O O . SER A 1 1008 ? -34.318 -40.031 -7.427 1.00 87.19 1008 SER A O 1
ATOM 7454 N N . LYS A 1 1009 ? -35.245 -38.106 -6.727 1.00 89.31 1009 LYS A N 1
ATOM 7455 C CA . LYS A 1 1009 ? -35.142 -37.386 -8.014 1.00 89.31 1009 LYS A CA 1
ATOM 7456 C C . LYS A 1 1009 ? -33.860 -36.550 -8.140 1.00 89.31 1009 LYS A C 1
ATOM 7458 O O . LYS A 1 1009 ? -33.700 -35.822 -9.114 1.00 89.31 1009 LYS A O 1
ATOM 7463 N N . GLN A 1 1010 ? -32.975 -36.615 -7.145 1.00 91.19 1010 GLN A N 1
ATOM 7464 C CA . GLN A 1 1010 ? -31.774 -35.787 -7.082 1.00 91.19 1010 GLN A CA 1
ATOM 7465 C C . GLN A 1 1010 ? -30.679 -36.312 -8.021 1.00 91.19 1010 GLN A C 1
ATOM 7467 O O . GLN A 1 1010 ? -30.267 -37.467 -7.901 1.00 91.19 1010 GLN A O 1
ATOM 7472 N N . HIS A 1 1011 ? -30.168 -35.446 -8.897 1.00 93.56 1011 HIS A N 1
ATOM 7473 C CA . HIS A 1 1011 ? -28.972 -35.704 -9.706 1.00 93.56 1011 HIS A CA 1
ATOM 7474 C C . HIS A 1 1011 ? -27.717 -35.134 -9.045 1.00 93.56 1011 HIS A C 1
ATOM 7476 O O . HIS A 1 1011 ? -27.808 -34.285 -8.146 1.00 93.56 1011 HIS A O 1
ATOM 7482 N N . PHE A 1 1012 ? -26.545 -35.586 -9.492 1.00 94.31 1012 PHE A N 1
ATOM 7483 C CA . PHE A 1 1012 ? -25.253 -35.201 -8.928 1.00 94.31 1012 PHE A CA 1
ATOM 7484 C C . PHE A 1 1012 ? -24.246 -34.755 -9.995 1.00 94.31 1012 PHE A C 1
ATOM 7486 O O . PHE A 1 1012 ? -24.219 -35.270 -11.110 1.00 94.31 1012 PHE A O 1
ATOM 7493 N N . ASP A 1 1013 ? -23.398 -33.798 -9.622 1.00 94.19 1013 ASP A N 1
ATOM 7494 C CA . ASP A 1 1013 ? -22.210 -33.402 -10.376 1.00 94.19 1013 ASP A CA 1
ATOM 7495 C C . ASP A 1 1013 ? -20.965 -33.959 -9.680 1.00 94.19 1013 ASP A C 1
ATOM 7497 O O . ASP A 1 1013 ? -20.739 -33.701 -8.489 1.00 94.19 1013 ASP A O 1
ATOM 7501 N N . VAL A 1 1014 ? -20.185 -34.748 -10.417 1.00 95.62 1014 VAL A N 1
ATOM 7502 C CA . VAL A 1 1014 ? -19.043 -35.511 -9.916 1.00 95.62 1014 VAL A CA 1
ATOM 7503 C C . VAL A 1 1014 ? -17.776 -35.130 -10.674 1.00 95.62 1014 VAL A C 1
ATOM 7505 O O . VAL A 1 1014 ? -17.712 -35.181 -11.898 1.00 95.62 1014 VAL A O 1
ATOM 7508 N N . THR A 1 1015 ? -16.725 -34.788 -9.936 1.00 95.31 1015 THR A N 1
ATOM 7509 C CA . THR A 1 1015 ? -15.356 -34.668 -10.448 1.00 95.31 1015 THR A CA 1
ATOM 7510 C C . THR A 1 1015 ? -14.486 -35.746 -9.818 1.00 95.31 1015 THR A C 1
ATOM 7512 O O . THR A 1 1015 ? -14.390 -35.820 -8.593 1.00 95.31 1015 THR A O 1
ATOM 7515 N N . LEU A 1 1016 ? -13.845 -36.562 -10.648 1.00 94.19 1016 LEU A N 1
ATOM 7516 C CA . LEU A 1 1016 ? -12.919 -37.613 -10.244 1.00 94.19 1016 LEU A CA 1
ATOM 7517 C C . LEU A 1 1016 ? -11.482 -37.215 -10.605 1.00 94.19 1016 LEU A C 1
ATOM 7519 O O . LEU A 1 1016 ? -11.198 -36.904 -11.758 1.00 94.19 1016 LEU A O 1
ATOM 7523 N N . THR A 1 1017 ? -10.581 -37.266 -9.629 1.00 93.31 1017 THR A N 1
ATOM 7524 C CA . THR A 1 1017 ? -9.132 -37.143 -9.819 1.00 93.31 1017 THR A CA 1
ATOM 7525 C C . THR A 1 1017 ? -8.508 -38.531 -9.717 1.00 93.31 1017 THR A C 1
ATOM 7527 O O . THR A 1 1017 ? -8.493 -39.129 -8.634 1.00 93.31 1017 THR A O 1
ATOM 7530 N N . LYS A 1 1018 ? -8.025 -39.060 -10.842 1.00 89.56 1018 LYS A N 1
ATOM 7531 C CA . LYS A 1 1018 ? -7.518 -40.426 -10.973 1.00 89.56 1018 LYS A CA 1
ATOM 7532 C C . LYS A 1 1018 ? -6.060 -40.511 -10.524 1.00 89.56 1018 LYS A C 1
ATOM 7534 O O . LYS A 1 1018 ? -5.189 -39.793 -11.008 1.00 89.56 1018 LYS A O 1
ATOM 7539 N N . ARG A 1 1019 ? -5.777 -41.423 -9.597 1.00 89.25 1019 ARG A N 1
ATOM 7540 C CA . ARG A 1 1019 ? -4.422 -41.750 -9.117 1.00 89.25 1019 ARG A CA 1
ATOM 7541 C C . ARG A 1 1019 ? -4.172 -43.253 -9.074 1.00 89.25 1019 ARG A C 1
ATOM 7543 O O . ARG A 1 1019 ? -3.037 -43.686 -9.240 1.00 89.25 1019 ARG A O 1
ATOM 7550 N N . CYS A 1 1020 ? -5.219 -44.056 -8.890 1.00 85.69 1020 CYS A N 1
ATOM 7551 C CA . CYS A 1 1020 ? -5.124 -45.504 -8.995 1.00 85.69 1020 CYS A CA 1
ATOM 7552 C C . CYS A 1 1020 ? -5.006 -45.904 -10.484 1.00 85.69 1020 CYS A C 1
ATOM 7554 O O . CYS A 1 1020 ? -5.825 -45.470 -11.295 1.00 85.69 1020 CYS A O 1
ATOM 7556 N N . PRO A 1 1021 ? -4.027 -46.722 -10.887 1.00 80.50 1021 PRO A N 1
ATOM 7557 C CA . PRO A 1 1021 ? -3.860 -47.122 -12.284 1.00 80.50 1021 PRO A CA 1
ATOM 7558 C C . PRO A 1 1021 ? -5.000 -48.018 -12.801 1.00 80.50 1021 PRO A C 1
ATOM 7560 O O . PRO A 1 1021 ? -5.520 -48.888 -12.094 1.00 80.50 1021 PRO A O 1
ATOM 7563 N N . ASN A 1 1022 ? -5.354 -47.857 -14.078 1.00 75.88 1022 ASN A N 1
ATOM 7564 C CA . ASN A 1 1022 ? -6.334 -48.714 -14.750 1.00 75.88 1022 ASN A CA 1
ATOM 7565 C C . ASN A 1 1022 ? -5.798 -50.147 -14.934 1.00 75.88 1022 ASN A C 1
ATOM 7567 O O . ASN A 1 1022 ? -4.597 -50.371 -15.092 1.00 75.88 1022 ASN A O 1
ATOM 7571 N N . GLN A 1 1023 ? -6.703 -51.134 -14.910 1.00 73.88 1023 GLN A N 1
ATOM 7572 C CA . GLN A 1 1023 ? -6.392 -52.566 -15.099 1.00 73.88 1023 GLN A CA 1
ATOM 7573 C C . GLN A 1 1023 ? -5.295 -53.121 -14.163 1.00 73.88 1023 GLN A C 1
ATOM 7575 O O . GLN A 1 1023 ? -4.583 -54.070 -14.495 1.00 73.88 1023 GLN A O 1
ATOM 7580 N N . ALA A 1 1024 ? -5.155 -52.531 -12.975 1.00 78.31 1024 ALA A N 1
ATOM 7581 C CA . ALA A 1 1024 ? -4.167 -52.934 -11.980 1.00 78.31 1024 ALA A CA 1
ATOM 7582 C C . ALA A 1 1024 ? -4.642 -54.045 -11.034 1.00 78.31 1024 ALA A C 1
ATOM 7584 O O . ALA A 1 1024 ? -3.833 -54.579 -10.290 1.00 78.31 1024 ALA A O 1
ATOM 7585 N N . GLY A 1 1025 ? -5.927 -54.418 -11.055 1.00 81.12 1025 GLY A N 1
ATOM 7586 C CA . GLY A 1 1025 ? -6.470 -55.408 -10.110 1.00 81.12 1025 GLY A CA 1
ATOM 7587 C C . GLY A 1 1025 ? -6.689 -54.853 -8.699 1.00 81.12 1025 GLY A C 1
ATOM 7588 O O . GLY A 1 1025 ? -6.889 -55.616 -7.763 1.00 81.12 1025 GLY A O 1
ATOM 7589 N N . LEU A 1 1026 ? -6.676 -53.522 -8.553 1.00 88.00 1026 LEU A N 1
ATOM 7590 C CA . LEU A 1 1026 ? -6.792 -52.826 -7.268 1.00 88.00 1026 LEU A CA 1
ATOM 7591 C C . LEU A 1 1026 ? -8.210 -52.297 -6.970 1.00 88.00 1026 LEU A C 1
ATOM 7593 O O . LEU A 1 1026 ? -8.408 -51.489 -6.069 1.00 88.00 1026 LEU A O 1
ATOM 7597 N N . GLY A 1 1027 ? -9.215 -52.681 -7.763 1.00 85.88 1027 GLY A N 1
ATOM 7598 C CA . GLY A 1 1027 ? -10.619 -52.325 -7.510 1.00 85.88 1027 GLY A CA 1
ATOM 7599 C C . GLY A 1 1027 ? -10.975 -50.831 -7.593 1.00 85.88 1027 GLY A C 1
ATOM 7600 O O . GLY A 1 1027 ? -12.029 -50.447 -7.096 1.00 85.88 1027 GLY A O 1
ATOM 7601 N N . GLY A 1 1028 ? -10.156 -49.980 -8.227 1.00 86.88 1028 GLY A N 1
ATOM 7602 C CA . GLY A 1 1028 ? -10.373 -48.521 -8.247 1.00 86.88 1028 GLY A CA 1
ATOM 7603 C C . GLY A 1 1028 ? -11.732 -48.076 -8.813 1.00 86.88 1028 GLY A C 1
ATOM 7604 O O . GLY A 1 1028 ? -12.380 -47.203 -8.249 1.00 86.88 1028 GLY A O 1
ATOM 7605 N N . GLY A 1 1029 ? -12.225 -48.716 -9.882 1.00 89.25 1029 GLY A N 1
ATOM 7606 C CA . GLY A 1 1029 ? -13.556 -48.412 -10.435 1.00 89.25 1029 GLY A CA 1
ATOM 7607 C C . GLY A 1 1029 ? -14.703 -48.761 -9.478 1.00 89.25 1029 GLY A C 1
ATOM 7608 O O . GLY A 1 1029 ? -15.631 -47.971 -9.311 1.00 89.25 1029 GLY A O 1
ATOM 7609 N N . SER A 1 1030 ? -14.614 -49.919 -8.820 1.00 91.38 1030 SER A N 1
ATOM 7610 C CA . SER A 1 1030 ? -15.579 -50.367 -7.811 1.00 91.38 1030 SER A CA 1
ATOM 7611 C C . SER A 1 1030 ? -15.556 -49.469 -6.575 1.00 91.38 1030 SER A C 1
ATOM 7613 O O . SER A 1 1030 ? -16.613 -49.079 -6.088 1.00 91.38 1030 SER A O 1
ATOM 7615 N N . SER A 1 1031 ? -14.367 -49.059 -6.128 1.00 93.25 1031 SER A N 1
ATOM 7616 C CA . SER A 1 1031 ? -14.205 -48.084 -5.047 1.00 93.25 1031 SER A CA 1
ATOM 7617 C C . SER A 1 1031 ? -14.885 -46.756 -5.379 1.00 93.25 1031 SER A C 1
ATOM 7619 O O . SER A 1 1031 ? -15.700 -46.272 -4.602 1.00 93.25 1031 SER A O 1
ATOM 7621 N N . ASN A 1 1032 ? -14.661 -46.217 -6.582 1.00 94.75 1032 ASN A N 1
ATOM 7622 C CA . ASN A 1 1032 ? -15.311 -44.983 -7.025 1.00 94.75 1032 ASN A CA 1
ATOM 7623 C C . ASN A 1 1032 ? -16.844 -45.105 -7.045 1.00 94.75 1032 ASN A C 1
ATOM 7625 O O . ASN A 1 1032 ? -17.541 -44.206 -6.578 1.00 94.75 1032 ASN A O 1
ATOM 7629 N N . GLY A 1 1033 ? -17.384 -46.223 -7.542 1.00 94.69 1033 GLY A N 1
ATOM 7630 C CA . GLY A 1 1033 ? -18.827 -46.481 -7.508 1.00 94.69 1033 GLY A CA 1
ATOM 7631 C C . GLY A 1 1033 ? -19.381 -46.574 -6.081 1.00 94.69 1033 GLY A C 1
ATOM 7632 O O . GLY A 1 1033 ? -20.425 -45.992 -5.788 1.00 94.69 1033 GLY A O 1
ATOM 7633 N N . ALA A 1 1034 ? -18.663 -47.236 -5.171 1.00 94.75 1034 ALA A N 1
ATOM 7634 C CA . ALA A 1 1034 ? -19.042 -47.345 -3.764 1.00 94.75 1034 ALA A CA 1
ATOM 7635 C C . ALA A 1 1034 ? -19.010 -45.981 -3.052 1.00 94.75 1034 ALA A C 1
ATOM 7637 O O . ALA A 1 1034 ? -19.973 -45.629 -2.369 1.00 94.75 1034 ALA A O 1
ATOM 7638 N N . THR A 1 1035 ? -17.967 -45.175 -3.284 1.00 95.25 1035 THR A N 1
ATOM 7639 C CA . THR A 1 1035 ? -17.856 -43.799 -2.777 1.00 95.25 1035 THR A CA 1
ATOM 7640 C C . THR A 1 1035 ? -19.014 -42.935 -3.268 1.00 95.25 1035 THR A C 1
ATOM 7642 O O . THR A 1 1035 ? -19.608 -42.202 -2.478 1.00 95.25 1035 THR A O 1
ATOM 7645 N N . ALA A 1 1036 ? -19.382 -43.036 -4.550 1.00 96.06 1036 ALA A N 1
ATOM 7646 C CA . ALA A 1 1036 ? -20.507 -42.293 -5.115 1.00 96.06 1036 ALA A CA 1
ATOM 7647 C C . ALA A 1 1036 ? -21.849 -42.710 -4.491 1.00 96.06 1036 ALA A C 1
ATOM 7649 O O . ALA A 1 1036 ? -22.648 -41.845 -4.131 1.00 96.06 1036 ALA A O 1
ATOM 7650 N N . LEU A 1 1037 ? -22.079 -44.017 -4.311 1.00 94.69 1037 LEU A N 1
ATOM 7651 C CA . LEU A 1 1037 ? -23.292 -44.555 -3.687 1.00 94.69 1037 LEU A CA 1
ATOM 7652 C C . LEU A 1 1037 ? -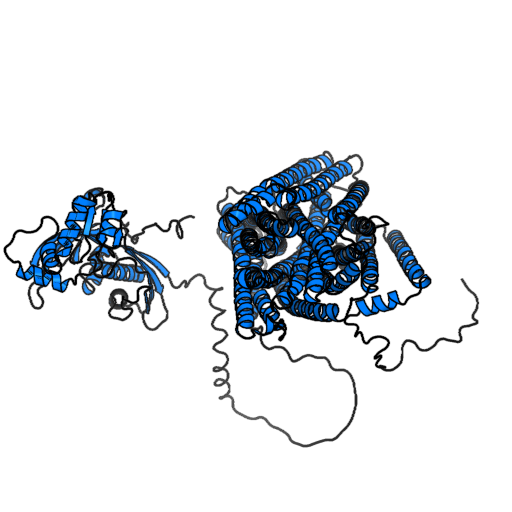23.426 -44.110 -2.222 1.00 94.69 1037 LEU A C 1
ATOM 7654 O O . LEU A 1 1037 ? -24.489 -43.647 -1.799 1.00 94.69 1037 LEU A O 1
ATOM 7658 N N . TRP A 1 1038 ? -22.333 -44.195 -1.462 1.00 94.75 1038 TRP A N 1
ATOM 7659 C CA . TRP A 1 1038 ? -22.280 -43.750 -0.071 1.00 94.75 1038 TRP A CA 1
ATOM 7660 C C . TRP A 1 1038 ? -22.483 -42.235 0.050 1.00 94.75 1038 TRP A C 1
ATOM 7662 O O . TRP A 1 1038 ? -23.285 -41.766 0.864 1.00 94.75 1038 TRP A O 1
ATOM 7672 N N . ALA A 1 1039 ? -21.826 -41.456 -0.814 1.00 93.88 1039 ALA A N 1
ATOM 7673 C CA . ALA A 1 1039 ? -21.991 -40.012 -0.858 1.00 93.88 1039 ALA A CA 1
ATOM 7674 C C . ALA A 1 1039 ? -23.425 -39.615 -1.219 1.00 93.88 1039 ALA A C 1
ATOM 7676 O O . ALA A 1 1039 ? -24.000 -38.769 -0.544 1.00 93.88 1039 ALA A O 1
ATOM 7677 N N . ALA A 1 1040 ? -24.046 -40.246 -2.218 1.00 94.00 1040 ALA A N 1
ATOM 7678 C CA . ALA A 1 1040 ? -25.429 -39.966 -2.599 1.00 94.00 1040 ALA A CA 1
ATOM 7679 C C . ALA A 1 1040 ? -26.407 -40.211 -1.438 1.00 94.00 1040 ALA A C 1
ATOM 7681 O O . ALA A 1 1040 ? -27.252 -39.353 -1.157 1.00 94.00 1040 ALA A O 1
ATOM 7682 N N . ASN A 1 1041 ? -26.235 -41.315 -0.698 1.00 93.75 1041 ASN A N 1
ATOM 7683 C CA . ASN A 1 1041 ? -27.000 -41.610 0.519 1.00 93.75 1041 ASN A CA 1
ATOM 7684 C C . ASN A 1 1041 ? -26.855 -40.504 1.575 1.00 93.75 1041 ASN A C 1
ATOM 7686 O O . ASN A 1 1041 ? -27.839 -40.082 2.191 1.00 93.75 1041 ASN A O 1
ATOM 7690 N N . ARG A 1 1042 ? -25.634 -39.987 1.759 1.00 91.50 1042 ARG A N 1
ATOM 7691 C CA . ARG A 1 1042 ? -25.346 -38.946 2.750 1.00 91.50 1042 ARG A CA 1
ATOM 7692 C C . ARG A 1 1042 ? -25.842 -37.565 2.327 1.00 91.50 1042 ARG A C 1
ATOM 7694 O O . ARG A 1 1042 ? -26.446 -36.859 3.135 1.00 91.50 1042 ARG A O 1
ATOM 7701 N N . LEU A 1 1043 ? -25.622 -37.199 1.068 1.00 90.06 1043 LEU A N 1
ATOM 7702 C CA . LEU A 1 1043 ? -25.988 -35.911 0.480 1.00 90.06 1043 LEU A CA 1
ATOM 7703 C C . LEU A 1 1043 ? -27.503 -35.711 0.419 1.00 90.06 1043 LEU A C 1
ATOM 7705 O O . LEU A 1 1043 ? -27.987 -34.611 0.674 1.00 90.06 1043 LEU A O 1
ATOM 7709 N N . THR A 1 1044 ? -28.251 -36.778 0.145 1.00 88.75 1044 THR A N 1
ATOM 7710 C CA . THR A 1 1044 ? -29.724 -36.758 0.145 1.00 88.75 1044 THR A CA 1
ATOM 7711 C C . THR A 1 1044 ? -30.333 -36.986 1.526 1.00 88.75 1044 THR A C 1
ATOM 7713 O O . THR A 1 1044 ? -31.547 -36.875 1.678 1.00 88.75 1044 THR A O 1
ATOM 7716 N N . ARG A 1 1045 ? -29.504 -37.274 2.541 1.00 86.50 1045 ARG A N 1
ATOM 7717 C CA . ARG A 1 1045 ? -29.925 -37.621 3.908 1.00 86.50 1045 ARG A CA 1
ATOM 7718 C C . ARG A 1 1045 ? -30.922 -38.792 3.953 1.00 86.50 1045 ARG A C 1
ATOM 7720 O O . ARG A 1 1045 ? -31.759 -38.832 4.849 1.00 86.50 1045 ARG A O 1
ATOM 7727 N N . PHE A 1 1046 ? -30.822 -39.737 3.014 1.00 88.81 1046 PHE A N 1
ATOM 7728 C CA . PHE A 1 1046 ? -31.712 -40.901 2.940 1.00 88.81 1046 PHE A CA 1
ATOM 7729 C C . PHE A 1 1046 ? -31.520 -41.851 4.133 1.00 88.81 1046 PHE A C 1
ATOM 7731 O O . PHE A 1 1046 ? -32.492 -42.367 4.674 1.00 88.81 1046 PHE A O 1
ATOM 7738 N N . GLY A 1 1047 ? -30.276 -42.017 4.598 1.00 84.56 1047 GLY A N 1
ATOM 7739 C CA . GLY A 1 1047 ? -29.981 -42.714 5.853 1.00 84.56 1047 GLY A CA 1
ATOM 7740 C C . GLY A 1 1047 ? -30.023 -44.243 5.771 1.00 84.56 1047 GLY A C 1
ATOM 7741 O O . GLY A 1 1047 ? -30.259 -44.886 6.789 1.00 84.56 1047 GLY A O 1
ATOM 7742 N N . ALA A 1 1048 ? -29.780 -44.833 4.594 1.00 88.50 1048 ALA A N 1
ATOM 7743 C CA . ALA A 1 1048 ? -29.585 -46.280 4.477 1.00 88.50 1048 ALA A CA 1
ATOM 7744 C C . ALA A 1 1048 ? -28.344 -46.729 5.264 1.00 88.50 1048 ALA A C 1
ATOM 7746 O O . ALA A 1 1048 ? -27.326 -46.030 5.250 1.00 88.50 1048 ALA A O 1
ATOM 7747 N N . ALA A 1 1049 ? -28.431 -47.893 5.912 1.00 88.94 1049 ALA A N 1
ATOM 7748 C CA . ALA A 1 1049 ? -27.289 -48.534 6.553 1.00 88.94 1049 ALA A CA 1
ATOM 7749 C C . ALA A 1 1049 ? -26.279 -49.029 5.505 1.00 88.94 1049 ALA A C 1
ATOM 7751 O O . ALA A 1 1049 ? -26.649 -49.368 4.378 1.00 88.94 1049 ALA A O 1
ATOM 7752 N N . ASP A 1 1050 ? -25.010 -49.106 5.899 1.00 87.81 1050 ASP A N 1
ATOM 7753 C CA . ASP A 1 1050 ? -23.901 -49.546 5.048 1.00 87.81 1050 ASP A CA 1
ATOM 7754 C C . ASP A 1 1050 ? -24.144 -50.950 4.447 1.00 87.81 1050 ASP A C 1
ATOM 7756 O O . ASP A 1 1050 ? -23.903 -51.149 3.257 1.00 87.81 1050 ASP A O 1
ATOM 7760 N N . ASP A 1 1051 ? -24.746 -51.878 5.203 1.00 87.94 1051 ASP A N 1
ATOM 7761 C CA . ASP A 1 1051 ? -25.133 -53.215 4.715 1.00 87.94 1051 ASP A CA 1
ATOM 7762 C C . ASP A 1 1051 ? -26.200 -53.160 3.608 1.00 87.94 1051 ASP A C 1
ATOM 7764 O O . ASP A 1 1051 ? -26.151 -53.918 2.639 1.00 87.94 1051 ASP A O 1
ATOM 7768 N N . THR A 1 1052 ? -27.150 -52.226 3.712 1.00 91.00 1052 THR A N 1
ATOM 7769 C CA . THR A 1 1052 ? -28.186 -52.007 2.692 1.00 91.00 1052 THR A CA 1
ATOM 7770 C C . THR A 1 1052 ? -27.582 -51.424 1.418 1.00 91.00 1052 THR A C 1
ATOM 7772 O O . THR A 1 1052 ? -27.922 -51.850 0.314 1.00 91.00 1052 THR A O 1
ATOM 7775 N N . LEU A 1 1053 ? -26.653 -50.471 1.547 1.00 91.69 1053 LEU A N 1
ATOM 7776 C CA . LEU A 1 1053 ? -25.919 -49.947 0.395 1.00 91.69 1053 LEU A CA 1
ATOM 7777 C C . LEU A 1 1053 ? -25.050 -51.033 -0.250 1.00 91.69 1053 LEU A C 1
ATOM 7779 O O . LEU A 1 1053 ? -24.988 -51.112 -1.478 1.00 91.69 1053 LEU A O 1
ATOM 7783 N N . ALA A 1 1054 ? -24.415 -51.888 0.557 1.00 90.38 1054 ALA A N 1
ATOM 7784 C CA . ALA A 1 1054 ? -23.632 -53.014 0.069 1.00 90.38 1054 ALA A CA 1
ATOM 7785 C C . ALA A 1 1054 ? -24.506 -53.993 -0.729 1.00 90.38 1054 ALA A C 1
ATOM 7787 O O . ALA A 1 1054 ? -24.126 -54.383 -1.833 1.00 90.38 1054 ALA A O 1
ATOM 7788 N N . GLU A 1 1055 ? -25.709 -54.313 -0.243 1.00 90.81 1055 GLU A N 1
ATOM 7789 C CA . GLU A 1 1055 ? -26.684 -55.129 -0.971 1.00 90.81 1055 GLU A CA 1
ATOM 7790 C C . GLU A 1 1055 ? -27.083 -54.498 -2.314 1.00 90.81 1055 GLU A C 1
ATOM 7792 O O . GLU A 1 1055 ? -27.066 -55.182 -3.337 1.00 90.81 1055 GLU A O 1
ATOM 7797 N N . TRP A 1 1056 ? -27.372 -53.192 -2.350 1.00 92.88 1056 TRP A N 1
ATOM 7798 C CA . TRP A 1 1056 ? -27.704 -52.487 -3.599 1.00 92.88 1056 TRP A CA 1
ATOM 7799 C C . TRP A 1 1056 ? -26.540 -52.475 -4.591 1.00 92.88 1056 TRP A C 1
ATOM 7801 O O . TRP A 1 1056 ? -26.752 -52.523 -5.803 1.00 92.88 1056 TRP A O 1
ATOM 7811 N N . SER A 1 1057 ? -25.309 -52.431 -4.083 1.00 92.19 1057 SER A N 1
ATOM 7812 C CA . SER A 1 1057 ? -24.103 -52.365 -4.903 1.00 92.19 1057 SER A CA 1
ATOM 7813 C C . SER A 1 1057 ? -23.745 -53.690 -5.595 1.00 92.19 1057 SER A C 1
ATOM 7815 O O . SER A 1 1057 ? -22.989 -53.669 -6.567 1.00 92.19 1057 SER A O 1
ATOM 7817 N N . ARG A 1 1058 ? -24.334 -54.828 -5.179 1.00 89.06 1058 ARG A N 1
ATOM 7818 C CA . ARG A 1 1058 ? -24.112 -56.149 -5.809 1.00 89.06 1058 ARG A CA 1
ATOM 7819 C C . ARG A 1 1058 ? -24.492 -56.180 -7.290 1.00 89.06 1058 ARG A C 1
ATOM 7821 O O . ARG A 1 1058 ? -23.874 -56.903 -8.063 1.00 89.06 1058 ARG A O 1
ATOM 7828 N N . GLU A 1 1059 ? -25.467 -55.368 -7.703 1.00 87.56 1059 GLU A N 1
ATOM 7829 C CA . GLU A 1 1059 ? -25.885 -55.266 -9.110 1.00 87.56 1059 GLU A CA 1
ATOM 7830 C C . GLU A 1 1059 ? -24.838 -54.560 -9.999 1.00 87.56 1059 GLU A C 1
ATOM 7832 O O . GLU A 1 1059 ? -24.899 -54.662 -11.223 1.00 87.56 1059 GLU A O 1
ATOM 7837 N N . LEU A 1 1060 ? -23.884 -53.835 -9.400 1.00 87.12 1060 LEU A N 1
ATOM 7838 C CA . LEU A 1 1060 ? -22.888 -53.020 -10.105 1.00 87.12 1060 LEU A CA 1
ATOM 7839 C C . LEU A 1 1060 ? -21.551 -53.745 -10.299 1.00 87.12 1060 LEU A C 1
ATOM 7841 O O . LEU A 1 1060 ? -20.857 -53.500 -11.286 1.00 87.12 1060 LEU A O 1
ATOM 7845 N N . GLY A 1 1061 ? -21.176 -54.617 -9.362 1.00 85.25 1061 GLY A N 1
ATOM 7846 C CA . GLY A 1 1061 ? -19.938 -55.391 -9.424 1.00 85.25 1061 GLY A CA 1
ATOM 7847 C C . GLY A 1 1061 ? -19.609 -56.090 -8.106 1.00 85.25 1061 GLY A C 1
ATOM 7848 O O . GLY A 1 1061 ? -19.942 -55.589 -7.035 1.00 85.25 1061 GLY A O 1
ATOM 7849 N N . SER A 1 1062 ? -18.917 -57.230 -8.187 1.00 84.62 1062 SER A N 1
ATOM 7850 C CA . SER A 1 1062 ? -18.653 -58.095 -7.028 1.00 84.62 1062 SER A CA 1
ATOM 7851 C C . SER A 1 1062 ? -17.757 -57.459 -5.967 1.00 84.62 1062 SER A C 1
ATOM 7853 O O . SER A 1 1062 ? -17.949 -57.705 -4.787 1.00 84.62 1062 SER A O 1
ATOM 7855 N N . ASP A 1 1063 ? -16.838 -56.577 -6.360 1.00 87.19 1063 ASP A N 1
ATOM 7856 C CA . ASP A 1 1063 ? -15.935 -55.897 -5.425 1.00 87.19 1063 ASP A CA 1
ATOM 7857 C C . ASP A 1 1063 ? -16.566 -54.682 -4.713 1.00 87.19 1063 ASP A C 1
ATOM 7859 O O . ASP A 1 1063 ? -15.998 -54.192 -3.740 1.00 87.19 1063 ASP A O 1
ATOM 7863 N N . LEU A 1 1064 ? -17.701 -54.139 -5.183 1.00 91.50 1064 LEU A N 1
ATOM 7864 C CA . LEU A 1 1064 ? -18.303 -52.941 -4.569 1.00 91.50 1064 LEU A CA 1
ATOM 7865 C C . LEU A 1 1064 ? -18.801 -53.161 -3.129 1.00 91.50 1064 LEU A C 1
ATOM 7867 O O . LEU A 1 1064 ? -18.494 -52.311 -2.284 1.00 91.50 1064 LEU A O 1
ATOM 7871 N N . PRO A 1 1065 ? -19.514 -54.264 -2.813 1.00 92.50 1065 PRO A N 1
ATOM 7872 C CA . PRO A 1 1065 ? -19.984 -54.540 -1.459 1.00 92.50 1065 PRO A CA 1
ATOM 7873 C C . PRO A 1 1065 ? -18.872 -54.486 -0.412 1.00 92.50 1065 PRO A C 1
ATOM 7875 O O . PRO A 1 1065 ? -19.122 -54.063 0.711 1.00 92.50 1065 PRO A O 1
ATOM 7878 N N . PHE A 1 1066 ? -17.637 -54.850 -0.769 1.00 92.94 1066 PHE A N 1
ATOM 7879 C CA . PHE A 1 1066 ? -16.498 -54.818 0.148 1.00 92.94 1066 PHE A CA 1
ATOM 7880 C C . PHE A 1 1066 ? -16.233 -53.418 0.720 1.00 92.94 1066 PHE A C 1
ATOM 7882 O O . PHE A 1 1066 ? -16.055 -53.279 1.931 1.00 92.94 1066 PHE A O 1
ATOM 7889 N N . PHE A 1 1067 ? -16.250 -52.375 -0.111 1.00 93.06 1067 PHE A N 1
ATOM 7890 C CA . PHE A 1 1067 ? -15.976 -51.003 0.336 1.00 93.06 1067 PHE A CA 1
ATOM 7891 C C . PHE A 1 1067 ? -17.092 -50.435 1.231 1.00 93.06 1067 PHE A C 1
ATOM 7893 O O . PHE A 1 1067 ? -16.852 -49.495 1.982 1.00 93.06 1067 PHE A O 1
ATOM 7900 N N . LEU A 1 1068 ? -18.302 -51.003 1.162 1.00 91.44 1068 LEU A N 1
ATOM 7901 C CA . LEU A 1 1068 ? -19.476 -50.553 1.919 1.00 91.44 1068 LEU A CA 1
ATOM 7902 C C . LEU A 1 1068 ? -19.738 -51.394 3.171 1.00 91.44 1068 LEU A C 1
ATOM 7904 O O . LEU A 1 1068 ? -20.069 -50.830 4.202 1.00 91.44 1068 LEU A O 1
ATOM 7908 N N . ALA A 1 1069 ? -19.573 -52.713 3.118 1.00 87.69 1069 ALA A N 1
ATOM 7909 C CA . ALA A 1 1069 ? -19.828 -53.600 4.255 1.00 87.69 1069 ALA A CA 1
ATOM 7910 C C . ALA A 1 1069 ? -18.599 -53.774 5.162 1.00 87.69 1069 ALA A C 1
ATOM 7912 O O . ALA A 1 1069 ? -18.732 -54.046 6.355 1.00 87.69 1069 ALA A O 1
ATOM 7913 N N . SER A 1 1070 ? -17.382 -53.623 4.626 1.00 85.94 1070 SER A N 1
ATOM 7914 C CA . SER A 1 1070 ? -16.166 -53.754 5.431 1.00 85.94 1070 SER A CA 1
ATOM 7915 C C . SER A 1 1070 ? -15.763 -52.432 6.092 1.00 85.94 1070 SER A C 1
ATOM 7917 O O . SER A 1 1070 ? -16.075 -51.334 5.620 1.00 85.94 1070 SER A O 1
ATOM 7919 N N . LYS A 1 1071 ? -14.990 -52.551 7.177 1.00 86.25 1071 LYS A N 1
ATOM 7920 C CA . LYS A 1 1071 ? -14.263 -51.440 7.812 1.00 86.25 1071 LYS A CA 1
ATOM 7921 C C . LYS A 1 1071 ? -12.822 -51.310 7.304 1.00 86.25 1071 LYS A C 1
ATOM 7923 O O . LYS A 1 1071 ? -12.003 -50.661 7.941 1.00 86.25 1071 LYS A O 1
ATOM 7928 N N . GLY A 1 1072 ? -12.519 -51.924 6.157 1.00 86.94 1072 GLY A N 1
ATOM 7929 C CA . GLY A 1 1072 ? -11.210 -51.883 5.503 1.00 86.94 1072 GLY A CA 1
ATOM 7930 C C . GLY A 1 1072 ? -10.484 -53.220 5.398 1.00 86.94 1072 GLY A C 1
ATOM 7931 O O . GLY A 1 1072 ? -9.516 -53.327 4.654 1.00 86.94 1072 GLY A O 1
ATOM 7932 N N . ALA A 1 1073 ? -10.986 -54.264 6.057 1.00 89.88 1073 ALA A N 1
ATOM 7933 C CA . ALA A 1 1073 ? -10.551 -55.637 5.835 1.00 89.88 1073 ALA A CA 1
ATOM 7934 C C . ALA A 1 1073 ? -11.741 -56.597 5.870 1.00 89.88 1073 ALA A C 1
ATOM 7936 O O . ALA A 1 1073 ? -12.640 -56.455 6.703 1.00 89.88 1073 ALA A O 1
ATOM 7937 N N . ALA A 1 1074 ? -11.747 -57.576 4.969 1.00 91.19 1074 ALA A N 1
ATOM 7938 C CA . ALA A 1 1074 ? -12.749 -58.632 4.947 1.00 91.19 1074 ALA A CA 1
ATOM 7939 C C . ALA A 1 1074 ? -12.220 -59.894 4.266 1.00 91.19 1074 ALA A C 1
ATOM 7941 O O . ALA A 1 1074 ? -11.403 -59.831 3.343 1.00 91.19 1074 ALA A O 1
ATOM 7942 N N . LEU A 1 1075 ? -12.757 -61.036 4.684 1.00 90.62 1075 LEU A N 1
ATOM 7943 C CA . LEU A 1 1075 ? -12.720 -62.253 3.890 1.00 90.62 1075 LEU A CA 1
ATOM 7944 C C . LEU A 1 1075 ? -13.918 -62.223 2.940 1.00 90.62 1075 LEU A C 1
ATOM 7946 O O . LEU A 1 1075 ? -15.046 -62.034 3.385 1.00 90.62 1075 LEU A O 1
ATOM 7950 N N . CYS A 1 1076 ? -13.681 -62.377 1.643 1.00 91.00 1076 CYS A N 1
ATOM 7951 C CA . CYS A 1 1076 ? -14.726 -62.359 0.626 1.00 91.00 1076 CYS A CA 1
ATOM 7952 C C . CYS A 1 1076 ? -14.868 -63.743 -0.016 1.00 91.00 1076 CYS A C 1
ATOM 7954 O O . CYS A 1 1076 ? -13.853 -64.353 -0.365 1.00 91.00 1076 CYS A O 1
ATOM 7956 N N . SER A 1 1077 ? -16.102 -64.229 -0.172 1.00 89.75 1077 SER A N 1
ATOM 7957 C CA . SER A 1 1077 ? -16.437 -65.478 -0.873 1.00 89.75 1077 SER A CA 1
ATOM 7958 C C . SER A 1 1077 ? -17.419 -65.255 -2.031 1.00 89.75 1077 SER A C 1
ATOM 7960 O O . SER A 1 1077 ? -17.569 -64.130 -2.515 1.00 89.75 1077 SER A O 1
ATOM 7962 N N . GLY A 1 1078 ? -18.049 -66.319 -2.541 1.00 87.25 1078 GLY A N 1
ATOM 7963 C CA . GLY A 1 1078 ? -18.916 -66.229 -3.716 1.00 87.25 1078 GLY A CA 1
ATOM 7964 C C . GLY A 1 1078 ? -18.105 -65.846 -4.949 1.00 87.25 1078 GLY A C 1
ATOM 7965 O O . GLY A 1 1078 ? -17.042 -66.412 -5.186 1.00 87.25 1078 GLY A O 1
ATOM 7966 N N . ILE A 1 1079 ? -18.561 -64.864 -5.722 1.00 85.25 1079 ILE A N 1
ATOM 7967 C CA . ILE A 1 1079 ? -17.792 -64.282 -6.842 1.00 85.25 1079 ILE A CA 1
ATOM 7968 C C . ILE A 1 1079 ? -16.951 -63.066 -6.398 1.00 85.25 1079 ILE A C 1
ATOM 7970 O O . ILE A 1 1079 ? -16.530 -62.252 -7.223 1.00 85.25 1079 ILE A O 1
ATOM 7974 N N . GLY A 1 1080 ? -16.732 -62.934 -5.085 1.00 83.06 1080 GLY A N 1
ATOM 7975 C CA . GLY A 1 1080 ? -16.111 -61.786 -4.419 1.00 83.06 1080 GLY A CA 1
ATOM 7976 C C . GLY A 1 1080 ? -17.112 -60.830 -3.756 1.00 83.06 1080 GLY A C 1
ATOM 7977 O O . GLY A 1 1080 ? -16.689 -59.833 -3.184 1.00 83.06 1080 GLY A O 1
ATOM 7978 N N . ASP A 1 1081 ? -18.411 -61.130 -3.827 1.00 83.56 1081 ASP A N 1
ATOM 7979 C CA . ASP A 1 1081 ? -19.542 -60.285 -3.417 1.00 83.56 1081 ASP A CA 1
ATOM 7980 C C . ASP A 1 1081 ? -20.128 -60.615 -2.032 1.00 83.56 1081 ASP A C 1
ATOM 7982 O O . ASP A 1 1081 ? -20.870 -59.811 -1.452 1.00 83.56 1081 ASP A O 1
ATOM 7986 N N . GLU A 1 1082 ? -19.792 -61.781 -1.483 1.00 89.00 1082 GLU A N 1
ATOM 7987 C CA . GLU A 1 1082 ? -20.110 -62.166 -0.109 1.00 89.00 1082 GLU A CA 1
ATOM 7988 C C . GLU A 1 1082 ? -18.999 -61.677 0.821 1.00 89.00 1082 GLU A C 1
ATOM 7990 O O . GLU A 1 1082 ? -17.888 -62.197 0.787 1.00 89.00 1082 GLU A O 1
ATOM 7995 N N . VAL A 1 1083 ? -19.280 -60.668 1.645 1.00 90.75 1083 VAL A N 1
ATOM 7996 C CA . VAL A 1 1083 ? -18.273 -59.973 2.460 1.00 90.75 1083 VAL A CA 1
ATOM 7997 C C . VAL A 1 1083 ? -18.418 -60.365 3.928 1.00 90.75 1083 VAL A C 1
ATOM 7999 O O . VAL A 1 1083 ? -19.467 -60.141 4.526 1.00 90.75 1083 VAL A O 1
ATOM 8002 N N . PHE A 1 1084 ? -17.344 -60.881 4.525 1.00 90.00 1084 PHE A N 1
ATOM 8003 C CA . PHE A 1 1084 ? -17.232 -61.192 5.951 1.00 90.00 1084 PHE A CA 1
ATOM 8004 C C . PHE A 1 1084 ? -16.205 -60.239 6.588 1.00 90.00 1084 PHE A C 1
ATOM 8006 O O . PHE A 1 1084 ? -14.996 -60.474 6.467 1.00 90.00 1084 PHE A O 1
ATOM 8013 N N . PRO A 1 1085 ? -16.645 -59.129 7.216 1.00 87.94 1085 PRO A N 1
ATOM 8014 C CA . PRO A 1 1085 ? -15.748 -58.115 7.769 1.00 87.94 1085 PRO A CA 1
ATOM 8015 C C . PRO A 1 1085 ? -14.791 -58.681 8.824 1.00 87.94 1085 PRO A C 1
ATOM 8017 O O . PRO A 1 1085 ? -15.182 -59.478 9.674 1.00 87.94 1085 PRO A O 1
ATOM 8020 N N . MET A 1 1086 ? -13.541 -58.223 8.796 1.00 84.62 1086 MET A N 1
ATOM 8021 C CA . MET A 1 1086 ? -12.507 -58.551 9.780 1.00 84.62 1086 MET A CA 1
ATOM 8022 C C . MET A 1 1086 ? -12.164 -57.307 10.606 1.00 84.62 1086 MET A C 1
ATOM 8024 O O . MET A 1 1086 ? -12.242 -56.185 10.100 1.00 84.62 1086 MET A O 1
ATOM 8028 N N . THR A 1 1087 ? -11.781 -57.484 11.873 1.00 71.50 1087 THR A N 1
ATOM 8029 C CA . THR A 1 1087 ? -11.299 -56.363 12.695 1.00 71.50 1087 THR A CA 1
ATOM 8030 C C . THR A 1 1087 ? -9.816 -56.085 12.417 1.00 71.50 1087 THR A C 1
ATOM 8032 O O . THR A 1 1087 ? -9.088 -57.021 12.076 1.00 71.50 1087 THR A O 1
ATOM 8035 N N . PRO A 1 1088 ? -9.337 -54.835 12.560 1.00 67.31 1088 PRO A N 1
ATOM 8036 C CA . PRO A 1 1088 ? -7.924 -54.499 12.363 1.00 67.31 1088 PRO A CA 1
ATOM 8037 C C . PRO A 1 1088 ? -6.969 -55.353 13.215 1.00 67.31 1088 PRO A C 1
ATOM 8039 O O . PRO A 1 1088 ? -5.906 -55.753 12.745 1.00 67.31 1088 PRO A O 1
ATOM 8042 N N . GLU A 1 1089 ? -7.367 -55.710 14.440 1.00 65.12 1089 GLU A N 1
ATOM 8043 C CA . GLU A 1 1089 ? -6.572 -56.546 15.350 1.00 65.12 1089 GLU A CA 1
ATOM 8044 C C . GLU A 1 1089 ? -6.443 -57.990 14.849 1.00 65.12 1089 GLU A C 1
ATOM 8046 O O . GLU A 1 1089 ? -5.424 -58.637 15.079 1.00 65.12 1089 GLU A O 1
ATOM 8051 N N . ALA A 1 1090 ? -7.455 -58.489 14.130 1.00 61.16 1090 ALA A N 1
ATOM 8052 C CA . ALA A 1 1090 ? -7.453 -59.825 13.539 1.00 61.16 1090 ALA A CA 1
ATOM 8053 C C . ALA A 1 1090 ? -6.577 -59.924 12.276 1.00 61.16 1090 ALA A C 1
ATOM 8055 O O . ALA A 1 1090 ? -6.355 -61.024 11.773 1.00 61.16 1090 ALA A O 1
ATOM 8056 N N . VAL A 1 1091 ? -6.106 -58.789 11.747 1.00 63.28 1091 VAL A N 1
ATOM 8057 C CA . VAL A 1 1091 ? -5.415 -58.706 10.453 1.00 63.28 1091 VAL A CA 1
ATOM 8058 C C . VAL A 1 1091 ? -3.887 -58.648 10.589 1.00 63.28 1091 VAL A C 1
ATOM 8060 O O . VAL A 1 1091 ? -3.201 -58.985 9.634 1.00 63.28 1091 VAL A O 1
ATOM 8063 N N . GLY A 1 1092 ? -3.341 -58.350 11.775 1.00 51.91 1092 GLY A N 1
ATOM 8064 C CA . GLY A 1 1092 ? -1.892 -58.303 12.004 1.00 51.91 1092 GLY A CA 1
ATOM 8065 C C . GLY A 1 1092 ? -1.227 -57.092 11.332 1.00 51.91 1092 GLY A C 1
ATOM 8066 O O . GLY A 1 1092 ? -1.486 -56.763 10.178 1.00 51.91 1092 GLY A O 1
ATOM 8067 N N . GLY A 1 1093 ? -0.377 -56.378 12.074 1.00 51.06 1093 GLY A N 1
ATOM 8068 C CA . GLY A 1 1093 ? 0.295 -55.171 11.588 1.00 51.06 1093 GLY A CA 1
ATOM 8069 C C . GLY A 1 1093 ? 1.301 -55.479 10.481 1.00 51.06 1093 GLY A C 1
ATOM 8070 O O . GLY A 1 1093 ? 2.465 -55.757 10.759 1.00 51.06 1093 GLY A O 1
ATOM 8071 N N . HIS A 1 1094 ? 0.865 -55.420 9.227 1.00 54.78 1094 HIS A N 1
ATOM 8072 C CA . HIS A 1 1094 ? 1.766 -55.467 8.086 1.00 54.78 1094 HIS A CA 1
ATOM 8073 C C . HIS A 1 1094 ? 2.440 -54.098 7.932 1.00 54.78 1094 HIS A C 1
ATOM 8075 O O . HIS A 1 1094 ? 1.777 -53.092 7.681 1.00 54.78 1094 HIS A O 1
ATOM 8081 N N . GLY A 1 1095 ? 3.762 -54.062 8.137 1.00 59.12 1095 GLY A N 1
ATOM 8082 C CA . GLY A 1 1095 ? 4.604 -52.911 7.804 1.00 59.12 1095 GLY A CA 1
ATOM 8083 C C . GLY A 1 1095 ? 4.511 -52.543 6.317 1.00 59.12 1095 GLY A C 1
ATOM 8084 O O . GLY A 1 1095 ? 3.907 -53.276 5.536 1.00 59.12 1095 GLY A O 1
ATOM 8085 N N . GLY A 1 1096 ? 5.098 -51.397 5.949 1.00 73.44 1096 GLY A N 1
ATOM 8086 C CA . GLY A 1 1096 ? 4.994 -50.792 4.613 1.00 73.44 1096 GLY A CA 1
ATOM 8087 C C . GLY A 1 1096 ? 5.028 -51.801 3.459 1.00 73.44 1096 GLY A C 1
ATOM 8088 O O . GLY A 1 1096 ? 5.920 -52.650 3.380 1.00 73.44 1096 GLY A O 1
ATOM 8089 N N . MET A 1 1097 ? 4.016 -51.715 2.597 1.00 87.81 1097 MET A N 1
ATOM 8090 C CA . MET A 1 1097 ? 3.892 -52.495 1.373 1.00 87.81 1097 MET A CA 1
ATOM 8091 C C . MET A 1 1097 ? 4.471 -51.700 0.206 1.00 87.81 1097 MET A C 1
ATOM 8093 O O . MET A 1 1097 ? 4.246 -50.493 0.085 1.00 87.81 1097 MET A O 1
ATOM 8097 N N . VAL A 1 1098 ? 5.146 -52.403 -0.698 1.00 90.88 1098 VAL A N 1
ATOM 8098 C CA . VAL A 1 1098 ? 5.627 -51.846 -1.962 1.00 90.88 1098 VAL A CA 1
ATOM 8099 C C . VAL A 1 1098 ? 4.788 -52.406 -3.096 1.00 90.88 1098 VAL A C 1
ATOM 8101 O O . VAL A 1 1098 ? 4.660 -53.621 -3.224 1.00 90.88 1098 VAL A O 1
ATOM 8104 N N . PHE A 1 1099 ? 4.224 -51.534 -3.927 1.00 92.62 1099 PHE A N 1
ATOM 8105 C CA . PHE A 1 1099 ? 3.438 -51.911 -5.100 1.00 92.62 1099 PHE A CA 1
ATOM 8106 C C . PHE A 1 1099 ? 4.199 -51.577 -6.374 1.00 92.62 1099 PHE A C 1
ATOM 8108 O O . PHE A 1 1099 ? 4.709 -50.468 -6.514 1.00 92.62 1099 PHE A O 1
ATOM 8115 N N . VAL A 1 1100 ? 4.204 -52.507 -7.326 1.00 92.31 1100 VAL A N 1
ATOM 8116 C CA . VAL A 1 1100 ? 4.770 -52.323 -8.663 1.00 92.31 1100 VAL A CA 1
ATOM 8117 C C . VAL A 1 1100 ? 3.690 -52.603 -9.697 1.00 92.31 1100 VAL A C 1
ATOM 8119 O O . VAL A 1 1100 ? 3.158 -53.711 -9.795 1.00 92.31 1100 VAL A O 1
ATOM 8122 N N . LYS A 1 1101 ? 3.377 -51.593 -10.509 1.00 92.25 1101 LYS A N 1
ATOM 8123 C CA . LYS A 1 1101 ? 2.492 -51.717 -11.665 1.00 92.25 1101 LYS A CA 1
ATOM 8124 C C . LYS A 1 1101 ? 3.312 -51.585 -12.952 1.00 92.25 1101 LYS A C 1
ATOM 8126 O O . LYS A 1 1101 ? 3.750 -50.481 -13.278 1.00 92.25 1101 LYS A O 1
ATOM 8131 N N . PRO A 1 1102 ? 3.463 -52.671 -13.728 1.00 89.69 1102 PRO A N 1
ATOM 8132 C CA . PRO A 1 1102 ? 4.055 -52.624 -15.059 1.00 89.69 1102 PRO A CA 1
ATOM 8133 C C . PRO A 1 1102 ? 3.283 -51.714 -16.014 1.00 89.69 1102 PRO A C 1
ATOM 8135 O O . PRO A 1 1102 ? 2.085 -51.464 -15.827 1.00 89.69 1102 PRO A O 1
ATOM 8138 N N . SER A 1 1103 ? 3.959 -51.267 -17.073 1.00 87.06 1103 SER A N 1
ATOM 8139 C CA . SER A 1 1103 ? 3.419 -50.363 -18.102 1.00 87.06 1103 SER A CA 1
ATOM 8140 C C . SER A 1 1103 ? 2.227 -50.936 -18.885 1.00 87.06 1103 SER A C 1
ATOM 8142 O O . SER A 1 1103 ? 1.520 -50.207 -19.574 1.00 87.06 1103 SER A O 1
ATOM 8144 N N . PHE A 1 1104 ? 1.953 -52.235 -18.749 1.00 87.75 1104 PHE A N 1
ATOM 8145 C CA . PHE A 1 1104 ? 0.846 -52.941 -19.386 1.00 87.75 1104 PHE A CA 1
ATOM 8146 C C . PHE A 1 1104 ? -0.238 -53.365 -18.393 1.00 87.75 1104 PHE A C 1
ATOM 8148 O O . PHE A 1 1104 ? 0.064 -53.692 -17.251 1.00 87.75 1104 PHE A O 1
ATOM 8155 N N . GLY A 1 1105 ? -1.504 -53.392 -18.814 1.00 84.12 1105 GLY A N 1
ATOM 8156 C CA . GLY A 1 1105 ? -2.626 -53.937 -18.036 1.00 84.12 1105 GLY A CA 1
ATOM 8157 C C . GLY A 1 1105 ? -2.951 -55.392 -18.387 1.00 84.12 1105 GLY A C 1
ATOM 8158 O O . GLY A 1 1105 ? -2.532 -55.895 -19.429 1.00 84.12 1105 GLY A O 1
ATOM 8159 N N . LEU A 1 1106 ? -3.722 -56.059 -17.523 1.00 86.31 1106 LEU A N 1
ATOM 8160 C CA . LEU A 1 1106 ? -4.283 -57.385 -17.788 1.00 86.31 1106 LEU A CA 1
ATOM 8161 C C . LEU A 1 1106 ? -5.818 -57.340 -17.716 1.00 86.31 1106 LEU A C 1
ATOM 8163 O O . LEU A 1 1106 ? -6.374 -57.014 -16.662 1.00 86.31 1106 LEU A O 1
ATOM 8167 N N . PRO A 1 1107 ? -6.533 -57.674 -18.808 1.00 84.12 1107 PRO A N 1
ATOM 8168 C CA . PRO A 1 1107 ? -7.985 -57.796 -18.777 1.00 84.12 1107 PRO A CA 1
ATOM 8169 C C . PRO A 1 1107 ? -8.414 -58.996 -17.928 1.00 84.12 1107 PRO A C 1
ATOM 8171 O O . PRO A 1 1107 ? -8.065 -60.138 -18.225 1.00 84.12 1107 PRO A O 1
ATOM 8174 N N . THR A 1 1108 ? -9.245 -58.756 -16.913 1.00 84.75 1108 THR A N 1
ATOM 8175 C CA . THR A 1 1108 ? -9.737 -59.806 -16.006 1.00 84.75 1108 THR A CA 1
ATOM 8176 C C . THR A 1 1108 ? -10.361 -61.009 -16.734 1.00 84.75 1108 THR A C 1
ATOM 8178 O O . THR A 1 1108 ? -9.966 -62.133 -16.425 1.00 84.75 1108 THR A O 1
ATOM 8181 N N . PRO A 1 1109 ? -11.247 -60.843 -17.743 1.00 84.25 1109 PRO A N 1
ATOM 8182 C CA . PRO A 1 1109 ? -11.816 -61.990 -18.456 1.00 84.25 1109 PRO A CA 1
ATOM 8183 C C . PRO A 1 1109 ? -10.769 -62.856 -19.167 1.00 84.25 1109 PRO A C 1
ATOM 8185 O O . PRO A 1 1109 ? -10.943 -64.068 -19.260 1.00 84.25 1109 PRO A O 1
ATOM 8188 N N . ALA A 1 1110 ? -9.677 -62.253 -19.651 1.00 86.62 1110 ALA A N 1
ATOM 8189 C CA . ALA A 1 1110 ? -8.601 -62.985 -20.310 1.00 86.62 1110 ALA A CA 1
ATOM 8190 C C . ALA A 1 1110 ? -7.833 -63.856 -19.306 1.00 86.62 1110 ALA A C 1
ATOM 8192 O O . ALA A 1 1110 ? -7.618 -65.035 -19.570 1.00 86.62 1110 ALA A O 1
ATOM 8193 N N . VAL A 1 1111 ? -7.504 -63.310 -18.129 1.00 87.31 1111 VAL A N 1
ATOM 8194 C CA . VAL A 1 1111 ? -6.788 -64.040 -17.066 1.00 87.31 1111 VAL A CA 1
ATOM 8195 C C . VAL A 1 1111 ? -7.598 -65.243 -16.580 1.00 87.31 1111 VAL A C 1
ATOM 8197 O O . VAL A 1 1111 ? -7.070 -66.348 -16.497 1.00 87.31 1111 VAL A O 1
ATOM 8200 N N . TYR A 1 1112 ? -8.899 -65.062 -16.330 1.00 85.69 1112 TYR A N 1
ATOM 8201 C CA . TYR A 1 1112 ? -9.783 -66.164 -15.935 1.00 85.69 1112 TYR A CA 1
ATOM 8202 C C . TYR A 1 1112 ? -9.967 -67.209 -17.042 1.00 85.69 1112 TYR A C 1
ATOM 8204 O O . TYR A 1 1112 ? -10.117 -68.395 -16.747 1.00 85.69 1112 TYR A O 1
ATOM 8212 N N . LYS A 1 1113 ? -9.957 -66.793 -18.316 1.00 86.12 1113 LYS A N 1
ATOM 8213 C CA . LYS A 1 1113 ? -10.037 -67.710 -19.458 1.00 86.12 1113 LYS A CA 1
ATOM 8214 C C . LYS A 1 1113 ? -8.777 -68.563 -19.587 1.00 86.12 1113 LYS A C 1
ATOM 8216 O O . LYS A 1 1113 ? -8.912 -69.748 -19.868 1.00 86.12 1113 LYS A O 1
ATOM 8221 N N . GLU A 1 1114 ? -7.590 -67.991 -19.386 1.00 86.56 1114 GLU A N 1
ATOM 8222 C CA . GLU A 1 1114 ? -6.341 -68.766 -19.371 1.00 86.56 1114 GLU A CA 1
ATOM 8223 C C . GLU A 1 1114 ? -6.270 -69.682 -18.147 1.00 86.56 1114 GLU A C 1
ATOM 8225 O O . GLU A 1 1114 ? -6.054 -70.881 -18.298 1.00 86.56 1114 GLU A O 1
ATOM 8230 N N . TYR A 1 1115 ? -6.614 -69.182 -16.954 1.00 83.56 1115 TYR A N 1
ATOM 8231 C CA . TYR A 1 1115 ? -6.709 -70.016 -15.752 1.00 83.56 1115 TYR A CA 1
ATOM 8232 C C . TYR A 1 1115 ? -7.636 -71.229 -15.956 1.00 83.56 1115 TYR A C 1
ATOM 8234 O O . TYR A 1 1115 ? -7.295 -72.347 -15.579 1.00 83.56 1115 TYR A O 1
ATOM 8242 N N . ALA A 1 1116 ? -8.779 -71.046 -16.623 1.00 80.88 1116 ALA A N 1
ATOM 8243 C CA . ALA A 1 1116 ? -9.717 -72.127 -16.925 1.00 80.88 1116 ALA A CA 1
ATOM 8244 C C . ALA A 1 1116 ? -9.146 -73.240 -17.825 1.00 80.88 1116 ALA A C 1
ATOM 8246 O O . ALA A 1 1116 ? -9.693 -74.340 -17.818 1.00 80.88 1116 ALA A O 1
ATOM 8247 N N . LYS A 1 1117 ? -8.081 -72.983 -18.597 1.00 80.12 1117 LYS A N 1
ATOM 8248 C CA . LYS A 1 1117 ? -7.390 -74.007 -19.406 1.00 80.12 1117 LYS A CA 1
ATOM 8249 C C . LYS A 1 1117 ? -6.383 -74.820 -18.594 1.00 80.12 1117 LYS A C 1
ATOM 8251 O O . LYS A 1 1117 ? -5.873 -75.825 -19.077 1.00 80.12 1117 LYS A O 1
ATOM 8256 N N . SER A 1 1118 ? -6.074 -74.361 -17.387 1.00 66.81 1118 SER A N 1
ATOM 8257 C CA . SER A 1 1118 ? -4.923 -74.784 -16.594 1.00 66.81 1118 SER A CA 1
ATOM 8258 C C . SER A 1 1118 ? -5.226 -75.947 -15.623 1.00 66.81 1118 SER A C 1
ATOM 8260 O O . SER A 1 1118 ? -4.351 -76.351 -14.850 1.00 66.81 1118 SER A O 1
ATOM 8262 N N . ASP A 1 1119 ? -6.448 -76.492 -15.709 1.00 54.06 1119 ASP A N 1
ATOM 8263 C CA . ASP A 1 1119 ? -7.060 -77.501 -14.835 1.00 54.06 1119 ASP A CA 1
ATOM 8264 C C . ASP A 1 1119 ? -6.145 -78.735 -14.659 1.00 54.06 1119 ASP A C 1
ATOM 8266 O O . ASP A 1 1119 ? -5.911 -79.491 -15.604 1.00 54.06 1119 ASP A O 1
ATOM 8270 N N . GLY A 1 1120 ? -5.568 -78.909 -13.459 1.00 54.41 1120 GLY A N 1
ATOM 8271 C CA . GLY A 1 1120 ? -4.744 -80.077 -13.098 1.00 54.41 1120 GLY A CA 1
ATOM 8272 C C . GLY A 1 1120 ? -3.330 -79.829 -12.540 1.00 54.41 1120 GLY A C 1
ATOM 8273 O O . GLY A 1 1120 ? -2.639 -80.807 -12.259 1.00 54.41 1120 GLY A O 1
ATOM 8274 N N . GLN A 1 1121 ? -2.870 -78.584 -12.343 1.00 53.50 1121 GLN A N 1
ATOM 8275 C CA . GLN A 1 1121 ? -1.602 -78.299 -11.630 1.00 53.50 1121 GLN A CA 1
ATOM 8276 C C . GLN A 1 1121 ? -1.838 -77.582 -10.293 1.00 53.50 1121 GLN A C 1
ATOM 8278 O O . GLN A 1 1121 ? -2.847 -76.905 -10.116 1.00 53.50 1121 GLN A O 1
ATOM 8283 N N . ALA A 1 1122 ? -0.910 -77.761 -9.345 1.00 52.50 1122 ALA A N 1
ATOM 8284 C CA . ALA A 1 1122 ? -1.053 -77.307 -7.962 1.00 52.50 1122 ALA A CA 1
ATOM 8285 C C . ALA A 1 1122 ? -1.260 -75.776 -7.843 1.00 52.50 1122 ALA A C 1
ATOM 8287 O O . ALA A 1 1122 ? -0.595 -75.020 -8.557 1.00 52.50 1122 ALA A O 1
ATOM 8288 N N . PRO A 1 1123 ? -2.145 -75.314 -6.936 1.00 55.09 1123 PRO A N 1
ATOM 8289 C CA . PRO A 1 1123 ? -2.386 -73.891 -6.697 1.00 55.09 1123 PRO A CA 1
ATOM 8290 C C . PRO A 1 1123 ? -1.116 -73.173 -6.216 1.00 55.09 1123 PRO A C 1
ATOM 8292 O O . PRO A 1 1123 ? -0.365 -73.701 -5.392 1.00 55.09 1123 PRO A O 1
ATOM 8295 N N . GLN A 1 1124 ? -0.886 -71.957 -6.719 1.00 65.44 1124 GLN A N 1
ATOM 8296 C CA . GLN A 1 1124 ? 0.160 -71.058 -6.219 1.00 65.44 1124 GLN A CA 1
ATOM 8297 C C . GLN A 1 1124 ? -0.208 -70.601 -4.791 1.00 65.44 1124 GLN A C 1
ATOM 8299 O O . GLN A 1 1124 ? -1.390 -70.445 -4.482 1.00 65.44 1124 GLN A O 1
ATOM 8304 N N . PRO A 1 1125 ? 0.766 -70.386 -3.888 1.00 60.94 1125 PRO A N 1
ATOM 8305 C CA . PRO A 1 1125 ? 0.494 -70.278 -2.452 1.00 60.94 1125 PRO A CA 1
ATOM 8306 C C . PRO A 1 1125 ? -0.404 -69.095 -2.048 1.00 60.94 1125 PRO A C 1
ATOM 8308 O O . PRO A 1 1125 ? -1.129 -69.215 -1.060 1.00 60.94 1125 PRO A O 1
ATOM 8311 N N . LEU A 1 1126 ? -0.398 -67.985 -2.801 1.00 79.31 1126 LEU A N 1
ATOM 8312 C CA . LEU A 1 1126 ? -1.128 -66.760 -2.440 1.00 79.31 1126 LEU A CA 1
ATOM 8313 C C . LEU A 1 1126 ? -2.212 -66.334 -3.441 1.00 79.31 1126 LEU A C 1
ATOM 8315 O O . LEU A 1 1126 ? -3.215 -65.774 -3.011 1.00 79.31 1126 LEU A O 1
ATOM 8319 N N . ASN A 1 1127 ? -2.055 -66.581 -4.746 1.00 88.62 1127 ASN A N 1
ATOM 8320 C CA . ASN A 1 1127 ? -3.046 -66.190 -5.756 1.00 88.62 1127 ASN A CA 1
ATOM 8321 C C . ASN A 1 1127 ? -3.096 -67.190 -6.923 1.00 88.62 1127 ASN A C 1
ATOM 8323 O O . ASN A 1 1127 ? -2.148 -67.291 -7.705 1.00 88.62 1127 ASN A O 1
ATOM 8327 N N . ASP A 1 1128 ? -4.221 -67.893 -7.065 1.00 87.19 1128 ASP A N 1
ATOM 8328 C CA . ASP A 1 1128 ? -4.437 -68.899 -8.116 1.00 87.19 1128 ASP A CA 1
ATOM 8329 C C . ASP A 1 1128 ? -4.400 -68.312 -9.541 1.00 87.19 1128 ASP A C 1
ATOM 8331 O O . ASP A 1 1128 ? -4.024 -68.997 -10.495 1.00 87.19 1128 ASP A O 1
ATOM 8335 N N . LEU A 1 1129 ? -4.743 -67.030 -9.706 1.00 87.69 1129 LEU A N 1
ATOM 8336 C CA . LEU A 1 1129 ? -4.806 -66.370 -11.015 1.00 87.69 1129 LEU A CA 1
ATOM 8337 C C . LEU A 1 1129 ? -3.437 -65.965 -11.561 1.00 87.69 1129 LEU A C 1
ATOM 8339 O O . LEU A 1 1129 ? -3.331 -65.661 -12.752 1.00 87.69 1129 LEU A O 1
ATOM 8343 N N . THR A 1 1130 ? -2.389 -65.991 -10.733 1.00 87.06 1130 THR A N 1
ATOM 8344 C CA . THR A 1 1130 ? -1.017 -65.654 -11.144 1.00 87.06 1130 THR A CA 1
ATOM 8345 C C . THR A 1 1130 ? -0.589 -66.465 -12.360 1.00 87.06 1130 THR A C 1
ATOM 8347 O O . THR A 1 1130 ? 0.027 -65.926 -13.272 1.00 87.06 1130 THR A O 1
ATOM 8350 N N . ARG A 1 1131 ? -0.984 -67.741 -12.441 1.00 82.31 1131 ARG A N 1
ATOM 8351 C CA . ARG A 1 1131 ? -0.650 -68.589 -13.588 1.00 82.31 1131 ARG A CA 1
ATOM 8352 C C . ARG A 1 1131 ? -1.261 -68.075 -14.892 1.00 82.31 1131 ARG A C 1
ATOM 8354 O O . ARG A 1 1131 ? -0.533 -67.878 -15.856 1.00 82.31 1131 ARG A O 1
ATOM 8361 N N . GLY A 1 1132 ? -2.569 -67.812 -14.906 1.00 85.06 1132 GLY A N 1
ATOM 8362 C CA . GLY A 1 1132 ? -3.246 -67.280 -16.093 1.00 85.06 1132 GLY A CA 1
ATOM 8363 C C . GLY A 1 1132 ? -2.702 -65.906 -16.502 1.00 85.06 1132 GLY A C 1
ATOM 8364 O O . GLY A 1 1132 ? -2.616 -65.595 -17.686 1.00 85.06 1132 GLY A O 1
ATOM 8365 N N . ALA A 1 1133 ? -2.276 -65.092 -15.532 1.00 87.62 1133 ALA A N 1
ATOM 8366 C CA . ALA A 1 1133 ? -1.630 -63.808 -15.787 1.00 87.62 1133 ALA A CA 1
ATOM 8367 C C . ALA A 1 1133 ? -0.226 -63.957 -16.400 1.00 87.62 1133 ALA A C 1
ATOM 8369 O O . ALA A 1 1133 ? 0.085 -63.267 -17.370 1.00 87.62 1133 ALA A O 1
ATOM 8370 N N . VAL A 1 1134 ? 0.596 -64.875 -15.882 1.00 87.62 1134 VAL A N 1
ATOM 8371 C CA . VAL A 1 1134 ? 1.940 -65.178 -16.407 1.00 87.62 1134 VAL A CA 1
ATOM 8372 C C . VAL A 1 1134 ? 1.864 -65.820 -17.795 1.00 87.62 1134 VAL A C 1
ATOM 8374 O O . VAL A 1 1134 ? 2.679 -65.496 -18.652 1.00 87.62 1134 VAL A O 1
ATOM 8377 N N . GLU A 1 1135 ? 0.865 -66.665 -18.065 1.00 87.25 1135 GLU A N 1
ATOM 8378 C CA . GLU A 1 1135 ? 0.633 -67.232 -19.404 1.00 87.25 1135 GLU A CA 1
ATOM 8379 C C . GLU A 1 1135 ? 0.308 -66.142 -20.438 1.00 87.25 1135 GLU A C 1
ATOM 8381 O O . GLU A 1 1135 ? 0.770 -66.210 -21.576 1.00 87.25 1135 GLU A O 1
ATOM 8386 N N . LEU A 1 1136 ? -0.424 -65.095 -20.040 1.00 88.62 1136 LEU A N 1
ATOM 8387 C CA . LEU A 1 1136 ? -0.661 -63.930 -20.896 1.00 88.62 1136 LEU A CA 1
ATOM 8388 C C . LEU A 1 1136 ? 0.571 -63.030 -21.017 1.00 88.62 1136 LEU A C 1
ATOM 8390 O O . LEU A 1 1136 ? 0.808 -62.469 -22.087 1.00 88.62 1136 LEU A O 1
ATOM 8394 N N . ARG A 1 1137 ? 1.318 -62.841 -19.921 1.00 90.94 1137 ARG A N 1
ATOM 8395 C CA . ARG A 1 1137 ? 2.488 -61.955 -19.833 1.00 90.94 1137 ARG A CA 1
ATOM 8396 C C . ARG A 1 1137 ? 3.602 -62.580 -18.986 1.00 90.94 1137 ARG A C 1
ATOM 8398 O O . ARG A 1 1137 ? 3.670 -62.316 -17.783 1.00 90.94 1137 ARG A O 1
ATOM 8405 N N . PRO A 1 1138 ? 4.531 -63.324 -19.620 1.00 89.00 1138 PRO A N 1
ATOM 8406 C CA . PRO A 1 1138 ? 5.631 -63.996 -18.923 1.00 89.00 1138 PRO A CA 1
ATOM 8407 C C . PRO A 1 1138 ? 6.557 -63.047 -18.152 1.00 89.00 1138 PRO A C 1
ATOM 8409 O O . PRO A 1 1138 ? 7.132 -63.435 -17.140 1.00 89.00 1138 PRO A O 1
ATOM 8412 N N . GLU A 1 1139 ? 6.653 -61.788 -18.592 1.00 88.69 1139 GLU A N 1
ATOM 8413 C CA . GLU A 1 1139 ? 7.427 -60.717 -17.945 1.00 88.69 1139 GLU A CA 1
ATOM 8414 C C . GLU A 1 1139 ? 7.087 -60.534 -16.457 1.00 88.69 1139 GLU A C 1
ATOM 8416 O O . GLU A 1 1139 ? 7.958 -60.155 -15.680 1.00 88.69 1139 GLU A O 1
ATOM 8421 N N . LEU A 1 1140 ? 5.851 -60.839 -16.035 1.00 89.69 1140 LEU A N 1
ATOM 8422 C CA . LEU A 1 1140 ? 5.437 -60.728 -14.632 1.00 89.69 1140 LEU A CA 1
ATOM 8423 C C . LEU A 1 1140 ? 6.277 -61.596 -13.691 1.00 89.69 1140 LEU A C 1
ATOM 8425 O O . LEU A 1 1140 ? 6.475 -61.212 -12.542 1.00 89.69 1140 LEU A O 1
ATOM 8429 N N . LEU A 1 1141 ? 6.777 -62.738 -14.171 1.00 89.19 1141 LEU A N 1
ATOM 8430 C CA . LEU A 1 1141 ? 7.604 -63.633 -13.367 1.00 89.19 1141 LEU A CA 1
ATOM 8431 C C . LEU A 1 1141 ? 8.978 -63.018 -13.074 1.00 89.19 1141 LEU A C 1
ATOM 8433 O O . LEU A 1 1141 ? 9.455 -63.116 -11.948 1.00 89.19 1141 LEU A O 1
ATOM 8437 N N . ASN A 1 1142 ? 9.582 -62.360 -14.067 1.00 90.88 1142 ASN A N 1
ATOM 8438 C CA . ASN A 1 1142 ? 10.875 -61.694 -13.903 1.00 90.88 1142 ASN A CA 1
ATOM 8439 C C . ASN A 1 1142 ? 10.742 -60.499 -12.957 1.00 90.88 1142 ASN A C 1
ATOM 8441 O O . ASN A 1 1142 ? 11.494 -60.395 -11.999 1.00 90.88 1142 ASN A O 1
ATOM 8445 N N . ILE A 1 1143 ? 9.704 -59.678 -13.148 1.00 92.12 1143 ILE A N 1
ATOM 8446 C CA . ILE A 1 1143 ? 9.433 -58.527 -12.278 1.00 92.12 1143 ILE A CA 1
ATOM 8447 C C . ILE A 1 1143 ? 9.202 -58.987 -10.833 1.00 92.12 1143 ILE A C 1
ATOM 8449 O O . ILE A 1 1143 ? 9.761 -58.397 -9.916 1.00 92.12 1143 ILE A O 1
ATOM 8453 N N . ALA A 1 1144 ? 8.414 -60.046 -10.612 1.00 90.94 1144 ALA A N 1
ATOM 8454 C CA . ALA A 1 1144 ? 8.182 -60.582 -9.271 1.00 90.94 1144 ALA A CA 1
ATOM 8455 C C . ALA A 1 1144 ? 9.473 -61.098 -8.621 1.00 90.94 1144 ALA A C 1
ATOM 8457 O O . ALA A 1 1144 ? 9.705 -60.840 -7.445 1.00 90.94 1144 ALA A O 1
ATOM 8458 N N . LYS A 1 1145 ? 10.330 -61.777 -9.390 1.00 91.12 1145 LYS A N 1
ATOM 8459 C CA . LYS A 1 1145 ? 11.617 -62.265 -8.899 1.00 91.12 1145 LYS A CA 1
ATOM 8460 C C . LYS A 1 1145 ? 12.570 -61.119 -8.557 1.00 91.12 1145 LYS A C 1
ATOM 8462 O O . LYS A 1 1145 ? 13.179 -61.146 -7.500 1.00 91.12 1145 LYS A O 1
ATOM 8467 N N . ASP A 1 1146 ? 12.637 -60.080 -9.382 1.00 92.81 1146 ASP A N 1
ATOM 8468 C CA . ASP A 1 1146 ? 13.503 -58.926 -9.114 1.00 92.81 1146 ASP A CA 1
ATOM 8469 C C . ASP A 1 1146 ? 12.967 -58.055 -7.968 1.00 92.81 1146 ASP A C 1
ATOM 8471 O O . ASP A 1 1146 ? 13.739 -57.425 -7.247 1.00 92.81 1146 ASP A O 1
ATOM 8475 N N . MET A 1 1147 ? 11.655 -58.060 -7.714 1.00 92.88 1147 MET A N 1
ATOM 8476 C CA . MET A 1 1147 ? 11.108 -57.492 -6.478 1.00 92.88 1147 MET A CA 1
ATOM 8477 C C . MET A 1 1147 ? 11.666 -58.197 -5.227 1.00 92.88 1147 MET A C 1
ATOM 8479 O O . MET A 1 1147 ? 11.901 -57.531 -4.219 1.00 92.88 1147 MET A O 1
ATOM 8483 N N . GLU A 1 1148 ? 11.907 -59.509 -5.281 1.00 92.50 1148 GLU A N 1
ATOM 8484 C CA . GLU A 1 1148 ? 12.518 -60.273 -4.183 1.00 92.50 1148 GLU A CA 1
ATOM 8485 C C . GLU A 1 1148 ? 14.047 -60.114 -4.162 1.00 92.50 1148 GLU A C 1
ATOM 8487 O O . GLU A 1 1148 ? 14.613 -59.719 -3.144 1.00 92.50 1148 GLU A O 1
ATOM 8492 N N . ASP A 1 1149 ? 14.712 -60.359 -5.293 1.00 91.69 1149 ASP A N 1
ATOM 8493 C CA . ASP A 1 1149 ? 16.172 -60.445 -5.399 1.00 91.69 1149 ASP A CA 1
ATOM 8494 C C . ASP A 1 1149 ? 16.860 -59.065 -5.430 1.00 91.69 1149 ASP A C 1
ATOM 8496 O O . ASP A 1 1149 ? 17.930 -58.895 -4.841 1.00 91.69 1149 ASP A O 1
ATOM 8500 N N . VAL A 1 1150 ? 16.275 -58.073 -6.119 1.00 90.19 1150 VAL A N 1
ATOM 8501 C CA . VAL A 1 1150 ? 16.855 -56.721 -6.272 1.00 90.19 1150 VAL A CA 1
ATOM 8502 C C . VAL A 1 1150 ? 16.352 -55.783 -5.184 1.00 90.19 1150 VAL A C 1
ATOM 8504 O O . VAL A 1 1150 ? 17.153 -55.063 -4.589 1.00 90.19 1150 VAL A O 1
ATOM 8507 N N . MET A 1 1151 ? 15.040 -55.790 -4.918 1.00 90.62 1151 MET A N 1
ATOM 8508 C CA . MET A 1 1151 ? 14.438 -54.901 -3.918 1.00 90.62 1151 MET A CA 1
ATOM 8509 C C . MET A 1 1151 ? 14.369 -55.478 -2.502 1.00 90.62 1151 MET A C 1
ATOM 8511 O O . MET A 1 1151 ? 13.993 -54.746 -1.585 1.00 90.62 1151 MET A O 1
ATOM 8515 N N . GLY A 1 1152 ? 14.733 -56.748 -2.299 1.00 89.88 1152 GLY A N 1
ATOM 8516 C CA . GLY A 1 1152 ? 14.745 -57.378 -0.976 1.00 89.88 1152 GLY A CA 1
ATOM 8517 C C . GLY A 1 1152 ? 13.353 -57.552 -0.360 1.00 89.88 1152 GLY A C 1
ATOM 8518 O O . GLY A 1 1152 ? 13.226 -57.647 0.863 1.00 89.88 1152 GLY A O 1
ATOM 8519 N N . LEU A 1 1153 ? 12.292 -57.538 -1.174 1.00 90.81 1153 LEU A N 1
ATOM 8520 C CA . LEU A 1 1153 ? 10.918 -57.643 -0.687 1.00 90.81 1153 LEU A CA 1
ATOM 8521 C C . LEU A 1 1153 ? 10.556 -59.095 -0.376 1.00 90.81 1153 LEU A C 1
ATOM 8523 O O . LEU A 1 1153 ? 11.030 -60.032 -1.009 1.00 90.81 1153 LEU A O 1
ATOM 8527 N N . THR A 1 1154 ? 9.662 -59.282 0.590 1.00 88.81 1154 THR A N 1
ATOM 8528 C CA . THR A 1 1154 ? 9.172 -60.607 0.991 1.00 88.81 1154 THR A CA 1
ATOM 8529 C C . THR A 1 1154 ? 7.693 -60.766 0.669 1.00 88.81 1154 THR A C 1
ATOM 8531 O O . THR A 1 1154 ? 6.939 -59.791 0.660 1.00 88.81 1154 THR A O 1
ATOM 8534 N N . GLY A 1 1155 ? 7.257 -62.001 0.415 1.00 84.19 1155 GLY A N 1
ATOM 8535 C CA . GLY A 1 1155 ? 5.848 -62.299 0.150 1.00 84.19 1155 GLY A CA 1
ATOM 8536 C C . GLY A 1 1155 ? 5.318 -61.613 -1.108 1.00 84.19 1155 GLY A C 1
ATOM 8537 O O . GLY A 1 1155 ? 4.182 -61.135 -1.099 1.00 84.19 1155 GLY A O 1
ATOM 8538 N N . VAL A 1 1156 ? 6.143 -61.530 -2.160 1.00 89.25 1156 VAL A N 1
ATOM 8539 C CA . VAL A 1 1156 ? 5.762 -60.880 -3.414 1.00 89.25 1156 VAL A CA 1
ATOM 8540 C C . VAL A 1 1156 ? 4.637 -61.667 -4.082 1.00 89.25 1156 VAL A C 1
ATOM 8542 O O . VAL A 1 1156 ? 4.723 -62.877 -4.283 1.00 89.25 1156 VAL A O 1
ATOM 8545 N N . SER A 1 1157 ? 3.544 -60.984 -4.409 1.00 89.69 1157 SER A N 1
ATOM 8546 C CA . SER A 1 1157 ? 2.365 -61.607 -5.005 1.00 89.69 1157 SER A CA 1
ATOM 8547 C C . SER A 1 1157 ? 1.589 -60.627 -5.880 1.00 89.69 1157 SER A C 1
ATOM 8549 O O . SER A 1 1157 ? 1.735 -59.409 -5.794 1.00 89.69 1157 SER A O 1
ATOM 8551 N N . MET A 1 1158 ? 0.737 -61.167 -6.746 1.00 90.31 1158 MET A N 1
ATOM 8552 C CA . MET A 1 1158 ? -0.164 -60.396 -7.596 1.00 90.31 1158 MET A CA 1
ATOM 8553 C C . MET A 1 1158 ? -1.459 -60.063 -6.853 1.00 90.31 1158 MET A C 1
ATOM 8555 O O . MET A 1 1158 ? -2.061 -60.937 -6.226 1.00 90.31 1158 MET A O 1
ATOM 8559 N N . SER A 1 1159 ? -1.946 -58.827 -6.982 1.00 89.88 1159 SER A N 1
ATOM 8560 C CA . SER A 1 1159 ? -3.247 -58.436 -6.429 1.00 89.88 1159 SER A CA 1
ATOM 8561 C C . SER A 1 1159 ? -4.387 -58.754 -7.402 1.00 89.88 1159 SER A C 1
ATOM 8563 O O . SER A 1 1159 ? -4.612 -58.046 -8.388 1.00 89.88 1159 SER A O 1
ATOM 8565 N N . GLY A 1 1160 ? -5.153 -59.804 -7.103 1.00 87.62 1160 GLY A N 1
ATOM 8566 C CA . GLY A 1 1160 ? -6.378 -60.144 -7.828 1.00 87.62 1160 GLY A CA 1
ATOM 8567 C C . GLY A 1 1160 ? -6.086 -60.711 -9.217 1.00 87.62 1160 GLY A C 1
ATOM 8568 O O . GLY A 1 1160 ? -5.305 -61.643 -9.350 1.00 87.62 1160 GLY A O 1
ATOM 8569 N N . SER A 1 1161 ? -6.730 -60.174 -10.251 1.00 86.69 1161 SER A N 1
ATOM 8570 C CA . SER A 1 1161 ? -6.582 -60.591 -11.658 1.00 86.69 1161 SER A CA 1
ATOM 8571 C C . SER A 1 1161 ? -5.822 -59.574 -12.522 1.00 86.69 1161 SER A C 1
ATOM 8573 O O . SER A 1 1161 ? -5.760 -59.732 -13.740 1.00 86.69 1161 SER A O 1
ATOM 8575 N N . GLY A 1 1162 ? -5.335 -58.480 -11.929 1.00 85.75 1162 GLY A N 1
ATOM 8576 C CA . GLY A 1 1162 ? -4.648 -57.408 -12.649 1.00 85.75 1162 GLY A CA 1
ATOM 8577 C C . GLY A 1 1162 ? -3.138 -57.592 -12.674 1.00 85.75 1162 GLY A C 1
ATOM 8578 O O . GLY A 1 1162 ? -2.601 -58.500 -12.060 1.00 85.75 1162 GLY A O 1
ATOM 8579 N N . SER A 1 1163 ? -2.432 -56.700 -13.365 1.00 89.31 1163 SER A N 1
ATOM 8580 C CA . SER A 1 1163 ? -0.978 -56.823 -13.529 1.00 89.31 1163 SER A CA 1
ATOM 8581 C C . SER A 1 1163 ? -0.157 -56.242 -12.366 1.00 89.31 1163 SER A C 1
ATOM 8583 O O . SER A 1 1163 ? 1.054 -56.114 -12.508 1.00 89.31 1163 SER A O 1
ATOM 8585 N N . CYS A 1 1164 ? -0.785 -55.768 -11.284 1.00 92.44 1164 CYS A N 1
ATOM 8586 C CA . CYS A 1 1164 ? -0.067 -55.145 -10.172 1.00 92.44 1164 CYS A CA 1
ATOM 8587 C C . CYS A 1 1164 ? 0.469 -56.206 -9.212 1.00 92.44 1164 CYS A C 1
ATOM 8589 O O . CYS A 1 1164 ? -0.282 -57.069 -8.748 1.00 92.44 1164 CYS A O 1
ATOM 8591 N N . LEU A 1 1165 ? 1.750 -56.084 -8.884 1.00 92.62 1165 LEU A N 1
ATOM 8592 C CA . LEU A 1 1165 ? 2.432 -56.882 -7.877 1.00 92.62 1165 LEU A CA 1
ATOM 8593 C C . LEU A 1 1165 ? 2.581 -56.060 -6.596 1.00 92.62 1165 LEU A C 1
ATOM 8595 O O . LEU A 1 1165 ? 2.682 -54.831 -6.651 1.00 92.62 1165 LEU A O 1
ATOM 8599 N N . PHE A 1 1166 ? 2.591 -56.731 -5.453 1.00 92.31 1166 PHE A N 1
ATOM 8600 C CA . PHE A 1 1166 ? 2.904 -56.138 -4.160 1.00 92.31 1166 PHE A CA 1
ATOM 8601 C C . PHE A 1 1166 ? 3.886 -57.027 -3.400 1.00 92.31 1166 PHE A C 1
ATOM 8603 O O . PHE A 1 1166 ? 3.899 -58.235 -3.610 1.00 92.31 1166 PHE A O 1
ATOM 8610 N N . GLY A 1 1167 ? 4.681 -56.436 -2.514 1.00 90.38 1167 GLY A N 1
ATOM 8611 C CA . GLY A 1 1167 ? 5.554 -57.142 -1.578 1.00 90.38 1167 GLY A CA 1
ATOM 8612 C C . GLY A 1 1167 ? 5.668 -56.387 -0.256 1.00 90.38 1167 GLY A C 1
ATOM 8613 O O . GLY A 1 1167 ? 5.299 -55.215 -0.167 1.00 90.38 1167 GLY A O 1
ATOM 8614 N N . TYR A 1 1168 ? 6.169 -57.060 0.776 1.00 88.25 1168 TYR A N 1
ATOM 8615 C CA . TYR A 1 1168 ? 6.337 -56.504 2.117 1.00 88.25 1168 TYR A CA 1
ATOM 8616 C C . TYR A 1 1168 ? 7.807 -56.200 2.402 1.00 88.25 1168 TYR A C 1
ATOM 8618 O O . TYR A 1 1168 ? 8.672 -57.055 2.194 1.00 88.25 1168 TYR A O 1
ATOM 8626 N N . GLY A 1 1169 ? 8.080 -55.004 2.926 1.00 84.88 1169 GLY A N 1
ATOM 8627 C CA . GLY A 1 1169 ? 9.429 -54.557 3.274 1.00 84.88 1169 GLY A CA 1
ATOM 8628 C C . GLY A 1 1169 ? 9.721 -53.145 2.776 1.00 84.88 1169 GLY A C 1
ATOM 8629 O O . GLY A 1 1169 ? 8.889 -52.510 2.136 1.00 84.88 1169 GLY A O 1
ATOM 8630 N N . LYS A 1 1170 ? 10.920 -52.640 3.076 1.00 84.88 1170 LYS A N 1
ATOM 8631 C CA . LYS A 1 1170 ? 11.422 -51.399 2.473 1.00 84.88 1170 LYS A CA 1
ATOM 8632 C C . LYS A 1 1170 ? 12.210 -51.760 1.213 1.00 84.88 1170 LYS A C 1
ATOM 8634 O O . LYS A 1 1170 ? 13.053 -52.645 1.314 1.00 84.88 1170 LYS A O 1
ATOM 8639 N N . PRO A 1 1171 ? 11.970 -51.102 0.067 1.00 88.06 1171 PRO A N 1
ATOM 8640 C CA . PRO A 1 1171 ? 12.638 -51.469 -1.172 1.00 88.06 1171 PRO A CA 1
ATOM 8641 C C . PRO A 1 1171 ? 14.112 -51.057 -1.122 1.00 88.06 1171 PRO A C 1
ATOM 8643 O O . PRO A 1 1171 ? 14.434 -49.875 -0.971 1.00 88.06 1171 PRO A O 1
ATOM 8646 N N . GLU A 1 1172 ? 15.010 -52.023 -1.270 1.00 87.31 1172 GLU A N 1
ATOM 8647 C CA . GLU A 1 1172 ? 16.431 -51.778 -1.512 1.00 87.31 1172 GLU A CA 1
ATOM 8648 C C . GLU A 1 1172 ? 16.671 -51.516 -3.008 1.00 87.31 1172 GLU A C 1
ATOM 8650 O O . GLU A 1 1172 ? 15.887 -51.934 -3.851 1.00 87.31 1172 GLU A O 1
ATOM 8655 N N . ARG A 1 1173 ? 17.723 -50.767 -3.366 1.00 88.19 1173 ARG A N 1
ATOM 8656 C CA . ARG A 1 1173 ? 18.153 -50.568 -4.772 1.00 88.19 1173 ARG A CA 1
ATOM 8657 C C . ARG A 1 1173 ? 17.025 -50.204 -5.766 1.00 88.19 1173 ARG A C 1
ATOM 8659 O O . ARG A 1 1173 ? 17.074 -50.570 -6.937 1.00 88.19 1173 ARG A O 1
ATOM 8666 N N . LEU A 1 1174 ? 16.033 -49.429 -5.315 1.00 88.62 1174 LEU A N 1
ATOM 8667 C CA . LEU A 1 1174 ? 14.843 -49.060 -6.098 1.00 88.62 1174 LEU A CA 1
ATOM 8668 C C . LEU A 1 1174 ? 15.176 -48.416 -7.456 1.00 88.62 1174 LEU A C 1
ATOM 8670 O O . LEU A 1 1174 ? 14.475 -48.641 -8.440 1.00 88.62 1174 LEU A O 1
ATOM 8674 N N . GLU A 1 1175 ? 16.231 -47.606 -7.516 1.00 88.69 1175 GLU A N 1
ATOM 8675 C CA . GLU A 1 1175 ? 16.632 -46.932 -8.754 1.00 88.69 1175 GLU A CA 1
ATOM 8676 C C . GLU A 1 1175 ? 17.219 -47.905 -9.790 1.00 88.69 1175 GLU A C 1
ATOM 8678 O O . GLU A 1 1175 ? 16.969 -47.731 -10.981 1.00 88.69 1175 GLU A O 1
ATOM 8683 N N . ASP A 1 1176 ? 17.888 -48.979 -9.354 1.00 89.00 1176 ASP A N 1
ATOM 8684 C CA . ASP A 1 1176 ? 18.372 -50.033 -10.255 1.00 89.00 1176 ASP A CA 1
ATOM 8685 C C . ASP A 1 1176 ? 17.186 -50.797 -10.863 1.00 89.00 1176 ASP A C 1
ATOM 8687 O O . ASP A 1 1176 ? 17.131 -51.015 -12.072 1.00 89.00 1176 ASP A O 1
ATOM 8691 N N . PHE A 1 1177 ? 16.177 -51.108 -10.040 1.00 90.62 1177 PHE A N 1
ATOM 8692 C CA . PHE A 1 1177 ? 14.945 -51.757 -10.492 1.00 90.62 1177 PHE A CA 1
ATOM 8693 C C . PHE A 1 1177 ? 14.163 -50.894 -11.499 1.00 90.62 1177 PHE A C 1
ATOM 8695 O O . PHE A 1 1177 ? 13.697 -51.386 -12.528 1.00 90.62 1177 PHE A O 1
ATOM 8702 N N . LYS A 1 1178 ? 14.037 -49.582 -11.248 1.00 88.56 1178 LYS A N 1
ATOM 8703 C CA . LYS A 1 1178 ? 13.385 -48.651 -12.190 1.00 88.56 1178 LYS A CA 1
ATOM 8704 C C . LYS A 1 1178 ? 14.155 -48.509 -13.504 1.00 88.56 1178 LYS A C 1
ATOM 8706 O O . LYS A 1 1178 ? 13.527 -48.294 -14.541 1.00 88.56 1178 LYS A O 1
ATOM 8711 N N . ALA A 1 1179 ? 15.485 -48.595 -13.462 1.00 87.75 1179 ALA A N 1
ATOM 8712 C CA . ALA A 1 1179 ? 16.324 -48.546 -14.655 1.00 87.75 1179 ALA A CA 1
ATOM 8713 C C . ALA A 1 1179 ? 16.149 -49.798 -15.530 1.00 87.75 1179 ALA A C 1
ATOM 8715 O O . ALA A 1 1179 ? 16.122 -49.680 -16.754 1.00 87.75 1179 ALA A O 1
ATOM 8716 N N . GLU A 1 1180 ? 15.987 -50.972 -14.914 1.00 89.62 1180 GLU A N 1
ATOM 8717 C CA . GLU A 1 1180 ? 15.745 -52.238 -15.615 1.00 89.62 1180 GLU A CA 1
ATOM 8718 C C . GLU A 1 1180 ? 14.331 -52.325 -16.211 1.00 89.62 1180 GLU A C 1
ATOM 8720 O O . GLU A 1 1180 ? 14.157 -52.798 -17.336 1.00 89.62 1180 GLU A O 1
ATOM 8725 N N . TYR A 1 1181 ? 13.329 -51.783 -15.510 1.00 88.69 1181 TYR A N 1
ATOM 8726 C CA . TYR A 1 1181 ? 11.929 -51.787 -15.944 1.00 88.69 1181 TYR A CA 1
ATOM 8727 C C . TYR A 1 1181 ? 11.366 -50.369 -16.154 1.00 88.69 1181 TYR A C 1
ATOM 8729 O O . TYR A 1 1181 ? 10.481 -49.925 -15.404 1.00 88.69 1181 TYR A O 1
ATOM 8737 N N . PRO A 1 1182 ? 11.820 -49.639 -17.191 1.00 81.69 1182 PRO A N 1
ATOM 8738 C CA . PRO A 1 1182 ? 11.385 -48.271 -17.440 1.00 81.69 1182 PRO A CA 1
ATOM 8739 C C . PRO A 1 1182 ? 9.881 -48.209 -17.741 1.00 81.69 1182 PRO A C 1
ATOM 8741 O O . PRO A 1 1182 ? 9.330 -49.001 -18.507 1.00 81.69 1182 PRO A O 1
ATOM 8744 N N . GLY A 1 1183 ? 9.198 -47.238 -17.132 1.00 81.06 1183 GLY A N 1
ATOM 8745 C CA . GLY A 1 1183 ? 7.746 -47.066 -17.262 1.00 81.06 1183 GLY A CA 1
ATOM 8746 C C . GLY A 1 1183 ? 6.907 -47.911 -16.294 1.00 81.06 1183 GLY A C 1
ATOM 8747 O O . GLY A 1 1183 ? 5.678 -47.863 -16.368 1.00 81.06 1183 GLY A O 1
ATOM 8748 N N . THR A 1 1184 ? 7.532 -48.660 -15.377 1.00 88.31 1184 THR A N 1
ATOM 8749 C CA . THR A 1 1184 ? 6.842 -49.201 -14.196 1.00 88.31 1184 THR A CA 1
ATOM 8750 C C . THR A 1 1184 ? 6.491 -48.078 -13.217 1.00 88.31 1184 THR A C 1
ATOM 8752 O O . THR A 1 1184 ? 7.267 -47.151 -12.990 1.00 88.31 1184 THR A O 1
ATOM 8755 N N . MET A 1 1185 ? 5.303 -48.152 -12.621 1.00 90.19 1185 MET A N 1
ATOM 8756 C CA . MET A 1 1185 ? 4.925 -47.302 -11.491 1.00 90.19 1185 MET A CA 1
ATOM 8757 C C . MET A 1 1185 ? 5.219 -48.052 -10.195 1.00 90.19 1185 MET A C 1
ATOM 8759 O O . MET A 1 1185 ? 4.778 -49.192 -10.044 1.00 90.19 1185 MET A O 1
ATOM 8763 N N . VAL A 1 1186 ? 5.942 -47.414 -9.271 1.00 89.75 1186 VAL A N 1
ATOM 8764 C CA . VAL A 1 1186 ? 6.308 -48.001 -7.975 1.00 89.75 1186 VAL A CA 1
ATOM 8765 C C . VAL A 1 1186 ? 5.829 -47.105 -6.836 1.00 89.75 1186 VAL A C 1
ATOM 8767 O O . VAL A 1 1186 ? 6.090 -45.903 -6.851 1.00 89.75 1186 VAL A O 1
ATOM 8770 N N . TRP A 1 1187 ? 5.159 -47.692 -5.844 1.00 91.38 1187 TRP A N 1
ATOM 8771 C CA . TRP A 1 1187 ? 4.733 -47.025 -4.609 1.00 91.38 1187 TRP A CA 1
ATOM 8772 C C . TRP A 1 1187 ? 5.361 -47.739 -3.411 1.00 91.38 1187 TRP A C 1
ATOM 8774 O O . TRP A 1 1187 ? 5.082 -48.916 -3.216 1.00 91.38 1187 TRP A O 1
ATOM 8784 N N . SER A 1 1188 ? 6.203 -47.052 -2.633 1.00 84.56 1188 SER A N 1
ATOM 8785 C CA . SER A 1 1188 ? 7.013 -47.642 -1.549 1.00 84.56 1188 SER A CA 1
ATOM 8786 C C . SER A 1 1188 ? 6.408 -47.548 -0.144 1.00 84.56 1188 SER A C 1
ATOM 8788 O O . SER A 1 1188 ? 6.836 -48.278 0.743 1.00 84.56 1188 SER A O 1
ATOM 8790 N N . ASP A 1 1189 ? 5.432 -46.662 0.061 1.00 80.44 1189 ASP A N 1
ATOM 8791 C CA . ASP A 1 1189 ? 4.882 -46.314 1.381 1.00 80.44 1189 ASP A CA 1
ATOM 8792 C C . ASP A 1 1189 ? 3.373 -46.597 1.449 1.00 80.44 1189 ASP A C 1
ATOM 8794 O O . ASP A 1 1189 ? 2.562 -45.770 1.883 1.00 80.44 1189 ASP A O 1
ATOM 8798 N N . VAL A 1 1190 ? 2.975 -47.771 0.949 1.00 85.06 1190 VAL A N 1
ATOM 8799 C CA . VAL A 1 1190 ? 1.572 -48.183 0.944 1.00 85.06 1190 VAL A CA 1
ATOM 8800 C C . VAL A 1 1190 ? 1.235 -48.871 2.263 1.00 85.06 1190 VAL A C 1
ATOM 8802 O O . VAL A 1 1190 ? 1.907 -49.815 2.674 1.00 85.06 1190 VAL A O 1
ATOM 8805 N N . VAL A 1 1191 ? 0.182 -48.408 2.932 1.00 85.12 1191 VAL A N 1
ATOM 8806 C CA . VAL A 1 1191 ? -0.305 -48.967 4.198 1.00 85.12 1191 VAL A CA 1
ATOM 8807 C C . VAL A 1 1191 ? -1.804 -49.267 4.125 1.00 85.12 1191 VAL A C 1
ATOM 8809 O O . VAL A 1 1191 ? -2.532 -48.578 3.396 1.00 85.12 1191 VAL A O 1
ATOM 8812 N N . PRO A 1 1192 ? -2.295 -50.275 4.869 1.00 85.12 1192 PRO A N 1
ATOM 8813 C CA . PRO A 1 1192 ? -3.726 -50.514 5.008 1.00 85.12 1192 PRO A CA 1
ATOM 8814 C C . PRO A 1 1192 ? -4.455 -49.302 5.606 1.00 85.12 1192 PRO A C 1
ATOM 8816 O O . PRO A 1 1192 ? -3.960 -48.668 6.538 1.00 85.12 1192 PRO A O 1
ATOM 8819 N N . VAL A 1 1193 ? -5.648 -48.995 5.095 1.00 86.75 1193 VAL A N 1
ATOM 8820 C CA . VAL A 1 1193 ? -6.526 -47.924 5.599 1.00 86.75 1193 VAL A CA 1
ATOM 8821 C C . VAL A 1 1193 ? -7.807 -48.548 6.121 1.00 86.75 1193 VAL A C 1
ATOM 8823 O O . VAL A 1 1193 ? -8.409 -49.375 5.446 1.00 86.75 1193 VAL A O 1
ATOM 8826 N N . PHE A 1 1194 ? -8.256 -48.124 7.297 1.00 85.75 1194 PHE A N 1
ATOM 8827 C CA . PHE A 1 1194 ? -9.499 -48.583 7.915 1.00 85.75 1194 PHE A CA 1
ATOM 8828 C C . PHE A 1 1194 ? -10.463 -47.409 8.094 1.00 85.75 1194 PHE A C 1
ATOM 8830 O O . PHE A 1 1194 ? -10.054 -46.250 8.044 1.00 85.75 1194 PHE A O 1
ATOM 8837 N N . ARG A 1 1195 ? -11.752 -47.697 8.295 1.00 85.31 1195 ARG A N 1
ATOM 8838 C CA . ARG A 1 1195 ? -12.763 -46.671 8.592 1.00 85.31 1195 ARG A CA 1
ATOM 8839 C C . ARG A 1 1195 ? -13.626 -47.043 9.785 1.00 85.31 1195 ARG A C 1
ATOM 8841 O O . ARG A 1 1195 ? -13.917 -48.216 10.027 1.00 85.31 1195 ARG A O 1
ATOM 8848 N N . GLU A 1 1196 ? -14.077 -46.026 10.504 1.00 80.44 1196 GLU A N 1
ATOM 8849 C CA . GLU A 1 1196 ? -15.034 -46.186 11.592 1.00 80.44 1196 GLU A CA 1
ATOM 8850 C C . GLU A 1 1196 ? -16.470 -46.338 11.078 1.00 80.44 1196 GLU A C 1
ATOM 8852 O O . GLU A 1 1196 ? -16.808 -45.997 9.942 1.00 80.44 1196 GLU A O 1
ATOM 8857 N N . SER A 1 1197 ? -17.348 -46.849 11.942 1.00 71.19 1197 SER A N 1
ATOM 8858 C CA . SER A 1 1197 ? -18.769 -46.993 11.619 1.00 71.19 1197 SER A CA 1
ATOM 8859 C C . SER A 1 1197 ? -19.405 -45.625 11.363 1.00 71.19 1197 SER A C 1
ATOM 8861 O O . SER A 1 1197 ? -19.330 -44.740 12.211 1.00 71.19 1197 SER A O 1
ATOM 8863 N N . GLY A 1 1198 ? -20.070 -45.453 10.219 1.00 71.25 1198 GLY A N 1
ATOM 8864 C CA . GLY A 1 1198 ? -20.722 -44.190 9.852 1.00 71.25 1198 GLY A CA 1
ATOM 8865 C C . GLY A 1 1198 ? -19.783 -43.115 9.289 1.00 71.25 1198 GLY A C 1
ATOM 8866 O O . GLY A 1 1198 ? -20.249 -42.016 8.978 1.00 71.25 1198 GLY A O 1
ATOM 8867 N N . GLN A 1 1199 ? -18.496 -43.425 9.114 1.00 83.88 1199 GLN A N 1
ATOM 8868 C CA . GLN A 1 1199 ? -17.537 -42.596 8.386 1.00 83.88 1199 GLN A CA 1
ATOM 8869 C C . GLN A 1 1199 ? -17.152 -43.259 7.055 1.00 83.88 1199 GLN A C 1
ATOM 8871 O O . GLN A 1 1199 ? -17.345 -44.461 6.853 1.00 83.88 1199 GLN A O 1
ATOM 8876 N N . TRP A 1 1200 ? -16.626 -42.464 6.125 1.00 91.00 1200 TRP A N 1
ATOM 8877 C CA . TRP A 1 1200 ? -15.964 -42.987 4.929 1.00 91.00 1200 TRP A CA 1
ATOM 8878 C C . TRP A 1 1200 ? -14.458 -43.065 5.165 1.00 91.00 1200 TRP A C 1
ATOM 8880 O O . TRP A 1 1200 ? -13.952 -42.446 6.098 1.00 91.00 1200 TRP A O 1
ATOM 8890 N N . TYR A 1 1201 ? -13.744 -43.816 4.330 1.00 85.31 1201 TYR A N 1
ATOM 8891 C CA . TYR A 1 1201 ? -12.288 -43.897 4.403 1.00 85.31 1201 TYR A CA 1
ATOM 8892 C C . TYR A 1 1201 ? -11.674 -42.499 4.302 1.00 85.31 1201 TYR A C 1
ATOM 8894 O O . TYR A 1 1201 ? -11.915 -41.783 3.327 1.00 85.31 1201 TYR A O 1
ATOM 8902 N N . ASN A 1 1202 ? -10.893 -42.123 5.314 1.00 68.75 1202 ASN A N 1
ATOM 8903 C CA . ASN A 1 1202 ? -10.126 -40.888 5.315 1.00 68.75 1202 ASN A CA 1
ATOM 8904 C C . ASN A 1 1202 ? -8.634 -41.230 5.288 1.00 68.75 1202 ASN A C 1
ATOM 8906 O O . ASN A 1 1202 ? -8.176 -42.070 6.061 1.00 68.75 1202 ASN A O 1
ATOM 8910 N N . TYR A 1 1203 ? -7.897 -40.605 4.376 1.00 59.03 1203 TYR A N 1
ATOM 8911 C CA . TYR A 1 1203 ? -6.447 -40.716 4.298 1.00 59.03 1203 TYR A CA 1
ATOM 8912 C C . TYR A 1 1203 ? -5.869 -39.310 4.153 1.00 59.03 1203 TYR A C 1
ATOM 8914 O O . TYR A 1 1203 ? -5.863 -38.732 3.063 1.00 59.03 1203 TYR A O 1
ATOM 8922 N N . ASP A 1 1204 ? -5.408 -38.761 5.273 1.00 46.19 1204 ASP A N 1
ATOM 8923 C CA . ASP A 1 1204 ? -4.697 -37.490 5.318 1.00 46.19 1204 ASP A CA 1
ATOM 8924 C C . ASP A 1 1204 ? -3.233 -37.715 4.922 1.00 46.19 1204 ASP A C 1
ATOM 8926 O O . ASP A 1 1204 ? -2.366 -37.965 5.749 1.00 46.19 1204 ASP A O 1
ATOM 8930 N N . ASN A 1 1205 ? -2.961 -37.624 3.620 1.00 37.84 1205 ASN A N 1
ATOM 8931 C CA . ASN A 1 1205 ? -1.719 -36.998 3.144 1.00 37.84 1205 ASN A CA 1
ATOM 8932 C C . ASN A 1 1205 ? -1.963 -35.527 2.746 1.00 37.84 1205 ASN A C 1
ATOM 8934 O O . ASN A 1 1205 ? -1.067 -34.857 2.240 1.00 37.84 1205 ASN A O 1
ATOM 8938 N N . ASP A 1 1206 ? -3.180 -35.027 2.990 1.00 35.44 1206 ASP A N 1
ATOM 8939 C CA . ASP A 1 1206 ? -3.576 -33.623 2.890 1.00 35.44 1206 ASP A CA 1
ATOM 8940 C C . ASP A 1 1206 ? -3.548 -32.980 4.299 1.00 35.44 1206 ASP A C 1
ATOM 8942 O O . ASP A 1 1206 ? -4.442 -32.220 4.674 1.00 35.44 1206 ASP A O 1
ATOM 8946 N N . ASP A 1 1207 ? -2.414 -33.129 5.000 1.00 30.66 1207 ASP A N 1
ATOM 8947 C CA . ASP A 1 1207 ? -1.928 -32.136 5.987 1.00 30.66 1207 ASP A CA 1
ATOM 8948 C C . ASP A 1 1207 ? -1.712 -30.739 5.342 1.00 30.66 1207 ASP A C 1
ATOM 8950 O O . ASP A 1 1207 ? -1.226 -29.794 5.960 1.00 30.66 1207 ASP A O 1
ATOM 8954 N N . ALA A 1 1208 ? -2.114 -30.580 4.077 1.00 32.03 1208 ALA A N 1
ATOM 8955 C CA . ALA A 1 1208 ? -2.169 -29.339 3.340 1.00 32.03 1208 ALA A CA 1
ATOM 8956 C C . ALA A 1 1208 ? -3.583 -28.767 3.119 1.00 32.03 1208 ALA A C 1
ATOM 8958 O O . ALA A 1 1208 ? -3.636 -27.684 2.538 1.00 32.03 1208 ALA A O 1
ATOM 8959 N N . LEU A 1 1209 ? -4.722 -29.379 3.526 1.00 32.81 1209 LEU A N 1
ATOM 8960 C CA . LEU A 1 1209 ? -6.002 -28.681 3.256 1.00 32.81 1209 LEU A CA 1
ATOM 8961 C C . LEU A 1 1209 ? -7.287 -28.892 4.079 1.00 32.81 1209 LEU A C 1
ATOM 8963 O O . LEU A 1 1209 ? -8.194 -28.101 3.812 1.00 32.81 1209 LEU A O 1
ATOM 8967 N N . VAL A 1 1210 ? -7.477 -29.826 5.031 1.00 31.47 1210 VAL A N 1
ATOM 8968 C CA . VAL A 1 1210 ? -8.813 -29.904 5.708 1.00 31.47 1210 VAL A CA 1
ATOM 8969 C C . VAL A 1 1210 ? -8.857 -30.217 7.221 1.00 31.47 1210 VAL A C 1
ATOM 8971 O O . VAL A 1 1210 ? -9.935 -30.084 7.796 1.00 31.47 1210 VAL A O 1
ATOM 8974 N N . SER A 1 1211 ? -7.769 -30.490 7.950 1.00 21.48 1211 SER A N 1
ATOM 8975 C CA . SER A 1 1211 ? -7.882 -30.656 9.418 1.00 21.48 1211 SER A CA 1
ATOM 8976 C C . SER A 1 1211 ? -6.814 -29.938 10.237 1.00 21.48 1211 SER A C 1
ATOM 8978 O O . SER A 1 1211 ? -5.903 -30.549 10.782 1.00 21.48 1211 SER A O 1
ATOM 8980 N N . ALA A 1 1212 ? -7.019 -28.641 10.436 1.00 21.44 1212 ALA A N 1
ATOM 8981 C CA . ALA A 1 1212 ? -6.766 -28.014 11.725 1.00 21.44 1212 ALA A CA 1
ATOM 8982 C C . ALA A 1 1212 ? -7.804 -26.901 11.930 1.00 21.44 1212 ALA A C 1
ATOM 8984 O O . ALA A 1 1212 ? -7.941 -26.008 11.096 1.00 21.44 1212 ALA A O 1
ATOM 8985 N N . VAL A 1 1213 ? -8.578 -27.104 12.997 1.00 29.66 1213 VAL A N 1
ATOM 8986 C CA . VAL A 1 1213 ? -9.341 -26.156 13.828 1.00 29.66 1213 VAL A CA 1
ATOM 8987 C C . VAL A 1 1213 ? -9.067 -24.677 13.571 1.00 29.66 1213 VAL A C 1
ATOM 8989 O O . VAL A 1 1213 ? -7.879 -24.287 13.592 1.00 29.66 1213 VAL A O 1
#

Organism: Perkinsus olseni (NCBI:txid32597)

Sequence (1213 aa):
MSVEMNDMAAIPEAFGGPMVNYQSSRKGKQYTSEIERLVYVYNQMDWKAKKTITYSLLLGYFSLLLIFRLCTSDFATLATASALVTSIYALFFAFWLAAFVFRHDEGDAAMQSIADPIREGSEGFFAVQYGTIAKISVLAAFLLFMLYISRDDTVLGAVGGGKATTVSSLAMALITACTFLIGAFCSALAGYAGMWVSVRANVRVSSAARRCYNTAIQLCFRAGGFASLVNVAMVIGGLSFIMIVLRVIYPTLEFQQAPLLLVGYGFGASLVAMFAQLGGGIYTKGADVGADLVGKVEAGIPEDDPRNPATIADLVGDNVGDCAGQCADTFESIAAEILSAMILGGSLADEGSMNKGVTAGFVAFPLAVHCMDMVVSSVGMMLIRAKKGMPTHSAKDTADEDPMKIMKRAYSVTLFLATIGFLVLCRWFLWVPNTNSWAWFFGCGAVGMACSYLFVIITQYYTDYEHNKVRSIAFASTTGPATNIIAGMAVGLESTAAPVLCISIALVSSYYMGMAATAGVVPASEATKSGLFGTAVATMGMLSTAVFVLAMSNFGPIADNAGGIVEMSQQADEVRLITDKLDAVGNVTKANTKGFSVGTAALACFLLFAAFMDEVSVYTGKRFESVDLARCEVFVGGILGACLVFLFAAWAMNAVGRAAAQVVTEVRRQFKERPGIMDWSDKPDYYTCIAIVSRSALKEMIRPGALAALSPVVVGFAFRIIGSYRGDTTLGAQVIAAFLMFSTAAGILMALFLNNAGGAWDNAKKYIEITGCHGGKNSEAHKASVVGDTVGDPCKDTAGPSVHVLIKLVSTVTMVLTPVFCGQIATSSVANVAGAGIIPSRRHSSAVLPGTLLILGCMLLCCGVGQVALMFVFPLRAGTVSHSPSVASVPLSGTAGALHGLWASAVAPAAAVGMLIVVGVVARRAGMRLFSPAKVNTFLKITGRTSPPNPMHTMVSQFHTINLGDWMRISTTDAEKDSLRCDDPSVPTDEGNLIIKALEVFRRKSGSKQHFDVTLTKRCPNQAGLGGGSSNGATALWAANRLTRFGAADDTLAEWSRELGSDLPFFLASKGAALCSGIGDEVFPMTPEAVGGHGGMVFVKPSFGLPTPAVYKEYAKSDGQAPQPLNDLTRGAVELRPELLNIAKDMEDVMGLTGVSMSGSGSCLFGYGKPERLEDFKAEYPGTMVWSDVVPVFRESGQWYNYDNDDALVSAV

Foldseek 3Di:
DDDDDDPPDDDDDDPDDDDDDPADPDPRDDDPDPLSVVLVVLLPDDPVVVVVVVVCLVVVLVVQLVVLVVVDPAPLLSLLVNLLSLLVSLLVVLSVLLSVLVVFDLADPLLVVLLVLLLCLLVVLLCVLLVVLLVVLLLVLVLLLLVLLPDQWAFCDDPFDADTDTDGSNNLSCLLSVLLSLLLVLLSVLLVLQLVLLSSLLSSLLRCLQWDLQVSLLSLLSSLLSSLSSLLSSLSNSLSVSLVVCCVVPVSDQSLCSLLSNLSSLLSLLLNLLLQQQLLLLQQLLLVLLQLCCACPPVNHDDLAQLFLSNSSNLSSLSSHLGSSLSSLLSSLLNLLLSLQLNLLSVLQSQLVHDSQLSSLSNSLSSQLSSLLSVLLSVLSVQQGDDPDDGDDDPDDDPGPQSLVSLVVSVVSSLVSSLVSLLVSLCPSVDDPPFPLSVLLSVLLVLLLVLLVVLLVLLCQLQAPVHPLLVVLLVLLLVFQVSSQVSLLVSLLVSLPSNVVSLVCSLVSLLVSQLVSCVPRHDPVCSNSSSLSSLSSSLSSNCSNVSSLSSLSSSQSSLVSSLSSCNSSVHDVSSNVSSLSSNSSNLSSNLSSLSSLLSSLLSSLSSLLVSLQVLLCSVQVHRSPDQDCVDPLLVVLLVLLLVLLVVLLVLSLVLSVVSNVVSNVVSVVCCVVPVCSVVVNDRTNNVVNSVSSSVSSSVSSCVSSCSLLCVLLVSLLVQCVVCVVVVNQCRSVSSLSSSLVSNSVSLSSQLSSLQSSLSSLVNSLVSCQPVVPPNHRPDSSNSSSSSSNSSSSSSNRHSSSSSSSSSSSSSSSSSSCSVSNGDDDPPPDPDDDDDDDDDDDDDDDDDDDSPPVSVVSVLVVQADDDDDDDDDDDDDDDDDDDDDDDDDDDDDDDDDDPPVPPVPPDPPPRSPPPPPPPPDPDPPQDKDKAWLFWKFFQFKDFDAWDDDDDIFTKMKTKIFTKPFAKIKIKGWDPDQAAFEAEPDPVQDGDCVALLRVLLVLLCVVLVDSIYMYMYMYDGDDPQQLRCRSLSNNLVSNLVSCVSVVSDDALQVSLVSSVVSDQCNSCQRVEQGIFTATTSNSRTHYDDPVRVDFFAWKKKKAAQDKFDQVQLVVQLVVVPDDDADPGHNSVVSVCVVPVVLVVLQVCCCVVQVFASWDGGHNMSMIMTGDAGHNVVVSCVVRPNMDMDRGMGTWGHDGPDHTDDPPPPPDDDDD

Secondary structure (DSSP, 8-state):
---------S---SS---------SSS-----SHHHHHHHHHHHS-HHHHHHHHHHHHHHHHHHHHHHHHH---HHHHHHHHHHHHHHHHHHHHHHHHHHHHTS----HHHHHHHHHHHHHHHHHHHHHHHHHHHHHHHHHHHHHHHHHTSPPEEE--SSSPPPEEEPHHHHHHHHHHHHHHHHHHHHHHHHHHHHHHHHHHHHHHHHHTT-HHHHHHHHHHHHHHHHHHHHHHHHHHHHHHHHHHHHH-TT--TTTGGGGGHHHHHHHHHHHHHHHHHHHHHHHHHHHHHHIIIIIII-PPTT-TT-TTHHHHHHHHIIIIIHHHHHHHHHHHHHHHHHHHHHHHHHHHHTT--HHHHHHHHHHHHHHHHHHHHHHHHHHHH--PPTT--SS-TTS-----HHHHHHHHHHHHHHHHHHHHHHHHHHHS--TTS-HHHHHHHHHHHHHHHHHHHHHHHHHHH-TTSHHHHHHHHHGGG-HHHHHHHHHHHHHHTTHHHHHHHHHHHHHHHHHHHHHTBTTB-GGGHHHHHHHHHHHHHHHHHTTHHHHHHHHHHHHHHHHHHHHHHHTT--HHHHHHHHHHHHHHHHHHHHHHHHHHHHHHHHHHHHHHHHHHHHHHHHSS------TTSHHHHHHHHHHHHHHHHHHHHHHHHHHHHHHHHHHHHHHHHHH-GGGTTTSS---HHHHHHHHHHHHHHHTHHHHHHHHHHHHHHHHHHHHHHHHHT-TTHHHHHHHHHHHHHHHHHHHHHHHHHHHHHHHHHHHHHHHHH-GGG-TTSHHHHHHHHHHHHHHIIIIIIHHHHHHHHHHHHHHHHHTHHHHSPP-------------------------TTHHHHHHHHHHTS-SS---S-------------------------TTSSSSSSSSSSSSSSSSSSSSSS-S-----EEEEEEEEEEEEEEEEEEEPPSSSPPEEEEEEEEEEEEEEEEEEEEE-SSS-EEEESSTTS--STTSHHHHHHHHHHHHH----EEEEEEE--SPTTSSS-HHHHHHHHHHHHHHHHTT----HHHHHHHHTTT-TTHHHHHH-SSEEEEETTTTEEEE--GGGT-----EEEEE-SS---HHHHHHHHTT-TTSPPPSSBTTHHHHHHH-THHHHHHHHHHHTT--EEEEE-TTSS-EEEESPPSSHHHHHHHSTT-EEEEEE-B----TT--------TTTS---

pLDDT: mean 79.68, std 21.01, range [20.44, 97.75]